Protein AF-0000000080941203 (afdb_homodimer)

Sequence (1268 aa):
MHVSFVPGEVQDLWDNWGLEMLVLLSFTIQVILTVYGSRRKDIPGLRTRCTVWFTYLLSASLQKIIIGKLTVIPESDPNERNIRRELKALFAPLLLVQIGNPDAITAYSIEDNRLGLRQLLTLVLQVAVVIWIIIKSWTHSQLSFLYLPLLVSGLIKHGEVVWALKSALTKGSGIITIQEIDQEANMPALFRFLPEDIPNIELILKAYYRFISLKPHREHWLYQPLYESLPHMSIDEYAPEDIFHITDAELSFMYDVLYTKSPIIYTKAGCILRVVSFFNLVLTLCGFSVLFRQEFSRHWKACFIVGVLGGAVLMEAYQIVQLPFSDWAIIQMIKHKDLPFMIPCLRILGPRARSWKRWSNSLPQFNLLSFCIHDKPIRCGKILKFRGIDVELKKNRCRTRIEFPQELKALMVQEMKDIDGVRRLKHFNQRGEWSLGRYGSPNDIKWSVKRDFDKSIAIWHIATDICYYSDAHAKDSSPKIQMARLLSNYMMYLLAMRPHMLSTTTANIIFQHACDKLKGLTVDKEQCVKDEKEACRILRTERVPQHLNSERKSETVVTSKWNMLRDAQRLARNLMLRENRWQIICSVWVEMLCYAAANCSTDYHSEQIRRGGGLVTHVWILLAHKTDKYHISDMHVSFVPGEVQDLWDNWGLEMLVLLSFTIQVILTVYGSRRKDIPGLRTRCTVWFTYLLSASLQKIIIGKLTVIPESDPNERNIRRELKALFAPLLLVQIGNPDAITAYSIEDNRLGLRQLLTLVLQVAVVIWIIIKSWTHSQLSFLYLPLLVSGLIKHGEVVWALKSALTKGSGIITIQEIDQEANMPALFRFLPEDIPNIELILKAYYRFISLKPHREHWLYQPLYESLPHMSIDEYAPEDIFHITDAELSFMYDVLYTKSPIIYTKAGCILRVVSFFNLVLTLCGFSVLFRQEFSRHWKACFIVGVLGGAVLMEAYQIVQLPFSDWAIIQMIKHKDLPFMIPCLRILGPRARSWKRWSNSLPQFNLLSFCIHDKPIRCGKILKFRGIDVELKKNRCRTRIEFPQELKALMVQEMKDIDGVRRLKHFNQRGEWSLGRYGSPNDIKWSVKRDFDKSIAIWHIATDICYYSDAHAKDSSPKIQMARLLSNYMMYLLAMRPHMLSTTTANIIFQHACDKLKGLTVDKEQCVKDEKEACRILRTERVPQHLNSERKSETVVTSKWNMLRDAQRLARNLMLRENRWQIICSVWVEMLCYAAANCSTDYHSEQIRRGGGLVTHVWILLAHKTDKYHISD

Solvent-accessible surface area (backbone atoms only — not comparable to full-atom values): 67962 Å² total; per-residue (Å²): 133,81,73,59,85,65,55,66,66,59,47,53,47,38,72,74,42,40,66,58,49,51,53,48,50,52,49,50,42,40,52,50,38,42,66,50,34,54,44,28,28,34,44,60,48,66,64,61,49,51,50,51,53,50,41,56,58,46,49,64,55,49,49,39,26,51,53,16,41,55,63,66,61,72,68,55,53,71,85,53,88,52,68,71,58,47,57,58,52,49,49,47,33,50,50,39,31,51,73,27,54,39,53,34,40,66,34,92,48,72,54,48,22,67,42,19,67,58,51,46,53,53,46,51,51,52,49,50,52,41,51,48,43,48,64,45,47,53,56,86,42,76,69,48,60,44,46,53,43,35,38,51,27,12,50,49,29,39,48,48,44,43,48,34,24,47,67,49,42,37,96,63,50,29,43,57,50,71,68,55,54,56,55,57,70,55,50,70,59,57,68,74,59,53,69,89,81,44,60,60,47,61,43,51,50,50,14,50,51,52,34,72,55,44,38,71,87,30,87,36,49,63,42,34,76,62,45,79,71,35,72,85,69,63,60,81,84,51,53,48,71,54,46,50,49,23,49,36,49,27,50,37,51,53,47,31,41,61,23,21,35,54,72,49,49,76,33,73,68,31,44,50,51,48,51,53,31,51,50,25,50,51,48,39,48,52,52,52,49,63,72,37,65,87,48,43,89,78,31,68,67,56,49,50,50,50,50,53,47,49,50,52,50,48,50,52,49,52,54,60,66,46,50,70,74,41,74,67,36,51,54,53,34,55,76,43,44,86,42,88,62,28,58,66,49,44,60,58,45,26,67,52,55,73,70,54,75,52,37,42,62,49,40,58,33,25,53,70,61,57,51,56,61,66,65,68,81,58,93,69,34,66,67,29,46,70,68,64,45,39,64,58,52,51,53,58,69,59,46,44,75,40,70,62,52,67,67,51,44,42,50,50,51,51,48,50,50,52,49,41,68,72,55,53,57,53,78,78,80,55,47,25,58,68,46,40,46,75,73,67,50,52,72,86,55,52,64,53,51,71,37,45,66,63,56,25,52,53,27,50,35,53,16,49,50,34,48,47,65,64,39,88,63,52,83,77,71,54,70,55,55,55,42,33,50,52,48,37,18,31,52,43,27,35,43,73,74,38,33,72,49,58,68,48,28,51,30,61,48,50,50,50,51,53,45,51,54,53,39,50,59,38,61,72,41,87,62,76,50,84,46,65,59,55,48,32,50,45,52,69,71,48,82,73,68,91,73,53,83,86,44,64,82,73,44,44,90,78,51,66,69,59,59,57,67,59,50,13,38,53,45,28,54,59,39,69,74,40,90,60,34,54,62,51,50,36,38,28,50,51,34,34,48,48,27,31,28,66,64,27,61,62,65,56,43,59,54,36,40,55,49,10,42,46,67,52,50,54,50,26,54,60,47,59,76,56,41,44,88,29,61,75,62,122,132,81,72,59,85,64,56,66,65,60,46,53,48,37,74,73,41,39,67,61,49,50,53,49,49,52,50,50,41,39,52,49,38,42,66,50,35,54,44,28,30,35,44,60,47,66,65,61,49,52,50,49,52,50,40,57,56,46,49,63,56,50,50,39,25,52,53,16,41,56,63,65,62,71,68,55,53,68,85,54,88,52,68,70,58,47,58,58,51,49,49,48,32,50,49,39,31,51,72,26,54,38,52,34,40,66,32,93,49,71,57,48,21,66,43,20,68,57,53,44,53,52,46,53,51,51,50,51,52,40,50,49,43,47,62,45,48,53,55,87,43,78,70,48,59,45,45,52,42,35,39,52,28,11,50,49,28,38,46,47,46,42,49,32,24,47,68,49,40,36,93,64,50,27,42,56,51,72,68,57,55,56,56,57,70,56,49,69,60,58,68,74,62,52,68,87,81,45,60,59,47,61,44,52,50,50,14,50,51,54,34,72,54,42,38,71,88,30,88,34,48,66,39,34,75,61,44,79,71,37,74,86,68,64,60,80,85,50,54,48,69,54,44,52,50,22,49,36,48,26,50,36,52,52,48,31,42,60,23,20,36,54,73,49,48,76,34,72,68,31,45,52,51,48,51,52,32,52,49,24,49,51,48,40,48,51,52,52,49,62,73,38,64,88,48,42,89,77,31,67,67,56,49,49,52,51,50,51,47,52,49,51,50,49,52,50,50,50,55,58,68,47,50,70,74,41,74,67,37,51,53,52,34,56,77,42,44,86,43,87,64,28,58,64,48,44,61,59,45,26,67,51,56,73,70,54,77,52,38,42,62,51,40,57,34,25,53,70,62,56,52,56,62,65,64,69,81,57,94,68,37,66,66,30,47,70,68,64,44,37,65,57,52,51,53,58,68,60,46,43,74,39,70,62,52,69,66,50,45,43,48,49,51,52,47,50,50,52,49,41,68,72,56,52,56,52,78,77,82,54,48,24,58,68,46,40,46,76,74,67,50,53,71,86,55,51,64,52,52,72,37,45,66,62,56,26,51,53,27,51,36,52,16,49,49,34,48,46,66,64,40,86,63,49,85,79,71,52,71,55,53,55,42,33,50,51,48,37,19,30,54,42,28,35,43,73,74,38,32,74,49,58,66,50,26,53,30,62,49,50,50,51,49,53,45,52,55,52,40,51,60,41,60,73,43,86,64,76,54,82,46,64,59,54,47,33,49,45,51,71,71,48,84,74,68,90,72,54,81,86,47,64,82,73,45,45,89,77,50,64,68,57,58,54,68,59,50,13,40,53,45,29,56,60,39,67,73,41,89,62,34,53,61,51,50,37,38,28,48,52,33,35,46,48,26,31,27,66,64,27,60,63,66,57,44,58,54,35,40,54,49,10,42,45,68,53,49,53,49,26,54,62,47,59,75,56,41,44,87,25,60,75,61,123

Radius of gyration: 33.42 Å; Cα contacts (8 Å, |Δi|>4): 1593; chains: 2; bounding box: 81×95×88 Å

pLDDT: mean 84.15, std 13.4, range [25.12, 98.06]

Nearest PDB structures (foldseek):
  4a4m-assembly1_A-2  TM=2.829E-01  e=2.889E+00  Bos taurus

InterPro domains:
  IPR007658 Protein of unknown function DUF594 [PF04578] (578-625)
  IPR025315 Domain of unknown function DUF4220 [PF13968] (53-371)

Foldseek 3Di:
DPPPVDPPVVVVCCVVCVLLVLLVVLLVLLVLCQVLLQVLLAALDPVSLVSNVVSLVCNVVSLVVSLVVLLPQAFDPLVDDDVVSLLSLLSLLVSLLSSLPRQSFLDSALVCLACLVVLVVVNVVSLVSNVVSLVRHQNVDLSSVLSVLSNLLSCLSSVLSSVLSPQQDYVCQLPDDPVLVVVLLCLVVLVVLDDPPAPQLVLLSLLVNLCSQQVLSHQHHFRPPSVVVPVVNDCLPDDLVSLLVSLLSNLLVSLCSRTGSLVQCLDPVNVVSLVSSLVSLVVSLVSLCVVCVPPCVPDVSSVSVNVSSVSSNVSSVVVVVCNCQGSSNSSSLSVVVVDPPSVVSSNVNNVVNSVDRSFNQKFKFAALLCLLQVPDQDPVNPVCVVVVCNLVVSRVVRIDIDHNDPLLSNLLSVLVVQLCVVQPQHALPFQQQSLCVVVPNDVLQVVLRPDDLLLSLLLLLLLLLLLQLVPPCNPPDDPLNVSLNSLSRRSVCCLRNPVLLQVDDCSPVSSVLSSVLLNLQQVPPPDSPNDSSVSSVCLQPPDRDLDRPVCVVPDDPVCNPPDSSNSSNSNSVVLNVDPCSSSSSNSSSSSNLLSSLSPHRSSVLSVQSSSRHHPSNSSNSVVSNRHSPNDDDD/DPPPVDPPVVVVCCVVCVLLVLLVVLLVLLVLCQVLLQVLLAALDPVSLVSNVVSLVCNVVSLVVSLVVLLPQAFDPLVDDDVVSLLSLLSLLVSLLSSLPRQSFLDSALVQLACLVVLVVVNVVSLVSNVVSLVRHQNVDLSSVLSVLSNLLSCLSSVLSSVLSPQQDYPCQLPDDPVLVVVLLCLVVLVVLDDPPAPQLVLLSLLVNLCSQAVLSHQHGQRPVSVVVPVVNDCLPDDLVSLLVSLLSNLLVSLCSRTGSLVQCLDPVNVVSLVSSLVSLVVSLVSLCVVCVPPCVPDVSSVSVNVSSVSSNVSSVVVVVCNCQGSSNSSSLSVVVVDPPSVVSSNVNNVVNSVDRSFNQKFKFAALLCLLQVVDQDPVNPVCVVVVCNLVVSRVVRIDIDHNDPLLSNLLSVLVVQLCVVQPQHALPFQQQSLCVVVPNDPLQVVLRPDDLLLSLLLLLLLLLLLQLVPPCNPPDDPLNVSLNSLSRRSVCCLRNPVLLQVDDCSPVSSVLSSVLLNLQQVVPPDSCNDSSVSSVCLQPPDRDLDSPVCVVPDDPVCNPDDSSNSSNSNSVVLNVDPCSSVSSSSSSSSNLLSSLSPHRSSVQSVQSSSRHHPSNSSNSVVSNRHSSNPDDD

Organism: Vigna mungo (NCBI:txid3915)

Structure (mmCIF, N/CA/C/O backbone):
data_AF-0000000080941203-model_v1
#
loop_
_entity.id
_entity.type
_entity.pdbx_description
1 polymer 'DUF4220 domain-containing protein'
#
loop_
_atom_site.group_PDB
_atom_site.id
_atom_site.type_symbol
_atom_site.label_atom_id
_atom_site.label_alt_id
_atom_site.label_comp_id
_atom_site.label_asym_id
_atom_site.label_entity_id
_atom_site.label_seq_id
_atom_site.pdbx_PDB_ins_code
_atom_site.Cartn_x
_atom_site.Cartn_y
_atom_site.Cartn_z
_atom_site.occupancy
_atom_site.B_iso_or_equiv
_atom_site.auth_seq_id
_atom_site.auth_comp_id
_atom_site.auth_asym_id
_atom_site.auth_atom_id
_atom_site.pdbx_PDB_model_num
ATOM 1 N N . MET A 1 1 ? -1.154 -54.25 6.445 1 25.12 1 MET A N 1
ATOM 2 C CA . MET A 1 1 ? -2.334 -53.656 5.836 1 25.12 1 MET A CA 1
ATOM 3 C C . MET A 1 1 ? -1.966 -52.375 5.113 1 25.12 1 MET A C 1
ATOM 5 O O . MET A 1 1 ? -1.365 -51.469 5.703 1 25.12 1 MET A O 1
ATOM 9 N N . HIS A 1 2 ? -1.609 -52.375 3.877 1 37.56 2 HIS A N 1
ATOM 10 C CA . HIS A 1 2 ? -1.158 -51.375 2.906 1 37.56 2 HIS A CA 1
ATOM 11 C C . HIS A 1 2 ? -2.146 -50.219 2.801 1 37.56 2 HIS A C 1
ATOM 13 O O . HIS A 1 2 ? -3.281 -50.406 2.354 1 37.56 2 HIS A O 1
ATOM 19 N N . VAL A 1 3 ? -2.264 -49.562 3.77 1 41.62 3 VAL A N 1
ATOM 20 C CA . VAL A 1 3 ? -3.268 -48.5 3.715 1 41.62 3 VAL A CA 1
ATOM 21 C C . VAL A 1 3 ? -3.025 -47.625 2.494 1 41.62 3 VAL A C 1
ATOM 23 O O . VAL A 1 3 ? -1.992 -46.969 2.4 1 41.62 3 VAL A O 1
ATOM 26 N N . SER A 1 4 ? -3.377 -48.094 1.415 1 49.75 4 SER A N 1
ATOM 27 C CA . SER A 1 4 ? -3.479 -47.219 0.238 1 49.75 4 SER A CA 1
ATOM 28 C C . SER A 1 4 ? -4.305 -45.969 0.533 1 49.75 4 SER A C 1
ATOM 30 O O . SER A 1 4 ? -5.492 -46.062 0.845 1 49.75 4 SER A O 1
ATOM 32 N N . PHE A 1 5 ? -3.676 -45.031 1.132 1 53.75 5 PHE A N 1
ATOM 33 C CA . PHE A 1 5 ? -4.395 -43.844 1.552 1 53.75 5 PHE A CA 1
ATOM 34 C C . PHE A 1 5 ? -5.355 -43.375 0.463 1 53.75 5 PHE A C 1
ATOM 36 O O . PHE A 1 5 ? -6.422 -42.844 0.758 1 53.75 5 PHE A O 1
ATOM 43 N N . VAL A 1 6 ? -4.996 -43.531 -0.808 1 58.88 6 VAL A N 1
ATOM 44 C CA . VAL A 1 6 ? -5.934 -43.156 -1.861 1 58.88 6 VAL A CA 1
ATOM 45 C C . VAL A 1 6 ? -6.41 -44.406 -2.598 1 58.88 6 VAL A C 1
ATOM 47 O O . VAL A 1 6 ? -5.602 -45.156 -3.152 1 58.88 6 VAL A O 1
ATOM 50 N N . PRO A 1 7 ? -7.699 -44.844 -2.408 1 61.19 7 PRO A N 1
ATOM 51 C CA . PRO A 1 7 ? -8.219 -46 -3.117 1 61.19 7 PRO A CA 1
ATOM 52 C C . PRO A 1 7 ? -7.863 -46 -4.602 1 61.19 7 PRO A C 1
ATOM 54 O O . PRO A 1 7 ? -7.777 -44.938 -5.219 1 61.19 7 PRO A O 1
ATOM 57 N N . GLY A 1 8 ? -7.277 -46.969 -5.137 1 61.22 8 GLY A N 1
ATOM 58 C CA . GLY A 1 8 ? -6.832 -47.156 -6.508 1 61.22 8 GLY A CA 1
ATOM 59 C C . GLY A 1 8 ? -7.805 -46.625 -7.535 1 61.22 8 GLY A C 1
ATOM 60 O O . GLY A 1 8 ? -7.391 -46.031 -8.547 1 61.22 8 GLY A O 1
ATOM 61 N N . GLU A 1 9 ? -9.07 -46.719 -7.242 1 63.12 9 GLU A N 1
ATOM 62 C CA . GLU A 1 9 ? -10.07 -46.219 -8.188 1 63.12 9 GLU A CA 1
ATOM 63 C C . GLU A 1 9 ? -10.031 -44.719 -8.312 1 63.12 9 GLU A C 1
ATOM 65 O O . GLU A 1 9 ? -10.148 -44.156 -9.414 1 63.12 9 GLU A O 1
ATOM 70 N N . VAL A 1 10 ? -9.859 -44.125 -7.242 1 65 10 VAL A N 1
ATOM 71 C CA . VAL A 1 10 ? -9.82 -42.656 -7.246 1 65 10 VAL A CA 1
ATOM 72 C C . VAL A 1 10 ? -8.555 -42.188 -7.957 1 65 10 VAL A C 1
ATOM 74 O O . VAL A 1 10 ? -8.586 -41.188 -8.68 1 65 10 VAL A O 1
ATOM 77 N N . GLN A 1 11 ? -7.703 -42.906 -7.812 1 69.06 11 GLN A N 1
ATOM 78 C CA . GLN A 1 11 ? -6.441 -42.562 -8.461 1 69.06 11 GLN A CA 1
ATOM 79 C C . GLN A 1 11 ? -6.543 -42.719 -9.977 1 69.06 11 GLN A C 1
ATOM 81 O O . GLN A 1 11 ? -6.023 -41.875 -10.727 1 69.06 11 GLN A O 1
ATOM 86 N N . ASP A 1 12 ? -7.121 -43.812 -10.367 1 64.69 12 ASP A N 1
ATOM 87 C CA . ASP A 1 12 ? -7.309 -44 -11.805 1 64.69 12 ASP A CA 1
ATOM 88 C C . ASP A 1 12 ? -8.188 -42.906 -12.398 1 64.69 12 ASP A C 1
ATOM 90 O O . ASP A 1 12 ? -7.914 -42.406 -13.492 1 64.69 12 ASP A O 1
ATOM 94 N N . LEU A 1 13 ? -9.094 -42.562 -11.617 1 64.62 13 LEU A N 1
ATOM 95 C CA . LEU A 1 13 ? -9.969 -41.469 -12.055 1 64.62 13 LEU A CA 1
ATOM 96 C C . LEU A 1 13 ? -9.211 -40.156 -12.133 1 64.62 13 LEU A C 1
ATOM 98 O O . LEU A 1 13 ? -9.406 -39.375 -13.07 1 64.62 13 LEU A O 1
ATOM 102 N N . TRP A 1 14 ? -8.32 -39.969 -11.234 1 69.75 14 TRP A N 1
ATOM 103 C CA . TRP A 1 14 ? -7.547 -38.75 -11.219 1 69.75 14 TRP A CA 1
ATOM 104 C C . TRP A 1 14 ? -6.527 -38.719 -12.352 1 69.75 14 TRP A C 1
ATOM 106 O O . TRP A 1 14 ? -6.289 -37.688 -12.961 1 69.75 14 TRP A O 1
ATOM 116 N N . ASP A 1 15 ? -6.047 -39.781 -12.531 1 69.38 15 ASP A N 1
ATOM 117 C CA . ASP A 1 15 ? -5.043 -39.844 -13.594 1 69.38 15 ASP A CA 1
ATOM 118 C C . ASP A 1 15 ? -5.676 -39.625 -14.961 1 69.38 15 ASP A C 1
ATOM 120 O O . ASP A 1 15 ? -5.078 -39 -15.836 1 69.38 15 ASP A O 1
ATOM 124 N N . ASN A 1 16 ? -6.953 -40.094 -15.055 1 69.44 16 ASN A N 1
ATOM 125 C CA . ASN A 1 16 ? -7.605 -39.938 -16.359 1 69.44 16 ASN A CA 1
ATOM 126 C C . ASN A 1 16 ? -8.312 -38.594 -16.469 1 69.44 16 ASN A C 1
ATOM 128 O O . ASN A 1 16 ? -8.336 -38 -17.547 1 69.44 16 ASN A O 1
ATOM 132 N N . TRP A 1 17 ? -8.781 -38.125 -15.32 1 78.62 17 TRP A N 1
ATOM 133 C CA . TRP A 1 17 ? -9.625 -36.938 -15.406 1 78.62 17 TRP A CA 1
ATOM 134 C C . TRP A 1 17 ? -9.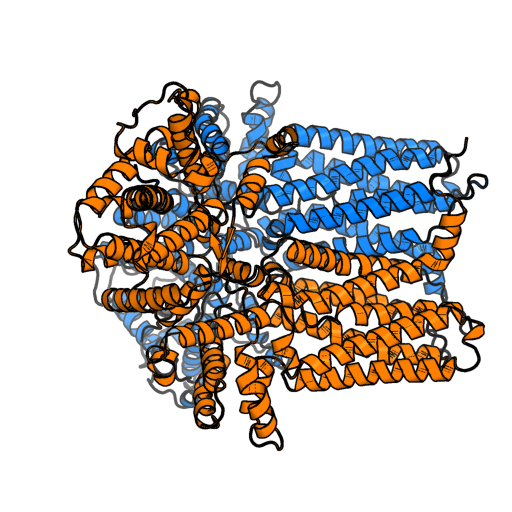055 -35.812 -14.547 1 78.62 17 TRP A C 1
ATOM 136 O O . TRP A 1 17 ? -9.742 -34.812 -14.281 1 78.62 17 TRP A O 1
ATOM 146 N N . GLY A 1 18 ? -7.879 -35.906 -14.156 1 82.12 18 GLY A N 1
ATOM 147 C CA . GLY A 1 18 ? -7.309 -34.938 -13.25 1 82.12 18 GLY A CA 1
ATOM 148 C C . GLY A 1 18 ? -7.129 -33.562 -13.891 1 82.12 18 GLY A C 1
ATOM 149 O O . GLY A 1 18 ? -7.457 -32.531 -13.281 1 82.12 18 GLY A O 1
ATOM 150 N N . LEU A 1 19 ? -6.699 -33.562 -15.109 1 87.25 19 LEU A N 1
ATOM 151 C CA . LEU A 1 19 ? -6.48 -32.281 -15.805 1 87.25 19 LEU A CA 1
ATOM 152 C C . LEU A 1 19 ? -7.809 -31.609 -16.141 1 87.25 19 LEU A C 1
ATOM 154 O O . LEU A 1 19 ? -7.949 -30.406 -15.984 1 87.25 19 LEU A O 1
ATOM 158 N N . GLU A 1 20 ? -8.773 -32.406 -16.547 1 90.94 20 GLU A N 1
ATOM 159 C CA . GLU A 1 20 ? -10.086 -31.859 -16.891 1 90.94 20 GLU A CA 1
ATOM 160 C C . GLU A 1 20 ? -10.797 -31.297 -15.664 1 90.94 20 GLU A C 1
ATOM 162 O O . GLU A 1 20 ? -11.469 -30.266 -15.75 1 90.94 20 GLU A O 1
ATOM 167 N N . MET A 1 21 ? -10.57 -31.938 -14.602 1 90.12 21 MET A N 1
ATOM 168 C CA . MET A 1 21 ? -11.188 -31.438 -13.375 1 90.12 21 MET A CA 1
ATOM 169 C C . MET A 1 21 ? -10.555 -30.125 -12.938 1 90.12 21 MET A C 1
ATOM 171 O O . MET A 1 21 ? -11.25 -29.219 -12.461 1 90.12 21 MET A O 1
ATOM 175 N N . LEU A 1 22 ? -9.305 -30.016 -13.086 1 91.56 22 LEU A N 1
ATOM 176 C CA . LEU A 1 22 ? -8.617 -28.781 -12.711 1 91.56 22 LEU A CA 1
ATOM 177 C C . LEU A 1 22 ? -9.008 -27.625 -13.633 1 91.56 22 LEU A C 1
ATOM 179 O O . LEU A 1 22 ? -9.195 -26.5 -13.18 1 91.56 22 LEU A O 1
ATOM 183 N N . VAL A 1 23 ? -9.148 -27.938 -14.883 1 92.75 23 VAL A N 1
ATOM 184 C CA . VAL A 1 23 ? -9.547 -26.906 -15.844 1 92.75 23 VAL A CA 1
ATOM 185 C C . VAL A 1 23 ? -10.977 -26.469 -15.562 1 92.75 23 VAL A C 1
ATOM 187 O O . VAL A 1 23 ? -11.297 -25.266 -15.641 1 92.75 23 VAL A O 1
ATOM 190 N N . LEU A 1 24 ? -11.812 -27.438 -15.172 1 93.69 24 LEU A N 1
ATOM 191 C CA . LEU A 1 24 ? -13.195 -27.109 -14.828 1 93.69 24 LEU A CA 1
ATOM 192 C C . LEU A 1 24 ? -13.258 -26.266 -13.562 1 93.69 24 LEU A C 1
ATOM 194 O O . LEU A 1 24 ? -14.07 -25.344 -13.461 1 93.69 24 LEU A O 1
ATOM 198 N N . LEU A 1 25 ? -12.406 -26.594 -12.664 1 93.81 25 LEU A N 1
ATOM 199 C CA . LEU A 1 25 ? -12.328 -25.812 -11.445 1 93.81 25 LEU A CA 1
ATOM 200 C C . LEU A 1 25 ? -11.883 -24.375 -11.75 1 93.81 25 LEU A C 1
ATOM 202 O O . LEU A 1 25 ? -12.445 -23.422 -11.211 1 93.81 25 LEU A O 1
ATOM 206 N N . SER A 1 26 ? -10.93 -24.25 -12.555 1 94.56 26 SER A N 1
ATOM 207 C CA . SER A 1 26 ? -10.469 -22.922 -12.961 1 94.56 26 SER A CA 1
ATOM 208 C C . SER A 1 26 ? -11.578 -22.156 -13.664 1 94.56 26 SER A C 1
ATOM 210 O O . SER A 1 26 ? -11.758 -20.953 -13.414 1 94.56 26 SER A O 1
ATOM 212 N N . PHE A 1 27 ? -12.352 -22.828 -14.461 1 95.56 27 PHE A N 1
ATOM 213 C CA . PHE A 1 27 ? -13.453 -22.203 -15.164 1 95.56 27 PHE A CA 1
ATOM 214 C C . PHE A 1 27 ? -14.531 -21.75 -14.188 1 95.56 27 PHE A C 1
ATOM 216 O O . PHE A 1 27 ? -15.07 -20.641 -14.312 1 95.56 27 PHE A O 1
ATOM 223 N N . THR A 1 28 ? -14.797 -22.562 -13.258 1 95.75 28 THR A N 1
ATOM 224 C CA . THR A 1 28 ? -15.812 -22.219 -12.258 1 95.75 28 THR A CA 1
ATOM 225 C C . THR A 1 28 ? -15.383 -21 -11.445 1 95.75 28 THR A C 1
ATOM 227 O O . THR A 1 28 ? -16.203 -20.141 -11.133 1 95.75 28 THR A O 1
ATOM 230 N N . ILE A 1 29 ? -14.172 -20.969 -11.148 1 95.88 29 ILE A N 1
ATOM 231 C CA . ILE A 1 29 ? -13.633 -19.828 -10.406 1 95.88 29 ILE A CA 1
ATOM 232 C C . ILE A 1 29 ? -13.805 -18.547 -11.227 1 95.88 29 ILE A C 1
ATOM 234 O O . ILE A 1 29 ? -14.188 -17.5 -10.688 1 95.88 29 ILE A O 1
ATOM 238 N N . GLN A 1 30 ? -13.602 -18.625 -12.523 1 95.69 30 GLN A N 1
ATOM 239 C CA . GLN A 1 30 ? -13.734 -17.453 -13.375 1 95.69 30 GLN A CA 1
ATOM 240 C C . GLN A 1 30 ? -15.195 -17.016 -13.484 1 95.69 30 GLN A C 1
ATOM 242 O O . GLN A 1 30 ? -15.492 -15.828 -13.562 1 95.69 30 GLN A O 1
ATOM 247 N N . VAL A 1 31 ? -16.062 -17.938 -13.445 1 95.5 31 VAL A N 1
ATOM 248 C CA . VAL A 1 31 ? -17.484 -17.609 -13.492 1 95.5 31 VAL A CA 1
ATOM 249 C C . VAL A 1 31 ? -17.891 -16.891 -12.219 1 95.5 31 VAL A C 1
ATOM 251 O O . VAL A 1 31 ? -18.609 -15.883 -12.266 1 95.5 31 VAL A O 1
ATOM 254 N N . ILE A 1 32 ? -17.391 -17.344 -11.109 1 95.44 32 ILE A N 1
ATOM 255 C CA . ILE A 1 32 ? -17.703 -16.719 -9.828 1 95.44 32 ILE A CA 1
ATOM 256 C C . ILE A 1 32 ? -17.156 -15.289 -9.797 1 95.44 32 ILE A C 1
ATOM 258 O O . ILE A 1 32 ? -17.844 -14.367 -9.367 1 95.44 32 ILE A O 1
ATOM 262 N N . LEU A 1 33 ? -16 -15.109 -10.297 1 95.94 33 LEU A N 1
ATOM 263 C CA . LEU A 1 33 ? -15.383 -13.797 -10.297 1 95.94 33 LEU A CA 1
ATOM 264 C C . LEU A 1 33 ? -16.094 -12.852 -11.25 1 95.94 33 LEU A C 1
ATOM 266 O O . LEU A 1 33 ? -16.219 -11.648 -10.984 1 95.94 33 LEU A O 1
ATOM 270 N N . THR A 1 34 ? -16.594 -13.336 -12.312 1 95.19 34 THR A N 1
ATOM 271 C CA . THR A 1 34 ? -17.312 -12.516 -13.281 1 95.19 34 THR A CA 1
ATOM 272 C C . THR A 1 34 ? -18.641 -12.047 -12.719 1 95.19 34 THR A C 1
ATOM 274 O O . THR A 1 34 ? -19.031 -10.891 -12.898 1 95.19 34 THR A O 1
ATOM 277 N N . VAL A 1 35 ? -19.219 -12.891 -11.93 1 92.62 35 VAL A N 1
ATOM 278 C CA . VAL A 1 35 ? -20.562 -12.578 -11.461 1 92.62 35 VAL A CA 1
ATOM 279 C C . VAL A 1 35 ? -20.484 -11.812 -10.141 1 92.62 35 VAL A C 1
ATOM 281 O O . VAL A 1 35 ? -21.203 -10.828 -9.945 1 92.62 35 VAL A O 1
ATOM 284 N N . TYR A 1 36 ? -19.547 -12.164 -9.289 1 92.19 36 TYR A N 1
ATOM 285 C CA . TYR A 1 36 ? -19.531 -11.602 -7.945 1 92.19 36 TYR A CA 1
ATOM 286 C C . TYR A 1 36 ? -18.453 -10.523 -7.816 1 92.19 36 TYR A C 1
ATOM 288 O O . TYR A 1 36 ? -18.406 -9.812 -6.812 1 92.19 36 TYR A O 1
ATOM 296 N N . GLY A 1 37 ? -17.703 -10.367 -8.773 1 90.25 37 GLY A N 1
ATOM 297 C CA . GLY A 1 37 ? -16.594 -9.414 -8.672 1 90.25 37 GLY A CA 1
ATOM 298 C C . GLY A 1 37 ? -17.062 -7.988 -8.461 1 90.25 37 GLY A C 1
ATOM 299 O O . GLY A 1 37 ? -16.547 -7.289 -7.582 1 90.25 37 GLY A O 1
ATOM 300 N N . SER A 1 38 ? -18.078 -7.57 -9.109 1 87.88 38 SER A N 1
ATOM 301 C CA . SER A 1 38 ? -18.531 -6.188 -9.023 1 87.88 38 SER A CA 1
ATOM 302 C C . SER A 1 38 ? -19.562 -6.008 -7.914 1 87.88 38 SER A C 1
ATOM 304 O O . SER A 1 38 ? -19.891 -4.879 -7.543 1 87.88 38 SER A O 1
ATOM 306 N N . ARG A 1 39 ? -19.984 -7.117 -7.344 1 90.06 39 ARG A N 1
ATOM 307 C CA . ARG A 1 39 ? -21 -7.035 -6.309 1 90.06 39 ARG A CA 1
ATOM 308 C C . ARG A 1 39 ? -20.406 -6.594 -4.977 1 90.06 39 ARG A C 1
ATOM 310 O O . ARG A 1 39 ? -21.125 -6.195 -4.062 1 90.06 39 ARG A O 1
ATOM 317 N N . ARG A 1 40 ? -19.172 -6.539 -4.895 1 89.44 40 ARG A N 1
ATOM 318 C CA . ARG A 1 40 ? -18.5 -6.066 -3.688 1 89.44 40 ARG A CA 1
ATOM 319 C C . ARG A 1 40 ? -18.75 -4.574 -3.469 1 89.44 40 ARG A C 1
ATOM 321 O O . ARG A 1 40 ? -18.625 -4.078 -2.348 1 89.44 40 ARG A O 1
ATOM 328 N N . LYS A 1 41 ? -19.094 -3.961 -4.5 1 89.44 41 LYS A N 1
ATOM 329 C CA . LYS A 1 41 ? -19.344 -2.523 -4.438 1 89.44 41 LYS A CA 1
ATOM 330 C C . LYS A 1 41 ? -20.625 -2.223 -3.664 1 89.44 41 LYS A C 1
ATOM 332 O O . LYS A 1 41 ? -20.719 -1.197 -2.988 1 89.44 41 LYS A O 1
ATOM 337 N N . ASP A 1 42 ? -21.578 -3.18 -3.771 1 90.69 42 ASP A N 1
ATOM 338 C CA . ASP A 1 42 ? -22.891 -2.855 -3.221 1 90.69 42 ASP A CA 1
ATOM 339 C C . ASP A 1 42 ? -23.25 -3.783 -2.059 1 90.69 42 ASP A C 1
ATOM 341 O O . ASP A 1 42 ? -24.156 -3.49 -1.276 1 90.69 42 ASP A O 1
ATOM 345 N N . ILE A 1 43 ? -22.562 -4.895 -1.95 1 89.5 43 ILE A N 1
ATOM 346 C CA . ILE A 1 43 ? -22.891 -5.824 -0.874 1 89.5 43 ILE A CA 1
ATOM 347 C C . ILE A 1 43 ? -21.781 -5.816 0.169 1 89.5 43 ILE A C 1
ATOM 349 O O . ILE A 1 43 ? -20.672 -6.289 -0.095 1 89.5 43 ILE A O 1
ATOM 353 N N . PRO A 1 44 ? -22.016 -5.312 1.326 1 87.62 44 PRO A N 1
ATOM 354 C CA . PRO A 1 44 ? -20.984 -5.254 2.361 1 87.62 44 PRO A CA 1
ATOM 355 C C . PRO A 1 44 ? -20.875 -6.551 3.164 1 87.62 44 PRO A C 1
ATOM 357 O O . PRO A 1 44 ? -20.188 -6.594 4.188 1 87.62 44 PRO A O 1
ATOM 360 N N . GLY A 1 45 ? -21.391 -7.648 2.744 1 85.75 45 GLY A N 1
ATOM 361 C CA . GLY A 1 45 ? -21.406 -8.883 3.516 1 85.75 45 GLY A CA 1
ATOM 362 C C . GLY A 1 45 ? -20.047 -9.578 3.529 1 85.75 45 GLY A C 1
ATOM 363 O O . GLY A 1 45 ? -19.312 -9.539 2.543 1 85.75 45 GLY A O 1
ATOM 364 N N . LEU A 1 46 ? -19.75 -10.164 4.621 1 86.75 46 LEU A N 1
ATOM 365 C CA . LEU A 1 46 ? -18.484 -10.883 4.793 1 86.75 46 LEU A CA 1
ATOM 366 C C . LEU A 1 46 ? -18.438 -12.109 3.885 1 86.75 46 LEU A C 1
ATOM 368 O O . LEU A 1 46 ? -17.359 -12.484 3.408 1 86.75 46 LEU A O 1
ATOM 372 N N . ARG A 1 47 ? -19.547 -12.625 3.625 1 89.56 47 ARG A N 1
ATOM 373 C CA . ARG A 1 47 ? -19.594 -13.836 2.809 1 89.56 47 ARG A CA 1
ATOM 374 C C . ARG A 1 47 ? -19.156 -13.539 1.377 1 89.56 47 ARG A C 1
ATOM 376 O O . ARG A 1 47 ? -18.359 -14.281 0.801 1 89.56 47 ARG A O 1
ATOM 383 N N . THR A 1 48 ? -19.672 -12.516 0.86 1 91.44 48 THR A N 1
ATOM 384 C CA . THR A 1 48 ? -19.297 -12.148 -0.503 1 91.44 48 THR A CA 1
ATOM 385 C C . THR A 1 48 ? -17.844 -11.734 -0.574 1 91.44 48 THR A C 1
ATOM 387 O O . THR A 1 48 ? -17.125 -12.117 -1.506 1 91.44 48 THR A O 1
ATOM 390 N N . ARG A 1 49 ? -17.453 -11.164 0.399 1 91.31 49 ARG A N 1
ATOM 391 C CA . ARG A 1 49 ? -16.062 -10.703 0.421 1 91.31 49 ARG A CA 1
ATOM 392 C C . ARG A 1 49 ? -15.102 -11.883 0.529 1 91.31 49 ARG A C 1
ATOM 394 O O . ARG A 1 49 ? -14.094 -11.938 -0.181 1 91.31 49 ARG A O 1
ATOM 401 N N . CYS A 1 50 ? -15.406 -12.781 1.352 1 91.69 50 CYS A N 1
ATOM 402 C CA . CYS A 1 50 ? -14.539 -13.938 1.545 1 91.69 50 CYS A CA 1
ATOM 403 C C . CYS A 1 50 ? -14.531 -14.828 0.307 1 91.69 50 CYS A C 1
ATOM 405 O O . CYS A 1 50 ? -13.484 -15.359 -0.077 1 91.69 50 CYS A O 1
ATOM 407 N N . THR A 1 51 ? -15.648 -14.883 -0.303 1 94.25 51 THR A N 1
ATOM 408 C CA . THR A 1 51 ? -15.742 -15.711 -1.501 1 94.25 51 THR A CA 1
ATOM 409 C C . THR A 1 51 ? -14.914 -15.117 -2.637 1 94.25 51 THR A C 1
ATOM 411 O O . THR A 1 51 ? -14.148 -15.82 -3.287 1 94.25 51 THR A O 1
ATOM 414 N N . VAL A 1 52 ? -15.047 -13.852 -2.826 1 94.62 52 VAL A N 1
ATOM 415 C CA . VAL A 1 52 ? -14.312 -13.203 -3.908 1 94.62 52 VAL A CA 1
ATOM 416 C C . VAL A 1 52 ? -12.82 -13.203 -3.596 1 94.62 52 VAL A C 1
ATOM 418 O O . VAL A 1 52 ? -11.992 -13.422 -4.484 1 94.62 52 VAL A O 1
ATOM 421 N N . TRP A 1 53 ? -12.492 -12.992 -2.369 1 93.69 53 TRP A N 1
ATOM 422 C CA . TRP A 1 53 ? -11.094 -13 -1.956 1 93.69 53 TRP A CA 1
ATOM 423 C C . TRP A 1 53 ? -10.461 -14.367 -2.184 1 93.69 53 TRP A C 1
ATOM 425 O O . TRP A 1 53 ? -9.375 -14.469 -2.76 1 93.69 53 TRP A O 1
ATOM 435 N N . PHE A 1 54 ? -11.188 -15.43 -1.827 1 93.69 54 PHE A N 1
ATOM 436 C CA . PHE A 1 54 ? -10.688 -16.797 -1.954 1 93.69 54 PHE A CA 1
ATOM 437 C C . PHE A 1 54 ? -10.562 -17.188 -3.42 1 93.69 54 PHE A C 1
ATOM 439 O O . PHE A 1 54 ? -9.555 -17.766 -3.83 1 93.69 54 PHE A O 1
ATOM 446 N N . THR A 1 55 ? -11.5 -16.875 -4.137 1 94.25 55 THR A N 1
ATOM 447 C CA . THR A 1 55 ? -11.492 -17.266 -5.543 1 94.25 55 THR A CA 1
ATOM 448 C C . THR A 1 55 ? -10.445 -16.453 -6.316 1 94.25 55 THR A C 1
ATOM 450 O O . THR A 1 55 ? -9.789 -16.984 -7.215 1 94.25 55 THR A O 1
ATOM 453 N N . TYR A 1 56 ? -10.273 -15.258 -5.965 1 94.5 56 TYR A N 1
ATOM 454 C CA . TYR A 1 56 ? -9.273 -14.414 -6.621 1 94.5 56 TYR A CA 1
ATOM 455 C C . TYR A 1 56 ? -7.871 -14.953 -6.391 1 94.5 56 TYR A C 1
ATOM 457 O O . TYR A 1 56 ? -7.07 -15.039 -7.324 1 94.5 56 TYR A O 1
ATOM 465 N N . LEU A 1 57 ? -7.609 -15.359 -5.223 1 92 57 LEU A N 1
ATOM 466 C CA . LEU A 1 57 ? -6.285 -15.859 -4.875 1 92 57 LEU A CA 1
ATOM 467 C C . LEU A 1 57 ? -6.066 -17.266 -5.441 1 92 57 LEU A C 1
ATOM 469 O O . LEU A 1 57 ? -4.969 -17.578 -5.906 1 92 57 LEU A O 1
ATOM 473 N N . LEU A 1 58 ? -7.078 -18 -5.43 1 92 58 LEU A N 1
ATOM 474 C CA . LEU A 1 58 ? -6.965 -19.359 -5.918 1 92 58 LEU A CA 1
ATOM 475 C C . LEU A 1 58 ? -6.793 -19.391 -7.434 1 92 58 LEU A C 1
ATOM 477 O O . LEU A 1 58 ? -6.113 -20.266 -7.973 1 92 58 LEU A O 1
ATOM 481 N N . SER A 1 59 ? -7.383 -18.453 -8.078 1 92 59 SER A N 1
ATOM 482 C CA . SER A 1 59 ? -7.324 -18.422 -9.531 1 92 59 SER A CA 1
ATOM 483 C C . SER A 1 59 ? -5.887 -18.312 -10.031 1 92 59 SER A C 1
ATOM 485 O O . SER A 1 59 ? -5.453 -19.094 -10.875 1 92 59 SER A O 1
ATOM 487 N N . ALA A 1 60 ? -5.109 -17.438 -9.469 1 87.44 60 ALA A N 1
ATOM 488 C CA . ALA A 1 60 ? -3.738 -17.203 -9.914 1 87.44 60 ALA A CA 1
ATOM 489 C C . ALA A 1 60 ? -2.846 -18.406 -9.594 1 87.44 60 ALA A C 1
ATOM 491 O O . ALA A 1 60 ? -2.037 -18.812 -10.422 1 87.44 60 ALA A O 1
ATOM 492 N N . SER A 1 61 ? -2.979 -19 -8.492 1 88.88 61 SER A N 1
ATOM 493 C CA . SER A 1 61 ? -2.143 -20.109 -8.07 1 88.88 61 SER A CA 1
ATOM 494 C C . SER A 1 61 ? -2.504 -21.391 -8.836 1 88.88 61 SER A C 1
ATOM 496 O O . SER A 1 61 ? -1.62 -22.125 -9.273 1 88.88 61 SER A O 1
ATOM 498 N N . LEU A 1 62 ? -3.754 -21.609 -9.008 1 90.19 62 LEU A N 1
ATOM 499 C CA . LEU A 1 62 ? -4.211 -22.812 -9.695 1 90.19 62 LEU A CA 1
ATOM 500 C C . LEU A 1 62 ? -3.771 -22.812 -11.156 1 90.19 62 LEU A C 1
ATOM 502 O O . LEU A 1 62 ? -3.369 -23.844 -11.695 1 90.19 62 LEU A O 1
ATOM 506 N N . GLN A 1 63 ? -3.816 -21.734 -11.711 1 91.38 63 GLN A N 1
ATOM 507 C CA . GLN A 1 63 ? -3.436 -21.641 -13.117 1 91.38 63 GLN A CA 1
ATOM 508 C C . GLN A 1 63 ? -1.961 -21.984 -13.312 1 91.38 63 GLN A C 1
ATOM 510 O O . GLN A 1 63 ? -1.597 -22.672 -14.273 1 91.38 63 GLN A O 1
ATOM 515 N N . LYS A 1 64 ? -1.16 -21.531 -12.5 1 89.62 64 LYS A N 1
ATOM 516 C CA . LYS A 1 64 ? 0.266 -21.812 -12.617 1 89.62 64 LYS A CA 1
ATOM 517 C C . LYS A 1 64 ? 0.549 -23.297 -12.398 1 89.62 64 LYS A C 1
ATOM 519 O O . LYS A 1 64 ? 1.395 -23.875 -13.078 1 89.62 64 LYS A O 1
ATOM 524 N N . ILE A 1 65 ? -0.185 -23.859 -11.555 1 88.62 65 ILE A N 1
ATOM 525 C CA . ILE A 1 65 ? -0.023 -25.281 -11.289 1 88.62 65 ILE A CA 1
ATOM 526 C C . ILE A 1 65 ? -0.471 -26.094 -12.5 1 88.62 65 ILE A C 1
ATOM 528 O O . ILE A 1 65 ? 0.19 -27.062 -12.883 1 88.62 65 ILE A O 1
ATOM 532 N N . ILE A 1 66 ? -1.551 -25.672 -13.117 1 91.81 66 ILE A N 1
ATOM 533 C CA . ILE A 1 66 ? -2.068 -26.406 -14.273 1 91.81 66 ILE A CA 1
ATOM 534 C C . ILE A 1 66 ? -1.099 -26.266 -15.445 1 91.81 66 ILE A C 1
ATOM 536 O O . ILE A 1 66 ? -0.829 -27.234 -16.156 1 91.81 66 ILE A O 1
ATOM 540 N N . ILE A 1 67 ? -0.595 -25.078 -15.586 1 90.81 67 ILE A N 1
ATOM 541 C CA . ILE A 1 67 ? 0.361 -24.844 -16.656 1 90.81 67 ILE A CA 1
ATOM 542 C C . ILE A 1 67 ? 1.613 -25.688 -16.438 1 90.81 67 ILE A C 1
ATOM 544 O O . ILE A 1 67 ? 2.182 -26.234 -17.375 1 90.81 67 ILE A O 1
ATOM 548 N N . GLY A 1 68 ? 1.993 -25.812 -15.219 1 87.94 68 GLY A N 1
ATOM 549 C CA . GLY A 1 68 ? 3.113 -26.672 -14.898 1 87.94 68 GLY A CA 1
ATOM 550 C C . GLY A 1 68 ? 2.85 -28.141 -15.227 1 87.94 68 GLY A C 1
ATOM 551 O O . GLY A 1 68 ? 3.729 -28.828 -15.734 1 87.94 68 GLY A O 1
ATOM 552 N N . LYS A 1 69 ? 1.697 -28.531 -15.023 1 88.38 69 LYS A N 1
ATOM 553 C CA . LYS A 1 69 ? 1.307 -29.906 -15.328 1 88.38 69 LYS A CA 1
ATOM 554 C C . LYS A 1 69 ? 1.312 -30.156 -16.828 1 88.38 69 LYS A C 1
ATOM 556 O O . LYS A 1 69 ? 1.628 -31.266 -17.281 1 88.38 69 LYS A O 1
ATOM 561 N N . LEU A 1 70 ? 1.027 -29.109 -17.594 1 90.44 70 LEU A N 1
ATOM 562 C CA . LEU A 1 70 ? 0.917 -29.25 -19.047 1 90.44 70 LEU A CA 1
ATOM 563 C C . LEU A 1 70 ? 2.295 -29.25 -19.703 1 90.44 70 LEU A C 1
ATOM 565 O O . LEU A 1 70 ? 2.439 -29.641 -20.859 1 90.44 70 LEU A O 1
ATOM 569 N N . THR A 1 71 ? 3.283 -28.875 -18.953 1 86.31 71 THR A N 1
ATOM 570 C CA . THR A 1 71 ? 4.621 -28.828 -19.531 1 86.31 71 THR A CA 1
ATOM 571 C C . THR A 1 71 ? 5.172 -30.234 -19.734 1 86.31 71 THR A C 1
ATOM 573 O O . THR A 1 71 ? 6.141 -30.422 -20.469 1 86.31 71 THR A O 1
ATOM 576 N N . VAL A 1 72 ? 4.543 -31.281 -19.172 1 82.62 72 VAL A N 1
ATOM 577 C CA . VAL A 1 72 ? 5.055 -32.656 -19.25 1 82.62 72 VAL A CA 1
ATOM 578 C C . VAL A 1 72 ? 4.574 -33.312 -20.531 1 82.62 72 VAL A C 1
ATOM 580 O O . VAL A 1 72 ? 5.031 -34.406 -20.875 1 82.62 72 VAL A O 1
ATOM 583 N N . ILE A 1 73 ? 3.742 -32.719 -21.359 1 77.5 73 ILE A N 1
ATOM 584 C CA . ILE A 1 73 ? 3.281 -33.312 -22.609 1 77.5 73 ILE A CA 1
ATOM 585 C C . ILE A 1 73 ? 4.48 -33.625 -23.5 1 77.5 73 ILE A C 1
ATOM 587 O O . ILE A 1 73 ? 5.34 -32.781 -23.734 1 77.5 73 ILE A O 1
ATOM 591 N N . PRO A 1 74 ? 4.547 -35.031 -23.766 1 70.19 74 PRO A N 1
ATOM 592 C CA . PRO A 1 74 ? 5.695 -35.438 -24.578 1 70.19 74 PRO A CA 1
ATOM 593 C C . PRO A 1 74 ? 5.684 -34.812 -25.984 1 70.19 74 PRO A C 1
ATOM 595 O O . PRO A 1 74 ? 4.641 -34.344 -26.438 1 70.19 74 PRO A O 1
ATOM 598 N N . GLU A 1 75 ? 6.789 -34.625 -26.469 1 65.12 75 GLU A N 1
ATOM 599 C CA . GLU A 1 75 ? 6.961 -33.969 -27.781 1 65.12 75 GLU A CA 1
ATOM 600 C C . GLU A 1 75 ? 6.293 -34.781 -28.875 1 65.12 75 GLU A C 1
ATOM 602 O O . GLU A 1 75 ? 6.234 -36.031 -28.797 1 65.12 75 GLU A O 1
ATOM 607 N N . SER A 1 76 ? 5.531 -34.25 -29.703 1 63.28 76 SER A N 1
ATOM 608 C CA . SER A 1 76 ? 4.812 -34.844 -30.812 1 63.28 76 SER A CA 1
ATOM 609 C C . SER A 1 76 ? 5.773 -35.312 -31.906 1 63.28 76 SER A C 1
ATOM 611 O O . SER A 1 76 ? 6.703 -34.594 -32.281 1 63.28 76 SER A O 1
ATOM 613 N N . ASP A 1 77 ? 5.98 -36.594 -32.031 1 60.03 77 ASP A N 1
ATOM 614 C CA . ASP A 1 77 ? 6.574 -37 -33.281 1 60.03 77 ASP A CA 1
ATOM 615 C C . ASP A 1 77 ? 5.77 -36.5 -34.469 1 60.03 77 ASP A C 1
ATOM 617 O O . ASP A 1 77 ? 4.555 -36.688 -34.531 1 60.03 77 ASP A O 1
ATOM 621 N N . PRO A 1 78 ? 6.27 -35.5 -35.219 1 58.38 78 PRO A N 1
ATOM 622 C CA . PRO A 1 78 ? 5.539 -34.938 -36.344 1 58.38 78 PRO A CA 1
ATOM 623 C C . PRO A 1 78 ? 4.824 -36 -37.188 1 58.38 78 PRO A C 1
ATOM 625 O O . PRO A 1 78 ? 3.816 -35.688 -37.844 1 58.38 78 PRO A O 1
ATOM 628 N N . ASN A 1 79 ? 5.383 -37.219 -37.219 1 57.34 79 ASN A N 1
ATOM 629 C CA . ASN A 1 79 ? 4.828 -38.25 -38.094 1 57.34 79 ASN A CA 1
ATOM 630 C C . ASN A 1 79 ? 3.697 -39 -37.438 1 57.34 79 ASN A C 1
ATOM 632 O O . ASN A 1 79 ? 2.951 -39.75 -38.094 1 57.34 79 ASN A O 1
ATOM 636 N N . GLU A 1 80 ? 3.584 -39 -36.156 1 62.47 80 GLU A N 1
ATOM 637 C CA . GLU A 1 80 ? 2.514 -39.719 -35.469 1 62.47 80 GLU A CA 1
ATOM 638 C C . GLU A 1 80 ? 1.479 -38.781 -34.906 1 62.47 80 GLU A C 1
ATOM 640 O O . GLU A 1 80 ? 1.775 -38.031 -33.969 1 62.47 80 GLU A O 1
ATOM 645 N N . ARG A 1 81 ? 0.411 -38.656 -35.75 1 66.81 81 ARG A N 1
ATOM 646 C CA . ARG A 1 81 ? -0.691 -37.812 -35.281 1 66.81 81 ARG A CA 1
ATOM 647 C C . ARG A 1 81 ? -1.344 -38.406 -34.031 1 66.81 81 ARG A C 1
ATOM 649 O O . ARG A 1 81 ? -1.818 -39.531 -34.062 1 66.81 81 ARG A O 1
ATOM 656 N N . ASN A 1 82 ? -0.986 -37.781 -32.938 1 78.5 82 ASN A N 1
ATOM 657 C CA . ASN A 1 82 ? -1.654 -38.156 -31.688 1 78.5 82 ASN A CA 1
ATOM 658 C C . ASN A 1 82 ? -2.65 -37.094 -31.234 1 78.5 82 ASN A C 1
ATOM 660 O O . ASN A 1 82 ? -2.266 -36.094 -30.641 1 78.5 82 ASN A O 1
ATOM 664 N N . ILE A 1 83 ? -3.928 -37.312 -31.578 1 82.06 83 ILE A N 1
ATOM 665 C CA . ILE A 1 83 ? -5.027 -36.375 -31.344 1 82.06 83 ILE A CA 1
ATOM 666 C C . ILE A 1 83 ? -5.137 -36.094 -29.844 1 82.06 83 ILE A C 1
ATOM 668 O O . ILE A 1 83 ? -5.422 -34.969 -29.438 1 82.06 83 ILE A O 1
ATOM 672 N N . ARG A 1 84 ? -4.852 -37.062 -29.016 1 81.56 84 ARG A N 1
ATOM 673 C CA . ARG A 1 84 ? -4.977 -36.875 -27.578 1 81.56 84 ARG A CA 1
ATOM 674 C C . ARG A 1 84 ? -3.961 -35.875 -27.047 1 81.56 84 ARG A C 1
ATOM 676 O O . ARG A 1 84 ? -4.277 -35.094 -26.172 1 81.56 84 ARG A O 1
ATOM 683 N N . ARG A 1 85 ? -2.891 -35.844 -27.609 1 84.19 85 ARG A N 1
ATOM 684 C CA . ARG A 1 85 ? -1.84 -34.906 -27.203 1 84.19 85 ARG A CA 1
ATOM 685 C C . ARG A 1 85 ? -2.16 -33.5 -27.656 1 84.19 85 ARG A C 1
ATOM 687 O O . ARG A 1 85 ? -1.929 -32.531 -26.922 1 84.19 85 ARG A O 1
ATOM 694 N N . GLU A 1 86 ? -2.688 -33.406 -28.75 1 86.75 86 GLU A N 1
ATOM 695 C CA . GLU A 1 86 ? -3.051 -32.094 -29.281 1 86.75 86 GLU A CA 1
ATOM 696 C C . GLU A 1 86 ? -4.195 -31.469 -28.484 1 86.75 86 GLU A C 1
ATOM 698 O O . GLU A 1 86 ? -4.215 -30.266 -28.25 1 86.75 86 GLU A O 1
ATOM 703 N N . LEU A 1 87 ? -5.07 -32.312 -28.094 1 87.88 87 LEU A N 1
ATOM 704 C CA . LEU A 1 87 ? -6.195 -31.844 -27.297 1 87.88 87 LEU A CA 1
ATOM 705 C C . LEU A 1 87 ? -5.723 -31.375 -25.922 1 87.88 87 LEU A C 1
ATOM 707 O O . LEU A 1 87 ? -6.223 -30.375 -25.406 1 87.88 87 LEU A O 1
ATOM 711 N N . LYS A 1 88 ? -4.801 -32.031 -25.406 1 89 88 LYS A N 1
ATOM 712 C CA . LYS A 1 88 ? -4.25 -31.625 -24.109 1 89 88 LYS A CA 1
ATOM 713 C C . LYS A 1 88 ? -3.506 -30.297 -24.203 1 89 88 LYS A C 1
ATOM 715 O O . LYS A 1 88 ? -3.574 -29.469 -23.297 1 89 88 LYS A O 1
ATOM 720 N N . ALA A 1 89 ? -2.855 -30.109 -25.297 1 90.5 89 ALA A N 1
ATOM 721 C CA . ALA A 1 89 ? -2.088 -28.875 -25.484 1 90.5 89 ALA A CA 1
ATOM 722 C C . ALA A 1 89 ? -3.012 -27.688 -25.672 1 90.5 89 ALA A C 1
ATOM 724 O O . ALA A 1 89 ? -2.617 -26.531 -25.422 1 90.5 89 ALA A O 1
ATOM 725 N N . LEU A 1 90 ? -4.227 -27.891 -26.078 1 92.5 90 LEU A N 1
ATOM 726 C CA . LEU A 1 90 ? -5.191 -26.828 -26.312 1 92.5 90 LEU A CA 1
ATOM 727 C C . LEU A 1 90 ? -5.621 -26.188 -25 1 92.5 90 LEU A C 1
ATOM 729 O O . LEU A 1 90 ? -6.066 -25.031 -24.984 1 92.5 90 LEU A O 1
ATOM 733 N N . PHE A 1 91 ? -5.395 -26.891 -23.891 1 93 91 PHE A N 1
ATOM 734 C CA . PHE A 1 91 ? -5.773 -26.359 -22.578 1 93 91 PHE A CA 1
ATOM 735 C C . PHE A 1 91 ? -4.883 -25.188 -22.203 1 93 91 PHE A C 1
ATOM 737 O O . PHE A 1 91 ? -5.305 -24.297 -21.453 1 93 91 PHE A O 1
ATOM 744 N N . ALA A 1 92 ? -3.66 -25.141 -22.719 1 93.75 92 ALA A N 1
ATOM 745 C CA . ALA A 1 92 ? -2.715 -24.109 -22.312 1 93.75 92 ALA A CA 1
ATOM 746 C C . ALA A 1 92 ? -3.188 -22.734 -22.766 1 93.75 92 ALA A C 1
ATOM 748 O O . ALA A 1 92 ? -3.363 -21.828 -21.953 1 93.75 92 ALA A O 1
ATOM 749 N N . PRO A 1 93 ? -3.48 -22.578 -24.031 1 93.81 93 PRO A N 1
ATOM 750 C CA . PRO A 1 93 ? -4 -21.281 -24.422 1 93.81 93 PRO A CA 1
ATOM 751 C C . PRO A 1 93 ? -5.391 -21 -23.859 1 93.81 93 PRO A C 1
ATOM 753 O O . PRO A 1 93 ? -5.742 -19.844 -23.609 1 93.81 93 PRO A O 1
ATOM 756 N N . LEU A 1 94 ? -6.176 -22.031 -23.672 1 93.88 94 LEU A N 1
ATOM 757 C CA . LEU A 1 94 ? -7.5 -21.859 -23.094 1 93.88 94 LEU A CA 1
ATOM 758 C C . LEU A 1 94 ? -7.402 -21.312 -21.672 1 93.88 94 LEU A C 1
ATOM 760 O O . LEU A 1 94 ? -8.219 -20.484 -21.266 1 93.88 94 LEU A O 1
ATOM 764 N N . LEU A 1 95 ? -6.426 -21.75 -20.984 1 93.44 95 LEU A N 1
ATOM 765 C CA . LEU A 1 95 ? -6.223 -21.266 -19.609 1 93.44 95 LEU A CA 1
ATOM 766 C C . LEU A 1 95 ? -5.809 -19.797 -19.609 1 93.44 95 LEU A C 1
ATOM 768 O O . LEU A 1 95 ? -6.188 -19.047 -18.719 1 93.44 95 LEU A O 1
ATOM 772 N N . LEU A 1 96 ? -5.074 -19.391 -20.594 1 92.06 96 LEU A N 1
ATOM 773 C CA . LEU A 1 96 ? -4.68 -18 -20.703 1 92.06 96 LEU A CA 1
ATOM 774 C C . LEU A 1 96 ? -5.895 -17.094 -20.938 1 92.06 96 LEU A C 1
ATOM 776 O O . LEU A 1 96 ? -5.961 -15.984 -20.406 1 92.06 96 LEU A O 1
ATOM 780 N N . VAL A 1 97 ? -6.832 -17.609 -21.625 1 92.75 97 VAL A N 1
ATOM 781 C CA . VAL A 1 97 ? -8.062 -16.859 -21.891 1 92.75 97 VAL A CA 1
ATOM 782 C C . VAL A 1 97 ? -8.883 -16.766 -20.609 1 92.75 97 VAL A C 1
ATOM 784 O O . VAL A 1 97 ? -9.445 -15.719 -20.297 1 92.75 97 VAL A O 1
ATOM 787 N N . GLN A 1 98 ? -8.891 -17.781 -19.859 1 89.94 98 GLN A N 1
ATOM 788 C CA . GLN A 1 98 ? -9.719 -17.844 -18.656 1 89.94 98 GLN A CA 1
ATOM 789 C C . GLN A 1 98 ? -9.211 -16.875 -17.594 1 89.94 98 GLN A C 1
ATOM 791 O O . GLN A 1 98 ? -10 -16.234 -16.906 1 89.94 98 GLN A O 1
ATOM 796 N N . ILE A 1 99 ? -8.008 -16.641 -17.453 1 81.94 99 ILE A N 1
ATOM 797 C CA . ILE A 1 99 ? -7.445 -15.844 -16.359 1 81.94 99 ILE A CA 1
ATOM 798 C C . ILE A 1 99 ? -7.742 -14.367 -16.594 1 81.94 99 ILE A C 1
ATOM 800 O O . ILE A 1 99 ? -8.008 -13.625 -15.641 1 81.94 99 ILE A O 1
ATOM 804 N N . GLY A 1 100 ? -7.727 -13.953 -17.688 1 84.94 100 GLY A N 1
ATOM 805 C CA . GLY A 1 100 ? -7.949 -12.547 -17.969 1 84.94 100 GLY A CA 1
ATOM 806 C C . GLY A 1 100 ? -9.383 -12.234 -18.359 1 84.94 100 GLY A C 1
ATOM 807 O O . GLY A 1 100 ? -9.703 -11.102 -18.719 1 84.94 100 GLY A O 1
ATOM 808 N N . ASN A 1 101 ? -10.273 -13.148 -18.125 1 87.06 101 ASN A N 1
ATOM 809 C CA . ASN A 1 101 ? -11.602 -13.008 -18.719 1 87.06 101 ASN A CA 1
ATOM 810 C C . ASN A 1 101 ? -12.5 -12.125 -17.859 1 87.06 101 ASN A C 1
ATOM 812 O O . ASN A 1 101 ? -13.211 -11.258 -18.375 1 87.06 101 ASN A O 1
ATOM 816 N N . PRO A 1 102 ? -12.398 -12.211 -16.578 1 91.62 102 PRO A N 1
ATOM 817 C CA . PRO A 1 102 ? -13.352 -11.414 -15.812 1 91.62 102 PRO A CA 1
ATOM 818 C C . PRO A 1 102 ? -13.102 -9.914 -15.938 1 91.62 102 PRO A C 1
ATOM 820 O O . PRO A 1 102 ? -12 -9.445 -15.656 1 91.62 102 PRO A O 1
ATOM 823 N N . ASP A 1 103 ? -14.117 -9.242 -16.281 1 94 103 ASP A N 1
ATOM 824 C CA . ASP A 1 103 ? -14.039 -7.793 -16.406 1 94 103 ASP A CA 1
ATOM 825 C C . ASP A 1 103 ? -14.336 -7.113 -15.07 1 94 103 ASP A C 1
ATOM 827 O O . ASP A 1 103 ? -13.906 -5.984 -14.828 1 94 103 ASP A O 1
ATOM 831 N N . ALA A 1 104 ? -15.047 -7.836 -14.266 1 93.38 104 ALA A N 1
ATOM 832 C CA . ALA A 1 104 ? -15.633 -7.262 -13.055 1 93.38 104 ALA A CA 1
ATOM 833 C C . ALA A 1 104 ? -14.586 -7.121 -11.953 1 93.38 104 ALA A C 1
ATOM 835 O O . ALA A 1 104 ? -14.812 -6.434 -10.953 1 93.38 104 ALA A O 1
ATOM 836 N N . ILE A 1 105 ? -13.43 -7.746 -12.156 1 94.38 105 ILE A N 1
ATOM 837 C CA . ILE A 1 105 ? -12.438 -7.652 -11.094 1 94.38 105 ILE A CA 1
ATOM 838 C C . ILE A 1 105 ? -11.031 -7.738 -11.688 1 94.38 105 ILE A C 1
ATOM 840 O O . ILE A 1 105 ? -10.727 -8.672 -12.438 1 94.38 105 ILE A O 1
ATOM 844 N N . THR A 1 106 ? -10.234 -6.793 -11.477 1 92.75 106 THR A N 1
ATOM 845 C CA . THR A 1 106 ? -8.828 -6.809 -11.859 1 92.75 106 THR A CA 1
ATOM 846 C C . THR A 1 106 ? -7.934 -6.805 -10.625 1 92.75 106 THR A C 1
ATOM 848 O O . THR A 1 106 ? -6.82 -7.336 -10.656 1 92.75 106 THR A O 1
ATOM 851 N N . ALA A 1 107 ? -8.383 -6.184 -9.617 1 93.44 107 ALA A N 1
ATOM 852 C CA . ALA A 1 107 ? -7.656 -6.082 -8.359 1 93.44 107 ALA A CA 1
ATOM 853 C C . ALA A 1 107 ? -8.594 -6.27 -7.168 1 93.44 107 ALA A C 1
ATOM 855 O O . ALA A 1 107 ? -9.75 -5.859 -7.215 1 93.44 107 ALA A O 1
ATOM 856 N N . TYR A 1 108 ? -8.094 -6.965 -6.188 1 93.56 108 TYR A N 1
ATOM 857 C CA . TYR A 1 108 ? -8.891 -7.105 -4.973 1 93.56 108 TYR A CA 1
ATOM 858 C C . TYR A 1 108 ? -8.578 -5.988 -3.986 1 93.56 108 TYR A C 1
ATOM 860 O O . TYR A 1 108 ? -9.477 -5.496 -3.293 1 93.56 108 TYR A O 1
ATOM 868 N N . SER A 1 109 ? -7.332 -5.637 -3.936 1 92 109 SER A N 1
ATOM 869 C CA . SER A 1 109 ? -6.898 -4.57 -3.039 1 92 109 SER A CA 1
ATOM 870 C C . SER A 1 109 ? -6.051 -3.539 -3.775 1 92 109 SER A C 1
ATOM 872 O O . SER A 1 109 ? -5.617 -3.775 -4.906 1 92 109 SER A O 1
ATOM 874 N N . ILE A 1 110 ? -5.805 -2.408 -3.154 1 91.12 110 ILE A N 1
ATOM 875 C CA . ILE A 1 110 ? -5.047 -1.314 -3.754 1 91.12 110 ILE A CA 1
ATOM 876 C C . ILE A 1 110 ? -3.59 -1.732 -3.934 1 91.12 110 ILE A C 1
ATOM 878 O O . ILE A 1 110 ? -2.918 -1.28 -4.863 1 91.12 110 ILE A O 1
ATOM 882 N N . GLU A 1 111 ? -3.133 -2.643 -3.107 1 90.94 111 GLU A N 1
ATOM 883 C CA . GLU A 1 111 ? -1.76 -3.133 -3.189 1 90.94 111 GLU A CA 1
ATOM 884 C C . GLU A 1 111 ? -1.518 -3.877 -4.5 1 90.94 111 GLU A C 1
ATOM 886 O O . GLU A 1 111 ? -0.4 -3.877 -5.023 1 90.94 111 GLU A O 1
ATOM 891 N N . ASP A 1 112 ? -2.553 -4.414 -5.027 1 92 112 ASP A N 1
ATOM 892 C CA . ASP A 1 112 ? -2.428 -5.098 -6.309 1 92 112 ASP A CA 1
ATOM 893 C C . ASP A 1 112 ? -2.139 -4.109 -7.434 1 92 112 ASP A C 1
ATOM 895 O O . ASP A 1 112 ? -1.372 -4.41 -8.352 1 92 112 ASP A O 1
ATOM 899 N N . ASN A 1 113 ? -2.807 -3.004 -7.316 1 91.31 113 ASN A N 1
ATOM 900 C CA . ASN A 1 113 ? -2.578 -1.968 -8.32 1 91.31 113 ASN A CA 1
ATOM 901 C C . ASN A 1 113 ? -1.156 -1.418 -8.242 1 91.31 113 ASN A C 1
ATOM 903 O O . ASN A 1 113 ? -0.518 -1.188 -9.266 1 91.31 113 ASN A O 1
ATOM 907 N N . ARG A 1 114 ? -0.704 -1.283 -7.047 1 88.94 114 ARG A N 1
ATOM 908 C CA . ARG A 1 114 ? 0.639 -0.749 -6.848 1 88.94 114 ARG A CA 1
ATOM 909 C C . ARG A 1 114 ? 1.697 -1.731 -7.336 1 88.94 114 ARG A C 1
ATOM 911 O O . ARG A 1 114 ? 2.777 -1.324 -7.77 1 88.94 114 ARG A O 1
ATOM 918 N N . LEU A 1 115 ? 1.346 -2.977 -7.336 1 89.38 115 LEU A N 1
ATOM 919 C CA . LEU A 1 115 ? 2.268 -4.016 -7.781 1 89.38 115 LEU A CA 1
ATOM 920 C C . LEU A 1 115 ? 1.959 -4.438 -9.211 1 89.38 115 LEU A C 1
ATOM 922 O O . LEU A 1 115 ? 2.279 -5.559 -9.617 1 89.38 115 LEU A O 1
ATOM 926 N N . GLY A 1 116 ? 1.405 -3.562 -9.93 1 87.25 116 GLY A N 1
ATOM 927 C CA . GLY A 1 116 ? 0.998 -3.861 -11.289 1 87.25 116 GLY A CA 1
ATOM 928 C C . GLY A 1 116 ? 2.152 -4.285 -12.18 1 87.25 116 GLY A C 1
ATOM 929 O O . GLY A 1 116 ? 2.002 -5.172 -13.023 1 87.25 116 GLY A O 1
ATOM 930 N N . LEU A 1 117 ? 3.314 -3.832 -11.953 1 85.81 117 LEU A N 1
ATOM 931 C CA . LEU A 1 117 ? 4.48 -4.176 -12.758 1 85.81 117 LEU A CA 1
ATOM 932 C C . LEU A 1 117 ? 4.887 -5.629 -12.539 1 85.81 117 LEU A C 1
ATOM 934 O O . LEU A 1 117 ? 5.391 -6.281 -13.453 1 85.81 117 LEU A O 1
ATOM 938 N N . ARG A 1 118 ? 4.656 -6.043 -11.375 1 89.06 118 ARG A N 1
ATOM 939 C CA . ARG A 1 118 ? 4.996 -7.43 -11.078 1 89.06 118 ARG A CA 1
ATOM 940 C C . ARG A 1 118 ? 4.086 -8.391 -11.836 1 89.06 118 ARG A C 1
ATOM 942 O O . ARG A 1 118 ? 4.516 -9.477 -12.227 1 89.06 118 ARG A O 1
ATOM 949 N N . GLN A 1 119 ? 2.895 -7.938 -12.031 1 87.06 119 GLN A N 1
ATOM 950 C CA . GLN A 1 119 ? 1.951 -8.773 -12.758 1 87.06 119 GLN A CA 1
ATOM 951 C C . GLN A 1 119 ? 2.326 -8.875 -14.234 1 87.06 119 GLN A C 1
ATOM 953 O O . GLN A 1 119 ? 2.031 -9.875 -14.891 1 87.06 119 GLN A O 1
ATOM 958 N N . LEU A 1 120 ? 2.979 -7.863 -14.688 1 87.44 120 LEU A N 1
ATOM 959 C CA . LEU A 1 120 ? 3.457 -7.902 -16.062 1 87.44 120 LEU A CA 1
ATOM 960 C C . LEU A 1 120 ? 4.531 -8.969 -16.234 1 87.44 120 LEU A C 1
ATOM 962 O O . LEU A 1 120 ? 4.516 -9.719 -17.219 1 87.44 120 LEU A O 1
ATOM 966 N N . LEU A 1 121 ? 5.355 -9.055 -15.297 1 87.62 121 LEU A N 1
ATOM 967 C CA . LEU A 1 121 ? 6.402 -10.07 -15.367 1 87.62 121 LEU A CA 1
ATOM 968 C C . LEU A 1 121 ? 5.812 -11.469 -15.266 1 87.62 121 LEU A C 1
ATOM 970 O O . LEU A 1 121 ? 6.234 -12.383 -15.984 1 87.62 121 LEU A O 1
ATOM 974 N N . THR A 1 122 ? 4.898 -11.578 -14.414 1 85.69 122 THR A N 1
ATOM 975 C CA . THR A 1 122 ? 4.242 -12.875 -14.266 1 85.69 122 THR A CA 1
ATOM 976 C C . THR A 1 122 ? 3.502 -13.258 -15.547 1 85.69 122 THR A C 1
ATOM 978 O O . THR A 1 122 ? 3.5 -14.422 -15.945 1 85.69 122 THR A O 1
ATOM 981 N N . LEU A 1 123 ? 2.957 -12.281 -16.188 1 87.19 123 LEU A N 1
ATOM 982 C CA . LEU A 1 123 ? 2.271 -12.523 -17.453 1 87.19 123 LEU A CA 1
ATOM 983 C C . LEU A 1 123 ? 3.26 -12.953 -18.531 1 87.19 123 LEU A C 1
ATOM 985 O O . LEU A 1 123 ? 3.006 -13.914 -19.266 1 87.19 123 LEU A O 1
ATOM 989 N N . VAL A 1 124 ? 4.332 -12.328 -18.531 1 90.06 124 VAL A N 1
ATOM 990 C CA . VAL A 1 124 ? 5.336 -12.641 -19.547 1 90.06 124 VAL A CA 1
ATOM 991 C C . VAL A 1 124 ? 5.836 -14.07 -19.359 1 90.06 124 VAL A C 1
ATOM 993 O O . VAL A 1 124 ? 5.984 -14.812 -20.328 1 90.06 124 VAL A O 1
ATOM 996 N N . LEU A 1 125 ? 5.98 -14.445 -18.156 1 89.44 125 LEU A N 1
ATOM 997 C CA . LEU A 1 125 ? 6.445 -15.797 -17.875 1 89.44 125 LEU A CA 1
ATOM 998 C C . LEU A 1 125 ? 5.387 -16.828 -18.234 1 89.44 125 LEU A C 1
ATOM 1000 O O . LEU A 1 125 ? 5.695 -17.859 -18.859 1 89.44 125 LEU A O 1
ATOM 1004 N N . GLN A 1 126 ? 4.219 -16.547 -17.953 1 90.62 126 GLN A N 1
ATOM 1005 C CA . GLN A 1 126 ? 3.135 -17.484 -18.266 1 90.62 126 GLN A CA 1
ATOM 1006 C C . GLN A 1 126 ? 2.941 -17.625 -19.766 1 90.62 126 GLN A C 1
ATOM 1008 O O . GLN A 1 126 ? 2.744 -18.734 -20.266 1 90.62 126 GLN A O 1
ATOM 1013 N N . VAL A 1 127 ? 3.043 -16.547 -20.438 1 92.5 127 VAL A N 1
ATOM 1014 C CA . VAL A 1 127 ? 2.893 -16.562 -21.891 1 92.5 127 VAL A CA 1
ATOM 1015 C C . VAL A 1 127 ? 4.062 -17.312 -22.516 1 92.5 127 VAL A C 1
ATOM 1017 O O . VAL A 1 127 ? 3.871 -18.094 -23.453 1 92.5 127 VAL A O 1
ATOM 1020 N N . ALA A 1 128 ? 5.199 -17.109 -21.953 1 92.69 128 ALA A N 1
ATOM 1021 C CA . ALA A 1 128 ? 6.375 -17.797 -22.469 1 92.69 128 ALA A CA 1
ATOM 1022 C C . ALA A 1 128 ? 6.23 -19.312 -22.312 1 92.69 128 ALA A C 1
ATOM 1024 O O . ALA A 1 128 ? 6.551 -20.062 -23.25 1 92.69 128 ALA A O 1
ATOM 1025 N N . VAL A 1 129 ? 5.727 -19.734 -21.219 1 90.94 129 VAL A N 1
ATOM 1026 C CA . VAL A 1 129 ? 5.555 -21.172 -20.984 1 90.94 129 VAL A CA 1
ATOM 1027 C C . VAL A 1 129 ? 4.469 -21.719 -21.906 1 90.94 129 VAL A C 1
ATOM 1029 O O . VAL A 1 129 ? 4.613 -22.812 -22.469 1 90.94 129 VAL A O 1
ATOM 1032 N N . VAL A 1 130 ? 3.443 -20.953 -22.125 1 93.12 130 VAL A N 1
ATOM 1033 C CA . VAL A 1 130 ? 2.355 -21.406 -22.984 1 93.12 130 VAL A CA 1
ATOM 1034 C C . VAL A 1 130 ? 2.85 -21.5 -24.438 1 93.12 130 VAL A C 1
ATOM 1036 O O . VAL A 1 130 ? 2.537 -22.453 -25.141 1 93.12 130 VAL A O 1
ATOM 1039 N N . ILE A 1 131 ? 3.635 -20.547 -24.828 1 92.75 131 ILE A N 1
ATOM 1040 C CA . ILE A 1 131 ? 4.203 -20.578 -26.172 1 92.75 131 ILE A CA 1
ATOM 1041 C C . ILE A 1 131 ? 5.113 -21.797 -26.312 1 92.75 131 ILE A C 1
ATOM 1043 O O . ILE A 1 131 ? 5.109 -22.469 -27.344 1 92.75 131 ILE A O 1
ATOM 1047 N N . TRP A 1 132 ? 5.773 -22.094 -25.25 1 88.81 132 TRP A N 1
ATOM 1048 C CA . TRP A 1 132 ? 6.648 -23.266 -25.25 1 88.81 132 TRP A CA 1
ATOM 1049 C C . TRP A 1 132 ? 5.844 -24.547 -25.406 1 88.81 132 TRP A C 1
ATOM 1051 O O . TRP A 1 132 ? 6.223 -25.438 -26.172 1 88.81 132 TRP A O 1
ATOM 1061 N N . ILE A 1 133 ? 4.781 -24.656 -24.781 1 89.75 133 ILE A N 1
ATOM 1062 C CA . ILE A 1 133 ? 3.916 -25.828 -24.859 1 89.75 133 ILE A CA 1
ATOM 1063 C C . ILE A 1 133 ? 3.344 -25.938 -26.266 1 89.75 133 ILE A C 1
ATOM 1065 O O . ILE A 1 133 ? 3.281 -27.031 -26.828 1 89.75 133 ILE A O 1
ATOM 1069 N N . ILE A 1 134 ? 2.998 -24.812 -26.906 1 90.5 134 ILE A N 1
ATOM 1070 C CA . ILE A 1 134 ? 2.42 -24.812 -28.234 1 90.5 134 ILE A CA 1
ATOM 1071 C C . ILE A 1 134 ? 3.473 -25.234 -29.266 1 90.5 134 ILE A C 1
ATOM 1073 O O . ILE A 1 134 ? 3.186 -26.031 -30.156 1 90.5 134 ILE A O 1
ATOM 1077 N N . ILE A 1 135 ? 4.672 -24.781 -29.062 1 86.5 135 ILE A N 1
ATOM 1078 C CA . ILE A 1 135 ? 5.742 -25.125 -30 1 86.5 135 ILE A CA 1
ATOM 1079 C C . ILE A 1 135 ? 6.07 -26.609 -29.891 1 86.5 135 ILE A C 1
ATOM 1081 O O . ILE A 1 135 ? 6.277 -27.281 -30.906 1 86.5 135 ILE A O 1
ATOM 1085 N N . LYS A 1 136 ? 5.992 -27.141 -28.734 1 83.44 136 LYS A N 1
ATOM 1086 C CA . LYS A 1 136 ? 6.297 -28.547 -28.5 1 83.44 136 LYS A CA 1
ATOM 1087 C C . LYS A 1 136 ? 5.199 -29.453 -29.062 1 83.44 136 LYS A C 1
ATOM 1089 O O . LYS A 1 136 ? 5.473 -30.578 -29.5 1 83.44 136 LYS A O 1
ATOM 1094 N N . SER A 1 137 ? 3.982 -28.938 -29.062 1 86.12 137 SER A N 1
ATOM 1095 C CA . SER A 1 137 ? 2.85 -29.766 -29.469 1 86.12 137 SER A CA 1
ATOM 1096 C C . SER A 1 137 ? 2.43 -29.453 -30.906 1 86.12 137 SER A C 1
ATOM 1098 O O . SER A 1 137 ? 1.436 -30 -31.391 1 86.12 137 SER A O 1
ATOM 1100 N N . TRP A 1 138 ? 3.178 -28.672 -31.562 1 85.19 138 TRP A N 1
ATOM 1101 C CA . TRP A 1 138 ? 2.795 -28.25 -32.906 1 85.19 138 TRP A CA 1
ATOM 1102 C C . TRP A 1 138 ? 3.023 -29.391 -33.906 1 85.19 138 TRP A C 1
ATOM 1104 O O . TRP A 1 138 ? 4.133 -29.906 -34.031 1 85.19 138 TRP A O 1
ATOM 1114 N N . THR A 1 139 ? 1.974 -29.969 -34.594 1 83.94 139 THR A N 1
ATOM 1115 C CA . THR A 1 139 ? 2.07 -31.062 -35.562 1 83.94 139 THR A CA 1
ATOM 1116 C C . THR A 1 139 ? 1.627 -30.594 -36.969 1 83.94 139 THR A C 1
ATOM 1118 O O . THR A 1 139 ? 1.471 -31.422 -37.875 1 83.94 139 THR A O 1
ATOM 1121 N N . HIS A 1 140 ? 1.375 -29.297 -37.312 1 81.88 140 HIS A N 1
ATOM 1122 C CA . HIS A 1 140 ? 0.908 -28.734 -38.562 1 81.88 140 HIS A CA 1
ATOM 1123 C C . HIS A 1 140 ? -0.459 -29.297 -38.969 1 81.88 140 HIS A C 1
ATOM 1125 O O . HIS A 1 140 ? -0.833 -29.297 -40.125 1 81.88 140 HIS A O 1
ATOM 1131 N N . SER A 1 141 ? -1.107 -29.859 -38 1 86 141 SER A N 1
ATOM 1132 C CA . SER A 1 141 ? -2.475 -30.312 -38.219 1 86 141 SER A CA 1
ATOM 1133 C C . SER A 1 141 ? -3.463 -29.156 -38.156 1 86 141 SER A C 1
ATOM 1135 O O . SER A 1 141 ? -3.094 -28.047 -37.75 1 86 141 SER A O 1
ATOM 1137 N N . GLN A 1 142 ? -4.641 -29.344 -38.594 1 86.88 142 GLN A N 1
ATOM 1138 C CA . GLN A 1 142 ? -5.688 -28.328 -38.531 1 86.88 142 GLN A CA 1
ATOM 1139 C C . GLN A 1 142 ? -5.973 -27.938 -37.094 1 86.88 142 GLN A C 1
ATOM 1141 O O . GLN A 1 142 ? -6.301 -26.781 -36.812 1 86.88 142 GLN A O 1
ATOM 1146 N N . LEU A 1 143 ? -5.824 -28.844 -36.188 1 87.31 143 LEU A N 1
ATOM 1147 C CA . LEU A 1 143 ? -6.055 -28.562 -34.781 1 87.31 143 LEU A CA 1
ATOM 1148 C C . LEU A 1 143 ? -4.984 -27.625 -34.25 1 87.31 143 LEU A C 1
ATOM 1150 O O . LEU A 1 143 ? -5.27 -26.766 -33.406 1 87.31 143 LEU A O 1
ATOM 1154 N N . SER A 1 144 ? -3.795 -27.734 -34.719 1 88.5 144 SER A N 1
ATOM 1155 C CA . SER A 1 144 ? -2.693 -26.906 -34.25 1 88.5 144 SER A CA 1
ATOM 1156 C C . SER A 1 144 ? -2.895 -25.453 -34.656 1 88.5 144 SER A C 1
ATOM 1158 O O . SER A 1 144 ? -2.469 -24.531 -33.969 1 88.5 144 SER A O 1
ATOM 1160 N N . PHE A 1 145 ? -3.605 -25.266 -35.719 1 91 145 PHE A N 1
ATOM 1161 C CA . PHE A 1 145 ? -3.826 -23.906 -36.188 1 91 145 PHE A CA 1
ATOM 1162 C C . PHE A 1 145 ? -4.863 -23.203 -35.312 1 91 145 PHE A C 1
ATOM 1164 O O . PHE A 1 145 ? -4.918 -21.969 -35.281 1 91 145 PHE A O 1
ATOM 1171 N N . LEU A 1 146 ? -5.621 -23.969 -34.594 1 93.56 146 LEU A N 1
ATOM 1172 C CA . LEU A 1 146 ? -6.629 -23.391 -33.719 1 93.56 146 LEU A CA 1
ATOM 1173 C C . LEU A 1 146 ? -5.996 -22.859 -32.438 1 93.56 146 LEU A C 1
ATOM 1175 O O . LEU A 1 146 ? -6.621 -22.078 -31.703 1 93.56 146 LEU A O 1
ATOM 1179 N N . TYR A 1 147 ? -4.723 -23.219 -32.156 1 94.38 147 TYR A N 1
ATOM 1180 C CA . TYR A 1 147 ? -4.023 -22.672 -31 1 94.38 147 TYR A CA 1
ATOM 1181 C C . TYR A 1 147 ? -3.789 -21.172 -31.141 1 94.38 147 TYR A C 1
ATOM 1183 O O . TYR A 1 147 ? -3.785 -20.438 -30.156 1 94.38 147 TYR A O 1
ATOM 1191 N N . LEU A 1 148 ? -3.641 -20.703 -32.312 1 94.69 148 LEU A N 1
ATOM 1192 C CA . LEU A 1 148 ? -3.182 -19.344 -32.562 1 94.69 148 LEU A CA 1
ATOM 1193 C C . LEU A 1 148 ? -4.27 -18.344 -32.219 1 94.69 148 LEU A C 1
ATOM 1195 O O . LEU A 1 148 ? -4.035 -17.391 -31.484 1 94.69 148 LEU A O 1
ATOM 1199 N N . PRO A 1 149 ? -5.492 -18.547 -32.719 1 95.94 149 PRO A N 1
ATOM 1200 C CA . PRO A 1 149 ? -6.527 -17.594 -32.281 1 95.94 149 PRO A CA 1
ATOM 1201 C C . PRO A 1 149 ? -6.777 -17.609 -30.797 1 95.94 149 PRO A C 1
ATOM 1203 O O . PRO A 1 149 ? -7.062 -16.562 -30.203 1 95.94 149 PRO A O 1
ATOM 1206 N N . LEU A 1 150 ? -6.676 -18.734 -30.234 1 95.75 150 LEU A N 1
ATOM 1207 C CA . LEU A 1 150 ? -6.863 -18.828 -28.797 1 95.75 150 LEU A CA 1
ATOM 1208 C C . LEU A 1 150 ? -5.742 -18.109 -28.047 1 95.75 150 LEU A C 1
ATOM 1210 O O . LEU A 1 150 ? -5.98 -17.438 -27.047 1 95.75 150 LEU A O 1
ATOM 1214 N N . LEU A 1 151 ? -4.539 -18.281 -28.547 1 95.81 151 LEU A N 1
ATOM 1215 C CA . LEU A 1 151 ? -3.396 -17.594 -27.953 1 95.81 151 LEU A CA 1
ATOM 1216 C C . LEU A 1 151 ? -3.547 -16.078 -28.062 1 95.81 151 LEU A C 1
ATOM 1218 O O . LEU A 1 151 ? -3.266 -15.359 -27.109 1 95.81 151 LEU A O 1
ATOM 1222 N N . VAL A 1 152 ? -4.043 -15.625 -29.141 1 96 152 VAL A N 1
ATOM 1223 C CA . VAL A 1 152 ? -4.223 -14.195 -29.344 1 96 152 VAL A CA 1
ATOM 1224 C C . VAL A 1 152 ? -5.301 -13.672 -28.391 1 96 152 VAL A C 1
ATOM 1226 O O . VAL A 1 152 ? -5.129 -12.617 -27.766 1 96 152 VAL A O 1
ATOM 1229 N N . SER A 1 153 ? -6.359 -14.414 -28.281 1 95.81 153 SER A N 1
ATOM 1230 C CA . SER A 1 153 ? -7.406 -14.016 -27.344 1 95.81 153 SER A CA 1
ATOM 1231 C C . SER A 1 153 ? -6.887 -14 -25.906 1 95.81 153 SER A C 1
ATOM 1233 O O . SER A 1 153 ? -7.203 -13.086 -25.141 1 95.81 153 SER A O 1
ATOM 1235 N N . GLY A 1 154 ? -6.086 -14.984 -25.609 1 94.5 154 GLY A N 1
ATOM 1236 C CA . GLY A 1 154 ? -5.492 -15.023 -24.281 1 94.5 154 GLY A CA 1
ATOM 1237 C C . GLY A 1 154 ? -4.547 -13.875 -24.016 1 94.5 154 GLY A C 1
ATOM 1238 O O . GLY A 1 154 ? -4.547 -13.305 -22.922 1 94.5 154 GLY A O 1
ATOM 1239 N N . LEU A 1 155 ? -3.816 -13.508 -25 1 94.56 155 LEU A N 1
ATOM 1240 C CA . LEU A 1 155 ? -2.885 -12.391 -24.875 1 94.56 155 LEU A CA 1
ATOM 1241 C C . LEU A 1 155 ? -3.637 -11.07 -24.703 1 94.56 155 LEU A C 1
ATOM 1243 O O . LEU A 1 155 ? -3.229 -10.219 -23.922 1 94.56 155 LEU A O 1
ATOM 1247 N N . ILE A 1 156 ? -4.684 -10.945 -25.312 1 94.81 156 ILE A N 1
ATOM 1248 C CA . ILE A 1 156 ? -5.477 -9.719 -25.234 1 94.81 156 ILE A CA 1
ATOM 1249 C C . ILE A 1 156 ? -6.121 -9.609 -23.859 1 94.81 156 ILE A C 1
ATOM 1251 O O . ILE A 1 156 ? -6.023 -8.562 -23.203 1 94.81 156 ILE A O 1
ATOM 1255 N N . LYS A 1 157 ? -6.719 -10.656 -23.438 1 93.81 157 LYS A N 1
ATOM 1256 C CA . LYS A 1 157 ? -7.43 -10.609 -22.172 1 93.81 157 LYS A CA 1
ATOM 1257 C C . LYS A 1 157 ? -6.465 -10.414 -21 1 93.81 157 LYS A C 1
ATOM 1259 O O . LYS A 1 157 ? -6.746 -9.648 -20.078 1 93.81 157 LYS A O 1
ATOM 1264 N N . HIS A 1 158 ? -5.434 -11.078 -21.062 1 91.25 158 HIS A N 1
ATOM 1265 C CA . HIS A 1 158 ? -4.441 -10.906 -20 1 91.25 158 HIS A CA 1
ATOM 1266 C C . HIS A 1 158 ? -3.756 -9.547 -20.109 1 91.25 158 HIS A C 1
ATOM 1268 O O . HIS A 1 158 ? -3.4 -8.938 -19.094 1 91.25 158 HIS A O 1
ATOM 1274 N N . GLY A 1 159 ? -3.539 -9.125 -21.312 1 91.06 159 GLY A N 1
ATOM 1275 C CA . GLY A 1 159 ? -2.973 -7.805 -21.531 1 91.06 159 GLY A CA 1
ATOM 1276 C C . GLY A 1 159 ? -3.857 -6.684 -21.016 1 91.06 159 GLY A C 1
ATOM 1277 O O . GLY A 1 159 ? -3.361 -5.688 -20.484 1 91.06 159 GLY A O 1
ATOM 1278 N N . GLU A 1 160 ? -5.148 -6.859 -21.094 1 93.69 160 GLU A N 1
ATOM 1279 C CA . GLU A 1 160 ? -6.094 -5.875 -20.578 1 93.69 160 GLU A CA 1
ATOM 1280 C C . GLU A 1 160 ? -5.996 -5.758 -19.062 1 93.69 160 GLU A C 1
ATOM 1282 O O . GLU A 1 160 ? -6.109 -4.664 -18.5 1 93.69 160 GLU A O 1
ATOM 1287 N N . VAL A 1 161 ? -5.805 -6.848 -18.391 1 92.75 161 VAL A N 1
ATOM 1288 C CA . VAL A 1 161 ? -5.691 -6.844 -16.938 1 92.75 161 VAL A CA 1
ATOM 1289 C C . VAL A 1 161 ? -4.453 -6.055 -16.516 1 92.75 161 VAL A C 1
ATOM 1291 O O . VAL A 1 161 ? -4.523 -5.199 -15.633 1 92.75 161 VAL A O 1
ATOM 1294 N N . VAL A 1 162 ? -3.404 -6.289 -17.188 1 91.44 162 VAL A N 1
ATOM 1295 C CA . VAL A 1 162 ? -2.15 -5.617 -16.859 1 91.44 162 VAL A CA 1
ATOM 1296 C C . VAL A 1 162 ? -2.264 -4.129 -17.172 1 91.44 162 VAL A C 1
ATOM 1298 O O . VAL A 1 162 ? -1.786 -3.289 -16.406 1 91.44 162 VAL A O 1
ATOM 1301 N N . TRP A 1 163 ? -2.93 -3.908 -18.219 1 91.31 163 TRP A N 1
ATOM 1302 C CA . TRP A 1 163 ? -3.135 -2.518 -18.594 1 91.31 163 TRP A CA 1
ATOM 1303 C C . TRP A 1 163 ? -3.996 -1.788 -17.578 1 91.31 163 TRP A C 1
ATOM 1305 O O . TRP A 1 163 ? -3.709 -0.643 -17.219 1 91.31 163 TRP A O 1
ATOM 1315 N N . ALA A 1 164 ? -4.996 -2.398 -17.125 1 92.25 164 ALA A N 1
ATOM 1316 C CA . ALA A 1 164 ? -5.875 -1.803 -16.125 1 92.25 164 ALA A CA 1
ATOM 1317 C C . ALA A 1 164 ? -5.133 -1.567 -14.812 1 92.25 164 ALA A C 1
ATOM 1319 O O . ALA A 1 164 ? -5.285 -0.517 -14.18 1 92.25 164 ALA A O 1
ATOM 1320 N N . LEU A 1 165 ? -4.316 -2.49 -14.398 1 91.44 165 LEU A N 1
ATOM 1321 C CA . LEU A 1 165 ? -3.568 -2.371 -13.148 1 91.44 165 LEU A CA 1
ATOM 1322 C C . LEU A 1 165 ? -2.547 -1.24 -13.234 1 91.44 165 LEU A C 1
ATOM 1324 O O . LEU A 1 165 ? -2.389 -0.47 -12.289 1 91.44 165 LEU A O 1
ATOM 1328 N N . LYS A 1 166 ? -1.967 -1.066 -14.359 1 86.44 166 LYS A N 1
ATOM 1329 C CA . LYS A 1 166 ? -0.938 -0.045 -14.531 1 86.44 166 LYS A CA 1
ATOM 1330 C C . LYS A 1 166 ? -1.555 1.348 -14.625 1 86.44 166 LYS A C 1
ATOM 1332 O O . LYS A 1 166 ? -0.962 2.324 -14.156 1 86.44 166 LYS A O 1
ATOM 1337 N N . SER A 1 167 ? -2.68 1.386 -15.109 1 84.44 167 SER A N 1
ATOM 1338 C CA . SER A 1 167 ? -3.301 2.688 -15.336 1 84.44 167 SER A CA 1
ATOM 1339 C C . SER A 1 167 ? -3.975 3.203 -14.062 1 84.44 167 SER A C 1
ATOM 1341 O O . SER A 1 167 ? -4.238 4.398 -13.938 1 84.44 167 SER A O 1
ATOM 1343 N N . ALA A 1 168 ? -4.25 2.363 -13.156 1 86.06 168 ALA A N 1
ATOM 1344 C CA . ALA A 1 168 ? -4.996 2.777 -11.969 1 86.06 168 ALA A CA 1
ATOM 1345 C C . ALA A 1 168 ? -4.113 3.59 -11.031 1 86.06 168 ALA A C 1
ATOM 1347 O O . ALA A 1 168 ? -4.48 4.695 -10.625 1 86.06 168 ALA A O 1
ATOM 1348 N N . LEU A 1 169 ? -3.07 2.965 -10.477 1 78.69 169 LEU A N 1
ATOM 1349 C CA . LEU A 1 169 ? -2.199 3.639 -9.516 1 78.69 169 LEU A CA 1
ATOM 1350 C C . LEU A 1 169 ? -0.735 3.486 -9.914 1 78.69 169 LEU A C 1
ATOM 1352 O O . LEU A 1 169 ? -0.226 2.367 -10.008 1 78.69 169 LEU A O 1
ATOM 1356 N N . THR A 1 170 ? -0.224 4.363 -10.641 1 62.69 170 THR A N 1
ATOM 1357 C CA . THR A 1 170 ? 1.221 4.293 -10.836 1 62.69 170 THR A CA 1
ATOM 1358 C C . THR A 1 170 ? 1.941 5.215 -9.852 1 62.69 170 THR A C 1
ATOM 1360 O O . THR A 1 170 ? 1.336 6.133 -9.297 1 62.69 170 THR A O 1
ATOM 1363 N N . LYS A 1 171 ? 3.016 4.734 -9.289 1 55.34 171 LYS A N 1
ATOM 1364 C CA . LYS A 1 171 ? 3.797 5.535 -8.344 1 55.34 171 LYS A CA 1
ATOM 1365 C C . LYS A 1 171 ? 3.896 6.984 -8.812 1 55.34 171 LYS A C 1
ATOM 1367 O O . LYS A 1 171 ? 3.889 7.906 -7.988 1 55.34 171 LYS A O 1
ATOM 1372 N N . GLY A 1 172 ? 3.846 7.18 -10.141 1 56.25 172 GLY A N 1
ATOM 1373 C CA . GLY A 1 172 ? 3.867 8.523 -10.695 1 56.25 172 GLY A CA 1
ATOM 1374 C C . GLY A 1 172 ? 2.488 9.148 -10.805 1 56.25 172 GLY A C 1
ATOM 1375 O O . GLY A 1 172 ? 2.346 10.273 -11.281 1 56.25 172 GLY A O 1
ATOM 1376 N N . SER A 1 173 ? 1.556 8.359 -10.32 1 54.66 173 SER A N 1
ATOM 1377 C CA . SER A 1 173 ? 0.176 8.773 -10.547 1 54.66 173 SER A CA 1
ATOM 1378 C C . SER A 1 173 ? -0.162 10.023 -9.734 1 54.66 173 SER A C 1
ATOM 1380 O O . SER A 1 173 ? -1.058 10.789 -10.109 1 54.66 173 SER A O 1
ATOM 1382 N N . GLY A 1 174 ? 0.599 10.25 -8.727 1 58.25 174 GLY A N 1
ATOM 1383 C CA . GLY A 1 174 ? 0.288 11.445 -7.965 1 58.25 174 GLY A CA 1
ATOM 1384 C C . GLY A 1 174 ? 0.771 12.719 -8.625 1 58.25 174 GLY A C 1
ATOM 1385 O O . GLY A 1 174 ? 0.433 13.82 -8.188 1 58.25 174 GLY A O 1
ATOM 1386 N N . ILE A 1 175 ? 1.53 12.531 -9.758 1 59.72 175 ILE A N 1
ATOM 1387 C CA . ILE A 1 175 ? 2.119 13.719 -10.375 1 59.72 175 ILE A CA 1
ATOM 1388 C C . ILE A 1 175 ? 1.389 14.031 -11.68 1 59.72 175 ILE A C 1
ATOM 1390 O O . ILE A 1 175 ? 1.272 13.172 -12.555 1 59.72 175 ILE A O 1
ATOM 1394 N N . ILE A 1 176 ? 0.759 15.148 -11.688 1 65.94 176 ILE A N 1
ATOM 1395 C CA . ILE A 1 176 ? -0.054 15.586 -12.82 1 65.94 176 ILE A CA 1
ATOM 1396 C C . ILE A 1 176 ? 0.85 15.93 -14 1 65.94 176 ILE A C 1
ATOM 1398 O O . ILE A 1 176 ? 1.922 16.516 -13.82 1 65.94 176 ILE A O 1
ATOM 1402 N N . THR A 1 177 ? 0.52 15.414 -15.109 1 67.94 177 THR A N 1
ATOM 1403 C CA . THR A 1 177 ? 1.256 15.742 -16.328 1 67.94 177 THR A CA 1
ATOM 1404 C C . THR A 1 177 ? 0.607 16.922 -17.047 1 67.94 177 THR A C 1
ATOM 1406 O O . THR A 1 177 ? -0.566 17.219 -16.828 1 67.94 177 THR A O 1
ATOM 1409 N N . ILE A 1 178 ? 1.311 17.578 -17.797 1 63.91 178 ILE A N 1
ATOM 1410 C CA . ILE A 1 178 ? 0.838 18.734 -18.547 1 63.91 178 ILE A CA 1
ATOM 1411 C C . ILE A 1 178 ? -0.302 18.312 -19.469 1 63.91 178 ILE A C 1
ATOM 1413 O O . ILE A 1 178 ? -1.28 19.047 -19.641 1 63.91 178 ILE A O 1
ATOM 1417 N N . GLN A 1 179 ? -0.145 17.188 -19.953 1 65.38 179 GLN A N 1
ATOM 1418 C CA . GLN A 1 179 ? -1.16 16.688 -20.875 1 65.38 179 GLN A CA 1
ATOM 1419 C C . GLN A 1 179 ? -2.502 16.516 -20.172 1 65.38 179 GLN A C 1
ATOM 1421 O O . GLN A 1 179 ? -3.555 16.781 -20.75 1 65.38 179 GLN A O 1
ATOM 1426 N N . GLU A 1 180 ? -2.445 16.172 -19.016 1 69.5 180 GLU A N 1
ATOM 1427 C CA . GLU A 1 180 ? -3.678 15.977 -18.25 1 69.5 180 GLU A CA 1
ATOM 1428 C C . GLU A 1 180 ? -4.359 17.297 -17.938 1 69.5 180 GLU A C 1
ATOM 1430 O O . GLU A 1 180 ? -5.586 17.391 -17.953 1 69.5 180 GLU A O 1
ATOM 1435 N N . ILE A 1 181 ? -3.574 18.234 -17.75 1 65.75 181 ILE A N 1
ATOM 1436 C CA . ILE A 1 181 ? -4.121 19.562 -17.453 1 65.75 181 ILE A CA 1
ATOM 1437 C C . ILE A 1 181 ? -4.844 20.109 -18.672 1 65.75 181 ILE A C 1
ATOM 1439 O O . ILE A 1 181 ? -5.938 20.656 -18.562 1 65.75 181 ILE A O 1
ATOM 1443 N N . ASP A 1 182 ? -4.293 19.859 -19.828 1 63.97 182 ASP A N 1
ATOM 1444 C CA . ASP A 1 182 ? -4.891 20.359 -21.062 1 63.97 182 ASP A CA 1
ATOM 1445 C C . ASP A 1 182 ? -6.195 19.625 -21.375 1 63.97 182 ASP A C 1
ATOM 1447 O O . ASP A 1 182 ? -7.156 20.234 -21.844 1 63.97 182 ASP A O 1
ATOM 1451 N N . GLN A 1 183 ? -6.16 18.438 -21.094 1 64.88 183 GLN A N 1
ATOM 1452 C CA . GLN A 1 183 ? -7.359 17.656 -21.344 1 64.88 183 GLN A CA 1
ATOM 1453 C C . GLN A 1 183 ? -8.5 18.078 -20.422 1 64.88 183 GLN A C 1
ATOM 1455 O O . GLN A 1 183 ? -9.664 18.109 -20.844 1 64.88 183 GLN A O 1
ATOM 1460 N N . GLU A 1 184 ? -8.133 18.438 -19.297 1 64.19 184 GLU A N 1
ATOM 1461 C CA . GLU A 1 184 ? -9.141 18.828 -18.328 1 64.19 184 GLU A CA 1
ATOM 1462 C C . GLU A 1 184 ? -9.734 20.188 -18.656 1 64.19 184 GLU A C 1
ATOM 1464 O O . GLU A 1 184 ? -10.914 20.453 -18.391 1 64.19 184 GLU A O 1
ATOM 1469 N N . ALA A 1 185 ? -8.977 20.906 -19.281 1 61.06 185 ALA A N 1
ATOM 1470 C CA . ALA A 1 185 ? -9.445 22.234 -19.672 1 61.06 185 ALA A CA 1
ATOM 1471 C C . ALA A 1 185 ? -10.523 22.141 -20.75 1 61.06 185 ALA A C 1
ATOM 1473 O O . ALA A 1 185 ? -11.367 23.031 -20.875 1 61.06 185 ALA A O 1
ATOM 1474 N N . ASN A 1 186 ? -10.609 20.984 -21.438 1 60.44 186 ASN A N 1
ATOM 1475 C CA . ASN A 1 186 ? -11.555 20.828 -22.531 1 60.44 186 ASN A CA 1
ATOM 1476 C C . ASN A 1 186 ? -12.859 20.188 -22.078 1 60.44 186 ASN A C 1
ATOM 1478 O O . ASN A 1 186 ? -13.805 20.062 -22.844 1 60.44 186 ASN A O 1
ATOM 1482 N N . MET A 1 187 ? -13.078 19.828 -20.891 1 62.66 187 MET A N 1
ATOM 1483 C CA . MET A 1 187 ? -14.195 19.031 -20.391 1 62.66 187 MET A CA 1
ATOM 1484 C C . MET A 1 187 ? -15.477 19.875 -20.344 1 62.66 187 MET A C 1
ATOM 1486 O O . MET A 1 187 ? -16.562 19.375 -20.656 1 62.66 187 MET A O 1
ATOM 1490 N N . PRO A 1 188 ? -15.43 21.141 -20.094 1 62.84 188 PRO A N 1
ATOM 1491 C CA . PRO A 1 188 ? -16.688 21.875 -20.031 1 62.84 188 PRO A CA 1
ATOM 1492 C C . PRO A 1 188 ? -17.469 21.828 -21.359 1 62.84 188 PRO A C 1
ATOM 1494 O O . PRO A 1 188 ? -18.688 22.016 -21.375 1 62.84 188 PRO A O 1
ATOM 1497 N N . ALA A 1 189 ? -16.797 21.344 -22.312 1 65.56 189 ALA A N 1
ATOM 1498 C CA . ALA A 1 189 ? -17.469 21.281 -23.609 1 65.56 189 ALA A CA 1
ATOM 1499 C C . ALA A 1 189 ? -18.531 20.172 -23.625 1 65.56 189 ALA A C 1
ATOM 1501 O O . ALA A 1 189 ? -19.516 20.266 -24.359 1 65.56 189 ALA A O 1
ATOM 1502 N N . LEU A 1 190 ? -18.422 19.266 -22.766 1 66.25 190 LEU A N 1
ATOM 1503 C CA . LEU A 1 190 ? -19.359 18.141 -22.734 1 66.25 190 LEU A CA 1
ATOM 1504 C C . LEU A 1 190 ? -20.703 18.562 -22.141 1 66.25 190 LEU A C 1
ATOM 1506 O O . LEU A 1 190 ? -21.734 18 -22.484 1 66.25 190 LEU A O 1
ATOM 1510 N N . PHE A 1 191 ? -20.688 19.516 -21.234 1 69.06 191 PHE A N 1
ATOM 1511 C CA . PHE A 1 191 ? -21.922 19.969 -20.609 1 69.06 191 PHE A CA 1
ATOM 1512 C C . PHE A 1 191 ? -22.812 20.688 -21.609 1 69.06 191 PHE A C 1
ATOM 1514 O O . PHE A 1 191 ? -24.031 20.703 -21.469 1 69.06 191 PHE A O 1
ATOM 1521 N N . ARG A 1 192 ? -22.172 21.188 -22.609 1 65.75 192 ARG A N 1
ATOM 1522 C CA . ARG A 1 192 ? -22.906 21.906 -23.641 1 65.75 192 ARG A CA 1
ATOM 1523 C C . ARG A 1 192 ? -23.719 20.938 -24.516 1 65.75 192 ARG A C 1
ATOM 1525 O O . ARG A 1 192 ? -24.719 21.312 -25.109 1 65.75 192 ARG A O 1
ATOM 1532 N N . PHE A 1 193 ? -23.25 19.688 -24.469 1 63.66 193 PHE A N 1
ATOM 1533 C CA . PHE A 1 193 ? -23.844 18.719 -25.359 1 63.66 193 PHE A CA 1
ATOM 1534 C C . PHE A 1 193 ? -24.906 17.891 -24.641 1 63.66 193 PHE A C 1
ATOM 1536 O O . PHE A 1 193 ? -25.375 16.875 -25.156 1 63.66 193 PHE A O 1
ATOM 1543 N N . LEU A 1 194 ? -25.25 18.344 -23.469 1 70.69 194 LEU A N 1
ATOM 1544 C CA . LEU A 1 194 ? -26.203 17.562 -22.703 1 70.69 194 LEU A CA 1
ATOM 1545 C C . LEU A 1 194 ? -27.609 17.641 -23.297 1 70.69 194 LEU A C 1
ATOM 1547 O O . LEU A 1 194 ? -28.109 18.75 -23.562 1 70.69 194 LEU A O 1
ATOM 1551 N N . PRO A 1 195 ? -28.094 16.484 -23.688 1 68.38 195 PRO A N 1
ATOM 1552 C CA . PRO A 1 195 ? -29.5 16.547 -24.109 1 68.38 195 PRO A CA 1
ATOM 1553 C C . PRO A 1 195 ? -30.438 17 -23 1 68.38 195 PRO A C 1
ATOM 1555 O O . PRO A 1 195 ? -30.344 16.5 -21.875 1 68.38 195 PRO A O 1
ATOM 1558 N N . GLU A 1 196 ? -31.047 18.125 -22.953 1 66.12 196 GLU A N 1
ATOM 1559 C CA . GLU A 1 196 ? -31.875 18.781 -21.938 1 66.12 196 GLU A CA 1
ATOM 1560 C C . GLU A 1 196 ? -33.031 17.875 -21.5 1 66.12 196 GLU A C 1
ATOM 1562 O O . GLU A 1 196 ? -33.5 17.984 -20.359 1 66.12 196 GLU A O 1
ATOM 1567 N N . ASP A 1 197 ? -33.375 16.797 -22.219 1 72.81 197 ASP A N 1
ATOM 1568 C CA . ASP A 1 197 ? -34.656 16.156 -21.922 1 72.81 197 ASP A CA 1
ATOM 1569 C C . ASP A 1 197 ? -34.438 14.82 -21.219 1 72.81 197 ASP A C 1
ATOM 1571 O O . ASP A 1 197 ? -35.406 14.094 -20.969 1 72.81 197 ASP A O 1
ATOM 1575 N N . ILE A 1 198 ? -33.406 14.43 -20.922 1 81.5 198 ILE A N 1
ATOM 1576 C CA . ILE A 1 198 ? -33.281 13.102 -20.328 1 81.5 198 ILE A CA 1
ATOM 1577 C C . ILE A 1 198 ? -32.906 13.227 -18.844 1 81.5 198 ILE A C 1
ATOM 1579 O O . ILE A 1 198 ? -31.828 13.742 -18.516 1 81.5 198 ILE A O 1
ATOM 1583 N N . PRO A 1 199 ? -33.844 12.742 -18.031 1 83.69 199 PRO A N 1
ATOM 1584 C CA . PRO A 1 199 ? -33.625 12.891 -16.594 1 83.69 199 PRO A CA 1
ATOM 1585 C C . PRO A 1 199 ? -32.406 12.086 -16.109 1 83.69 199 PRO A C 1
ATOM 1587 O O . PRO A 1 199 ? -32.094 11.039 -16.672 1 83.69 199 PRO A O 1
ATOM 1590 N N . ASN A 1 200 ? -31.688 12.453 -15.172 1 87.12 200 ASN A N 1
ATOM 1591 C CA . ASN A 1 200 ? -30.641 11.766 -14.422 1 87.12 200 ASN A CA 1
ATOM 1592 C C . ASN A 1 200 ? -29.312 11.758 -15.18 1 87.12 200 ASN A C 1
ATOM 1594 O O . ASN A 1 200 ? -28.266 11.492 -14.602 1 87.12 200 ASN A O 1
ATOM 1598 N N . ILE A 1 201 ? -29.359 12.039 -16.438 1 88.06 201 ILE A N 1
ATOM 1599 C CA . ILE A 1 201 ? -28.125 12.023 -17.234 1 88.06 201 ILE A CA 1
ATOM 1600 C C . ILE A 1 201 ? -27.219 13.172 -16.797 1 88.06 201 ILE A C 1
ATOM 1602 O O . ILE A 1 201 ? -26 13.016 -16.75 1 88.06 201 ILE A O 1
ATOM 1606 N N . GLU A 1 202 ? -27.828 14.18 -16.391 1 87.38 202 GLU A N 1
ATOM 1607 C CA . GLU A 1 202 ? -27.062 15.328 -15.922 1 87.38 202 GLU A CA 1
ATOM 1608 C C . GLU A 1 202 ? -26.297 14.992 -14.641 1 87.38 202 GLU A C 1
ATOM 1610 O O . GLU A 1 202 ? -25.156 15.414 -14.461 1 87.38 202 GLU A O 1
ATOM 1615 N N . LEU A 1 203 ? -26.984 14.18 -13.797 1 90.31 203 LEU A N 1
ATOM 1616 C CA . LEU A 1 203 ? -26.359 13.812 -12.531 1 90.31 203 LEU A CA 1
ATOM 1617 C C . LEU A 1 203 ? -25.125 12.953 -12.766 1 90.31 203 LEU A C 1
ATOM 1619 O O . LEU A 1 203 ? -24.094 13.156 -12.125 1 90.31 203 LEU A O 1
ATOM 1623 N N . ILE A 1 204 ? -25.234 12.07 -13.68 1 92.06 204 ILE A N 1
ATOM 1624 C CA . ILE A 1 204 ? -24.125 11.172 -13.977 1 92.06 204 ILE A CA 1
ATOM 1625 C C . ILE A 1 204 ? -23 11.945 -14.648 1 92.06 204 ILE A C 1
ATOM 1627 O O . ILE A 1 204 ? -21.812 11.703 -14.375 1 92.06 204 ILE A O 1
ATOM 1631 N N . LEU A 1 205 ? -23.344 12.844 -15.484 1 89 205 LEU A N 1
ATOM 1632 C CA . LEU A 1 205 ? -22.328 13.664 -16.141 1 89 205 LEU A CA 1
ATOM 1633 C C . LEU A 1 205 ? -21.594 14.555 -15.141 1 89 205 LEU A C 1
ATOM 1635 O O . LEU A 1 205 ? -20.375 14.711 -15.219 1 89 205 LEU A O 1
ATOM 1639 N N . LYS A 1 206 ? -22.375 15.102 -14.25 1 87.88 206 LYS A N 1
ATOM 1640 C CA . LYS A 1 206 ? -21.75 15.906 -13.195 1 87.88 206 LYS A CA 1
ATOM 1641 C C . LYS A 1 206 ? -20.812 15.07 -12.344 1 87.88 206 LYS A C 1
ATOM 1643 O O . LYS A 1 206 ? -19.719 15.531 -11.977 1 87.88 206 LYS A O 1
ATOM 1648 N N . ALA A 1 207 ? -21.234 13.875 -12.055 1 92.06 207 ALA A N 1
ATOM 1649 C CA . ALA A 1 207 ? -20.391 12.969 -11.289 1 92.06 207 ALA A CA 1
ATOM 1650 C C . ALA A 1 207 ? -19.094 12.664 -12.039 1 92.06 207 ALA A C 1
ATOM 1652 O O . ALA A 1 207 ? -18.016 12.633 -11.445 1 92.06 207 ALA A O 1
ATOM 1653 N N . TYR A 1 208 ? -19.203 12.445 -13.297 1 89.56 208 TYR A N 1
ATOM 1654 C CA . TYR A 1 208 ? -18.031 12.148 -14.117 1 89.56 208 TYR A CA 1
ATOM 1655 C C . TYR A 1 208 ? -17.078 13.328 -14.172 1 89.56 208 TYR A C 1
ATOM 1657 O O . TYR A 1 208 ? -15.859 13.164 -14.055 1 89.56 208 TYR A O 1
ATOM 1665 N N . TYR A 1 209 ? -17.625 14.422 -14.305 1 84.06 209 TYR A N 1
ATOM 1666 C CA . TYR A 1 209 ? -16.812 15.625 -14.344 1 84.06 209 TYR A CA 1
ATOM 1667 C C . TYR A 1 209 ? -16.078 15.836 -13.023 1 84.06 209 TYR A C 1
ATOM 1669 O O . TYR A 1 209 ? -14.891 16.156 -13.008 1 84.06 209 TYR A O 1
ATOM 1677 N N . ARG A 1 210 ? -16.766 15.656 -11.992 1 85.06 210 ARG A N 1
ATOM 1678 C CA . ARG A 1 210 ? -16.156 15.781 -10.664 1 85.06 210 ARG A CA 1
ATOM 1679 C C . ARG A 1 210 ? -15.055 14.75 -10.469 1 85.06 210 ARG A C 1
ATOM 1681 O O . ARG A 1 210 ? -14.008 15.055 -9.891 1 85.06 210 ARG A O 1
ATOM 1688 N N . PHE A 1 211 ? -15.258 13.609 -10.984 1 88.5 211 PHE A N 1
ATOM 1689 C CA . PHE A 1 211 ? -14.289 12.531 -10.852 1 88.5 211 PHE A CA 1
ATOM 1690 C C . PHE A 1 211 ? -13.016 12.836 -11.641 1 88.5 211 PHE A C 1
ATOM 1692 O O . PHE A 1 211 ? -11.906 12.641 -11.141 1 88.5 211 PHE A O 1
ATOM 1699 N N . ILE A 1 212 ? -13.172 13.281 -12.828 1 81.19 212 ILE A N 1
ATOM 1700 C CA . ILE A 1 212 ? -12.031 13.523 -13.711 1 81.19 212 ILE A CA 1
ATOM 1701 C C . ILE A 1 212 ? -11.266 14.758 -13.234 1 81.19 212 ILE A C 1
ATOM 1703 O O . ILE A 1 212 ? -10.047 14.844 -13.398 1 81.19 212 ILE A O 1
ATOM 1707 N N . SER A 1 213 ? -11.984 15.531 -12.578 1 78 213 SER A N 1
ATOM 1708 C CA . SER A 1 213 ? -11.344 16.75 -12.102 1 78 213 SER A CA 1
ATOM 1709 C C . SER A 1 213 ? -10.539 16.5 -10.836 1 78 213 SER A C 1
ATOM 1711 O O . SER A 1 213 ? -9.438 17.031 -10.672 1 78 213 SER A O 1
ATOM 1713 N N . LEU A 1 214 ? -11.031 15.664 -9.945 1 77.75 214 LEU A N 1
ATOM 1714 C CA . LEU A 1 214 ? -10.375 15.43 -8.664 1 77.75 214 LEU A CA 1
ATOM 1715 C C . LEU A 1 214 ? -9.5 14.18 -8.719 1 77.75 214 LEU A C 1
ATOM 1717 O O . LEU A 1 214 ? -8.414 14.148 -8.133 1 77.75 214 LEU A O 1
ATOM 1721 N N . LYS A 1 215 ? -9.969 13.172 -9.414 1 81.31 215 LYS A N 1
ATOM 1722 C CA . LYS A 1 215 ? -9.297 11.875 -9.43 1 81.31 215 LYS A CA 1
ATOM 1723 C C . LYS A 1 215 ? -8.875 11.453 -8.023 1 81.31 215 LYS A C 1
ATOM 1725 O O . LYS A 1 215 ? -7.684 11.328 -7.742 1 81.31 215 LYS A O 1
ATOM 1730 N N . PRO A 1 216 ? -9.781 11.203 -7.219 1 78.56 216 PRO A N 1
ATOM 1731 C CA . PRO A 1 216 ? -9.555 10.992 -5.785 1 78.56 216 PRO A CA 1
ATOM 1732 C C . PRO A 1 216 ? -8.656 9.797 -5.5 1 78.56 216 PRO A C 1
ATOM 1734 O O . PRO A 1 216 ? -8.094 9.688 -4.406 1 78.56 216 PRO A O 1
ATOM 1737 N N . HIS A 1 217 ? -8.57 8.977 -6.457 1 79.69 217 HIS A N 1
ATOM 1738 C CA . HIS A 1 217 ? -7.762 7.785 -6.23 1 79.69 217 HIS A CA 1
ATOM 1739 C C . HIS A 1 217 ? -6.273 8.117 -6.266 1 79.69 217 HIS A C 1
ATOM 1741 O O . HIS A 1 217 ? -5.445 7.305 -5.855 1 79.69 217 HIS A O 1
ATOM 1747 N N . ARG A 1 218 ? -6.062 9.336 -6.66 1 75.75 218 ARG A N 1
ATOM 1748 C CA . ARG A 1 218 ? -4.668 9.766 -6.711 1 75.75 218 ARG A CA 1
ATOM 1749 C C . ARG A 1 218 ? -4.309 10.609 -5.5 1 75.75 218 ARG A C 1
ATOM 1751 O O . ARG A 1 218 ? -5.141 11.367 -4.992 1 75.75 218 ARG A O 1
ATOM 1758 N N . GLU A 1 219 ? -3.279 10.312 -4.777 1 62.5 219 GLU A N 1
ATOM 1759 C CA . GLU A 1 219 ? -2.906 10.977 -3.533 1 62.5 219 GLU A CA 1
ATOM 1760 C C . GLU A 1 219 ? -2.809 12.484 -3.723 1 62.5 219 GLU A C 1
ATOM 1762 O O . GLU A 1 219 ? -3.248 13.258 -2.865 1 62.5 219 GLU A O 1
ATOM 1767 N N . HIS A 1 220 ? -2.082 13.031 -4.789 1 57.34 220 HIS A N 1
ATOM 1768 C CA . HIS A 1 220 ? -1.775 14.453 -4.816 1 57.34 220 HIS A CA 1
ATOM 1769 C C . HIS A 1 220 ? -2.418 15.133 -6.02 1 57.34 220 HIS A C 1
ATOM 1771 O O . HIS A 1 220 ? -1.738 15.82 -6.785 1 57.34 220 HIS A O 1
ATOM 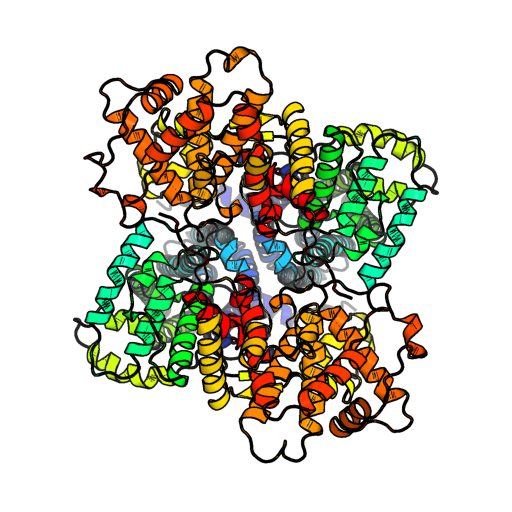1777 N N . TRP A 1 221 ? -3.732 15.148 -6.055 1 59.31 221 TRP A N 1
ATOM 1778 C CA . TRP A 1 221 ? -4.289 15.805 -7.234 1 59.31 221 TRP A CA 1
ATOM 1779 C C . TRP A 1 221 ? -4.602 17.266 -6.945 1 59.31 221 TRP A C 1
ATOM 1781 O O . TRP A 1 221 ? -4.836 17.641 -5.793 1 59.31 221 TRP A O 1
ATOM 1791 N N . LEU A 1 222 ? -4.199 18.172 -7.953 1 56.03 222 LEU A N 1
ATOM 1792 C CA . LEU A 1 222 ? -4.359 19.625 -7.922 1 56.03 222 LEU A CA 1
ATOM 1793 C C . LEU A 1 222 ? -5.809 20.016 -8.188 1 56.03 222 LEU A C 1
ATOM 1795 O O . LEU A 1 222 ? -6.383 19.625 -9.211 1 56.03 222 LEU A O 1
ATOM 1799 N N . TYR A 1 223 ? -6.641 20.312 -7.203 1 51.75 223 TYR A N 1
ATOM 1800 C CA . TYR A 1 223 ? -8.039 20.672 -7.422 1 51.75 223 TYR A CA 1
ATOM 1801 C C . TYR A 1 223 ? -8.172 22.125 -7.859 1 51.75 223 TYR A C 1
ATOM 1803 O O . TYR A 1 223 ? -8.977 22.453 -8.734 1 51.75 223 TYR A O 1
ATOM 1811 N N . GLN A 1 224 ? -7.672 23.141 -7.148 1 50.66 224 GLN A N 1
ATOM 1812 C CA . GLN A 1 224 ? -8.234 24.484 -7.051 1 50.66 224 GLN A CA 1
ATOM 1813 C C . GLN A 1 224 ? -8.289 25.156 -8.414 1 50.66 224 GLN A C 1
ATOM 1815 O O . GLN A 1 224 ? -9.305 25.766 -8.766 1 50.66 224 GLN A O 1
ATOM 1820 N N . PRO A 1 225 ? -7.121 25.25 -8.984 1 50.75 225 PRO A N 1
ATOM 1821 C CA . PRO A 1 225 ? -7.219 26.266 -10.031 1 50.75 225 PRO A CA 1
ATOM 1822 C C . PRO A 1 225 ? -8.273 25.938 -11.086 1 50.75 225 PRO A C 1
ATOM 1824 O O . PRO A 1 225 ? -8.859 26.828 -11.688 1 50.75 225 PRO A O 1
ATOM 1827 N N . LEU A 1 226 ? -8.531 24.75 -11.156 1 50.66 226 LEU A N 1
ATOM 1828 C CA . LEU A 1 226 ? -9.461 24.375 -12.211 1 50.66 226 LEU A CA 1
ATOM 1829 C C . LEU A 1 226 ? -10.906 24.641 -11.797 1 50.66 226 LEU A C 1
ATOM 1831 O O . LEU A 1 226 ? -11.734 25.016 -12.625 1 50.66 226 LEU A O 1
ATOM 1835 N N . TYR A 1 227 ? -11.156 24.562 -10.484 1 51.53 227 TYR A N 1
ATOM 1836 C CA . TYR A 1 227 ? -12.539 24.672 -10.031 1 51.53 227 TYR A CA 1
ATOM 1837 C C . TYR A 1 227 ? -12.984 26.125 -10.031 1 51.53 227 TYR A C 1
ATOM 1839 O O . TYR A 1 227 ? -14.148 26.438 -10.297 1 51.53 227 TYR A O 1
ATOM 1847 N N . GLU A 1 228 ? -12.094 26.938 -9.484 1 52.91 228 GLU A N 1
ATOM 1848 C CA . GLU A 1 228 ? -12.578 28.312 -9.492 1 52.91 228 GLU A CA 1
ATOM 1849 C C . GLU A 1 228 ? -13.086 28.719 -10.867 1 52.91 228 GLU A C 1
ATOM 1851 O O . GLU A 1 228 ? -13.984 29.562 -10.984 1 52.91 228 GLU A O 1
ATOM 1856 N N . SER A 1 229 ? -12.555 27.984 -11.773 1 49.97 229 SER A N 1
ATOM 1857 C CA . SER A 1 229 ? -12.93 28.438 -13.117 1 49.97 229 SER A CA 1
ATOM 1858 C C . SER A 1 229 ? -14.188 27.719 -13.602 1 49.97 229 SER A C 1
ATOM 1860 O O . SER A 1 229 ? -14.75 28.078 -14.641 1 49.97 229 SER A O 1
ATOM 1862 N N . LEU A 1 230 ? -14.602 26.734 -12.648 1 55.72 230 LEU A N 1
ATOM 1863 C CA . LEU A 1 230 ? -15.695 25.984 -13.25 1 55.72 230 LEU A CA 1
ATOM 1864 C C . LEU A 1 230 ? -16.938 26.016 -12.367 1 55.72 230 LEU A C 1
ATOM 1866 O O . LEU A 1 230 ? -17.234 25.047 -11.672 1 55.72 230 LEU A O 1
ATOM 1870 N N . PRO A 1 231 ? -17.641 27.188 -12.305 1 57.5 231 PRO A N 1
ATOM 1871 C CA . PRO A 1 231 ? -18.859 27.297 -11.484 1 57.5 231 PRO A CA 1
ATOM 1872 C C . PRO A 1 231 ? -19.844 26.156 -11.719 1 57.5 231 PRO A C 1
ATOM 1874 O O . PRO A 1 231 ? -20.641 25.844 -10.836 1 57.5 231 PRO A O 1
ATOM 1877 N N . HIS A 1 232 ? -19.844 25.547 -12.898 1 59.31 232 HIS A N 1
ATOM 1878 C CA . HIS A 1 232 ? -20.812 24.5 -13.242 1 59.31 232 HIS A CA 1
ATOM 1879 C C . HIS A 1 232 ? -20.547 23.219 -12.461 1 59.31 232 HIS A C 1
ATOM 1881 O O . HIS A 1 232 ? -21.391 22.328 -12.422 1 59.31 232 HIS A O 1
ATOM 1887 N N . MET A 1 233 ? -19.578 23.281 -11.734 1 67.56 233 MET A N 1
ATOM 1888 C CA . MET A 1 233 ? -19.234 22.078 -11 1 67.56 233 MET A CA 1
ATOM 1889 C C . MET A 1 233 ? -19.844 22.078 -9.609 1 67.56 233 MET A C 1
ATOM 1891 O O . MET A 1 233 ? -19.906 21.031 -8.953 1 67.56 233 MET A O 1
ATOM 1895 N N . SER A 1 234 ? -20.5 23.141 -9.305 1 76.75 234 SER A N 1
ATOM 1896 C CA . SER A 1 234 ? -21.031 23.219 -7.953 1 76.75 234 SER A CA 1
ATOM 1897 C C . SER A 1 234 ? -22.328 22.406 -7.832 1 76.75 234 SER A C 1
ATOM 1899 O O . SER A 1 234 ? -23.156 22.406 -8.742 1 76.75 234 SER A O 1
ATOM 1901 N N . ILE A 1 235 ? -22.5 21.594 -6.797 1 82.62 235 ILE A N 1
ATOM 1902 C CA . ILE A 1 235 ? -23.672 20.766 -6.562 1 82.62 235 ILE A CA 1
ATOM 1903 C C . ILE A 1 235 ? -24.484 21.344 -5.414 1 82.62 235 ILE A C 1
ATOM 1905 O O . ILE A 1 235 ? -25.422 20.703 -4.93 1 82.62 235 ILE A O 1
ATOM 1909 N N . ASP A 1 236 ? -24.25 22.562 -5.082 1 82.5 236 ASP A N 1
ATOM 1910 C CA . ASP A 1 236 ? -24.875 23.156 -3.896 1 82.5 236 ASP A CA 1
ATOM 1911 C C . ASP A 1 236 ? -26.344 23.453 -4.145 1 82.5 236 ASP A C 1
ATOM 1913 O O . ASP A 1 236 ? -27.141 23.516 -3.201 1 82.5 236 ASP A O 1
ATOM 1917 N N . GLU A 1 237 ? -26.703 23.5 -5.398 1 85.44 237 GLU A N 1
ATOM 1918 C CA . GLU A 1 237 ? -28.078 23.875 -5.715 1 85.44 237 GLU A CA 1
ATOM 1919 C C . GLU A 1 237 ? -28.984 22.656 -5.82 1 85.44 237 GLU A C 1
ATOM 1921 O O . GLU A 1 237 ? -30.219 22.781 -5.859 1 85.44 237 GLU A O 1
ATOM 1926 N N . TYR A 1 238 ? -28.453 21.531 -5.734 1 91.06 238 TYR A N 1
ATOM 1927 C CA . TYR A 1 238 ? -29.234 20.312 -5.879 1 91.06 238 TYR A CA 1
ATOM 1928 C C . TYR A 1 238 ? -29.859 19.891 -4.551 1 91.06 238 TYR A C 1
ATOM 1930 O O . TYR A 1 238 ? -29.391 20.312 -3.486 1 91.06 238 TYR A O 1
ATOM 1938 N N . ALA A 1 239 ? -30.859 19.125 -4.707 1 93.69 239 ALA A N 1
ATOM 1939 C CA . ALA A 1 239 ? -31.453 18.531 -3.516 1 93.69 239 ALA A CA 1
ATOM 1940 C C . ALA A 1 239 ? -30.516 17.531 -2.861 1 93.69 239 ALA A C 1
ATOM 1942 O O . ALA A 1 239 ? -29.672 16.938 -3.533 1 93.69 239 ALA A O 1
ATOM 1943 N N . PRO A 1 240 ? -30.641 17.375 -1.561 1 94.62 240 PRO A N 1
ATOM 1944 C CA . PRO A 1 240 ? -29.734 16.484 -0.838 1 94.62 240 PRO A CA 1
ATOM 1945 C C . PRO A 1 240 ? -29.703 15.07 -1.421 1 94.62 240 PRO A C 1
ATOM 1947 O O . PRO A 1 240 ? -28.641 14.461 -1.518 1 94.62 240 PRO A O 1
ATOM 1950 N N . GLU A 1 241 ? -30.797 14.578 -1.815 1 93.19 241 GLU A N 1
ATOM 1951 C CA . GLU A 1 241 ? -30.844 13.234 -2.4 1 93.19 241 GLU A CA 1
ATOM 1952 C C . GLU A 1 241 ? -30.031 13.172 -3.689 1 93.19 241 GLU A C 1
ATOM 1954 O O . GLU A 1 241 ? -29.328 12.188 -3.939 1 93.19 241 GLU A O 1
ATOM 1959 N N . ASP A 1 242 ? -30.094 14.195 -4.438 1 93.56 242 ASP A N 1
ATOM 1960 C CA . ASP A 1 242 ? -29.359 14.25 -5.699 1 93.56 242 ASP A CA 1
ATOM 1961 C C . ASP A 1 242 ? -27.859 14.438 -5.449 1 93.56 242 ASP A C 1
ATOM 1963 O O . ASP A 1 242 ? -27.031 13.898 -6.191 1 93.56 242 ASP A O 1
ATOM 1967 N N . ILE A 1 243 ? -27.531 15.125 -4.426 1 94.69 243 ILE A N 1
ATOM 1968 C CA . ILE A 1 243 ? -26.125 15.305 -4.066 1 94.69 243 ILE A CA 1
ATOM 1969 C C . ILE A 1 243 ? -25.5 13.945 -3.74 1 94.69 243 ILE A C 1
ATOM 1971 O O . ILE A 1 243 ? -24.406 13.641 -4.191 1 94.69 243 ILE A O 1
ATOM 1975 N N . PHE A 1 244 ? -26.219 13.133 -3.041 1 94.31 244 PHE A N 1
ATOM 1976 C CA . PHE A 1 244 ? -25.703 11.82 -2.676 1 94.31 244 PHE A CA 1
ATOM 1977 C C . PHE A 1 244 ? -25.688 10.891 -3.883 1 94.31 244 PHE A C 1
ATOM 1979 O O . PHE A 1 244 ? -24.812 10.039 -4.004 1 94.31 244 PHE A O 1
ATOM 1986 N N . HIS A 1 245 ? -26.625 11.117 -4.801 1 93.94 245 HIS A N 1
ATOM 1987 C CA . HIS A 1 245 ? -26.625 10.32 -6.02 1 93.94 245 HIS A CA 1
ATOM 1988 C C . HIS A 1 245 ? -25.406 10.648 -6.887 1 93.94 245 HIS A C 1
ATOM 1990 O O . HIS A 1 245 ? -24.812 9.758 -7.48 1 93.94 245 HIS A O 1
ATOM 1996 N N . ILE A 1 246 ? -25.125 11.883 -6.957 1 94.12 246 ILE A N 1
ATOM 1997 C CA . ILE A 1 246 ? -23.938 12.312 -7.703 1 94.12 246 ILE A CA 1
ATOM 1998 C C . ILE A 1 246 ? -22.688 11.742 -7.055 1 94.12 246 ILE A C 1
ATOM 2000 O O . ILE A 1 246 ? -21.812 11.219 -7.746 1 94.12 246 ILE A O 1
ATOM 2004 N N . THR A 1 247 ? -22.641 11.797 -5.75 1 94.31 247 THR A N 1
ATOM 2005 C CA . THR A 1 247 ? -21.469 11.312 -5.016 1 94.31 247 THR A CA 1
ATOM 2006 C C . THR A 1 247 ? -21.344 9.797 -5.156 1 94.31 247 THR A C 1
ATOM 2008 O O . THR A 1 247 ? -20.234 9.273 -5.289 1 94.31 247 THR A O 1
ATOM 2011 N N . ASP A 1 248 ? -22.5 9.125 -5.195 1 95.06 248 ASP A N 1
ATOM 2012 C CA . ASP A 1 248 ? -22.484 7.68 -5.406 1 95.06 248 ASP A CA 1
ATOM 2013 C C . ASP A 1 248 ? -21.859 7.328 -6.754 1 95.06 248 ASP A C 1
ATOM 2015 O O . ASP A 1 248 ? -21.031 6.41 -6.844 1 95.06 248 ASP A O 1
ATOM 2019 N N . ALA A 1 249 ? -22.266 8.055 -7.691 1 95.06 249 ALA A N 1
ATOM 2020 C CA . ALA A 1 249 ? -21.75 7.793 -9.031 1 95.06 249 ALA A CA 1
ATOM 2021 C C . ALA A 1 249 ? -20.266 8.117 -9.133 1 95.06 249 ALA A C 1
ATOM 2023 O O . ALA A 1 249 ? -19.516 7.406 -9.797 1 95.06 249 ALA A O 1
ATOM 2024 N N . GLU A 1 250 ? -19.891 9.141 -8.469 1 94.5 250 GLU A N 1
ATOM 2025 C CA . GLU A 1 250 ? -18.469 9.508 -8.453 1 94.5 250 GLU A CA 1
ATOM 2026 C C . GLU A 1 250 ? -17.625 8.414 -7.816 1 94.5 250 GLU A C 1
ATOM 2028 O O . GLU A 1 250 ? -16.578 8.039 -8.352 1 94.5 250 GLU A O 1
ATOM 2033 N N . LEU A 1 251 ? -18.109 7.922 -6.746 1 94.94 251 LEU A N 1
ATOM 2034 C CA . LEU A 1 251 ? -17.406 6.855 -6.055 1 94.94 251 LEU A CA 1
ATOM 2035 C C . LEU A 1 251 ? -17.438 5.566 -6.867 1 94.94 251 LEU A C 1
ATOM 2037 O O . LEU A 1 251 ? -16.5 4.762 -6.797 1 94.94 251 LEU A O 1
ATOM 2041 N N . SER A 1 252 ? -18.453 5.438 -7.594 1 94.88 252 SER A N 1
ATOM 2042 C CA . SER A 1 252 ? -18.531 4.273 -8.477 1 94.88 252 SER A CA 1
ATOM 2043 C C . SER A 1 252 ? -17.469 4.348 -9.57 1 94.88 252 SER A C 1
ATOM 2045 O O . SER A 1 252 ? -16.875 3.328 -9.938 1 94.88 252 SER A O 1
ATOM 2047 N N . PHE A 1 253 ? -17.25 5.469 -10.078 1 94.62 253 PHE A N 1
ATOM 2048 C CA . PHE A 1 253 ? -16.188 5.645 -11.055 1 94.62 253 PHE A CA 1
ATOM 2049 C C . PHE A 1 253 ? -14.828 5.348 -10.438 1 94.62 253 PHE A C 1
ATOM 2051 O O . PHE A 1 253 ? -13.969 4.727 -11.078 1 94.62 253 PHE A O 1
ATOM 2058 N N . MET A 1 254 ? -14.664 5.84 -9.242 1 93.44 254 MET A N 1
ATOM 2059 C CA . MET A 1 254 ? -13.414 5.57 -8.539 1 93.44 254 MET A CA 1
ATOM 2060 C C . MET A 1 254 ? -13.219 4.07 -8.336 1 93.44 254 MET A C 1
ATOM 2062 O O . MET A 1 254 ? -12.117 3.551 -8.531 1 93.44 254 MET A O 1
ATOM 2066 N N . TYR A 1 255 ? -14.305 3.377 -7.973 1 94.81 255 TYR A N 1
ATOM 2067 C CA . TYR A 1 255 ? -14.25 1.929 -7.801 1 94.81 255 TYR A CA 1
ATOM 2068 C C . TYR A 1 255 ? -13.836 1.242 -9.094 1 94.81 255 TYR A C 1
ATOM 2070 O O . TYR A 1 255 ? -12.984 0.354 -9.086 1 94.81 255 TYR A O 1
ATOM 2078 N N . ASP A 1 256 ? -14.375 1.656 -10.141 1 94.81 256 ASP A N 1
ATOM 2079 C CA . ASP A 1 256 ? -14.133 1.004 -11.43 1 94.81 256 ASP A CA 1
ATOM 2080 C C . ASP A 1 256 ? -12.695 1.221 -11.891 1 94.81 256 ASP A C 1
ATOM 2082 O O . ASP A 1 256 ? -12.078 0.317 -12.461 1 94.81 256 ASP A O 1
ATOM 2086 N N . VAL A 1 257 ? -12.234 2.318 -11.656 1 93.5 257 VAL A N 1
ATOM 2087 C CA . VAL A 1 257 ? -10.867 2.6 -12.078 1 93.5 257 VAL A CA 1
ATOM 2088 C C . VAL A 1 257 ? -9.891 1.764 -11.258 1 93.5 257 VAL A C 1
ATOM 2090 O O . VAL A 1 257 ? -8.867 1.311 -11.773 1 93.5 257 VAL A O 1
ATOM 2093 N N . LEU A 1 258 ? -10.211 1.502 -10.039 1 93.56 258 LEU A N 1
ATOM 2094 C CA . LEU A 1 258 ? -9.281 0.822 -9.141 1 93.56 258 LEU A CA 1
ATOM 2095 C C . LEU A 1 258 ? -9.422 -0.691 -9.258 1 93.56 258 LEU A C 1
ATOM 2097 O O . LEU A 1 258 ? -8.43 -1.421 -9.156 1 93.56 258 LEU A O 1
ATOM 2101 N N . TYR A 1 259 ? -10.664 -1.18 -9.531 1 94.94 259 TYR A N 1
ATOM 2102 C CA . TYR A 1 259 ? -10.852 -2.602 -9.273 1 94.94 259 TYR A CA 1
ATOM 2103 C C . TYR A 1 259 ? -11.422 -3.311 -10.492 1 94.94 259 TYR A C 1
ATOM 2105 O O . TYR A 1 259 ? -11.594 -4.531 -10.484 1 94.94 259 TYR A O 1
ATOM 2113 N N . THR A 1 260 ? -11.742 -2.594 -11.523 1 95.19 260 THR A N 1
ATOM 2114 C CA . THR A 1 260 ? -12.312 -3.232 -12.703 1 95.19 260 THR A CA 1
ATOM 2115 C C . THR A 1 260 ? -11.547 -2.83 -13.961 1 95.19 260 THR A C 1
ATOM 2117 O O . THR A 1 260 ? -10.609 -2.033 -13.891 1 95.19 260 THR A O 1
ATOM 2120 N N . LYS A 1 261 ? -11.969 -3.396 -15.117 1 94.44 261 LYS A N 1
ATOM 2121 C CA . LYS A 1 261 ? -11.359 -3.107 -16.406 1 94.44 261 LYS A CA 1
ATOM 2122 C C . LYS A 1 261 ? -12.109 -1.998 -17.141 1 94.44 261 LYS A C 1
ATOM 2124 O O . LYS A 1 261 ? -11.789 -1.674 -18.281 1 94.44 261 LYS A O 1
ATOM 2129 N N . SER A 1 262 ? -12.992 -1.342 -16.562 1 92.44 262 SER A N 1
ATOM 2130 C CA . SER A 1 262 ? -13.945 -0.452 -17.219 1 92.44 262 SER A CA 1
ATOM 2131 C C . SER A 1 262 ? -13.234 0.701 -17.922 1 92.44 262 SER A C 1
ATOM 2133 O O . SER A 1 262 ? -13.562 1.045 -19.047 1 92.44 262 SER A O 1
ATOM 2135 N N . PRO A 1 263 ? -12.25 1.239 -17.359 1 89.56 263 PRO A N 1
ATOM 2136 C CA . PRO A 1 263 ? -11.633 2.379 -18.031 1 89.56 263 PRO A CA 1
ATOM 2137 C C . PRO A 1 263 ? -10.961 1.988 -19.344 1 89.56 263 PRO A C 1
ATOM 2139 O O . PRO A 1 263 ? -10.797 2.832 -20.234 1 89.56 263 PRO A O 1
ATOM 2142 N N . ILE A 1 264 ? -10.609 0.756 -19.5 1 91.69 264 ILE A N 1
ATOM 2143 C CA . ILE A 1 264 ? -9.914 0.296 -20.703 1 91.69 264 ILE A CA 1
ATOM 2144 C C . ILE A 1 264 ? -10.938 -0.188 -21.719 1 91.69 264 ILE A C 1
ATOM 2146 O O . ILE A 1 264 ? -10.797 0.09 -22.922 1 91.69 264 ILE A O 1
ATOM 2150 N N . ILE A 1 265 ? -11.938 -0.792 -21.281 1 93.62 265 ILE A N 1
ATOM 2151 C CA . ILE A 1 265 ? -12.914 -1.415 -22.156 1 93.62 265 ILE A CA 1
ATOM 2152 C C . ILE A 1 265 ? -13.664 -0.338 -22.953 1 93.62 265 ILE A C 1
ATOM 2154 O O . ILE A 1 265 ? -14.023 -0.542 -24.109 1 93.62 265 ILE A O 1
ATOM 2158 N N . TYR A 1 266 ? -13.844 0.818 -22.375 1 92.62 266 TYR A N 1
ATOM 2159 C CA . TYR A 1 266 ? -14.664 1.841 -23.016 1 92.62 266 TYR A CA 1
ATOM 2160 C C . TYR A 1 266 ? -13.82 2.779 -23.859 1 92.62 266 TYR A C 1
ATOM 2162 O O . TYR A 1 266 ? -14.328 3.756 -24.422 1 92.62 266 TYR A O 1
ATOM 2170 N N . THR A 1 267 ? -12.656 2.469 -24.047 1 91.06 267 THR A N 1
ATOM 2171 C CA . THR A 1 267 ? -11.812 3.182 -25 1 91.06 267 THR A CA 1
ATOM 2172 C C . THR A 1 267 ? -11.945 2.578 -26.391 1 91.06 267 THR A C 1
ATOM 2174 O O . THR A 1 267 ? -12.461 1.468 -26.547 1 91.06 267 THR A O 1
ATOM 2177 N N . LYS A 1 268 ? -11.523 3.281 -27.391 1 91.44 268 LYS A N 1
ATOM 2178 C CA . LYS A 1 268 ? -11.578 2.773 -28.766 1 91.44 268 LYS A CA 1
ATOM 2179 C C . LYS A 1 268 ? -10.719 1.522 -28.922 1 91.44 268 LYS A C 1
ATOM 2181 O O . LYS A 1 268 ? -11.156 0.536 -29.516 1 91.44 268 LYS A O 1
ATOM 2186 N N . ALA A 1 269 ? -9.578 1.585 -28.328 1 93.06 269 ALA A N 1
ATOM 2187 C CA . ALA A 1 269 ? -8.688 0.43 -28.391 1 93.06 269 ALA A CA 1
ATOM 2188 C C . ALA A 1 269 ? -9.289 -0.768 -27.672 1 93.06 269 ALA A C 1
ATOM 2190 O O . ALA A 1 269 ? -9.195 -1.901 -28.141 1 93.06 269 ALA A O 1
ATOM 2191 N N . GLY A 1 270 ? -9.898 -0.451 -26.594 1 93.12 270 GLY A N 1
ATOM 2192 C CA . GLY A 1 270 ? -10.516 -1.524 -25.828 1 93.12 270 GLY A CA 1
ATOM 2193 C C . GLY A 1 270 ? -11.672 -2.188 -26.547 1 93.12 270 GLY A C 1
ATOM 2194 O O . GLY A 1 270 ? -11.828 -3.408 -26.484 1 93.12 270 GLY A O 1
ATOM 2195 N N . CYS A 1 271 ? -12.352 -1.477 -27.297 1 92.69 271 CYS A N 1
ATOM 2196 C CA . CYS A 1 271 ? -13.477 -2.014 -28.062 1 92.69 271 CYS A CA 1
ATOM 2197 C C . CYS A 1 271 ? -12.992 -2.879 -29.219 1 92.69 271 CYS A C 1
ATOM 2199 O O . CYS A 1 271 ? -13.531 -3.959 -29.469 1 92.69 271 CYS A O 1
ATOM 2201 N N . ILE A 1 272 ? -11.969 -2.453 -29.828 1 95.25 272 ILE A N 1
ATOM 2202 C CA . ILE A 1 272 ? -11.414 -3.217 -30.938 1 95.25 272 ILE A CA 1
ATOM 2203 C C . ILE A 1 272 ? -10.859 -4.543 -30.438 1 95.25 272 ILE A C 1
ATOM 2205 O O . ILE A 1 272 ? -11.094 -5.598 -31.031 1 95.25 272 ILE A O 1
ATOM 2209 N N . LEU A 1 273 ? -10.203 -4.434 -29.375 1 95.94 273 LEU A N 1
ATOM 2210 C CA . LEU A 1 273 ? -9.609 -5.641 -28.812 1 95.94 273 LEU A CA 1
ATOM 2211 C C . LEU A 1 273 ? -10.695 -6.621 -28.375 1 95.94 273 LEU A C 1
ATOM 2213 O O . LEU A 1 273 ? -10.531 -7.836 -28.5 1 95.94 273 LEU A O 1
ATOM 2217 N N . ARG A 1 274 ? -11.742 -6.074 -27.922 1 94.62 274 ARG A N 1
ATOM 2218 C CA . ARG A 1 274 ? -12.844 -6.93 -27.5 1 94.62 274 ARG A CA 1
ATOM 2219 C C . ARG A 1 274 ? -13.484 -7.633 -28.688 1 94.62 274 ARG A C 1
ATOM 2221 O O . ARG A 1 274 ? -13.844 -8.812 -28.594 1 94.62 274 ARG A O 1
ATOM 2228 N N . VAL A 1 275 ? -13.602 -6.977 -29.781 1 95.44 275 VAL A N 1
ATOM 2229 C CA . VAL A 1 275 ? -14.188 -7.57 -30.969 1 95.44 275 VAL A CA 1
ATOM 2230 C C . VAL A 1 275 ? -13.258 -8.648 -31.531 1 95.44 275 VAL A C 1
ATOM 2232 O O . VAL A 1 275 ? -13.711 -9.742 -31.875 1 95.44 275 VAL A O 1
ATOM 2235 N N . VAL A 1 276 ? -12.023 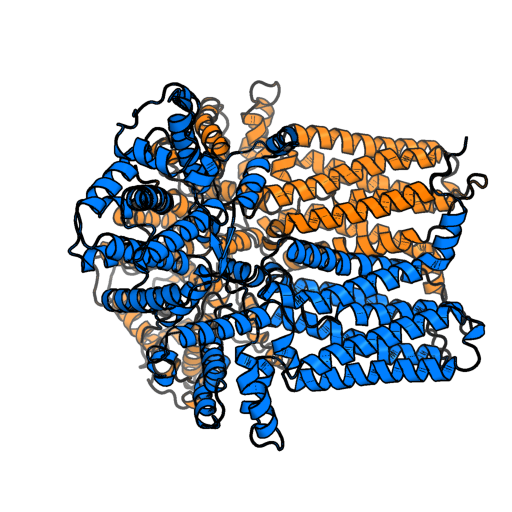-8.312 -31.484 1 96.56 276 VAL A N 1
ATOM 2236 C CA . VAL A 1 276 ? -11.047 -9.266 -32 1 96.56 276 VAL A CA 1
ATOM 2237 C C . VAL A 1 276 ? -11.016 -10.508 -31.109 1 96.56 276 VAL A C 1
ATOM 2239 O O . VAL A 1 276 ? -10.992 -11.633 -31.609 1 96.56 276 VAL A O 1
ATOM 2242 N N . SER A 1 277 ? -11.055 -10.297 -29.812 1 95.94 277 SER A N 1
ATOM 2243 C CA . SER A 1 277 ? -11.016 -11.414 -28.891 1 95.94 277 SER A CA 1
ATOM 2244 C C . SER A 1 277 ? -12.266 -12.273 -29 1 95.94 277 SER A C 1
ATOM 2246 O O . SER A 1 277 ? -12.18 -13.508 -29.031 1 95.94 277 SER A O 1
ATOM 2248 N N . PHE A 1 278 ? -13.398 -11.664 -29.141 1 96.25 278 PHE A N 1
ATOM 2249 C CA . PHE A 1 278 ? -14.648 -12.398 -29.266 1 96.25 278 PHE A CA 1
ATOM 2250 C C . PHE A 1 278 ? -14.695 -13.18 -30.578 1 96.25 278 PHE A C 1
ATOM 2252 O O . PHE A 1 278 ? -15.086 -14.344 -30.609 1 96.25 278 PHE A O 1
ATOM 2259 N N . PHE A 1 279 ? -14.227 -12.555 -31.609 1 97.06 279 PHE A N 1
ATOM 2260 C CA . PHE A 1 279 ? -14.211 -13.195 -32.906 1 97.06 279 PHE A CA 1
ATOM 2261 C C . PHE A 1 279 ? -13.289 -14.406 -32.938 1 97.06 279 PHE A C 1
ATOM 2263 O O . PHE A 1 279 ? -13.641 -15.453 -33.469 1 97.06 279 PHE A O 1
ATOM 2270 N N . ASN A 1 280 ? -12.188 -14.297 -32.312 1 97.25 280 ASN A N 1
ATOM 2271 C CA . ASN A 1 280 ? -11.242 -15.406 -32.25 1 97.25 280 ASN A CA 1
ATOM 2272 C C . ASN A 1 280 ? -11.789 -16.562 -31.438 1 97.25 280 ASN A C 1
ATOM 2274 O O . ASN A 1 280 ? -11.555 -17.734 -31.766 1 97.25 280 ASN A O 1
ATOM 2278 N N . LEU A 1 281 ? -12.492 -16.266 -30.406 1 96.56 281 LEU A N 1
ATOM 2279 C CA . LEU A 1 281 ? -13.086 -17.312 -29.578 1 96.56 281 LEU A CA 1
ATOM 2280 C C . LEU A 1 281 ? -14.172 -18.047 -30.344 1 96.56 281 LEU A C 1
ATOM 2282 O O . LEU A 1 281 ? -14.234 -19.281 -30.312 1 96.56 281 LEU A O 1
ATOM 2286 N N . VAL A 1 282 ? -14.961 -17.312 -31.094 1 96.75 282 VAL A N 1
ATOM 2287 C CA . VAL A 1 282 ? -16.031 -17.922 -31.875 1 96.75 282 VAL A CA 1
ATOM 2288 C C . VAL A 1 282 ? -15.422 -18.734 -33.031 1 96.75 282 VAL A C 1
ATOM 2290 O O . VAL A 1 282 ? -15.875 -19.844 -33.312 1 96.75 282 VAL A O 1
ATOM 2293 N N . LEU A 1 283 ? -14.391 -18.141 -33.594 1 96.62 283 LEU A N 1
ATOM 2294 C CA . LEU A 1 283 ? -13.695 -18.828 -34.656 1 96.62 283 LEU A CA 1
ATOM 2295 C C . LEU A 1 283 ? -13.117 -20.156 -34.156 1 96.62 283 LEU A C 1
ATOM 2297 O O . LEU A 1 283 ? -13.195 -21.172 -34.875 1 96.62 283 LEU A O 1
ATOM 2301 N N . THR A 1 284 ? -12.531 -20.156 -33 1 96.25 284 THR A N 1
ATOM 2302 C CA . THR A 1 284 ? -11.953 -21.375 -32.438 1 96.25 284 THR A CA 1
ATOM 2303 C C . THR A 1 284 ? -13.047 -22.391 -32.125 1 96.25 284 THR A C 1
ATOM 2305 O O . THR A 1 284 ? -12.883 -23.594 -32.375 1 96.25 284 THR A O 1
ATOM 2308 N N . LEU A 1 285 ? -14.188 -21.938 -31.609 1 95.81 285 LEU A N 1
ATOM 2309 C CA . LEU A 1 285 ? -15.289 -22.844 -31.297 1 95.81 285 LEU A CA 1
ATOM 2310 C C . LEU A 1 285 ? -15.867 -23.453 -32.562 1 95.81 285 LEU A C 1
ATOM 2312 O O . LEU A 1 285 ? -16.078 -24.672 -32.625 1 95.81 285 LEU A O 1
ATOM 2316 N N . CYS A 1 286 ? -16.062 -22.672 -33.594 1 95.25 286 CYS A N 1
ATOM 2317 C CA . CYS A 1 286 ? -16.609 -23.156 -34.875 1 95.25 286 CYS A CA 1
ATOM 2318 C C . CYS A 1 286 ? -15.609 -24.094 -35.562 1 95.25 286 CYS A C 1
ATOM 2320 O O . CYS A 1 286 ? -15.992 -25.156 -36.062 1 95.25 286 CYS A O 1
ATOM 2322 N N . GLY A 1 287 ? -14.352 -23.625 -35.594 1 94.25 287 GLY A N 1
ATOM 2323 C CA . GLY A 1 287 ? -13.328 -24.484 -36.188 1 94.25 287 GLY A CA 1
ATOM 2324 C C . GLY A 1 287 ? -13.211 -25.828 -35.5 1 94.25 287 GLY A C 1
ATOM 2325 O O . GLY A 1 287 ? -13.094 -26.859 -36.156 1 94.25 287 GLY A O 1
ATOM 2326 N N . PHE A 1 288 ? -13.25 -25.828 -34.188 1 93.12 288 PHE A N 1
ATOM 2327 C CA . PHE A 1 288 ? -13.148 -27.047 -33.438 1 93.12 288 PHE A CA 1
ATOM 2328 C C . PHE A 1 288 ? -14.375 -27.938 -33.656 1 93.12 288 PHE A C 1
ATOM 2330 O O . PHE A 1 288 ? -14.25 -29.156 -33.812 1 93.12 288 PHE A O 1
ATOM 2337 N N . SER A 1 289 ? -15.547 -27.328 -33.781 1 91.44 289 SER A N 1
ATOM 2338 C CA . SER A 1 289 ? -16.781 -28.078 -34 1 91.44 289 SER A CA 1
ATOM 2339 C C . SER A 1 289 ? -16.828 -28.703 -35.406 1 91.44 289 SER A C 1
ATOM 2341 O O . SER A 1 289 ? -17.328 -29.812 -35.562 1 91.44 289 SER A O 1
ATOM 2343 N N . VAL A 1 290 ? -16.281 -28.031 -36.312 1 91.31 290 VAL A N 1
ATOM 2344 C CA . VAL A 1 290 ? -16.266 -28.547 -37.688 1 91.31 290 VAL A CA 1
ATOM 2345 C C . VAL A 1 290 ? -15.273 -29.688 -37.812 1 91.31 290 VAL A C 1
ATOM 2347 O O . VAL A 1 290 ? -15.547 -30.703 -38.469 1 91.31 290 VAL A O 1
ATOM 2350 N N . LEU A 1 291 ? -14.164 -29.562 -37.156 1 89.06 291 LEU A N 1
ATOM 2351 C CA . LEU A 1 291 ? -13.117 -30.594 -37.219 1 89.06 291 LEU A CA 1
ATOM 2352 C C . LEU A 1 291 ? -13.57 -31.891 -36.562 1 89.06 291 LEU A C 1
ATOM 2354 O O . LEU A 1 291 ? -13.25 -32.969 -37.031 1 89.06 291 LEU A O 1
ATOM 2358 N N . PHE A 1 292 ? -14.328 -31.812 -35.5 1 87 292 PHE A N 1
ATOM 2359 C CA . PHE A 1 292 ? -14.695 -33 -34.75 1 87 292 PHE A CA 1
ATOM 2360 C C . PHE A 1 292 ? -16.172 -33.344 -34.969 1 87 292 PHE A C 1
ATOM 2362 O O . PHE A 1 292 ? -16.734 -34.156 -34.219 1 87 292 PHE A O 1
ATOM 2369 N N . ARG A 1 293 ? -16.797 -32.875 -35.938 1 82.75 293 ARG A N 1
ATOM 2370 C CA . ARG A 1 293 ? -18.219 -33.094 -36.219 1 82.75 293 ARG A CA 1
ATOM 2371 C C . ARG A 1 293 ? -18.547 -34.594 -36.281 1 82.75 293 ARG A C 1
ATOM 2373 O O . ARG A 1 293 ? -19.547 -35.031 -35.688 1 82.75 293 ARG A O 1
ATOM 2380 N N . GLN A 1 294 ? -17.656 -35.406 -36.844 1 77.75 294 GLN A N 1
ATOM 2381 C CA . GLN A 1 294 ? -17.969 -36.812 -37 1 77.75 294 GLN A CA 1
ATOM 2382 C C . GLN A 1 294 ? -17.328 -37.656 -35.906 1 77.75 294 GLN A C 1
ATOM 2384 O O . GLN A 1 294 ? -17.672 -38.844 -35.75 1 77.75 294 GLN A O 1
ATOM 2389 N N . GLU A 1 295 ? -16.453 -37.094 -35.125 1 76.75 295 GLU A N 1
ATOM 2390 C CA . GLU A 1 295 ? -15.656 -37.906 -34.188 1 76.75 295 GLU A CA 1
ATOM 2391 C C . GLU A 1 295 ? -15.938 -37.562 -32.75 1 76.75 295 GLU A C 1
ATOM 2393 O O . GLU A 1 295 ? -15.273 -38.031 -31.828 1 76.75 295 GLU A O 1
ATOM 2398 N N . PHE A 1 296 ? -16.969 -36.812 -32.531 1 71.75 296 PHE A N 1
ATOM 2399 C CA . PHE A 1 296 ? -17.25 -36.375 -31.156 1 71.75 296 PHE A CA 1
ATOM 2400 C C . PHE A 1 296 ? -17.609 -37.594 -30.281 1 71.75 296 PHE A C 1
ATOM 2402 O O . PHE A 1 296 ? -17.25 -37.625 -29.109 1 71.75 296 PHE A O 1
ATOM 2409 N N . SER A 1 297 ? -18.25 -38.5 -30.922 1 65.69 297 SER A N 1
ATOM 2410 C CA . SER A 1 297 ? -18.719 -39.656 -30.172 1 65.69 297 SER A CA 1
ATOM 2411 C C . SER A 1 297 ? -17.562 -40.531 -29.719 1 65.69 297 SER A C 1
ATOM 2413 O O . SER A 1 297 ? -17.688 -41.281 -28.734 1 65.69 297 SER A O 1
ATOM 2415 N N . ARG A 1 298 ? -16.422 -40.375 -30.125 1 73.94 298 ARG A N 1
ATOM 2416 C CA . ARG A 1 298 ? -15.32 -41.281 -29.844 1 73.94 298 ARG A CA 1
ATOM 2417 C C . ARG A 1 298 ? -14.312 -40.656 -28.891 1 73.94 298 ARG A C 1
ATOM 2419 O O . ARG A 1 298 ? -13.578 -41.344 -28.203 1 73.94 298 ARG A O 1
ATOM 2426 N N . HIS A 1 299 ? -14.508 -39.375 -28.859 1 83.31 299 HIS A N 1
ATOM 2427 C CA . HIS A 1 299 ? -13.508 -38.688 -28.031 1 83.31 299 HIS A CA 1
ATOM 2428 C C . HIS A 1 299 ? -14.172 -37.844 -26.953 1 83.31 299 HIS A C 1
ATOM 2430 O O . HIS A 1 299 ? -14.586 -36.719 -27.219 1 83.31 299 HIS A O 1
ATOM 2436 N N . TRP A 1 300 ? -14.375 -38.281 -25.75 1 82.94 300 TRP A N 1
ATOM 2437 C CA . TRP A 1 300 ? -14.977 -37.562 -24.609 1 82.94 300 TRP A CA 1
ATOM 2438 C C . TRP A 1 300 ? -14.211 -36.312 -24.297 1 82.94 300 TRP A C 1
ATOM 2440 O O . TRP A 1 300 ? -14.797 -35.281 -23.891 1 82.94 300 TRP A O 1
ATOM 2450 N N . LYS A 1 301 ? -12.938 -36.25 -24.484 1 86.19 301 LYS A N 1
ATOM 2451 C CA . LYS A 1 301 ? -12.125 -35.062 -24.219 1 86.19 301 LYS A CA 1
ATOM 2452 C C . LYS A 1 301 ? -12.477 -33.938 -25.188 1 86.19 301 LYS A C 1
ATOM 2454 O O . LYS A 1 301 ? -12.469 -32.75 -24.797 1 86.19 301 LYS A O 1
ATOM 2459 N N . ALA A 1 302 ? -12.828 -34.281 -26.406 1 88.94 302 ALA A N 1
ATOM 2460 C CA . ALA A 1 302 ? -13.25 -33.281 -27.391 1 88.94 302 ALA A CA 1
ATOM 2461 C C . ALA A 1 302 ? -14.586 -32.656 -26.984 1 88.94 302 ALA A C 1
ATOM 2463 O O . ALA A 1 302 ? -14.773 -31.438 -27.125 1 88.94 302 ALA A O 1
ATOM 2464 N N . CYS A 1 303 ? -15.438 -33.5 -26.406 1 89.38 303 CYS A N 1
ATOM 2465 C CA . CYS A 1 303 ? -16.703 -32.969 -25.922 1 89.38 303 CYS A CA 1
ATOM 2466 C C . CYS A 1 303 ? -16.5 -32 -24.766 1 89.38 303 CYS A C 1
ATOM 2468 O O . CYS A 1 303 ? -17.172 -30.969 -24.672 1 89.38 303 CYS A O 1
ATOM 2470 N N . PHE A 1 304 ? -15.648 -32.312 -23.906 1 91.38 304 PHE A N 1
ATOM 2471 C CA . PHE A 1 304 ? -15.328 -31.469 -22.781 1 91.38 304 PHE A CA 1
ATOM 2472 C C . PHE A 1 304 ? -14.781 -30.125 -23.234 1 91.38 304 PHE A C 1
ATOM 2474 O O . PHE A 1 304 ? -15.188 -29.062 -22.75 1 91.38 304 PHE A O 1
ATOM 2481 N N . ILE A 1 305 ? -13.875 -30.141 -24.188 1 91.94 305 ILE A N 1
ATOM 2482 C CA . ILE A 1 305 ? -13.242 -28.906 -24.672 1 91.94 305 ILE A CA 1
ATOM 2483 C C . ILE A 1 305 ? -14.281 -28.031 -25.359 1 91.94 305 ILE A C 1
ATOM 2485 O O . ILE A 1 305 ? -14.273 -26.812 -25.203 1 91.94 305 ILE A O 1
ATOM 2489 N N . VAL A 1 306 ? -15.211 -28.672 -26.109 1 92.75 306 VAL A N 1
ATOM 2490 C CA . VAL A 1 306 ? -16.281 -27.906 -26.75 1 92.75 306 VAL A CA 1
ATOM 2491 C C . VAL A 1 306 ? -17.172 -27.281 -25.688 1 92.75 306 VAL A C 1
ATOM 2493 O O . VAL A 1 306 ? -17.609 -26.141 -25.844 1 92.75 306 VAL A O 1
ATOM 2496 N N . GLY A 1 307 ? -17.359 -28 -24.625 1 92.81 307 GLY A N 1
ATOM 2497 C CA . GLY A 1 307 ? -18.141 -27.453 -23.516 1 92.81 307 GLY A CA 1
ATOM 2498 C C . GLY A 1 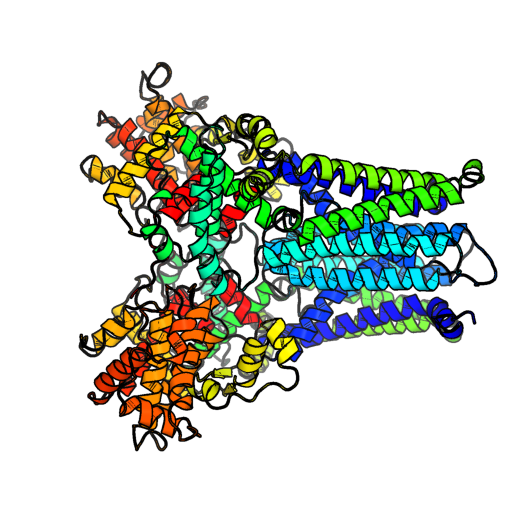307 ? -17.469 -26.266 -22.859 1 92.81 307 GLY A C 1
ATOM 2499 O O . GLY A 1 307 ? -18.125 -25.25 -22.594 1 92.81 307 GLY A O 1
ATOM 2500 N N . VAL A 1 308 ? -16.219 -26.375 -22.609 1 94.25 308 VAL A N 1
ATOM 2501 C CA . VAL A 1 308 ? -15.484 -25.281 -21.969 1 94.25 308 VAL A CA 1
ATOM 2502 C C . VAL A 1 308 ? -15.383 -24.094 -22.906 1 94.25 308 VAL A C 1
ATOM 2504 O O . VAL A 1 308 ? -15.531 -22.938 -22.484 1 94.25 308 VAL A O 1
ATOM 2507 N N . LEU A 1 309 ? -15.117 -24.391 -24.172 1 95.12 309 LEU A N 1
ATOM 2508 C CA . LEU A 1 309 ? -15.062 -23.312 -25.156 1 95.12 309 LEU A CA 1
ATOM 2509 C C . LEU A 1 309 ? -16.422 -22.656 -25.312 1 95.12 309 LEU A C 1
ATOM 2511 O O . LEU A 1 309 ? -16.516 -21.422 -25.406 1 95.12 309 LEU A O 1
ATOM 2515 N N . GLY A 1 310 ? -17.453 -23.453 -25.344 1 94.94 310 GLY A N 1
ATOM 2516 C CA . GLY A 1 310 ? -18.797 -22.891 -25.359 1 94.94 310 GLY A CA 1
ATOM 2517 C C . GLY A 1 310 ? -19.109 -22.047 -24.141 1 94.94 310 GLY A C 1
ATOM 2518 O O . GLY A 1 310 ? -19.719 -20.984 -24.266 1 94.94 310 GLY A O 1
ATOM 2519 N N . GLY A 1 311 ? -18.672 -22.5 -22.984 1 94.81 311 GLY A N 1
ATOM 2520 C CA . GLY A 1 311 ? -18.812 -21.703 -21.781 1 94.81 311 GLY A CA 1
ATOM 2521 C C . GLY A 1 311 ? -18.047 -20.391 -21.844 1 94.81 311 GLY A C 1
ATOM 2522 O O . GLY A 1 311 ? -18.547 -19.359 -21.375 1 94.81 311 GLY A O 1
ATOM 2523 N N . ALA A 1 312 ? -16.875 -20.438 -22.375 1 94.81 312 ALA A N 1
ATOM 2524 C CA . ALA A 1 312 ? -16.062 -19.234 -22.5 1 94.81 312 ALA A CA 1
ATOM 2525 C C . ALA A 1 312 ? -16.734 -18.219 -23.422 1 94.81 312 ALA A C 1
ATOM 2527 O O . ALA A 1 312 ? -16.734 -17.016 -23.125 1 94.81 312 ALA A O 1
ATOM 2528 N N . VAL A 1 313 ? -17.297 -18.641 -24.484 1 95.94 313 VAL A N 1
ATOM 2529 C CA . VAL A 1 313 ? -17.984 -17.766 -25.422 1 95.94 313 VAL A CA 1
ATOM 2530 C C . VAL A 1 313 ? -19.234 -17.172 -24.75 1 95.94 313 VAL A C 1
ATOM 2532 O O . VAL A 1 313 ? -19.5 -15.977 -24.891 1 95.94 313 VAL A O 1
ATOM 2535 N N . LEU A 1 314 ? -19.891 -17.984 -24 1 96 314 LEU A N 1
ATOM 2536 C CA . LEU A 1 314 ? -21.078 -17.516 -23.297 1 96 314 LEU A CA 1
ATOM 2537 C C . LEU A 1 314 ? -20.703 -16.469 -22.25 1 96 314 LEU A C 1
ATOM 2539 O O . LEU A 1 314 ? -21.422 -15.477 -22.062 1 96 314 LEU A O 1
ATOM 2543 N N . MET A 1 315 ? -19.672 -16.719 -21.609 1 95 315 MET A N 1
ATOM 2544 C CA . MET A 1 315 ? -19.203 -15.758 -20.609 1 95 315 MET A CA 1
ATOM 2545 C C . MET A 1 315 ? -18.828 -14.438 -21.266 1 95 315 MET A C 1
ATOM 2547 O O . MET A 1 315 ? -19.141 -13.367 -20.75 1 95 315 MET A O 1
ATOM 2551 N N . GLU A 1 316 ? -18.156 -14.516 -22.344 1 94.94 316 GLU A N 1
ATOM 2552 C CA . GLU A 1 316 ? -17.781 -13.297 -23.078 1 94.94 316 GLU A CA 1
ATOM 2553 C C . GLU A 1 316 ? -19.031 -12.578 -23.594 1 94.94 316 GLU A C 1
ATOM 2555 O O . GLU A 1 316 ? -19.094 -11.344 -23.547 1 94.94 316 GLU A O 1
ATOM 2560 N N . ALA A 1 317 ? -19.953 -13.328 -24.047 1 95.56 317 ALA A N 1
ATOM 2561 C CA . ALA A 1 317 ? -21.203 -12.734 -24.5 1 95.56 317 ALA A CA 1
ATOM 2562 C C . ALA A 1 317 ? -21.953 -12.07 -23.359 1 95.56 317 ALA A C 1
ATOM 2564 O O . ALA A 1 317 ? -22.516 -10.984 -23.531 1 95.56 317 ALA A O 1
ATOM 2565 N N . TYR A 1 318 ? -21.891 -12.68 -22.281 1 95 318 TYR A N 1
ATOM 2566 C CA . TYR A 1 318 ? -22.531 -12.125 -21.094 1 95 318 TYR A CA 1
ATOM 2567 C C . TYR A 1 318 ? -21.906 -10.781 -20.719 1 95 318 TYR A C 1
ATOM 2569 O O . TYR A 1 318 ? -22.625 -9.82 -20.438 1 95 318 TYR A O 1
ATOM 2577 N N . GLN A 1 319 ? -20.672 -10.719 -20.75 1 95.06 319 GLN A N 1
ATOM 2578 C CA . GLN A 1 319 ? -19.969 -9.492 -20.391 1 95.06 319 GLN A CA 1
ATOM 2579 C C . GLN A 1 319 ? -20.188 -8.398 -21.422 1 95.06 319 GLN A C 1
ATOM 2581 O O . GLN A 1 319 ? -20.297 -7.215 -21.078 1 95.06 319 GLN A O 1
ATOM 2586 N N . ILE A 1 320 ? -20.344 -8.797 -22.672 1 94 320 ILE A N 1
ATOM 2587 C CA . ILE A 1 320 ? -20.594 -7.832 -23.734 1 94 320 ILE A CA 1
ATOM 2588 C C . ILE A 1 320 ? -22.016 -7.27 -23.594 1 94 320 ILE A C 1
ATOM 2590 O O . ILE A 1 320 ? -22.234 -6.066 -23.766 1 94 320 ILE A O 1
ATOM 2594 N N . VAL A 1 321 ? -22.891 -8.07 -23.156 1 93.12 321 VAL A N 1
ATOM 2595 C CA . VAL A 1 321 ? -24.281 -7.645 -22.984 1 93.12 321 VAL A CA 1
ATOM 2596 C C . VAL A 1 321 ? -24.391 -6.688 -21.812 1 93.12 321 VAL A C 1
ATOM 2598 O O . VAL A 1 321 ? -25.234 -5.789 -21.812 1 93.12 321 VAL A O 1
ATOM 2601 N N . GLN A 1 322 ? -23.5 -6.758 -20.906 1 91.88 322 GLN A N 1
ATOM 2602 C CA . GLN A 1 322 ? -23.547 -5.918 -19.719 1 91.88 322 GLN A CA 1
ATOM 2603 C C . GLN A 1 322 ? -22.875 -4.57 -19.969 1 91.88 322 GLN A C 1
ATOM 2605 O O . GLN A 1 322 ? -23.062 -3.627 -19.203 1 91.88 322 GLN A O 1
ATOM 2610 N N . LEU A 1 323 ? -22.203 -4.371 -21.016 1 91.5 323 LEU A N 1
ATOM 2611 C CA . LEU A 1 323 ? -21.391 -3.191 -21.281 1 91.5 323 LEU A CA 1
ATOM 2612 C C . LEU A 1 323 ? -22.25 -1.939 -21.375 1 91.5 323 LEU A C 1
ATOM 2614 O O . LEU A 1 323 ? -21.922 -0.904 -20.797 1 91.5 323 LEU A O 1
ATOM 2618 N N . PRO A 1 324 ? -23.469 -2.09 -21.953 1 90.69 324 PRO A N 1
ATOM 2619 C CA . PRO A 1 324 ? -24.266 -0.867 -22.062 1 90.69 324 PRO A CA 1
ATOM 2620 C C . PRO A 1 324 ? -24.906 -0.452 -20.734 1 90.69 324 PRO A C 1
ATOM 2622 O O . PRO A 1 324 ? -25.328 0.695 -20.594 1 90.69 324 PRO A O 1
ATOM 2625 N N . PHE A 1 325 ? -24.906 -1.319 -19.812 1 90.75 325 PHE A N 1
ATOM 2626 C CA . PHE A 1 325 ? -25.578 -1.036 -18.547 1 90.75 325 PHE A CA 1
ATOM 2627 C C . PHE A 1 325 ? -24.578 -0.583 -17.5 1 90.75 325 PHE A C 1
ATOM 2629 O O . PHE A 1 325 ? -24.422 -1.229 -16.469 1 90.75 325 PHE A O 1
ATOM 2636 N N . SER A 1 326 ? -23.875 0.436 -17.734 1 91.62 326 SER A N 1
ATOM 2637 C CA . SER A 1 326 ? -22.906 0.995 -16.797 1 91.62 326 SER A CA 1
ATOM 2638 C C . SER A 1 326 ? -22.844 2.514 -16.922 1 91.62 326 SER A C 1
ATOM 2640 O O . SER A 1 326 ? -23.297 3.086 -17.906 1 91.62 326 SER A O 1
ATOM 2642 N N . ASP A 1 327 ? -22.297 3.109 -15.906 1 92.69 327 ASP A N 1
ATOM 2643 C CA . ASP A 1 327 ? -22.141 4.559 -15.914 1 92.69 327 ASP A CA 1
ATOM 2644 C C . ASP A 1 327 ? -21.141 4.996 -16.984 1 92.69 327 ASP A C 1
ATOM 2646 O O . ASP A 1 327 ? -21.312 6.047 -17.609 1 92.69 327 ASP A O 1
ATOM 2650 N N . TRP A 1 328 ? -20.203 4.219 -17.297 1 93.19 328 TRP A N 1
ATOM 2651 C CA . TRP A 1 328 ? -19.203 4.512 -18.312 1 93.19 328 TRP A CA 1
ATOM 2652 C C . TRP A 1 328 ? -19.812 4.512 -19.703 1 93.19 328 TRP A C 1
ATOM 2654 O O . TRP A 1 328 ? -19.438 5.316 -20.562 1 93.19 328 TRP A O 1
ATOM 2664 N N . ALA A 1 329 ? -20.734 3.65 -19.875 1 93.19 329 ALA A N 1
ATOM 2665 C CA . ALA A 1 329 ? -21.406 3.578 -21.172 1 93.19 329 ALA A CA 1
ATOM 2666 C C . ALA A 1 329 ? -22.25 4.828 -21.406 1 93.19 329 ALA A C 1
ATOM 2668 O O . ALA A 1 329 ? -22.281 5.348 -22.531 1 93.19 329 ALA A O 1
ATOM 2669 N N . ILE A 1 330 ? -22.859 5.281 -20.375 1 91.38 330 ILE A N 1
ATOM 2670 C CA . ILE A 1 330 ? -23.672 6.48 -20.5 1 91.38 330 ILE A CA 1
ATOM 2671 C C . ILE A 1 330 ? -22.797 7.668 -20.891 1 91.38 330 ILE A C 1
ATOM 2673 O O . ILE A 1 330 ? -23.188 8.469 -21.75 1 91.38 330 ILE A O 1
ATOM 2677 N N . ILE A 1 331 ? -21.656 7.77 -20.328 1 90.25 331 ILE A N 1
ATOM 2678 C CA . ILE A 1 331 ? -20.75 8.867 -20.641 1 90.25 331 ILE A CA 1
ATOM 2679 C C . ILE A 1 331 ? -20.281 8.766 -22.094 1 90.25 331 ILE A C 1
ATOM 2681 O O . ILE A 1 331 ? -20.234 9.766 -22.812 1 90.25 331 ILE A O 1
ATOM 2685 N N . GLN A 1 332 ? -20.016 7.566 -22.547 1 89.69 332 GLN A N 1
ATOM 2686 C CA . GLN A 1 332 ? -19.578 7.379 -23.922 1 89.69 332 GLN A CA 1
ATOM 2687 C C . GLN A 1 332 ? -20.719 7.676 -24.906 1 89.69 332 GLN A C 1
ATOM 2689 O O . GLN A 1 332 ? -20.484 8.211 -25.984 1 89.69 332 GLN A O 1
ATOM 2694 N N . MET A 1 333 ? -21.922 7.402 -24.547 1 89.5 333 MET A N 1
ATOM 2695 C CA . MET A 1 333 ? -23.078 7.68 -25.391 1 89.5 333 MET A CA 1
ATOM 2696 C C . MET A 1 333 ? -23.328 9.18 -25.5 1 89.5 333 MET A C 1
ATOM 2698 O O . MET A 1 333 ? -23.734 9.672 -26.547 1 89.5 333 MET A O 1
ATOM 2702 N N . ILE A 1 334 ? -23.016 9.836 -24.406 1 86.5 334 ILE A N 1
ATOM 2703 C CA . ILE A 1 334 ? -23.188 11.289 -24.406 1 86.5 334 ILE A CA 1
ATOM 2704 C C . ILE A 1 334 ? -22.109 11.922 -25.297 1 86.5 334 ILE A C 1
ATOM 2706 O O . ILE A 1 334 ? -22.406 12.852 -26.047 1 86.5 334 ILE A O 1
ATOM 2710 N N . LYS A 1 335 ? -20.938 11.43 -25.234 1 83.25 335 LYS A N 1
ATOM 2711 C CA . LYS A 1 335 ? -19.828 11.945 -26.031 1 83.25 335 LYS A CA 1
ATOM 2712 C C . LYS A 1 335 ? -20.094 11.75 -27.531 1 83.25 335 LYS A C 1
ATOM 2714 O O . LYS A 1 335 ? -19.672 12.57 -28.344 1 83.25 335 LYS A O 1
ATOM 2719 N N . HIS A 1 336 ? -20.766 10.656 -27.828 1 85.69 336 HIS A N 1
ATOM 2720 C CA . HIS A 1 336 ? -21.047 10.344 -29.219 1 85.69 336 HIS A CA 1
ATOM 2721 C C . HIS A 1 336 ? -22.531 10.484 -29.531 1 85.69 336 HIS A C 1
ATOM 2723 O O . HIS A 1 336 ? -23.125 9.633 -30.188 1 85.69 336 HIS A O 1
ATOM 2729 N N . LYS A 1 337 ? -23.094 11.43 -29.031 1 83.12 337 LYS A N 1
ATOM 2730 C CA . LYS A 1 337 ? -24.531 11.641 -29.141 1 83.12 337 LYS A CA 1
ATOM 2731 C C . LYS A 1 337 ? -24.953 11.797 -30.609 1 83.12 337 LYS A C 1
ATOM 2733 O O . LYS A 1 337 ? -26.109 11.547 -30.953 1 83.12 337 LYS A O 1
ATOM 2738 N N . ASP A 1 338 ? -23.938 12.18 -31.469 1 82.81 338 ASP A N 1
ATOM 2739 C CA . ASP A 1 338 ? -24.25 12.453 -32.875 1 82.81 338 ASP A CA 1
ATOM 2740 C C . ASP A 1 338 ? -24.5 11.164 -33.625 1 82.81 338 ASP A C 1
ATOM 2742 O O . ASP A 1 338 ? -25.062 11.188 -34.75 1 82.81 338 ASP A O 1
ATOM 2746 N N . LEU A 1 339 ? -24.078 10.141 -33.062 1 85.94 339 LEU A N 1
ATOM 2747 C CA . LEU A 1 339 ? -24.328 8.859 -33.719 1 85.94 339 LEU A CA 1
ATOM 2748 C C . LEU A 1 339 ? -25.797 8.453 -33.562 1 85.94 339 LEU A C 1
ATOM 2750 O O . LEU A 1 339 ? -26.422 8.734 -32.562 1 85.94 339 LEU A O 1
ATOM 2754 N N . PRO A 1 340 ? -26.156 7.762 -34.656 1 84.5 340 PRO A N 1
ATOM 2755 C CA . PRO A 1 340 ? -27.578 7.371 -34.594 1 84.5 340 PRO A CA 1
ATOM 2756 C C . PRO A 1 340 ? -27.875 6.344 -33.5 1 84.5 340 PRO A C 1
ATOM 2758 O O . PRO A 1 340 ? -26.984 5.559 -33.156 1 84.5 340 PRO A O 1
ATOM 2761 N N . PHE A 1 341 ? -28.766 6.445 -32.656 1 88.12 341 PHE A N 1
ATOM 2762 C CA . PHE A 1 341 ? -29.297 5.473 -31.703 1 88.12 341 PHE A CA 1
ATOM 2763 C C . PHE A 1 341 ? -28.828 5.785 -30.297 1 88.12 341 PHE A C 1
ATOM 2765 O O . PHE A 1 341 ? -29.25 5.145 -29.328 1 88.12 341 PHE A O 1
ATOM 2772 N N . MET A 1 342 ? -27.953 6.68 -30.344 1 88.38 342 MET A N 1
ATOM 2773 C CA . MET A 1 342 ? -27.422 6.992 -29.016 1 88.38 342 MET A CA 1
ATOM 2774 C C . MET A 1 342 ? -28.484 7.688 -28.156 1 88.38 342 MET A C 1
ATOM 2776 O O . MET A 1 342 ? -28.641 7.359 -26.984 1 88.38 342 MET A O 1
ATOM 2780 N N . ILE A 1 343 ? -29.266 8.508 -28.719 1 88.19 343 ILE A N 1
ATOM 2781 C CA . ILE A 1 343 ? -30.234 9.289 -27.969 1 88.19 343 ILE A CA 1
ATOM 2782 C C . ILE A 1 343 ? -31.375 8.383 -27.484 1 88.19 343 ILE A C 1
ATOM 2784 O O . ILE A 1 343 ? -31.766 8.422 -26.328 1 88.19 343 ILE A O 1
ATOM 2788 N N . PRO A 1 344 ? -31.844 7.504 -28.375 1 89.38 344 PRO A N 1
ATOM 2789 C CA . PRO A 1 344 ? -32.875 6.578 -27.875 1 89.38 344 PRO A CA 1
ATOM 2790 C C . PRO A 1 344 ? -32.344 5.668 -26.766 1 89.38 344 PRO A C 1
ATOM 2792 O O . PRO A 1 344 ? -33.094 5.355 -25.828 1 89.38 344 PRO A O 1
ATOM 2795 N N . CYS A 1 345 ? -31.188 5.281 -26.859 1 90.75 345 CYS A N 1
ATOM 2796 C CA . CYS A 1 345 ? -30.609 4.438 -25.828 1 90.75 345 CYS A CA 1
ATOM 2797 C C . CYS A 1 345 ? -30.484 5.199 -24.5 1 90.75 345 CYS A C 1
ATOM 2799 O O . CYS A 1 345 ? -30.75 4.645 -23.438 1 90.75 345 CYS A O 1
ATOM 2801 N N . LEU A 1 346 ? -30.156 6.391 -24.625 1 91 346 LEU A N 1
ATOM 2802 C CA . LEU A 1 346 ? -30.031 7.223 -23.438 1 91 346 LEU A CA 1
ATOM 2803 C C . LEU A 1 346 ? -31.391 7.453 -22.781 1 91 346 LEU A C 1
ATOM 2805 O O . LEU A 1 346 ? -31.484 7.547 -21.547 1 91 346 LEU A O 1
ATOM 2809 N N . ARG A 1 347 ? -32.406 7.508 -23.547 1 90.25 347 ARG A N 1
ATOM 2810 C CA . ARG A 1 347 ? -33.75 7.719 -23.031 1 90.25 347 ARG A CA 1
ATOM 2811 C C . ARG A 1 347 ? -34.25 6.5 -22.25 1 90.25 347 ARG A C 1
ATOM 2813 O O . ARG A 1 347 ? -35 6.633 -21.297 1 90.25 347 ARG A O 1
ATOM 2820 N N . ILE A 1 348 ? -33.719 5.418 -22.609 1 90.38 348 ILE A N 1
ATOM 2821 C CA . ILE A 1 348 ? -34.094 4.188 -21.922 1 90.38 348 ILE A CA 1
ATOM 2822 C C . ILE A 1 348 ? -33.188 3.994 -20.688 1 90.38 348 ILE A C 1
ATOM 2824 O O . ILE A 1 348 ? -33.688 3.645 -19.609 1 90.38 348 ILE A O 1
ATOM 2828 N N . LEU A 1 349 ? -32 4.258 -20.781 1 91.31 349 LEU A N 1
ATOM 2829 C CA . LEU A 1 349 ? -31.047 3.959 -19.734 1 91.31 349 LEU A CA 1
ATOM 2830 C C . LEU A 1 349 ? -31.031 5.051 -18.672 1 91.31 349 LEU A C 1
ATOM 2832 O O . LEU A 1 349 ? -30.734 4.789 -17.516 1 91.31 349 LEU A O 1
ATOM 2836 N N . GLY A 1 350 ? -31.328 6.25 -19.016 1 87.56 350 GLY A N 1
ATOM 2837 C CA . GLY A 1 350 ? -31.281 7.375 -18.109 1 87.56 350 GLY A CA 1
ATOM 2838 C C . GLY A 1 350 ? -32.094 7.148 -16.844 1 87.56 350 GLY A C 1
ATOM 2839 O O . GLY A 1 350 ? -31.547 7.082 -15.742 1 87.56 350 GLY A O 1
ATOM 2840 N N . PRO A 1 351 ? -33.344 6.852 -17.031 1 88.69 351 PRO A N 1
ATOM 2841 C CA . PRO A 1 351 ? -34.188 6.633 -15.844 1 88.69 351 PRO A CA 1
ATOM 2842 C C . PRO A 1 351 ? -33.844 5.344 -15.109 1 88.69 351 PRO A C 1
ATOM 2844 O O . PRO A 1 351 ? -34 5.27 -13.883 1 88.69 351 PRO A O 1
ATOM 2847 N N . ARG A 1 352 ? -33.312 4.453 -15.758 1 90.31 352 ARG A N 1
ATOM 2848 C CA . ARG A 1 352 ? -32.938 3.184 -15.133 1 90.31 352 ARG A CA 1
ATOM 2849 C C . ARG A 1 352 ? -31.672 3.318 -14.305 1 90.31 352 ARG A C 1
ATOM 2851 O O . ARG A 1 352 ? -31.484 2.592 -13.328 1 90.31 352 ARG A O 1
ATOM 2858 N N . ALA A 1 353 ? -30.891 4.172 -14.688 1 90.81 353 ALA A N 1
ATOM 2859 C CA . ALA A 1 353 ? -29.594 4.359 -14.023 1 90.81 353 ALA A CA 1
ATOM 2860 C C . ALA A 1 353 ? -29.797 4.828 -12.586 1 90.81 353 ALA A C 1
ATOM 2862 O O . ALA A 1 353 ? -28.922 4.613 -11.734 1 90.81 353 ALA A O 1
ATOM 2863 N N . ARG A 1 354 ? -30.875 5.375 -12.289 1 87.19 354 ARG A N 1
ATOM 2864 C CA . ARG A 1 354 ? -31.156 5.859 -10.938 1 87.19 354 ARG A CA 1
ATOM 2865 C C . ARG A 1 354 ? -31.328 4.699 -9.961 1 87.19 354 ARG A C 1
ATOM 2867 O O . ARG A 1 354 ? -31.016 4.828 -8.773 1 87.19 354 ARG A O 1
ATOM 2874 N N . SER A 1 355 ? -31.656 3.613 -10.492 1 86.81 355 SER A N 1
ATOM 2875 C CA . SER A 1 355 ? -31.953 2.477 -9.625 1 86.81 355 SER A CA 1
ATOM 2876 C C . SER A 1 355 ? -30.75 1.549 -9.5 1 86.81 355 SER A C 1
ATOM 2878 O O . SER A 1 355 ? -30.781 0.583 -8.734 1 86.81 355 SER A O 1
ATOM 2880 N N . TRP A 1 356 ? -29.719 1.892 -10.211 1 88.06 356 TRP A N 1
ATOM 2881 C CA . TRP A 1 356 ? -28.531 1.053 -10.117 1 88.06 356 TRP A CA 1
ATOM 2882 C C . TRP A 1 356 ? -27.875 1.193 -8.758 1 88.06 356 TRP A C 1
ATOM 2884 O O . TRP A 1 356 ? -27.719 2.307 -8.242 1 88.06 356 TRP A O 1
ATOM 2894 N N . LYS A 1 357 ? -27.562 0.081 -8.188 1 86.56 357 LYS A N 1
ATOM 2895 C CA . LYS A 1 357 ? -26.906 0.098 -6.883 1 86.56 357 LYS A CA 1
ATOM 2896 C C . LYS A 1 357 ? -25.422 0.395 -7.016 1 86.56 357 LYS A C 1
ATOM 2898 O O . LYS A 1 357 ? -24.688 -0.373 -7.637 1 86.56 357 LYS A O 1
ATOM 2903 N N . ARG A 1 358 ? -25.031 1.527 -6.5 1 90.56 358 ARG A N 1
ATOM 2904 C CA . ARG A 1 358 ? -23.641 1.968 -6.594 1 90.56 358 ARG A CA 1
ATOM 2905 C C . ARG A 1 358 ? -22.922 1.819 -5.258 1 90.56 358 ARG A C 1
ATOM 2907 O O . ARG A 1 358 ? -21.688 1.846 -5.199 1 90.56 358 ARG A O 1
ATOM 2914 N N . TRP A 1 359 ? -23.562 1.713 -4.273 1 88.38 359 TRP A N 1
ATOM 2915 C CA . TRP A 1 359 ? -23.031 1.404 -2.951 1 88.38 359 TRP A CA 1
ATOM 2916 C C . TRP A 1 359 ? -24.078 0.713 -2.086 1 88.38 359 TRP A C 1
ATOM 2918 O O . TRP A 1 359 ? -25.234 0.55 -2.506 1 88.38 359 TRP A O 1
ATOM 2928 N N . SER A 1 360 ? -23.875 0.243 -0.974 1 88.12 360 SER A N 1
ATOM 2929 C CA . SER A 1 360 ? -24.781 -0.539 -0.141 1 88.12 360 SER A CA 1
ATOM 2930 C C . SER A 1 360 ? -25.922 0.322 0.389 1 88.12 360 SER A C 1
ATOM 2932 O O . SER A 1 360 ? -27 -0.193 0.72 1 88.12 360 SER A O 1
ATOM 2934 N N . ASN A 1 361 ? -25.812 1.604 0.447 1 91.25 361 ASN A N 1
ATOM 2935 C CA . ASN A 1 361 ? -26.797 2.514 1.037 1 91.25 361 ASN A CA 1
ATOM 2936 C C . ASN A 1 361 ? -27.188 2.072 2.443 1 91.25 361 ASN A C 1
ATOM 2938 O O . ASN A 1 361 ? -28.359 2.154 2.814 1 91.25 361 ASN A O 1
ATOM 2942 N N . SER A 1 362 ? -26.203 1.483 3.092 1 92.44 362 SER A N 1
ATOM 2943 C CA . SER A 1 362 ? -26.422 1.03 4.461 1 92.44 362 SER A CA 1
ATOM 2944 C C . SER A 1 362 ? -25.453 1.693 5.426 1 92.44 362 SER A C 1
ATOM 2946 O O . SER A 1 362 ? -24.328 2.014 5.055 1 92.44 362 SER A O 1
ATOM 2948 N N . LEU A 1 363 ? -26 1.972 6.586 1 95.25 363 LEU A N 1
ATOM 2949 C CA . LEU A 1 363 ? -25.203 2.572 7.656 1 95.25 363 LEU A CA 1
ATOM 2950 C C . LEU A 1 363 ? -24.969 1.579 8.789 1 95.25 363 LEU A C 1
ATOM 2952 O O . LEU A 1 363 ? -25.922 1.205 9.492 1 95.25 363 LEU A O 1
ATOM 2956 N N . PRO A 1 364 ? -23.75 1.139 8.914 1 95.5 364 PRO A N 1
ATOM 2957 C CA . PRO A 1 364 ? -23.484 0.254 10.055 1 95.5 364 PRO A CA 1
ATOM 2958 C C . PRO A 1 364 ? -23.641 0.964 11.398 1 95.5 364 PRO A C 1
ATOM 2960 O O . PRO A 1 364 ? -23.266 2.133 11.523 1 95.5 364 PRO A O 1
ATOM 2963 N N . GLN A 1 365 ? -24.234 0.268 12.297 1 96.38 365 GLN A N 1
ATOM 2964 C CA . GLN A 1 365 ? -24.5 0.812 13.625 1 96.38 365 GLN A CA 1
ATOM 2965 C C . GLN A 1 365 ? -23.844 -0.044 14.711 1 96.38 365 GLN A C 1
ATOM 2967 O O . GLN A 1 365 ? -23.828 -1.272 14.609 1 96.38 365 GLN A O 1
ATOM 2972 N N . PHE A 1 366 ? -23.203 0.63 15.633 1 96.44 366 PHE A N 1
ATOM 2973 C CA . PHE A 1 366 ? -22.625 -0.023 16.797 1 96.44 366 PHE A CA 1
ATOM 2974 C C . PHE A 1 366 ? -22.859 0.8 18.047 1 96.44 366 PHE A C 1
ATOM 2976 O O . PHE A 1 366 ? -22.531 1.989 18.094 1 96.44 366 PHE A O 1
ATOM 2983 N N . ASN A 1 367 ? -23.453 0.168 18.984 1 95.81 367 ASN A N 1
ATOM 2984 C CA . ASN A 1 367 ? -23.672 0.827 20.266 1 95.81 367 ASN A CA 1
ATOM 2985 C C . ASN A 1 367 ? -22.844 0.184 21.375 1 95.81 367 ASN A C 1
ATOM 2987 O O . ASN A 1 367 ? -22.953 -1.021 21.625 1 95.81 367 ASN A O 1
ATOM 2991 N N . LEU A 1 368 ? -22.078 0.996 22.078 1 94.75 368 LEU A N 1
ATOM 2992 C CA . LEU A 1 368 ? -21.156 0.531 23.109 1 94.75 368 LEU A CA 1
ATOM 2993 C C . LEU A 1 368 ? -21.906 -0.049 24.297 1 94.75 368 LEU A C 1
ATOM 2995 O O . LEU A 1 368 ? -21.531 -1.094 24.828 1 94.75 368 LEU A O 1
ATOM 2999 N N . LEU A 1 369 ? -22.969 0.565 24.703 1 92 369 LEU A N 1
ATOM 3000 C CA . LEU A 1 369 ? -23.75 0.118 25.844 1 92 369 LEU A CA 1
ATOM 3001 C C . LEU A 1 369 ? -24.391 -1.236 25.578 1 92 369 LEU A C 1
ATOM 3003 O O . LEU A 1 369 ? -24.344 -2.133 26.422 1 92 369 LEU A O 1
ATOM 3007 N N . SER A 1 370 ? -24.938 -1.322 24.438 1 90.88 370 SER A N 1
ATOM 3008 C CA . SER A 1 370 ? -25.562 -2.586 24.062 1 90.88 370 SER A CA 1
ATOM 3009 C C . SER A 1 370 ? -24.547 -3.715 24 1 90.88 370 SER A C 1
ATOM 3011 O O . SER A 1 370 ? -24.844 -4.848 24.375 1 90.88 370 SER A O 1
ATOM 3013 N N . PHE A 1 371 ? -23.391 -3.441 23.531 1 91.5 371 PHE A N 1
ATOM 3014 C CA . PHE A 1 371 ? -22.312 -4.41 23.453 1 91.5 371 PHE A CA 1
ATOM 3015 C C . PHE A 1 371 ? -21.906 -4.898 24.828 1 91.5 371 PHE A C 1
ATOM 3017 O O . PHE A 1 371 ? -21.641 -6.086 25.031 1 91.5 371 PHE A O 1
ATOM 3024 N N . CYS A 1 372 ? -21.828 -3.98 25.75 1 88.12 372 CYS A N 1
ATOM 3025 C CA . CYS A 1 372 ? -21.344 -4.305 27.078 1 88.12 372 CYS A CA 1
ATOM 3026 C C . CYS A 1 372 ? -22.422 -5.023 27.891 1 88.12 372 CYS A C 1
ATOM 3028 O O . CYS A 1 372 ? -22.109 -5.855 28.75 1 88.12 372 CYS A O 1
ATOM 3030 N N . ILE A 1 373 ? -23.625 -4.773 27.656 1 85.56 373 ILE A N 1
ATOM 3031 C CA . ILE A 1 373 ? -24.719 -5.332 28.453 1 85.56 373 ILE A CA 1
ATOM 3032 C C . ILE A 1 373 ? -25.094 -6.711 27.906 1 85.56 373 ILE A C 1
ATOM 3034 O O . ILE A 1 373 ? -25.297 -7.648 28.688 1 85.56 373 ILE A O 1
ATOM 3038 N N . HIS A 1 374 ? -25.172 -6.789 26.578 1 79.12 374 HIS A N 1
ATOM 3039 C CA . HIS A 1 374 ? -25.625 -8.039 25.984 1 79.12 374 HIS A CA 1
ATOM 3040 C C . HIS A 1 374 ? -24.438 -8.938 25.609 1 79.12 374 HIS A C 1
ATOM 3042 O O . HIS A 1 374 ? -24.516 -9.695 24.641 1 79.12 374 HIS A O 1
ATOM 3048 N N . ASP A 1 375 ? -23.453 -9.016 26.391 1 71.62 375 ASP A N 1
ATOM 3049 C CA . ASP A 1 375 ? -22.25 -9.805 26.109 1 71.62 375 ASP A CA 1
ATOM 3050 C C . ASP A 1 375 ? -22.516 -11.289 26.328 1 71.62 375 ASP A C 1
ATOM 3052 O O . ASP A 1 375 ? -22.562 -11.758 27.469 1 71.62 375 ASP A O 1
ATOM 3056 N N . LYS A 1 376 ? -23.016 -12.008 25.281 1 66 376 LYS A N 1
ATOM 3057 C CA . LYS A 1 376 ? -23.188 -13.461 25.375 1 66 376 LYS A CA 1
ATOM 3058 C C . LYS A 1 376 ? -21.875 -14.188 25.094 1 66 376 LYS A C 1
ATOM 3060 O O . LYS A 1 376 ? -21.172 -13.852 24.141 1 66 376 LYS A O 1
ATOM 3065 N N . PRO A 1 377 ? -21.516 -14.938 26.047 1 65.56 377 PRO A N 1
ATOM 3066 C CA . PRO A 1 377 ? -20.266 -15.68 25.812 1 65.56 377 PRO A CA 1
ATOM 3067 C C . PRO A 1 377 ? -20.312 -16.531 24.547 1 65.56 377 PRO A C 1
ATOM 3069 O O . PRO A 1 377 ? -21.359 -17.078 24.203 1 65.56 377 PRO A O 1
ATOM 3072 N N . ILE A 1 378 ? -19.344 -16.375 23.672 1 65.25 378 ILE A N 1
ATOM 3073 C CA . ILE A 1 378 ? -19.25 -17.188 22.469 1 65.25 378 ILE A CA 1
ATOM 3074 C C . ILE A 1 378 ? -18.844 -18.609 22.828 1 65.25 378 ILE A C 1
ATOM 3076 O O . ILE A 1 378 ? -17.969 -18.812 23.688 1 65.25 378 ILE A O 1
ATOM 3080 N N . ARG A 1 379 ? -19.656 -19.781 22.531 1 58.53 379 ARG A N 1
ATOM 3081 C CA . ARG A 1 379 ? -19.453 -21.188 22.812 1 58.53 379 ARG A CA 1
ATOM 3082 C C . ARG A 1 379 ? -17.984 -21.578 22.688 1 58.53 379 ARG A C 1
ATOM 3084 O O . ARG A 1 379 ? -17.484 -22.359 23.484 1 58.53 379 ARG A O 1
ATOM 3091 N N . CYS A 1 380 ? -17.219 -21.219 21.5 1 59.94 380 CYS A N 1
ATOM 3092 C CA . CYS A 1 380 ? -15.82 -21.609 21.297 1 59.94 380 CYS A CA 1
ATOM 3093 C C . CYS A 1 380 ? -14.875 -20.531 21.828 1 59.94 380 CYS A C 1
ATOM 3095 O O . CYS A 1 380 ? -13.828 -20.266 21.234 1 59.94 380 CYS A O 1
ATOM 3097 N N . GLY A 1 381 ? -15.219 -19.938 22.812 1 59.38 381 GLY A N 1
ATOM 3098 C CA . GLY A 1 381 ? -14.703 -18.703 23.359 1 59.38 381 GLY A CA 1
ATOM 3099 C C . GLY A 1 381 ? -13.273 -18.812 23.844 1 59.38 381 GLY A C 1
ATOM 3100 O O . GLY A 1 381 ? -12.469 -17.891 23.656 1 59.38 381 GLY A O 1
ATOM 3101 N N . LYS A 1 382 ? -12.961 -19.984 24.234 1 63.16 382 LYS A N 1
ATOM 3102 C CA . LYS A 1 382 ? -11.633 -20.078 24.828 1 63.16 382 LYS A CA 1
ATOM 3103 C C . LYS A 1 382 ? -10.547 -20.078 23.766 1 63.16 382 LYS A C 1
ATOM 3105 O O . LYS A 1 382 ? -9.516 -19.422 23.922 1 63.16 382 LYS A O 1
ATOM 3110 N N . ILE A 1 383 ? -10.805 -20.812 22.719 1 62.09 383 ILE A N 1
ATOM 3111 C CA . ILE A 1 383 ? -9.812 -20.875 21.641 1 62.09 383 ILE A CA 1
ATOM 3112 C C . ILE A 1 383 ? -9.734 -19.516 20.938 1 62.09 383 ILE A C 1
ATOM 3114 O O . ILE A 1 383 ? -8.641 -19.062 20.609 1 62.09 383 ILE A O 1
ATOM 3118 N N . LEU A 1 384 ? -10.828 -19 20.891 1 65.25 384 LEU A N 1
ATOM 3119 C CA . LEU A 1 384 ? -10.867 -17.719 20.203 1 65.25 384 LEU A CA 1
ATOM 3120 C C . LEU A 1 384 ? -10.266 -16.625 21.062 1 65.25 384 LEU A C 1
ATOM 3122 O O . LEU A 1 384 ? -9.625 -15.695 20.531 1 65.25 384 LEU A O 1
ATOM 3126 N N . LYS A 1 385 ? -10.523 -16.875 22.312 1 62.66 385 LYS A N 1
ATOM 3127 C CA . LYS A 1 385 ? -9.945 -15.914 23.25 1 62.66 385 LYS A CA 1
ATOM 3128 C C . LYS A 1 385 ? -8.414 -15.984 23.234 1 62.66 385 LYS A C 1
ATOM 3130 O O . LYS A 1 385 ? -7.738 -14.961 23.344 1 62.66 385 LYS A O 1
ATOM 3135 N N . PHE A 1 386 ? -8.062 -17.203 22.984 1 57.28 386 PHE A N 1
ATOM 3136 C CA . PHE A 1 386 ? -6.621 -17.422 22.938 1 57.28 386 PHE A CA 1
ATOM 3137 C C . PHE A 1 386 ? -5.996 -16.672 21.766 1 57.28 386 PHE A C 1
ATOM 3139 O O . PHE A 1 386 ? -4.895 -16.125 21.891 1 57.28 386 PHE A O 1
ATOM 3146 N N . ARG A 1 387 ? -6.789 -16.594 20.844 1 58.44 387 ARG A N 1
ATOM 3147 C CA . ARG A 1 387 ? -6.211 -15.984 19.641 1 58.44 387 ARG A CA 1
ATOM 3148 C C . ARG A 1 387 ? -6.57 -14.508 19.562 1 58.44 387 ARG A C 1
ATOM 3150 O O . ARG A 1 387 ? -6.141 -13.805 18.641 1 58.44 387 ARG A O 1
ATOM 3157 N N . GLY A 1 388 ? -7.27 -14.008 20.531 1 62.12 388 GLY A N 1
ATOM 3158 C CA . GLY A 1 388 ? -7.629 -12.602 20.578 1 62.12 388 GLY A CA 1
ATOM 3159 C C . GLY A 1 388 ? -8.656 -12.219 19.531 1 62.12 388 GLY A C 1
ATOM 3160 O O . GLY A 1 388 ? -8.789 -11.039 19.172 1 62.12 388 GLY A O 1
ATOM 3161 N N . ILE A 1 389 ? -9.289 -13.273 18.969 1 72.19 389 ILE A N 1
ATOM 3162 C CA . ILE A 1 389 ? -10.25 -13.008 17.891 1 72.19 389 ILE A CA 1
ATOM 3163 C C . ILE A 1 389 ? -11.664 -12.938 18.484 1 72.19 389 ILE A C 1
ATOM 3165 O O . ILE A 1 389 ? -12.594 -12.492 17.812 1 72.19 389 ILE A O 1
ATOM 3169 N N . ASP A 1 390 ? -11.789 -13.195 19.703 1 76.81 390 ASP A N 1
ATOM 3170 C CA . ASP A 1 390 ? -13.102 -13.234 20.344 1 76.81 390 ASP A CA 1
ATOM 3171 C C . ASP A 1 390 ? -13.758 -11.852 20.344 1 76.81 390 ASP A C 1
ATOM 3173 O O . ASP A 1 390 ? -14.93 -11.727 19.984 1 76.81 390 ASP A O 1
ATOM 3177 N N . VAL A 1 391 ? -13 -10.922 20.656 1 77.25 391 VAL A N 1
ATOM 3178 C CA . VAL A 1 391 ? -13.555 -9.57 20.75 1 77.25 391 VAL A CA 1
ATOM 3179 C C . VAL A 1 391 ? -14 -9.102 19.375 1 77.25 391 VAL A C 1
ATOM 3181 O O . VAL A 1 391 ? -15.055 -8.469 19.234 1 77.25 391 VAL A O 1
ATOM 3184 N N . GLU A 1 392 ? -13.266 -9.562 18.375 1 81.88 392 GLU A N 1
ATOM 3185 C CA . GLU A 1 392 ? -13.609 -9.148 17.016 1 81.88 392 GLU A CA 1
ATOM 3186 C C . GLU A 1 392 ? -14.883 -9.844 16.531 1 81.88 392 GLU A C 1
ATOM 3188 O O . GLU A 1 392 ? -15.703 -9.234 15.844 1 81.88 392 GLU A O 1
ATOM 3193 N N . LEU A 1 393 ? -15.008 -11.023 16.953 1 83.69 393 LEU A N 1
ATOM 3194 C CA . LEU A 1 393 ? -16.203 -11.758 16.562 1 83.69 393 LEU A CA 1
ATOM 3195 C C . LEU A 1 393 ? -17.438 -11.219 17.297 1 83.69 393 LEU A C 1
ATOM 3197 O O . LEU A 1 393 ? -18.516 -11.133 16.719 1 83.69 393 LEU A O 1
ATOM 3201 N N . LYS A 1 394 ? -17.25 -10.859 18.5 1 85.75 394 LYS A N 1
ATOM 3202 C CA . LYS A 1 394 ? -18.344 -10.281 19.266 1 85.75 394 LYS A CA 1
ATOM 3203 C C . LYS A 1 394 ? -18.766 -8.93 18.688 1 85.75 394 LYS A C 1
ATOM 3205 O O . LYS A 1 394 ? -19.969 -8.633 18.609 1 85.75 394 LYS A O 1
ATOM 3210 N N . LYS A 1 395 ? -17.812 -8.156 18.328 1 88.38 395 LYS A N 1
ATOM 3211 C CA . LYS A 1 395 ? -18.109 -6.863 17.719 1 88.38 395 LYS A CA 1
ATOM 3212 C C . LYS A 1 395 ? -18.922 -7.023 16.438 1 88.38 395 LYS A C 1
ATOM 3214 O O . LYS A 1 395 ? -19.875 -6.281 16.203 1 88.38 395 LYS A O 1
ATOM 3219 N N . ASN A 1 396 ? -18.562 -8.039 15.711 1 86.5 396 ASN A N 1
ATOM 3220 C CA . ASN A 1 396 ? -19.234 -8.266 14.438 1 86.5 396 ASN A CA 1
ATOM 3221 C C . ASN A 1 396 ? -20.672 -8.734 14.648 1 86.5 396 ASN A C 1
ATOM 3223 O O . ASN A 1 396 ? -21.562 -8.43 13.844 1 86.5 396 ASN A O 1
ATOM 3227 N N . ARG A 1 397 ? -20.812 -9.43 15.664 1 85.44 397 ARG A N 1
ATOM 3228 C CA . ARG A 1 397 ? -22.156 -9.938 15.953 1 85.44 397 ARG A CA 1
ATOM 3229 C C . ARG A 1 397 ? -23.062 -8.82 16.453 1 85.44 397 ARG A C 1
ATOM 3231 O O . ARG A 1 397 ? -24.266 -8.836 16.188 1 85.44 397 ARG A O 1
ATOM 3238 N N . CYS A 1 398 ? -22.5 -7.844 17.031 1 88.5 398 CYS A N 1
ATOM 3239 C CA . CYS A 1 398 ? -23.281 -6.762 17.625 1 88.5 398 CYS A CA 1
ATOM 3240 C C . CYS A 1 398 ? -23.531 -5.652 16.594 1 88.5 398 CYS A C 1
ATOM 3242 O O . CYS A 1 398 ? -24.344 -4.758 16.828 1 88.5 398 CYS A O 1
ATOM 3244 N N . ARG A 1 399 ? -22.922 -5.789 15.547 1 91.12 399 ARG A N 1
ATOM 3245 C CA . ARG A 1 399 ? -23.078 -4.777 14.508 1 91.12 399 ARG A CA 1
ATOM 3246 C C . ARG A 1 399 ? -24.406 -4.949 13.773 1 91.12 399 ARG A C 1
ATOM 3248 O O . ARG A 1 399 ? -24.766 -6.062 13.391 1 91.12 399 ARG A O 1
ATOM 3255 N N . THR A 1 400 ? -25.125 -3.859 13.672 1 92.44 400 THR A N 1
ATOM 3256 C CA . THR A 1 400 ? -26.359 -3.854 12.891 1 92.44 400 THR A CA 1
ATOM 3257 C C . THR A 1 400 ? -26.25 -2.877 11.719 1 92.44 400 THR A C 1
ATOM 3259 O O . THR A 1 400 ? -25.359 -2.02 11.695 1 92.44 400 THR A O 1
ATOM 3262 N N . ARG A 1 401 ? -27.125 -3.102 10.719 1 93 401 ARG A N 1
ATOM 3263 C CA . ARG A 1 401 ? -27.125 -2.223 9.555 1 93 401 ARG A CA 1
ATOM 3264 C C . ARG A 1 401 ? -28.531 -1.668 9.305 1 93 401 ARG A C 1
ATOM 3266 O O . ARG A 1 401 ? -29.516 -2.393 9.422 1 93 401 ARG A O 1
ATOM 3273 N N . ILE A 1 402 ? -28.516 -0.406 9.102 1 94.56 402 ILE A N 1
ATOM 3274 C CA . ILE A 1 402 ? -29.781 0.262 8.781 1 94.56 402 ILE A CA 1
ATOM 3275 C C . ILE A 1 402 ? -29.656 0.967 7.434 1 94.56 402 ILE A C 1
ATOM 3277 O O . ILE A 1 402 ? -28.562 1.335 7.012 1 94.56 402 ILE A O 1
ATOM 3281 N N . GLU A 1 403 ? -30.75 1.041 6.789 1 93.94 403 GLU A N 1
ATOM 3282 C CA . GLU A 1 403 ? -30.766 1.788 5.535 1 93.94 403 GLU A CA 1
ATOM 3283 C C . GLU A 1 403 ? -30.547 3.279 5.777 1 93.94 403 GLU A C 1
ATOM 3285 O O . GLU A 1 403 ? -31.078 3.842 6.738 1 93.94 403 GLU A O 1
ATOM 3290 N N . PHE A 1 404 ? -29.797 3.904 4.965 1 94.75 404 PHE A N 1
ATOM 3291 C CA . PHE A 1 404 ? -29.469 5.32 5.094 1 94.75 404 PHE A CA 1
ATOM 3292 C C . PHE A 1 404 ? -30.703 6.188 4.859 1 94.75 404 PHE A C 1
ATOM 3294 O O . PHE A 1 404 ? -31.156 6.336 3.721 1 94.75 404 PHE A O 1
ATOM 3301 N N . PRO A 1 405 ? -31.219 6.805 5.914 1 94.62 405 PRO A N 1
ATOM 3302 C CA . PRO A 1 405 ? -32.469 7.559 5.789 1 94.62 405 PRO A CA 1
ATOM 3303 C C . PRO A 1 405 ? -32.281 8.883 5.051 1 94.62 405 PRO A C 1
ATOM 3305 O O . PRO A 1 405 ? -31.219 9.5 5.137 1 94.62 405 PRO A O 1
ATOM 3308 N N . GLN A 1 406 ? -33.312 9.32 4.453 1 93.94 406 GLN A N 1
ATOM 3309 C CA . GLN A 1 406 ? -33.312 10.562 3.684 1 93.94 406 GLN A CA 1
ATOM 3310 C C . GLN A 1 406 ? -33.188 11.773 4.598 1 93.94 406 GLN A C 1
ATOM 3312 O O . GLN A 1 406 ? -32.531 12.766 4.23 1 93.94 406 GLN A O 1
ATOM 3317 N N . GLU A 1 407 ? -33.719 11.641 5.742 1 94.38 407 GLU A N 1
ATOM 3318 C CA . GLU A 1 407 ? -33.625 12.742 6.695 1 94.38 407 GLU A CA 1
ATOM 3319 C C . GLU A 1 407 ? -32.188 12.984 7.145 1 94.38 407 GLU A C 1
ATOM 3321 O O . GLU A 1 407 ? -31.781 14.133 7.344 1 94.38 407 GLU A O 1
ATOM 3326 N N . LEU A 1 408 ? -31.5 11.93 7.27 1 96.12 408 LEU A N 1
ATOM 3327 C CA . LEU A 1 408 ? -30.109 12.062 7.68 1 96.12 408 LEU A CA 1
ATOM 3328 C C . LEU A 1 408 ? -29.266 12.672 6.562 1 96.12 408 LEU A C 1
ATOM 3330 O O . LEU A 1 408 ? -28.344 13.445 6.824 1 96.12 408 LEU A O 1
ATOM 3334 N N . LYS A 1 409 ? -29.578 12.352 5.316 1 95.19 409 LYS A N 1
ATOM 3335 C CA . LYS A 1 409 ? -28.891 12.953 4.176 1 95.19 409 LYS A CA 1
ATOM 3336 C C . LYS A 1 409 ? -29.078 14.469 4.164 1 95.19 409 LYS A C 1
ATOM 3338 O O . LYS A 1 409 ? -28.125 15.219 3.977 1 95.19 409 LYS A O 1
ATOM 3343 N N . ALA A 1 410 ? -30.312 14.82 4.398 1 95.31 410 ALA A N 1
ATOM 3344 C CA . ALA A 1 410 ? -30.625 16.25 4.398 1 95.31 410 ALA A CA 1
ATOM 3345 C C . ALA A 1 410 ? -29.906 16.969 5.539 1 95.31 410 ALA A C 1
ATOM 3347 O O . ALA A 1 410 ? -29.359 18.062 5.348 1 95.31 410 ALA A O 1
ATOM 3348 N N . LEU A 1 411 ? -29.906 16.344 6.641 1 95.81 411 LEU A N 1
ATOM 3349 C CA . LEU A 1 411 ? -29.234 16.922 7.797 1 95.81 411 LEU A CA 1
ATOM 3350 C C . LEU A 1 411 ? -27.734 17.078 7.531 1 95.81 411 LEU A C 1
ATOM 3352 O O . LEU A 1 411 ? -27.141 18.109 7.844 1 95.81 411 LEU A O 1
ATOM 3356 N N . MET A 1 412 ? -27.156 16.078 6.973 1 95.88 412 MET A N 1
ATOM 3357 C CA . MET A 1 412 ? -25.734 16.078 6.688 1 95.88 412 MET A CA 1
ATOM 3358 C C . MET A 1 412 ? -25.359 17.203 5.727 1 95.88 412 MET A C 1
ATOM 3360 O O . MET A 1 412 ? -24.406 17.953 5.969 1 95.88 412 MET A O 1
ATOM 3364 N N . VAL A 1 413 ? -26.156 17.344 4.676 1 95.31 413 VAL A N 1
ATOM 3365 C CA . VAL A 1 413 ? -25.859 18.344 3.662 1 95.31 413 VAL A CA 1
ATOM 3366 C C . VAL A 1 413 ? -26 19.734 4.266 1 95.31 413 VAL A C 1
ATOM 3368 O O . VAL A 1 413 ? -25.141 20.609 4.043 1 95.31 413 VAL A O 1
ATOM 3371 N N . GLN A 1 414 ? -26.969 19.906 5.066 1 94.06 414 GLN A N 1
ATOM 3372 C CA . GLN A 1 414 ? -27.203 21.203 5.68 1 94.06 414 GLN A CA 1
ATOM 3373 C C . GLN A 1 414 ? -26.078 21.547 6.664 1 94.06 414 GLN A C 1
ATOM 3375 O O . GLN A 1 414 ? -25.547 22.656 6.633 1 94.06 414 GLN A O 1
ATOM 3380 N N . GLU A 1 415 ? -25.766 20.625 7.484 1 94.5 415 GLU A N 1
ATOM 3381 C CA . GLU A 1 415 ? -24.719 20.859 8.469 1 94.5 415 GLU A CA 1
ATOM 3382 C C . GLU A 1 415 ? -23.375 21.094 7.793 1 94.5 415 GLU A C 1
ATOM 3384 O O . GLU A 1 415 ? -22.578 21.922 8.242 1 94.5 415 GLU A O 1
ATOM 3389 N N . MET A 1 416 ? -23.078 20.391 6.785 1 93.31 416 MET A N 1
ATOM 3390 C CA . MET A 1 416 ? -21.812 20.547 6.07 1 93.31 416 MET A CA 1
ATOM 3391 C C . MET A 1 416 ? -21.734 21.922 5.41 1 93.31 416 MET A C 1
ATOM 3393 O O . MET A 1 416 ? -20.672 22.531 5.371 1 93.31 416 MET A O 1
ATOM 3397 N N . LYS A 1 417 ? -22.859 22.328 4.914 1 90.5 417 LYS A N 1
ATOM 3398 C CA . LYS A 1 417 ? -22.906 23.672 4.328 1 90.5 417 LYS A CA 1
ATOM 3399 C C . LYS A 1 417 ? -22.625 24.734 5.375 1 90.5 417 LYS A C 1
ATOM 3401 O O . LYS A 1 417 ? -21.891 25.703 5.105 1 90.5 417 LYS A O 1
ATOM 3406 N N . ASP A 1 418 ? -23.156 24.531 6.504 1 91.62 418 ASP A N 1
ATOM 3407 C CA . ASP A 1 418 ? -22.953 25.484 7.586 1 91.62 418 ASP A CA 1
ATOM 3408 C C . ASP A 1 418 ? -21.5 25.484 8.055 1 91.62 418 ASP A C 1
ATOM 3410 O O . ASP A 1 418 ? -20.938 26.547 8.328 1 91.62 418 ASP A O 1
ATOM 3414 N N . ILE A 1 419 ? -20.984 24.391 8.164 1 90.06 419 ILE A N 1
ATOM 3415 C CA . ILE A 1 419 ? -19.578 24.281 8.578 1 90.06 419 ILE A CA 1
ATOM 3416 C C . ILE A 1 419 ? -18.672 24.906 7.531 1 90.06 419 ILE A C 1
ATOM 3418 O O . ILE A 1 419 ? -17.703 25.594 7.871 1 90.06 419 ILE A O 1
ATOM 3422 N N . ASP A 1 420 ? -18.984 24.672 6.285 1 85.56 420 ASP A N 1
ATOM 3423 C CA . ASP A 1 420 ? -18.203 25.25 5.191 1 85.56 420 ASP A CA 1
ATOM 3424 C C . ASP A 1 420 ? -18.266 26.766 5.199 1 85.56 420 ASP A C 1
ATOM 3426 O O . ASP A 1 420 ? -17.312 27.438 4.828 1 85.56 420 ASP A O 1
ATOM 3430 N N . GLY A 1 421 ? -19.406 27.203 5.574 1 83.94 421 GLY A N 1
ATOM 3431 C CA . GLY A 1 421 ? -19.547 28.656 5.66 1 83.94 421 GLY A CA 1
ATOM 3432 C C . GLY A 1 421 ? -18.625 29.281 6.684 1 83.94 421 GLY A C 1
ATOM 3433 O O . GLY A 1 421 ? -18.094 30.375 6.457 1 83.94 421 GLY A O 1
ATOM 3434 N N . VAL A 1 422 ? -18.312 28.594 7.684 1 85.75 422 VAL A N 1
ATOM 3435 C CA . VAL A 1 422 ? -17.453 29.109 8.75 1 85.75 422 VAL A CA 1
ATOM 3436 C C . VAL A 1 422 ? -15.992 28.828 8.438 1 85.75 422 VAL A C 1
ATOM 3438 O O . VAL A 1 422 ? -15.133 29.688 8.625 1 85.75 422 VAL A O 1
ATOM 3441 N N . ARG A 1 423 ? -15.734 27.641 8.008 1 83.06 423 ARG A N 1
ATOM 3442 C CA . ARG A 1 423 ? -14.375 27.188 7.734 1 83.06 423 ARG A CA 1
ATOM 3443 C C . ARG A 1 423 ? -13.812 27.859 6.484 1 83.06 423 ARG A C 1
ATOM 3445 O O . ARG A 1 423 ? -12.609 28.125 6.402 1 83.06 423 ARG A O 1
ATOM 3452 N N . ARG A 1 424 ? -14.617 28.031 5.496 1 77.5 424 ARG A N 1
ATOM 3453 C CA . ARG A 1 424 ? -14.203 28.531 4.191 1 77.5 424 ARG A CA 1
ATOM 3454 C C . ARG A 1 424 ? -13.258 27.547 3.5 1 77.5 424 ARG A C 1
ATOM 3456 O O . ARG A 1 424 ? -13.602 26.375 3.316 1 77.5 424 ARG A O 1
ATOM 3463 N N . LEU A 1 425 ? -11.977 27.906 3.238 1 73 425 LEU A N 1
ATOM 3464 C CA . LEU A 1 425 ? -11.086 27.047 2.465 1 73 425 LEU A CA 1
ATOM 3465 C C . LEU A 1 425 ? -9.953 26.5 3.336 1 73 425 LEU A C 1
ATOM 3467 O O . LEU A 1 425 ? -9.031 25.859 2.834 1 73 425 LEU A O 1
ATOM 3471 N N . LYS A 1 426 ? -10.242 26.609 4.582 1 73.31 426 LYS A N 1
ATOM 3472 C CA . LYS A 1 426 ? -9.18 26.188 5.488 1 73.31 426 LYS A CA 1
ATOM 3473 C C . LYS A 1 426 ? -9.188 24.672 5.672 1 73.31 426 LYS A C 1
ATOM 3475 O O . LYS A 1 426 ? -10.195 24.016 5.402 1 73.31 426 LYS A O 1
ATOM 3480 N N . HIS A 1 427 ? -8.078 24.172 6.078 1 77.56 427 HIS A N 1
ATOM 3481 C CA . HIS A 1 427 ? -7.957 22.75 6.367 1 77.56 427 HIS A CA 1
ATOM 3482 C C . HIS A 1 427 ? -8.852 22.344 7.539 1 77.56 427 HIS A C 1
ATOM 3484 O O . HIS A 1 427 ? -9.07 23.141 8.453 1 77.56 427 HIS A O 1
ATOM 3490 N N . PHE A 1 428 ? -9.391 21.203 7.43 1 84.81 428 PHE A N 1
ATOM 3491 C CA . PHE A 1 428 ? -10.281 20.688 8.469 1 84.81 428 PHE A CA 1
ATOM 3492 C C . PHE A 1 428 ? -9.492 20.266 9.695 1 84.81 428 PHE A C 1
ATOM 3494 O O . PHE A 1 428 ? -9.086 19.109 9.805 1 84.81 428 PHE A O 1
ATOM 3501 N N . ASN A 1 429 ? -9.258 21.141 10.609 1 83 429 ASN A N 1
ATOM 3502 C CA . ASN A 1 429 ? -8.422 20.875 11.773 1 83 429 ASN A CA 1
ATOM 3503 C C . ASN A 1 429 ? -9.234 20.891 13.062 1 83 429 ASN A C 1
ATOM 3505 O O . ASN A 1 429 ? -8.703 20.609 14.141 1 83 429 ASN A O 1
ATOM 3509 N N . GLN A 1 430 ? -10.516 21.172 12.906 1 88.56 430 GLN A N 1
ATOM 3510 C CA . GLN A 1 430 ? -11.352 21.219 14.102 1 88.56 430 GLN A CA 1
ATOM 3511 C C . GLN A 1 430 ? -12.289 20.016 14.18 1 88.56 430 GLN A C 1
ATOM 3513 O O . GLN A 1 430 ? -12.656 19.453 13.148 1 88.56 430 GLN A O 1
ATOM 3518 N N . ARG A 1 431 ? -12.672 19.672 15.398 1 91.56 431 ARG A N 1
ATOM 3519 C CA . ARG A 1 431 ? -13.43 18.453 15.625 1 91.56 431 ARG A CA 1
ATOM 3520 C C . ARG A 1 431 ? -14.742 18.734 16.359 1 91.56 431 ARG A C 1
ATOM 3522 O O . ARG A 1 431 ? -15.227 17.906 17.109 1 91.56 431 ARG A O 1
ATOM 3529 N N . GLY A 1 432 ? -15.242 19.859 16.281 1 92.88 432 GLY A N 1
ATOM 3530 C CA . GLY A 1 432 ? -16.484 20.219 16.953 1 92.88 432 GLY A CA 1
ATOM 3531 C C . GLY A 1 432 ? -16.562 21.672 17.359 1 92.88 432 GLY A C 1
ATOM 3532 O O . GLY A 1 432 ? -17.625 22.172 17.719 1 92.88 432 GLY A O 1
ATOM 3533 N N . GLU A 1 433 ? -15.508 22.375 17.203 1 92.5 433 GLU A N 1
ATOM 3534 C CA . GLU A 1 433 ? -15.422 23.75 17.672 1 92.5 433 GLU A CA 1
ATOM 3535 C C . GLU A 1 433 ? -16.234 24.688 16.781 1 92.5 433 GLU A C 1
ATOM 3537 O O . GLU A 1 433 ? -16.812 25.672 17.266 1 92.5 433 GLU A O 1
ATOM 3542 N N . TRP A 1 434 ? -16.297 24.406 15.586 1 92.31 434 TRP A N 1
ATOM 3543 C CA . TRP A 1 434 ? -17.094 25.234 14.688 1 92.31 434 TRP A CA 1
ATOM 3544 C C . TRP A 1 434 ? -18.578 25.109 14.984 1 92.31 434 TRP A C 1
ATOM 3546 O O . TRP A 1 434 ? -19.312 26.094 14.984 1 92.31 434 TRP A O 1
ATOM 3556 N N . SER A 1 435 ? -18.969 23.906 15.234 1 93.25 435 SER A N 1
ATOM 3557 C CA . SER A 1 435 ? -20.375 23.656 15.555 1 93.25 435 SER A CA 1
ATOM 3558 C C . SER A 1 435 ? -20.766 24.297 16.891 1 93.25 435 SER A C 1
ATOM 3560 O O . SER A 1 435 ? -21.812 24.922 17 1 93.25 435 SER A O 1
ATOM 3562 N N . LEU A 1 436 ? -19.891 24.094 17.844 1 94.06 436 LEU A N 1
ATOM 3563 C CA . LEU A 1 436 ? -20.172 24.672 19.156 1 94.06 436 LEU A CA 1
ATOM 3564 C C . LEU A 1 436 ? -20.141 26.188 19.094 1 94.06 436 LEU A C 1
ATOM 3566 O O . LEU A 1 436 ? -20.891 26.859 19.812 1 94.06 436 LEU A O 1
ATOM 3570 N N . GLY A 1 437 ? -19.281 26.734 18.25 1 91 437 GLY A N 1
ATOM 3571 C CA . GLY A 1 437 ? -19.203 28.188 18.078 1 91 437 GLY A CA 1
ATOM 3572 C C . GLY A 1 437 ? -20.484 28.781 17.531 1 91 437 GLY A C 1
ATOM 3573 O O . GLY A 1 437 ? -20.859 29.891 17.891 1 91 437 GLY A O 1
ATOM 3574 N N . ARG A 1 438 ? -21.188 28.125 16.734 1 89.56 438 ARG A N 1
ATOM 3575 C CA . ARG A 1 438 ? -22.438 28.594 16.156 1 89.56 438 ARG A CA 1
ATOM 3576 C C . ARG A 1 438 ? -23.531 28.719 17.219 1 89.56 438 ARG A C 1
ATOM 3578 O O . ARG A 1 438 ? -24.453 29.516 17.078 1 89.56 438 ARG A O 1
ATOM 3585 N N . TYR A 1 439 ? -23.359 27.891 18.203 1 88.5 439 TYR A N 1
ATOM 3586 C CA . TYR A 1 439 ? -24.391 27.891 19.25 1 88.5 439 TYR A CA 1
ATOM 3587 C C . TYR A 1 439 ? -23.891 28.594 20.5 1 88.5 439 TYR A C 1
ATOM 3589 O O . TYR A 1 439 ? -24.312 28.281 21.609 1 88.5 439 TYR A O 1
ATOM 3597 N N . GLY A 1 440 ? -22.844 29.516 20.406 1 82.06 440 GLY A N 1
ATOM 3598 C CA . GLY A 1 440 ? -22.375 30.422 21.469 1 82.06 440 GLY A CA 1
ATOM 3599 C C . GLY A 1 440 ? -21.203 29.859 22.25 1 82.06 440 GLY A C 1
ATOM 3600 O O . GLY A 1 440 ? -20.875 30.375 23.328 1 82.06 440 GLY A O 1
ATOM 3601 N N . SER A 1 441 ? -20.438 29 21.812 1 71.12 441 SER A N 1
ATOM 3602 C CA . SER A 1 441 ? -19.203 28.453 22.344 1 71.12 441 SER A CA 1
ATOM 3603 C C . SER A 1 441 ? -19.297 28.203 23.844 1 71.12 441 SER A C 1
ATOM 3605 O O . SER A 1 441 ? -18.562 28.797 24.625 1 71.12 441 SER A O 1
ATOM 3607 N N . PRO A 1 442 ? -20.125 27.391 24.219 1 75 442 PRO A N 1
ATOM 3608 C CA . PRO A 1 442 ? -20.25 27.156 25.656 1 75 442 PRO A CA 1
ATOM 3609 C C . PRO A 1 442 ? -19.016 26.484 26.25 1 75 442 PRO A C 1
ATOM 3611 O O . PRO A 1 442 ? -18.656 25.375 25.844 1 75 442 PRO A O 1
ATOM 3614 N N . ASN A 1 443 ? -18.219 27.125 27.016 1 82.19 443 ASN A N 1
ATOM 3615 C CA . ASN A 1 443 ? -16.984 26.672 27.641 1 82.19 443 ASN A CA 1
ATOM 3616 C C . ASN A 1 443 ? -17.203 25.375 28.406 1 82.19 443 ASN A C 1
ATOM 3618 O O . ASN A 1 443 ? -16.281 24.562 28.547 1 82.19 443 ASN A O 1
ATOM 3622 N N . ASP A 1 444 ? -18.422 25.156 28.75 1 89.5 444 ASP A N 1
ATOM 3623 C CA . ASP A 1 444 ? -18.703 24 29.578 1 89.5 444 ASP A CA 1
ATOM 3624 C C . ASP A 1 444 ? -18.734 22.719 28.766 1 89.5 444 ASP A C 1
ATOM 3626 O O . ASP A 1 444 ? -18.688 21.625 29.312 1 89.5 444 ASP A O 1
ATOM 3630 N N . ILE A 1 445 ? -18.781 22.875 27.469 1 93.56 445 ILE A N 1
ATOM 3631 C CA . ILE A 1 445 ? -18.828 21.688 26.609 1 93.56 445 ILE A CA 1
ATOM 3632 C C . ILE A 1 445 ? -17.578 21.641 25.734 1 93.56 445 ILE A C 1
ATOM 3634 O O . ILE A 1 445 ? -17.188 20.562 25.266 1 93.56 445 ILE A O 1
ATOM 3638 N N . LYS A 1 446 ? -16.875 22.719 25.594 1 92.56 446 LYS A N 1
ATOM 3639 C CA . LYS A 1 446 ? -15.758 22.875 24.672 1 92.56 446 LYS A CA 1
ATOM 3640 C C . LYS A 1 446 ? -14.609 21.938 25.047 1 92.56 446 LYS A C 1
ATOM 3642 O O . LYS A 1 446 ? -13.906 21.422 24.156 1 92.56 446 LYS A O 1
ATOM 3647 N N . TRP A 1 447 ? -14.438 21.625 26.281 1 91.12 447 TRP A N 1
ATOM 3648 C CA . TRP A 1 447 ? -13.367 20.734 26.75 1 91.12 447 TRP A CA 1
ATOM 3649 C C . TRP A 1 447 ? -13.523 19.344 26.156 1 91.12 447 TRP A C 1
ATOM 3651 O O . TRP A 1 447 ? -12.531 18.641 25.953 1 91.12 447 TRP A O 1
ATOM 3661 N N . SER A 1 448 ? -14.688 18.906 25.906 1 92.56 448 SER A N 1
ATOM 3662 C CA . SER A 1 448 ? -14.984 17.531 25.484 1 92.56 448 SER A CA 1
ATOM 3663 C C . SER A 1 448 ? -14.516 17.297 24.047 1 92.56 448 SER A C 1
ATOM 3665 O O . SER A 1 448 ? -14.242 16.156 23.672 1 92.56 448 SER A O 1
ATOM 3667 N N . VAL A 1 449 ? -14.391 18.328 23.25 1 92.75 449 VAL A N 1
ATOM 3668 C CA . VAL A 1 449 ? -14 18.188 21.859 1 92.75 449 VAL A CA 1
ATOM 3669 C C . VAL A 1 449 ? -12.492 18.406 21.719 1 92.75 449 VAL A C 1
ATOM 3671 O O . VAL A 1 449 ? -11.898 18.031 20.703 1 92.75 449 VAL A O 1
ATOM 3674 N N . LYS A 1 450 ? -11.852 18.875 22.766 1 87.06 450 LYS A N 1
ATOM 3675 C CA . LYS A 1 450 ? -10.43 19.188 22.719 1 87.06 450 LYS A CA 1
ATOM 3676 C C . LYS A 1 450 ? -9.586 18 23.203 1 87.06 450 LYS A C 1
ATOM 3678 O O . LYS A 1 450 ? -8.367 18 23.031 1 87.06 450 LYS A O 1
ATOM 3683 N N . ARG A 1 451 ? -10.273 17.016 23.656 1 86.75 451 ARG A N 1
ATOM 3684 C CA . ARG A 1 451 ? -9.562 15.797 24.047 1 86.75 451 ARG A CA 1
ATOM 3685 C C . ARG A 1 451 ? -9.133 15 22.812 1 86.75 451 ARG A C 1
ATOM 3687 O O . ARG A 1 451 ? -9.352 15.422 21.688 1 86.75 451 ARG A O 1
ATOM 3694 N N . ASP A 1 452 ? -8.352 13.906 23.125 1 85.31 452 ASP A N 1
ATOM 3695 C CA . ASP A 1 452 ? -8 13.023 22.016 1 85.31 452 ASP A CA 1
ATOM 3696 C C . ASP A 1 452 ? -9.242 12.617 21.219 1 85.31 452 ASP A C 1
ATOM 3698 O O . ASP A 1 452 ? -10.305 12.383 21.812 1 85.31 452 ASP A O 1
ATOM 3702 N N . PHE A 1 453 ? -9.117 12.617 20.062 1 90.75 453 PHE A N 1
ATOM 3703 C CA . PHE A 1 453 ? -10.25 12.438 19.156 1 90.75 453 PHE A CA 1
ATOM 3704 C C . PHE A 1 453 ? -11.023 11.172 19.5 1 90.75 453 PHE A C 1
ATOM 3706 O O . PHE A 1 453 ? -12.25 11.188 19.562 1 90.75 453 PHE A O 1
ATOM 3713 N N . ASP A 1 454 ? -10.32 10.109 19.703 1 90.5 454 ASP A N 1
ATOM 3714 C CA . ASP A 1 454 ? -10.961 8.844 20.031 1 90.5 454 ASP A CA 1
ATOM 3715 C C . ASP A 1 454 ? -11.672 8.922 21.391 1 90.5 454 ASP A C 1
ATOM 3717 O O . ASP A 1 454 ? -12.773 8.391 21.547 1 90.5 454 ASP A O 1
ATOM 3721 N N . LYS A 1 455 ? -11.125 9.586 22.328 1 91.44 455 LYS A N 1
ATOM 3722 C CA . LYS A 1 455 ? -11.766 9.781 23.625 1 91.44 455 LYS A CA 1
ATOM 3723 C C . LYS A 1 455 ? -13.031 10.625 23.484 1 91.44 455 LYS A C 1
ATOM 3725 O O . LYS A 1 455 ? -14.055 10.32 24.109 1 91.44 455 LYS A O 1
ATOM 3730 N N . SER A 1 456 ? -12.859 11.625 22.703 1 94.94 456 SER A N 1
ATOM 3731 C CA . SER A 1 456 ? -14.008 12.5 22.484 1 94.94 456 SER A CA 1
ATOM 3732 C C . SER A 1 456 ? -15.18 11.734 21.891 1 94.94 456 SER A C 1
ATOM 3734 O O . SER A 1 456 ? -16.328 11.945 22.297 1 94.94 456 SER A O 1
ATOM 3736 N N . ILE A 1 457 ? -14.93 10.836 20.984 1 97.06 457 ILE A N 1
ATOM 3737 C CA . ILE A 1 457 ? -15.984 10.047 20.359 1 97.06 457 ILE A CA 1
ATOM 3738 C C . ILE A 1 457 ? -16.672 9.18 21.422 1 97.06 457 ILE A C 1
ATOM 3740 O O . ILE A 1 457 ? -17.891 9.117 21.484 1 97.06 457 ILE A O 1
ATOM 3744 N N . ALA A 1 458 ? -15.875 8.562 22.234 1 95.94 458 ALA A N 1
ATOM 3745 C CA . ALA A 1 458 ? -16.422 7.676 23.25 1 95.94 458 ALA A CA 1
ATOM 3746 C C . ALA A 1 458 ? -17.25 8.461 24.281 1 95.94 458 ALA A C 1
ATOM 3748 O O . ALA A 1 458 ? -18.344 8.047 24.641 1 95.94 458 ALA A O 1
ATOM 3749 N N . ILE A 1 459 ? -16.75 9.578 24.719 1 96.25 459 ILE A N 1
ATOM 3750 C CA . ILE A 1 459 ? -17.422 10.414 25.703 1 96.25 459 ILE A CA 1
ATOM 3751 C C . ILE A 1 459 ? -18.734 10.922 25.141 1 96.25 459 ILE A C 1
ATOM 3753 O O . ILE A 1 459 ? -19.781 10.828 25.797 1 96.25 459 ILE A O 1
ATOM 3757 N N . TRP A 1 460 ? -18.688 11.422 23.953 1 97.88 460 TRP A N 1
ATOM 3758 C CA . TRP A 1 460 ? -19.891 11.969 23.328 1 97.88 460 TRP A CA 1
ATOM 3759 C C . TRP A 1 460 ? -20.906 10.867 23.062 1 97.88 460 TRP A C 1
ATOM 3761 O O . TRP A 1 460 ? -22.125 11.102 23.125 1 97.88 460 TRP A O 1
ATOM 3771 N N . HIS A 1 461 ? -20.469 9.672 22.703 1 98.06 461 HIS A N 1
ATOM 3772 C CA . HIS A 1 461 ? -21.375 8.555 22.453 1 98.06 461 HIS A CA 1
ATOM 3773 C C . HIS A 1 461 ? -22.141 8.172 23.719 1 98.06 461 HIS A C 1
ATOM 3775 O O . HIS A 1 461 ? -23.375 8.039 23.688 1 98.06 461 HIS A O 1
ATOM 3781 N N . ILE A 1 462 ? -21.438 8.031 24.781 1 96.06 462 ILE A N 1
ATOM 3782 C CA . ILE A 1 462 ? -22.078 7.684 26.047 1 96.06 462 ILE A CA 1
ATOM 3783 C C . ILE A 1 462 ? -23 8.812 26.484 1 96.06 462 ILE A C 1
ATOM 3785 O O . ILE A 1 462 ? -24.125 8.562 26.938 1 96.06 462 ILE A O 1
ATOM 3789 N N . ALA A 1 463 ? -22.547 10.031 26.359 1 96.88 463 ALA A N 1
ATOM 3790 C CA . ALA A 1 463 ? -23.359 11.18 26.734 1 96.88 463 ALA A CA 1
ATOM 3791 C C . ALA A 1 463 ? -24.641 11.242 25.906 1 96.88 463 ALA A C 1
ATOM 3793 O O . ALA A 1 463 ? -25.703 11.57 26.422 1 96.88 463 ALA A O 1
ATOM 3794 N N . THR A 1 464 ? -24.516 10.961 24.594 1 97 464 THR A N 1
ATOM 3795 C CA . THR A 1 464 ? -25.688 10.969 23.719 1 97 464 THR A CA 1
ATOM 3796 C C . THR A 1 464 ? -26.688 9.898 24.141 1 97 464 THR A C 1
ATOM 3798 O O . THR A 1 464 ? -27.891 10.141 24.141 1 97 464 THR A O 1
ATOM 3801 N N . ASP A 1 465 ? -26.234 8.773 24.531 1 95.12 465 ASP A N 1
ATOM 3802 C CA . ASP A 1 465 ? -27.109 7.707 25 1 95.12 465 ASP A CA 1
ATOM 3803 C C . ASP A 1 465 ? -27.812 8.094 26.297 1 95.12 465 ASP A C 1
ATOM 3805 O O . ASP A 1 465 ? -29 7.816 26.484 1 95.12 465 ASP A O 1
ATOM 3809 N N . ILE A 1 466 ? -27.062 8.703 27.172 1 93.88 466 ILE A N 1
ATOM 3810 C CA . ILE A 1 466 ? -27.656 9.156 28.438 1 93.88 466 ILE A CA 1
ATOM 3811 C C . ILE A 1 466 ? -28.781 10.148 28.141 1 93.88 466 ILE A C 1
ATOM 3813 O O . ILE A 1 466 ? -29.875 10.039 28.703 1 93.88 466 ILE A O 1
ATOM 3817 N N . CYS A 1 467 ? -28.484 11.102 27.281 1 94 467 CYS A N 1
ATOM 3818 C CA . CYS A 1 467 ? -29.484 12.094 26.906 1 94 467 CYS A CA 1
ATOM 3819 C C . CYS A 1 467 ? -30.672 11.438 26.234 1 94 467 CYS A C 1
ATOM 3821 O O . CYS A 1 467 ? -31.828 11.812 26.484 1 94 467 CYS A O 1
ATOM 3823 N N . TYR A 1 468 ? -30.422 10.461 25.375 1 93 468 TYR A N 1
ATOM 3824 C CA . TYR A 1 468 ? -31.469 9.789 24.609 1 93 468 TYR A CA 1
ATOM 3825 C C . TYR A 1 468 ? -32.438 9.055 25.531 1 93 468 TYR A C 1
ATOM 3827 O O . TYR A 1 468 ? -33.656 9.195 25.406 1 93 468 TYR A O 1
ATOM 3835 N N . TYR A 1 469 ? -31.953 8.359 26.469 1 90.38 469 TYR A N 1
ATOM 3836 C CA . TYR A 1 469 ? -32.812 7.535 27.312 1 90.38 469 TYR A CA 1
ATOM 3837 C C . TYR A 1 469 ? -33.406 8.359 28.453 1 90.38 469 TYR A C 1
ATOM 3839 O O . TYR A 1 469 ? -34.375 7.949 29.078 1 90.38 469 TYR A O 1
ATOM 3847 N N . SER A 1 470 ? -32.812 9.445 28.703 1 87.06 470 SER A N 1
ATOM 3848 C CA . SER A 1 470 ? -33.344 10.328 29.734 1 87.06 470 SER A CA 1
ATOM 3849 C C . SER A 1 470 ? -34.5 11.18 29.188 1 87.06 470 SER A C 1
ATOM 3851 O O . SER A 1 470 ? -35.344 11.656 29.938 1 87.06 470 SER A O 1
ATOM 3853 N N . ASP A 1 471 ? -34.406 11.453 27.953 1 78.31 471 ASP A N 1
ATOM 3854 C CA . ASP A 1 471 ? -35.406 12.305 27.328 1 78.31 471 ASP A CA 1
ATOM 3855 C C . ASP A 1 471 ? -36.719 11.531 27.094 1 78.31 471 ASP A C 1
ATOM 3857 O O . ASP A 1 471 ? -36.719 10.484 26.438 1 78.31 471 ASP A O 1
ATOM 3861 N N . ALA A 1 472 ? -37.781 11.758 27.938 1 59.78 472 ALA A N 1
ATOM 3862 C CA . ALA A 1 472 ? -39.094 11.148 27.938 1 59.78 472 ALA A CA 1
ATOM 3863 C C . ALA A 1 472 ? -39.688 11.117 26.531 1 59.78 472 ALA A C 1
ATOM 3865 O O . ALA A 1 472 ? -40.438 10.203 26.188 1 59.78 472 ALA A O 1
ATOM 3866 N N . HIS A 1 473 ? -39.438 12.023 25.703 1 57.25 473 HIS A N 1
ATOM 3867 C CA . HIS A 1 473 ? -40.031 12.234 24.391 1 57.25 473 HIS A CA 1
ATOM 3868 C C . HIS A 1 473 ? -39.156 11.633 23.297 1 57.25 473 HIS A C 1
ATOM 3870 O O . HIS A 1 473 ? -39.406 11.836 22.109 1 57.25 473 HIS A O 1
ATOM 3876 N N . ALA A 1 474 ? -38.125 10.938 23.719 1 56.91 474 ALA A N 1
ATOM 3877 C CA . ALA A 1 474 ? -37.062 10.477 22.828 1 56.91 474 ALA A CA 1
ATOM 3878 C C . ALA A 1 474 ? -37.594 9.469 21.812 1 56.91 474 ALA A C 1
ATOM 3880 O O . ALA A 1 474 ? -37.125 9.414 20.688 1 56.91 474 ALA A O 1
ATOM 3881 N N . LYS A 1 475 ? -38.469 8.555 22.297 1 54.44 475 LYS A N 1
ATOM 3882 C CA . LYS A 1 475 ? -39 7.504 21.422 1 54.44 475 LYS A CA 1
ATOM 3883 C C . LYS A 1 475 ? -39.906 8.086 20.344 1 54.44 475 LYS A C 1
ATOM 3885 O O . LYS A 1 475 ? -39.969 7.547 19.234 1 54.44 475 LYS A O 1
ATOM 3890 N N . ASP A 1 476 ? -40.844 8.867 20.719 1 51.22 476 ASP A N 1
ATOM 3891 C CA . ASP A 1 476 ? -42.031 9.094 19.875 1 51.22 476 ASP A CA 1
ATOM 3892 C C . ASP A 1 476 ? -41.688 10.023 18.703 1 51.22 476 ASP A C 1
ATOM 3894 O O . ASP A 1 476 ? -42.344 9.961 17.656 1 51.22 476 ASP A O 1
ATOM 3898 N N . SER A 1 477 ? -40.875 11.227 18.5 1 57.88 477 SER A N 1
ATOM 3899 C CA . SER A 1 477 ? -41.375 11.977 17.359 1 57.88 477 SER A CA 1
ATOM 3900 C C . SER A 1 477 ? -40.281 12.805 16.703 1 57.88 477 SER A C 1
ATOM 3902 O O . SER A 1 477 ? -40.438 13.344 15.617 1 57.88 477 SER A O 1
ATOM 3904 N N . SER A 1 478 ? -39.062 13.195 17.344 1 76 478 SER A N 1
ATOM 3905 C CA . SER A 1 478 ? -38.344 14.234 16.625 1 76 478 SER A CA 1
ATOM 3906 C C . SER A 1 478 ? -37.219 13.648 15.75 1 76 478 SER A C 1
ATOM 3908 O O . SER A 1 478 ? -36.438 12.828 16.219 1 76 478 SER A O 1
ATOM 3910 N N . PRO A 1 479 ? -37.344 13.781 14.484 1 85.75 479 PRO A N 1
ATOM 3911 C CA . PRO A 1 479 ? -36.375 13.281 13.5 1 85.75 479 PRO A CA 1
ATOM 3912 C C . PRO A 1 479 ? -34.938 13.609 13.875 1 85.75 479 PRO A C 1
ATOM 3914 O O . PRO A 1 479 ? -34.031 12.805 13.633 1 85.75 479 PRO A O 1
ATOM 3917 N N . LYS A 1 480 ? -34.781 14.594 14.68 1 88.81 480 LYS A N 1
ATOM 3918 C CA . LYS A 1 480 ? -33.406 15.008 15.016 1 88.81 480 LYS A CA 1
ATOM 3919 C C . LYS A 1 480 ? -32.812 14.094 16.078 1 88.81 480 LYS A C 1
ATOM 3921 O O . LYS A 1 480 ? -31.609 13.828 16.062 1 88.81 480 LYS A O 1
ATOM 3926 N N . ILE A 1 481 ? -33.656 13.625 16.969 1 93.25 481 ILE A N 1
ATOM 3927 C CA . ILE A 1 481 ? -33.219 12.727 18.016 1 93.25 481 ILE A CA 1
ATOM 3928 C C . ILE A 1 481 ? -32.719 11.414 17.422 1 93.25 481 ILE A C 1
ATOM 3930 O O . ILE A 1 481 ? -31.625 10.93 17.766 1 93.25 481 ILE A O 1
ATOM 3934 N N . GLN A 1 482 ? -33.469 10.977 16.5 1 92.31 482 GLN A N 1
ATOM 3935 C CA . GLN A 1 482 ? -33.094 9.719 15.852 1 92.31 482 GLN A CA 1
ATOM 3936 C C . GLN A 1 482 ? -31.828 9.883 15.031 1 92.31 482 GLN A C 1
ATOM 3938 O O . GLN A 1 482 ? -30.984 8.984 15 1 92.31 482 GLN A O 1
ATOM 3943 N N . MET A 1 483 ? -31.719 10.977 14.414 1 95.12 483 MET A N 1
ATOM 3944 C CA . MET A 1 483 ? -30.531 11.227 13.602 1 95.12 483 MET A CA 1
ATOM 3945 C C . MET A 1 483 ? -29.281 11.32 14.477 1 95.12 483 MET A C 1
ATOM 3947 O O . MET A 1 483 ? -28.219 10.812 14.102 1 95.12 483 MET A O 1
ATOM 3951 N N . ALA A 1 484 ? -29.406 11.945 15.594 1 96.06 484 ALA A N 1
ATOM 3952 C CA . ALA A 1 484 ? -28.281 12.047 16.516 1 96.06 484 ALA A CA 1
ATOM 3953 C C . ALA A 1 484 ? -27.828 10.672 17 1 96.06 484 ALA A C 1
ATOM 3955 O O . ALA A 1 484 ? -26.625 10.406 17.078 1 96.06 484 ALA A O 1
ATOM 3956 N N . ARG A 1 485 ? -28.75 9.891 17.266 1 95 485 ARG A N 1
ATOM 3957 C CA . ARG A 1 485 ? -28.438 8.539 17.719 1 95 485 ARG A CA 1
ATOM 3958 C C . ARG A 1 485 ? -27.75 7.738 16.625 1 95 485 ARG A C 1
ATOM 3960 O O . ARG A 1 485 ? -26.781 7.027 16.875 1 95 485 ARG A O 1
ATOM 3967 N N . LEU A 1 486 ? -28.266 7.883 15.406 1 97.06 486 LEU A N 1
ATOM 3968 C CA . LEU A 1 486 ? -27.688 7.172 14.273 1 97.06 486 LEU A CA 1
ATOM 3969 C C . LEU A 1 486 ? -26.25 7.617 14.031 1 97.06 486 LEU A C 1
ATOM 3971 O O . LEU A 1 486 ? -25.375 6.789 13.773 1 97.06 486 LEU A O 1
ATOM 3975 N N . LEU A 1 487 ? -26.016 8.859 14.148 1 98.06 487 LEU A N 1
ATOM 3976 C CA . LEU A 1 487 ? -24.672 9.391 13.945 1 98.06 487 LEU A CA 1
ATOM 3977 C C . LEU A 1 487 ? -23.734 8.953 15.062 1 98.06 487 LEU A C 1
ATOM 3979 O O . LEU A 1 487 ? -22.578 8.609 14.812 1 98.06 487 LEU A O 1
ATOM 3983 N N . SER A 1 488 ? -24.25 8.984 16.234 1 98.06 488 SER A N 1
ATOM 3984 C CA . SER A 1 488 ? -23.453 8.531 17.375 1 98.06 488 SER A CA 1
ATOM 3985 C C . SER A 1 488 ? -23.062 7.07 17.234 1 98.06 488 SER A C 1
ATOM 3987 O O . SER A 1 488 ? -21.891 6.723 17.406 1 98.06 488 SER A O 1
ATOM 3989 N N . ASN A 1 489 ? -24 6.246 16.859 1 97.81 489 ASN A N 1
ATOM 3990 C CA . ASN A 1 489 ? -23.719 4.824 16.672 1 97.81 489 ASN A CA 1
ATOM 3991 C C . ASN A 1 489 ? -22.766 4.586 15.516 1 97.81 489 ASN A C 1
ATOM 3993 O O . ASN A 1 489 ? -21.938 3.672 15.562 1 97.81 489 ASN A O 1
ATOM 3997 N N . TYR A 1 490 ? -22.906 5.367 14.516 1 97.69 490 TYR A N 1
ATOM 3998 C CA . TYR A 1 490 ? -22 5.223 13.375 1 97.69 490 TYR A CA 1
ATOM 3999 C C . TYR A 1 490 ? -20.578 5.578 13.75 1 97.69 490 TYR A C 1
ATOM 4001 O O . TYR A 1 490 ? -19.625 4.875 13.375 1 97.69 490 TYR A O 1
ATOM 4009 N N . MET A 1 491 ? -20.453 6.633 14.469 1 97.81 491 MET A N 1
ATOM 4010 C CA . MET A 1 491 ? -19.109 7.035 14.898 1 97.81 491 MET A CA 1
ATOM 4011 C C . MET A 1 491 ? -18.516 6 15.852 1 97.81 491 MET A C 1
ATOM 4013 O O . MET A 1 491 ? -17.312 5.742 15.812 1 97.81 491 MET A O 1
ATOM 4017 N N . MET A 1 492 ? -19.297 5.473 16.656 1 97.25 492 MET A N 1
ATOM 4018 C CA . MET A 1 492 ? -18.828 4.418 17.547 1 97.25 492 MET A CA 1
ATOM 4019 C C . MET A 1 492 ? -18.438 3.17 16.75 1 97.25 492 MET A C 1
ATOM 4021 O O . MET A 1 492 ? -17.5 2.461 17.125 1 97.25 492 MET A O 1
ATOM 4025 N N . TYR A 1 493 ? -19.188 2.932 15.695 1 96.12 493 TYR A N 1
ATOM 4026 C CA . TYR A 1 493 ? -18.828 1.84 14.797 1 96.12 493 TYR A CA 1
ATOM 4027 C C . TYR A 1 493 ? -17.438 2.043 14.227 1 96.12 493 TYR A C 1
ATOM 4029 O O . TYR A 1 493 ? -16.625 1.105 14.18 1 96.12 493 TYR A O 1
ATOM 4037 N N . LEU A 1 494 ? -17.125 3.248 13.82 1 95.94 494 LEU A N 1
ATOM 4038 C CA . LEU A 1 494 ? -15.812 3.539 13.273 1 95.94 494 LEU A CA 1
ATOM 4039 C C . LEU A 1 494 ? -14.727 3.326 14.32 1 95.94 494 LEU A C 1
ATOM 4041 O O . LEU A 1 494 ? -13.664 2.768 14.023 1 95.94 494 LEU A O 1
ATOM 4045 N N . LEU A 1 495 ? -15.008 3.684 15.5 1 95.19 495 LEU A N 1
ATOM 4046 C CA . LEU A 1 495 ? -14.031 3.555 16.578 1 95.19 495 LEU A CA 1
ATOM 4047 C C . LEU A 1 495 ? -13.805 2.09 16.938 1 95.19 495 LEU A C 1
ATOM 4049 O O . LEU A 1 495 ? -12.672 1.668 17.156 1 95.19 495 LEU A O 1
ATOM 4053 N N . ALA A 1 496 ? -14.812 1.356 16.922 1 92.94 496 ALA A N 1
ATOM 4054 C CA . ALA A 1 496 ? -14.742 -0.026 17.375 1 92.94 496 ALA A CA 1
ATOM 4055 C C . ALA A 1 496 ? -14.258 -0.955 16.281 1 92.94 496 ALA A C 1
ATOM 4057 O O . ALA A 1 496 ? -13.445 -1.854 16.516 1 92.94 496 ALA A O 1
ATOM 4058 N N . MET A 1 497 ? -14.727 -0.686 15.062 1 91.81 497 MET A N 1
ATOM 4059 C CA . MET A 1 497 ? -14.516 -1.698 14.031 1 91.81 497 MET A CA 1
ATOM 4060 C C . MET A 1 497 ? -13.547 -1.195 12.969 1 91.81 497 MET A C 1
ATOM 4062 O O . MET A 1 497 ? -12.867 -1.99 12.312 1 91.81 497 MET A O 1
ATOM 4066 N N . ARG A 1 498 ? -13.484 0.106 12.773 1 91.5 498 ARG A N 1
ATOM 4067 C CA . ARG A 1 498 ? -12.586 0.664 11.766 1 91.5 498 ARG A CA 1
ATOM 4068 C C . ARG A 1 498 ? -11.75 1.796 12.344 1 91.5 498 ARG A C 1
ATOM 4070 O O . ARG A 1 498 ? -11.758 2.912 11.82 1 91.5 498 ARG A O 1
ATOM 4077 N N . PRO A 1 499 ? -10.945 1.412 13.25 1 89.25 499 PRO A N 1
ATOM 4078 C CA . PRO A 1 499 ? -10.188 2.475 13.914 1 89.25 499 PRO A CA 1
ATOM 4079 C C . PRO A 1 499 ? -9.133 3.102 13 1 89.25 499 PRO A C 1
ATOM 4081 O O . PRO A 1 499 ? -8.734 4.25 13.211 1 89.25 499 PRO A O 1
ATOM 4084 N N . HIS A 1 500 ? -8.781 2.449 11.969 1 85.06 500 HIS A N 1
ATOM 4085 C CA . HIS A 1 500 ? -7.77 2.963 11.055 1 85.06 500 HIS A CA 1
ATOM 4086 C C . HIS A 1 500 ? -8.289 4.176 10.281 1 85.06 500 HIS A C 1
ATOM 4088 O O . HIS A 1 500 ? -7.496 4.984 9.797 1 85.06 500 HIS A O 1
ATOM 4094 N N . MET A 1 501 ? -9.578 4.293 10.219 1 90.31 501 MET A N 1
ATOM 4095 C CA . MET A 1 501 ? -10.164 5.41 9.477 1 90.31 501 MET A CA 1
ATOM 4096 C C . MET A 1 501 ? -10.188 6.672 10.336 1 90.31 501 MET A C 1
ATOM 4098 O O . MET A 1 501 ? -10.422 7.77 9.82 1 90.31 501 MET A O 1
ATOM 4102 N N . LEU A 1 502 ? -9.977 6.531 11.648 1 89.56 502 LEU A N 1
ATOM 4103 C CA . LEU A 1 502 ? -9.961 7.684 12.531 1 89.56 502 LEU A CA 1
ATOM 4104 C C . LEU A 1 502 ? -8.547 8.227 12.703 1 89.56 502 LEU A C 1
ATOM 4106 O O . LEU A 1 502 ? -8.344 9.281 13.305 1 89.56 502 LEU A O 1
ATOM 4110 N N . SER A 1 503 ? -7.559 7.711 12.062 1 77.94 503 SER A N 1
ATOM 4111 C CA . SER A 1 503 ? -6.16 8.125 12.117 1 77.94 503 SER A CA 1
ATOM 4112 C C . SER A 1 503 ? -5.68 8.273 13.555 1 77.94 503 SER A C 1
ATOM 4114 O O . SER A 1 503 ? -4.961 9.227 13.883 1 77.94 503 SER A O 1
ATOM 4116 N N . THR A 1 504 ? -6.262 7.43 14.469 1 78.44 504 THR A N 1
ATOM 4117 C CA . THR A 1 504 ? -5.852 7.445 15.867 1 78.44 504 THR A CA 1
ATOM 4118 C C . THR A 1 504 ? -5.133 6.152 16.234 1 78.44 504 THR A C 1
ATOM 4120 O O . THR A 1 504 ? -5.34 5.117 15.594 1 78.44 504 THR A O 1
ATOM 4123 N N . THR A 1 505 ? -4.281 6.254 17.188 1 74.25 505 THR A N 1
ATOM 4124 C CA . THR A 1 505 ? -3.471 5.098 17.562 1 74.25 505 THR A CA 1
ATOM 4125 C C . THR A 1 505 ? -4.039 4.41 18.797 1 74.25 505 THR A C 1
ATOM 4127 O O . THR A 1 505 ? -3.736 3.246 19.062 1 74.25 505 THR A O 1
ATOM 4130 N N . THR A 1 506 ? -4.918 5.035 19.531 1 79.62 506 THR A N 1
ATOM 4131 C CA . THR A 1 506 ? -5.34 4.5 20.828 1 79.62 506 THR A CA 1
ATOM 4132 C C . THR A 1 506 ? -6.793 4.043 20.781 1 79.62 506 THR A C 1
ATOM 4134 O O . THR A 1 506 ? -7.426 3.848 21.812 1 79.62 506 THR A O 1
ATOM 4137 N N . ALA A 1 507 ? -7.273 3.875 19.625 1 84.5 507 ALA A N 1
ATOM 4138 C CA . ALA A 1 507 ? -8.695 3.574 19.5 1 84.5 507 ALA A CA 1
ATOM 4139 C C . ALA A 1 507 ? -9.047 2.264 20.188 1 84.5 507 ALA A C 1
ATOM 4141 O O . ALA A 1 507 ? -10.062 2.18 20.891 1 84.5 507 ALA A O 1
ATOM 4142 N N . ASN A 1 508 ? -8.219 1.308 20.125 1 81.81 508 ASN A N 1
ATOM 4143 C CA . ASN A 1 508 ? -8.508 0.013 20.719 1 81.81 508 ASN A CA 1
ATOM 4144 C C . ASN A 1 508 ? -8.406 0.072 22.25 1 81.81 508 ASN A C 1
ATOM 4146 O O . ASN A 1 508 ? -9.188 -0.567 22.953 1 81.81 508 ASN A O 1
ATOM 4150 N N . ILE A 1 509 ? -7.531 0.807 22.672 1 82.56 509 ILE A N 1
ATOM 4151 C CA . ILE A 1 509 ? -7.344 0.938 24.109 1 82.56 509 ILE A CA 1
ATOM 4152 C C . ILE A 1 509 ? -8.523 1.699 24.719 1 82.56 509 ILE A C 1
ATOM 4154 O O . ILE A 1 509 ? -9.023 1.333 25.781 1 82.56 509 ILE A O 1
ATOM 4158 N N . ILE A 1 510 ? -8.867 2.676 24.031 1 87.5 510 ILE A N 1
ATOM 4159 C CA . ILE A 1 510 ? -9.984 3.482 24.5 1 87.5 510 ILE A CA 1
ATOM 4160 C C . ILE A 1 510 ? -11.258 2.643 24.516 1 87.5 510 ILE A C 1
ATOM 4162 O O . ILE A 1 510 ? -12.055 2.721 25.453 1 87.5 510 ILE A O 1
ATOM 4166 N N . PHE A 1 511 ? -11.43 1.896 23.516 1 89.81 511 PHE A N 1
ATOM 4167 C CA . PHE A 1 511 ? -12.602 1.037 23.438 1 89.81 511 PHE A CA 1
ATOM 4168 C C . PHE A 1 511 ? -12.617 0.033 24.594 1 89.81 511 PHE A C 1
ATOM 4170 O O . PHE A 1 511 ? -13.641 -0.146 25.25 1 89.81 511 PHE A O 1
ATOM 4177 N N . GLN A 1 512 ? -11.547 -0.572 24.797 1 85.56 512 GLN A N 1
ATOM 4178 C CA . GLN A 1 512 ? -11.445 -1.565 25.859 1 85.56 512 GLN A CA 1
ATOM 4179 C C . GLN A 1 512 ? -11.617 -0.919 27.234 1 85.56 512 GLN A C 1
ATOM 4181 O O . GLN A 1 512 ? -12.273 -1.479 28.109 1 85.56 512 GLN A O 1
ATOM 4186 N N . HIS A 1 513 ? -11.039 0.19 27.375 1 86 513 HIS A N 1
ATOM 4187 C CA . HIS A 1 513 ? -11.156 0.909 28.641 1 86 513 HIS A CA 1
ATOM 4188 C C . HIS A 1 513 ? -12.609 1.291 28.906 1 86 513 HIS A C 1
ATOM 4190 O O . HIS A 1 513 ? -13.094 1.127 30.031 1 86 513 HIS A O 1
ATOM 4196 N N . ALA A 1 514 ? -13.211 1.845 27.906 1 89.62 514 ALA A N 1
ATOM 4197 C CA . ALA A 1 514 ? -14.609 2.227 28.062 1 89.62 514 ALA A CA 1
ATOM 4198 C C . ALA A 1 514 ? -15.477 1.01 28.375 1 89.62 514 ALA A C 1
ATOM 4200 O O . ALA A 1 514 ? -16.375 1.075 29.219 1 89.62 514 ALA A O 1
ATOM 4201 N N . CYS A 1 515 ? -15.227 -0.073 27.734 1 88.25 515 CYS A N 1
ATOM 4202 C CA . CYS A 1 515 ? -15.992 -1.298 27.953 1 88.25 515 CYS A CA 1
ATOM 4203 C C . CYS A 1 515 ? -15.773 -1.826 29.359 1 88.25 515 CYS A C 1
ATOM 4205 O O . CYS A 1 515 ? -16.734 -2.238 30.031 1 88.25 515 CYS A O 1
ATOM 4207 N N . ASP A 1 516 ? -14.586 -1.821 29.797 1 84.25 516 ASP A N 1
ATOM 4208 C CA . ASP A 1 516 ? -14.266 -2.326 31.125 1 84.25 516 ASP A CA 1
ATOM 4209 C C . ASP A 1 516 ? -14.906 -1.469 32.219 1 84.25 516 ASP A C 1
ATOM 4211 O O . ASP A 1 516 ? -15.438 -1.994 33.188 1 84.25 516 ASP A O 1
ATOM 4215 N N . LYS A 1 517 ? -14.836 -0.222 32 1 86 517 LYS A N 1
ATOM 4216 C CA . LYS A 1 517 ? -15.438 0.681 33 1 86 517 LYS A CA 1
ATOM 4217 C C . LYS A 1 517 ? -16.953 0.529 33.031 1 86 517 LYS A C 1
ATOM 4219 O O . LYS A 1 517 ? -17.562 0.58 34.094 1 86 517 LYS A O 1
ATOM 4224 N N . LEU A 1 518 ? -17.516 0.365 31.938 1 86.75 518 LEU A N 1
ATOM 4225 C CA . LEU A 1 518 ? -18.953 0.201 31.844 1 86.75 518 LEU A CA 1
ATOM 4226 C C . LEU A 1 518 ? -19.391 -1.137 32.438 1 86.75 518 LEU A C 1
ATOM 4228 O O . LEU A 1 518 ? -20.406 -1.217 33.125 1 86.75 518 LEU A O 1
ATOM 4232 N N . LYS A 1 519 ? -18.641 -2.107 32.156 1 82.19 519 LYS A N 1
ATOM 4233 C CA . LYS A 1 519 ? -18.938 -3.42 32.719 1 82.19 519 LYS A CA 1
ATOM 4234 C C . LYS A 1 519 ? -18.781 -3.416 34.25 1 82.19 519 LYS A C 1
ATOM 4236 O O . LYS A 1 519 ? -19.547 -4.07 34.969 1 82.19 519 LYS A O 1
ATOM 4241 N N . GLY A 1 520 ? -17.766 -2.791 34.656 1 79.06 520 GLY A N 1
ATOM 4242 C CA . GLY A 1 520 ? -17.562 -2.668 36.094 1 79.06 520 GLY A CA 1
ATOM 4243 C C . GLY A 1 520 ? -18.719 -1.981 36.812 1 79.06 520 GLY A C 1
ATOM 4244 O O . GLY A 1 520 ? -19.078 -2.352 37.906 1 79.06 520 GLY A O 1
ATOM 4245 N N . LEU A 1 521 ? -19.25 -1.093 36.156 1 76.88 521 LEU A N 1
ATOM 4246 C CA . LEU A 1 521 ? -20.391 -0.377 36.719 1 76.88 521 LEU A CA 1
ATOM 4247 C C . LEU A 1 521 ? -21.625 -1.269 36.75 1 76.88 521 LEU A C 1
ATOM 4249 O O . LEU A 1 521 ? -22.438 -1.178 37.688 1 76.88 521 LEU A O 1
ATOM 4253 N N . THR A 1 522 ? -21.703 -2.148 35.844 1 73 522 THR A N 1
ATOM 4254 C CA . THR A 1 522 ? -22.891 -2.986 35.719 1 73 522 THR A CA 1
ATOM 4255 C C . THR A 1 522 ? -22.797 -4.203 36.656 1 73 522 THR A C 1
ATOM 4257 O O . THR A 1 522 ? -23.812 -4.727 37.125 1 73 522 THR A O 1
ATOM 4260 N N . VAL A 1 523 ? -21.547 -4.684 36.875 1 63.75 523 VAL A N 1
ATOM 4261 C CA . VAL A 1 523 ? -21.359 -5.875 37.688 1 63.75 523 VAL A CA 1
ATOM 4262 C C . VAL A 1 523 ? -21.484 -5.504 39.188 1 63.75 523 VAL A C 1
ATOM 4264 O O . VAL A 1 523 ? -22.031 -6.273 39.969 1 63.75 523 VAL A O 1
ATOM 4267 N N . ASP A 1 524 ? -20.75 -4.504 39.656 1 58.25 524 ASP A N 1
ATOM 4268 C CA . ASP A 1 524 ? -20.734 -4.145 41.062 1 58.25 524 ASP A CA 1
ATOM 4269 C C . ASP A 1 524 ? -22.156 -3.965 41.625 1 58.25 524 ASP A C 1
ATOM 4271 O O . ASP A 1 524 ? -22.406 -4.184 42.812 1 58.25 524 ASP A O 1
ATOM 4275 N N . LYS A 1 525 ? -22.969 -3.445 40.781 1 53.59 525 LYS A N 1
ATOM 4276 C CA . LYS A 1 525 ? -24.281 -3.246 41.375 1 53.59 525 LYS A CA 1
ATOM 4277 C C . LYS A 1 525 ? -25.141 -4.504 41.25 1 53.59 525 LYS A C 1
ATOM 4279 O O . LYS A 1 525 ? -25.047 -5.227 40.25 1 53.59 525 LYS A O 1
ATOM 4284 N N . GLU A 1 526 ? -25.25 -5.195 42.438 1 49.44 526 GLU A N 1
ATOM 4285 C CA . GLU A 1 526 ? -26.031 -6.383 42.75 1 49.44 526 GLU A CA 1
ATOM 4286 C C . GLU A 1 526 ? -27.062 -6.656 41.656 1 49.44 526 GLU A C 1
ATOM 4288 O O . GLU A 1 526 ? -27.562 -7.777 41.531 1 49.44 526 GLU A O 1
ATOM 4293 N N . GLN A 1 527 ? -27.719 -5.59 41.094 1 51.12 527 GLN A N 1
ATOM 4294 C CA . GLN A 1 527 ? -28.875 -5.738 40.219 1 51.12 527 GLN A CA 1
ATOM 4295 C C . GLN A 1 527 ? -28.453 -5.762 38.75 1 51.12 527 GLN A C 1
ATOM 4297 O O . GLN A 1 527 ? -27.719 -4.883 38.312 1 51.12 527 GLN A O 1
ATOM 4302 N N . CYS A 1 528 ? -28.297 -6.879 38.125 1 57.88 528 CYS A N 1
ATOM 4303 C CA . CYS A 1 528 ? -28.094 -7.234 36.719 1 57.88 528 CYS A CA 1
ATOM 4304 C C . CYS A 1 528 ? -28.703 -6.191 35.781 1 57.88 528 CYS A C 1
ATOM 4306 O O . CYS A 1 528 ? -29.922 -6.02 35.75 1 57.88 528 CYS A O 1
ATOM 4308 N N . VAL A 1 529 ? -27.969 -5.062 35.375 1 72.06 529 VAL A N 1
ATOM 4309 C CA . VAL A 1 529 ? -28.469 -4.121 34.375 1 72.06 529 VAL A CA 1
ATOM 4310 C C . VAL A 1 529 ? -28.891 -4.871 33.094 1 72.06 529 VAL A C 1
ATOM 4312 O O . VAL A 1 529 ? -28.078 -5.527 32.469 1 72.06 529 VAL A O 1
ATOM 4315 N N . LYS A 1 530 ? -30.219 -4.969 32.938 1 72.06 530 LYS A N 1
ATOM 4316 C CA . LYS A 1 530 ? -30.797 -5.797 31.891 1 72.06 530 LYS A CA 1
ATOM 4317 C C . LYS A 1 530 ? -30.875 -5.027 30.578 1 72.06 530 LYS A C 1
ATOM 4319 O O . LYS A 1 530 ? -30.859 -5.625 29.5 1 72.06 530 LYS A O 1
ATOM 4324 N N . ASP A 1 531 ? -31 -3.707 30.797 1 83.31 531 ASP A N 1
ATOM 4325 C CA . ASP A 1 531 ? -31.25 -2.963 29.562 1 83.31 531 ASP A CA 1
ATOM 4326 C C . ASP A 1 531 ? -30.438 -1.664 29.531 1 83.31 531 ASP A C 1
ATOM 4328 O O . ASP A 1 531 ? -29.875 -1.256 30.562 1 83.31 531 ASP A O 1
ATOM 4332 N N . GLU A 1 532 ? -30.344 -1.021 28.391 1 87.25 532 GLU A N 1
ATOM 4333 C CA . GLU A 1 532 ? -29.594 0.214 28.156 1 87.25 532 GLU A CA 1
ATOM 4334 C C . GLU A 1 532 ? -30.188 1.371 28.953 1 87.25 532 GLU A C 1
ATOM 4336 O O . GLU A 1 532 ? -29.453 2.236 29.438 1 87.25 532 GLU A O 1
ATOM 4341 N N . LYS A 1 533 ? -31.5 1.271 29.094 1 87.06 533 LYS A N 1
ATOM 4342 C CA . LYS A 1 533 ? -32.188 2.336 29.828 1 87.06 533 LYS A CA 1
ATOM 4343 C C . LYS A 1 533 ? -31.75 2.365 31.281 1 87.06 533 LYS A C 1
ATOM 4345 O O . LYS A 1 533 ? -31.5 3.434 31.844 1 87.06 533 LYS A O 1
ATOM 4350 N N . GLU A 1 534 ? -31.672 1.25 31.828 1 86.75 534 GLU A N 1
ATOM 4351 C CA . GLU A 1 534 ? -31.266 1.148 33.219 1 86.75 534 GLU A CA 1
ATOM 4352 C C . GLU A 1 534 ? -29.812 1.564 33.406 1 86.75 534 GLU A C 1
ATOM 4354 O O . GLU A 1 534 ? -29.453 2.209 34.375 1 86.75 534 GLU A O 1
ATOM 4359 N N . ALA A 1 535 ? -29.047 1.13 32.469 1 87 535 ALA A N 1
ATOM 4360 C CA . ALA A 1 535 ? -27.641 1.499 32.531 1 87 535 ALA A CA 1
ATOM 4361 C C . ALA A 1 535 ? -27.469 3.014 32.469 1 87 535 ALA A C 1
ATOM 4363 O O . ALA A 1 535 ? -26.641 3.578 33.219 1 87 535 ALA A O 1
ATOM 4364 N N . CYS A 1 536 ? -28.203 3.674 31.641 1 89.62 536 CYS A N 1
ATOM 4365 C CA . CYS A 1 536 ? -28.094 5.117 31.469 1 89.62 536 CYS A CA 1
ATOM 4366 C C . CYS A 1 536 ? -28.656 5.848 32.688 1 89.62 536 CYS A C 1
ATOM 4368 O O . CYS A 1 536 ? -28.172 6.926 33.031 1 89.62 536 CYS A O 1
ATOM 4370 N N . ARG A 1 537 ? -29.656 5.238 33.281 1 87.06 537 ARG A N 1
ATOM 4371 C CA . ARG A 1 537 ? -30.188 5.812 34.531 1 87.06 537 ARG A CA 1
ATOM 4372 C C . ARG A 1 537 ? -29.125 5.805 35.625 1 87.06 537 ARG A C 1
ATOM 4374 O O . ARG A 1 537 ? -28.969 6.793 36.344 1 87.06 537 ARG A O 1
ATOM 4381 N N . ILE A 1 538 ? -28.469 4.746 35.688 1 85.06 538 ILE A N 1
ATOM 4382 C CA . ILE A 1 538 ? -27.406 4.617 36.688 1 85.06 538 ILE A CA 1
ATOM 4383 C C . ILE A 1 538 ? -26.312 5.629 36.375 1 85.06 538 ILE A C 1
ATOM 4385 O O . ILE A 1 538 ? -25.797 6.27 37.312 1 85.06 538 ILE A O 1
ATOM 4389 N N . LEU A 1 539 ? -25.984 5.781 35.219 1 87.62 539 LEU A N 1
ATOM 4390 C CA . LEU A 1 539 ? -24.922 6.691 34.781 1 87.62 539 LEU A CA 1
ATOM 4391 C C . LEU A 1 539 ? -25.312 8.141 35.031 1 87.62 539 LEU A C 1
ATOM 4393 O O . LEU A 1 539 ? -24.453 8.992 35.281 1 87.62 539 LEU A O 1
ATOM 4397 N N . ARG A 1 540 ? -26.516 8.367 34.969 1 85.81 540 ARG A N 1
ATOM 4398 C CA . ARG A 1 540 ? -27 9.727 35.188 1 85.81 540 ARG A CA 1
ATOM 4399 C C . ARG A 1 540 ? -27.031 10.078 36.656 1 85.81 540 ARG A C 1
ATOM 4401 O O . ARG A 1 540 ? -26.734 11.203 37.062 1 85.81 540 ARG A O 1
ATOM 4408 N N . THR A 1 541 ? -27.422 9.164 37.438 1 80.19 541 THR A N 1
ATOM 4409 C CA . THR A 1 541 ? -27.75 9.469 38.844 1 80.19 541 THR A CA 1
ATOM 4410 C C . THR A 1 541 ? -26.578 9.172 39.75 1 80.19 541 THR A C 1
ATOM 4412 O O . THR A 1 541 ? -26.375 9.852 40.781 1 80.19 541 THR A O 1
ATOM 4415 N N . GLU A 1 542 ? -25.891 8.086 39.438 1 74.12 542 GLU A N 1
ATOM 4416 C CA . GLU A 1 542 ? -24.906 7.621 40.406 1 74.12 542 GLU A CA 1
ATOM 4417 C C . GLU A 1 542 ? -23.531 8.172 40.094 1 74.12 542 GLU A C 1
ATOM 4419 O O . GLU A 1 542 ? -23.188 8.406 38.938 1 74.12 542 GLU A O 1
ATOM 4424 N N . ARG A 1 543 ? -22.875 8.531 41.25 1 67.81 543 ARG A N 1
ATOM 4425 C CA . ARG A 1 543 ? -21.5 8.984 41.125 1 67.81 543 ARG A CA 1
ATOM 4426 C C . ARG A 1 543 ? -20.578 7.824 40.75 1 67.81 543 ARG A C 1
ATOM 4428 O O . ARG A 1 543 ? -20.609 6.773 41.406 1 67.81 543 ARG A O 1
ATOM 4435 N N . VAL A 1 544 ? -19.969 7.84 39.594 1 63.91 544 VAL A N 1
ATOM 4436 C CA . VAL A 1 544 ? -19.047 6.812 39.125 1 63.91 544 VAL A CA 1
ATOM 4437 C C . VAL A 1 544 ? -17.797 6.793 40.031 1 63.91 544 VAL A C 1
ATOM 4439 O O . VAL A 1 544 ? -17.172 7.828 40.219 1 63.91 544 VAL A O 1
ATOM 4442 N N . PRO A 1 545 ? -17.609 5.734 40.844 1 58.56 545 PRO A N 1
ATOM 4443 C CA . PRO A 1 545 ? -16.422 5.715 41.688 1 58.56 545 PRO A CA 1
ATOM 4444 C C . PRO A 1 545 ? -15.117 5.828 40.906 1 58.56 545 PRO A C 1
ATOM 4446 O O . PRO A 1 545 ? -15.031 5.34 39.781 1 58.56 545 PRO A O 1
ATOM 4449 N N . GLN A 1 546 ? -14.281 6.84 41.219 1 56.5 546 GLN A N 1
ATOM 4450 C CA . GLN A 1 546 ? -12.977 7.043 40.594 1 56.5 546 GLN A CA 1
ATOM 4451 C C . GLN A 1 546 ? -12.203 5.734 40.5 1 56.5 546 GLN A C 1
ATOM 4453 O O . GLN A 1 546 ? -11.516 5.484 39.5 1 56.5 546 GLN A O 1
ATOM 4458 N N . HIS A 1 547 ? -12.039 4.973 41.625 1 52.16 547 HIS A N 1
ATOM 4459 C CA . HIS A 1 547 ? -11.25 3.748 41.719 1 52.16 547 HIS A CA 1
ATOM 4460 C C . HIS A 1 547 ? -12.148 2.523 41.844 1 52.16 547 HIS A C 1
ATOM 4462 O O . HIS A 1 547 ? -12.992 2.459 42.719 1 52.16 547 HIS A O 1
ATOM 4468 N N . LEU A 1 548 ? -12.602 2.027 40.812 1 49.44 548 LEU A N 1
ATOM 4469 C CA . LEU A 1 548 ? -13.281 0.757 41.031 1 49.44 548 LEU A CA 1
ATOM 4470 C C . LEU A 1 548 ? -12.289 -0.34 41.406 1 49.44 548 LEU A C 1
ATOM 4472 O O . LEU A 1 548 ? -11.188 -0.386 40.875 1 49.44 548 LEU A O 1
ATOM 4476 N N . ASN A 1 549 ? -12.391 -1.019 42.594 1 44.47 549 ASN A N 1
ATOM 4477 C CA . ASN A 1 549 ? -11.562 -2.027 43.25 1 44.47 549 ASN A CA 1
ATOM 4478 C C . ASN A 1 549 ? -10.953 -2.986 42.219 1 44.47 549 ASN A C 1
ATOM 4480 O O . ASN A 1 549 ? -9.82 -3.451 42.406 1 44.47 549 ASN A O 1
ATOM 4484 N N . SER A 1 550 ? -11.695 -3.648 41.531 1 43.22 550 SER A N 1
ATOM 4485 C CA . SER A 1 550 ? -11.266 -4.719 40.625 1 43.22 550 SER A CA 1
ATOM 4486 C C . SER A 1 550 ? -10.273 -4.203 39.594 1 43.22 550 SER A C 1
ATOM 4488 O O . SER A 1 550 ? -9.617 -4.992 38.906 1 43.22 550 SER A O 1
ATOM 4490 N N . GLU A 1 551 ? -10.078 -2.945 39.344 1 48.28 551 GLU A N 1
ATOM 4491 C CA . GLU A 1 551 ? -9.609 -2.24 38.156 1 48.28 551 GLU A CA 1
ATOM 4492 C C . GLU A 1 551 ? -8.156 -1.803 38.312 1 48.28 551 GLU A C 1
ATOM 4494 O O . GLU A 1 551 ? -7.535 -1.335 37.344 1 48.28 551 GLU A O 1
ATOM 4499 N N . ARG A 1 552 ? -7.746 -1.661 39.594 1 45.94 552 ARG A N 1
ATOM 4500 C CA . ARG A 1 552 ? -6.355 -1.259 39.781 1 45.94 552 ARG A CA 1
ATOM 4501 C C . ARG A 1 552 ? -5.422 -2.119 38.938 1 45.94 552 ARG A C 1
ATOM 4503 O O . ARG A 1 552 ? -4.395 -1.64 38.438 1 45.94 552 ARG A O 1
ATOM 4510 N N . LYS A 1 553 ? -5.812 -3.375 39.031 1 48.78 553 LYS A N 1
ATOM 4511 C CA . LYS A 1 553 ? -4.867 -4.352 38.5 1 48.78 553 LYS A CA 1
ATOM 4512 C C . LYS A 1 553 ? -4.75 -4.234 36.969 1 48.78 553 LYS A C 1
ATOM 4514 O O . LYS A 1 553 ? -3.732 -4.613 36.406 1 48.78 553 LYS A O 1
ATOM 4519 N N . SER A 1 554 ? -5.871 -3.684 36.25 1 51.94 554 SER A N 1
ATOM 4520 C CA . SER A 1 554 ? -5.812 -3.768 34.781 1 51.94 554 SER A CA 1
ATOM 4521 C C . SER A 1 554 ? -5.422 -2.428 34.188 1 51.94 554 SER A C 1
ATOM 4523 O O . SER A 1 554 ? -5.25 -2.324 32.969 1 51.94 554 SER A O 1
ATOM 4525 N N . GLU A 1 555 ? -5.281 -1.425 35.031 1 58.78 555 GLU A N 1
ATOM 4526 C CA . GLU A 1 555 ? -5.039 -0.105 34.438 1 58.78 555 GLU A CA 1
ATOM 4527 C C . GLU A 1 555 ? -3.555 0.113 34.188 1 58.78 555 GLU A C 1
ATOM 4529 O O . GLU A 1 555 ? -2.709 -0.226 35 1 58.78 555 GLU A O 1
ATOM 4534 N N . THR A 1 556 ? -3.389 0.245 32.969 1 62.66 556 THR A N 1
ATOM 4535 C CA . THR A 1 556 ? -2.027 0.549 32.531 1 62.66 556 THR A CA 1
ATOM 4536 C C . THR A 1 556 ? -1.643 1.972 32.938 1 62.66 556 THR A C 1
ATOM 4538 O O . THR A 1 556 ? -2.5 2.768 33.312 1 62.66 556 THR A O 1
ATOM 4541 N N . VAL A 1 557 ? -0.448 2.225 32.969 1 62.84 557 VAL A N 1
ATOM 4542 C CA . VAL A 1 557 ? 0.106 3.531 33.312 1 62.84 557 VAL A CA 1
ATOM 4543 C C . VAL A 1 557 ? -0.554 4.609 32.469 1 62.84 557 VAL A C 1
ATOM 4545 O O . VAL A 1 557 ? -0.79 5.727 32.938 1 62.84 557 VAL A O 1
ATOM 4548 N N . VAL A 1 558 ? -1.071 4.211 31.328 1 67.38 558 VAL A N 1
ATOM 4549 C CA . VAL A 1 558 ? -1.63 5.195 30.406 1 67.38 558 VAL A CA 1
ATOM 4550 C C . VAL A 1 558 ? -3.111 5.41 30.703 1 67.38 558 VAL A C 1
ATOM 4552 O O . VAL A 1 558 ? -3.607 6.535 30.641 1 67.38 558 VAL A O 1
ATOM 4555 N N . THR A 1 559 ? -3.754 4.391 31.203 1 73.31 559 THR A N 1
ATOM 4556 C CA . THR A 1 559 ? -5.207 4.465 31.328 1 73.31 559 THR A CA 1
ATOM 4557 C C . THR A 1 559 ? -5.613 4.887 32.719 1 73.31 559 THR A C 1
ATOM 4559 O O . THR A 1 559 ? -6.77 5.234 32.969 1 73.31 559 THR A O 1
ATOM 4562 N N . SER A 1 560 ? -4.688 4.871 33.594 1 70.12 560 SER A N 1
ATOM 4563 C CA . SER A 1 560 ? -5.02 5.133 35 1 70.12 560 SER A CA 1
ATOM 4564 C C . SER A 1 560 ? -5.559 6.551 35.188 1 70.12 560 SER A C 1
ATOM 4566 O O . SER A 1 560 ? -6.383 6.797 36.062 1 70.12 560 SER A O 1
ATOM 4568 N N . LYS A 1 561 ? -5.164 7.379 34.281 1 70.06 561 LYS A N 1
ATOM 4569 C CA . LYS A 1 561 ? -5.562 8.773 34.469 1 70.06 561 LYS A CA 1
ATOM 4570 C C . LYS A 1 561 ? -6.777 9.117 33.625 1 70.06 561 LYS A C 1
ATOM 4572 O O . LYS A 1 561 ? -7.211 10.273 33.594 1 70.06 561 LYS A O 1
ATOM 4577 N N . TRP A 1 562 ? -7.355 8.055 33.125 1 80.62 562 TRP A N 1
ATOM 4578 C CA . TRP A 1 562 ? -8.477 8.328 32.219 1 80.62 562 TRP A CA 1
ATOM 4579 C C . TRP A 1 562 ? -9.805 8.227 32.969 1 80.62 562 TRP A C 1
ATOM 4581 O O . TRP A 1 562 ? -10.078 7.223 33.625 1 80.62 562 TRP A O 1
ATOM 4591 N N . ASN A 1 563 ? -10.523 9.312 33.031 1 84.12 563 ASN A N 1
ATOM 4592 C CA . ASN A 1 563 ? -11.859 9.336 33.625 1 84.12 563 ASN A CA 1
ATOM 4593 C C . ASN A 1 563 ? -12.938 9.547 32.562 1 84.12 563 ASN A C 1
ATOM 4595 O O . ASN A 1 563 ? -13.688 10.516 32.594 1 84.12 563 ASN A O 1
ATOM 4599 N N . MET A 1 564 ? -13.18 8.594 31.844 1 88.31 564 MET A N 1
ATOM 4600 C CA . MET A 1 564 ? -14.031 8.734 30.656 1 88.31 564 MET A CA 1
ATOM 4601 C C . MET A 1 564 ? -15.5 8.758 31.047 1 88.31 564 MET A C 1
ATOM 4603 O O . MET A 1 564 ? -16.281 9.562 30.531 1 88.31 564 MET A O 1
ATOM 4607 N N . LEU A 1 565 ? -15.922 7.91 32 1 90.25 565 LEU A N 1
ATOM 4608 C CA . LEU A 1 565 ? -17.328 7.836 32.406 1 90.25 565 LEU A CA 1
ATOM 4609 C C . LEU A 1 565 ? -17.75 9.102 33.125 1 90.25 565 LEU A C 1
ATOM 4611 O O . LEU A 1 565 ? -18.859 9.602 32.938 1 90.25 565 LEU A O 1
ATOM 4615 N N . ARG A 1 566 ? -16.875 9.57 33.938 1 91 566 ARG A N 1
ATOM 4616 C CA . ARG A 1 566 ? -17.156 10.812 34.656 1 91 566 ARG A CA 1
ATOM 4617 C C . ARG A 1 566 ? -17.297 11.977 33.688 1 91 566 ARG A C 1
ATOM 4619 O O . ARG A 1 566 ? -18.141 12.852 33.844 1 91 566 ARG A O 1
ATOM 4626 N N . ASP A 1 567 ? -16.453 11.977 32.75 1 92.44 567 ASP A N 1
ATOM 4627 C CA . ASP A 1 567 ? -16.484 13.023 31.734 1 92.44 567 ASP A CA 1
ATOM 4628 C C . ASP A 1 567 ? -17.766 12.938 30.906 1 92.44 567 ASP A C 1
ATOM 4630 O O . ASP A 1 567 ? -18.359 13.969 30.562 1 92.44 567 ASP A O 1
ATOM 4634 N N . ALA A 1 568 ? -18.188 11.742 30.641 1 95 568 ALA A N 1
ATOM 4635 C CA . ALA A 1 568 ? -19.422 11.562 29.875 1 95 568 ALA A CA 1
ATOM 4636 C C . ALA A 1 568 ? -20.641 12.031 30.672 1 95 568 ALA A C 1
ATOM 4638 O O . ALA A 1 568 ? -21.547 12.641 30.125 1 95 568 ALA A O 1
ATOM 4639 N N . GLN A 1 569 ? -20.594 11.766 31.922 1 94.12 569 GLN A N 1
ATOM 4640 C CA . GLN A 1 569 ? -21.656 12.219 32.812 1 94.12 569 GLN A CA 1
ATOM 4641 C C . GLN A 1 569 ? -21.719 13.742 32.844 1 94.12 569 GLN A C 1
ATOM 4643 O O . GLN A 1 569 ? -22.812 14.328 32.781 1 94.12 569 GLN A O 1
ATOM 4648 N N . ARG A 1 570 ? -20.562 14.266 33.031 1 93.44 570 ARG A N 1
ATOM 4649 C CA . ARG A 1 570 ? -20.469 15.719 33.062 1 93.44 570 ARG A CA 1
ATOM 4650 C C . ARG A 1 570 ? -20.984 16.344 31.781 1 93.44 570 ARG A C 1
ATOM 4652 O O . ARG A 1 570 ? -21.75 17.312 31.828 1 93.44 570 ARG A O 1
ATOM 4659 N N . LEU A 1 571 ? -20.656 15.828 30.703 1 96.06 571 LEU A N 1
ATOM 4660 C CA . LEU A 1 571 ? -21.094 16.344 29.406 1 96.06 571 LEU A CA 1
ATOM 4661 C C . LEU A 1 571 ? -22.609 16.188 29.25 1 96.06 571 LEU A C 1
ATOM 4663 O O . LEU A 1 571 ? -23.297 17.094 28.797 1 96.06 571 LEU A O 1
ATOM 4667 N N . ALA A 1 572 ? -23.109 15.016 29.594 1 95.44 572 ALA A N 1
ATOM 4668 C CA . ALA A 1 572 ? -24.547 14.758 29.5 1 95.44 572 ALA A CA 1
ATOM 4669 C C . ALA A 1 572 ? -25.344 15.75 30.328 1 95.44 572 ALA A C 1
ATOM 4671 O O . ALA A 1 572 ? -26.375 16.266 29.875 1 95.44 572 ALA A O 1
ATOM 4672 N N . ARG A 1 573 ? -24.859 16.031 31.484 1 93.12 573 ARG A N 1
ATOM 4673 C CA . ARG A 1 573 ? -25.516 16.984 32.344 1 93.12 573 ARG A CA 1
ATOM 4674 C C . ARG A 1 573 ? -25.562 18.375 31.734 1 93.12 573 ARG A C 1
ATOM 4676 O O . ARG A 1 573 ? -26.594 19.062 31.766 1 93.12 573 ARG A O 1
ATOM 4683 N N . ASN A 1 574 ? -24.469 18.781 31.188 1 93.88 574 ASN A N 1
ATOM 4684 C CA . ASN A 1 574 ? -24.359 20.094 30.562 1 93.88 574 ASN A CA 1
ATOM 4685 C C . ASN A 1 574 ? -25.234 20.188 29.312 1 93.88 574 ASN A C 1
ATOM 4687 O O . ASN A 1 574 ? -25.797 21.25 29.031 1 93.88 574 ASN A O 1
ATOM 4691 N N . LEU A 1 575 ? -25.375 19.109 28.609 1 94.25 575 LEU A N 1
ATOM 4692 C CA . LEU A 1 575 ? -26.203 19.094 27.406 1 94.25 575 LEU A CA 1
ATOM 4693 C C . LEU A 1 575 ? -27.688 19.125 27.781 1 94.25 575 LEU A C 1
ATOM 4695 O O . LEU A 1 575 ? -28.469 19.797 27.109 1 94.25 575 LEU A O 1
ATOM 4699 N N . MET A 1 576 ? -28.016 18.469 28.797 1 91.56 576 MET A N 1
ATOM 4700 C CA . MET A 1 576 ? -29.406 18.359 29.219 1 91.56 576 MET A CA 1
ATOM 4701 C C . MET A 1 576 ? -29.938 19.703 29.688 1 91.56 576 MET A C 1
ATOM 4703 O O . MET A 1 576 ? -31.156 19.953 29.656 1 91.56 576 MET A O 1
ATOM 4707 N N . LEU A 1 577 ? -29.078 20.594 29.953 1 90.31 577 LEU A N 1
ATOM 4708 C CA . LEU A 1 577 ? -29.469 21.922 30.438 1 90.31 577 LEU A CA 1
ATOM 4709 C C . LEU A 1 577 ? -29.844 22.828 29.266 1 90.31 577 LEU A C 1
ATOM 4711 O O . LEU A 1 577 ? -30.453 23.875 29.469 1 90.31 577 LEU A O 1
ATOM 4715 N N . ARG A 1 578 ? -29.656 22.344 28.109 1 90.5 578 ARG A N 1
ATOM 4716 C CA . ARG A 1 578 ? -29.891 23.172 26.938 1 90.5 578 ARG A CA 1
ATOM 4717 C C . ARG A 1 578 ? -31.109 22.688 26.172 1 90.5 578 ARG A C 1
ATOM 4719 O O . ARG A 1 578 ? -31.344 21.484 26.031 1 90.5 578 ARG A O 1
ATOM 4726 N N . GLU A 1 579 ? -31.828 23.641 25.594 1 87.31 579 GLU A N 1
ATOM 4727 C CA . GLU A 1 579 ? -33.031 23.297 24.844 1 87.31 579 GLU A CA 1
ATOM 4728 C C . GLU A 1 579 ? -32.719 22.797 23.453 1 87.31 579 GLU A C 1
ATOM 4730 O O . GLU A 1 579 ? -33.406 21.953 22.906 1 87.31 579 GLU A O 1
ATOM 4735 N N . ASN A 1 580 ? -31.734 23.391 22.922 1 90.75 580 ASN A N 1
ATOM 4736 C CA . ASN A 1 580 ? -31.328 23 21.578 1 90.75 580 ASN A CA 1
ATOM 4737 C C . ASN A 1 580 ? -30.266 21.906 21.594 1 90.75 580 ASN A C 1
ATOM 4739 O O . ASN A 1 580 ? -29.391 21.875 20.734 1 90.75 580 ASN A O 1
ATOM 4743 N N . ARG A 1 581 ? -30.328 21.062 22.578 1 92.5 581 ARG A N 1
ATOM 4744 C CA . ARG A 1 581 ? -29.281 20.078 22.812 1 92.5 581 ARG A CA 1
ATOM 4745 C C . ARG A 1 581 ? -29.125 19.156 21.609 1 92.5 581 ARG A C 1
ATOM 4747 O O . ARG A 1 581 ? -28.016 18.828 21.203 1 92.5 581 ARG A O 1
ATOM 4754 N N . TRP A 1 582 ? -30.203 18.719 21.016 1 93.25 582 TRP A N 1
ATOM 4755 C CA . TRP A 1 582 ? -30.125 17.734 19.953 1 93.25 582 TRP A CA 1
ATOM 4756 C C . TRP A 1 582 ? -29.578 18.359 18.672 1 93.25 582 TRP A C 1
ATOM 4758 O O . TRP A 1 582 ? -28.938 17.688 17.875 1 93.25 582 TRP A O 1
ATOM 4768 N N . GLN A 1 583 ? -29.828 19.641 18.438 1 92.75 583 GLN A N 1
ATOM 4769 C CA . GLN A 1 583 ? -29.203 20.344 17.328 1 92.75 583 GLN A CA 1
ATOM 4770 C C . GLN A 1 583 ? -27.703 20.453 17.5 1 92.75 583 GLN A C 1
ATOM 4772 O O . GLN A 1 583 ? -26.938 20.266 16.547 1 92.75 583 GLN A O 1
ATOM 4777 N N . ILE A 1 584 ? -27.344 20.688 18.719 1 94.5 584 ILE A N 1
ATOM 4778 C CA . ILE A 1 584 ? -25.922 20.781 19.047 1 94.5 584 ILE A CA 1
ATOM 4779 C C . ILE A 1 584 ? -25.25 19.422 18.844 1 94.5 584 ILE A C 1
ATOM 4781 O O . ILE A 1 584 ? -24.203 19.328 18.219 1 94.5 584 ILE A O 1
ATOM 4785 N N . ILE A 1 585 ? -25.906 18.375 19.359 1 96 585 ILE A N 1
ATOM 4786 C CA . ILE A 1 585 ? -25.359 17.031 19.281 1 96 585 ILE A CA 1
ATOM 4787 C C . ILE A 1 585 ? -25.188 16.609 17.828 1 96 585 ILE A C 1
ATOM 4789 O O . ILE A 1 585 ? -24.141 16.109 17.438 1 96 585 ILE A O 1
ATOM 4793 N N . CYS A 1 586 ? -26.172 16.891 17.031 1 96.31 586 CYS A N 1
ATOM 4794 C CA . CYS A 1 586 ? -26.109 16.531 15.617 1 96.31 586 CYS A CA 1
ATOM 4795 C C . CYS A 1 586 ? -24.984 17.297 14.922 1 96.31 586 CYS A C 1
ATOM 4797 O O . CYS A 1 586 ? -24.203 16.703 14.172 1 96.31 586 CYS A O 1
ATOM 4799 N N . SER A 1 587 ? -24.906 18.5 15.211 1 96 587 SER A N 1
ATOM 4800 C CA . SER A 1 587 ? -23.891 19.344 14.562 1 96 587 SER A CA 1
ATOM 4801 C C . SER A 1 587 ? -22.484 18.906 14.93 1 96 587 SER A C 1
ATOM 4803 O O . SER A 1 587 ? -21.594 18.844 14.078 1 96 587 SER A O 1
ATOM 4805 N N . VAL A 1 588 ? -22.266 18.578 16.141 1 96.81 588 VAL A N 1
ATOM 4806 C CA . VAL A 1 588 ? -20.938 18.156 16.594 1 96.81 588 VAL A CA 1
ATOM 4807 C C . VAL A 1 588 ? -20.594 16.812 15.977 1 96.81 588 VAL A C 1
ATOM 4809 O O . VAL A 1 588 ? -19.453 16.609 15.523 1 96.81 588 VAL A O 1
ATOM 4812 N N . TRP A 1 589 ? -21.531 15.898 15.945 1 98 589 TRP A N 1
ATOM 4813 C CA . TRP A 1 589 ? -21.266 14.594 15.344 1 98 589 TRP A CA 1
ATOM 4814 C C . TRP A 1 589 ? -20.922 14.734 13.867 1 98 589 TRP A C 1
ATOM 4816 O O . TRP A 1 589 ? -20.016 14.055 13.367 1 98 589 TRP A O 1
ATOM 4826 N N . VAL A 1 590 ? -21.625 15.578 13.164 1 97.5 590 VAL A N 1
ATOM 4827 C CA . VAL A 1 590 ? -21.344 15.781 11.75 1 97.5 590 VAL A CA 1
ATOM 4828 C C . VAL A 1 590 ? -19.938 16.375 11.586 1 97.5 590 VAL A C 1
ATOM 4830 O O . VAL A 1 590 ? -19.172 15.945 10.719 1 97.5 590 VAL A O 1
ATOM 4833 N N . GLU A 1 591 ? -19.594 17.281 12.43 1 96.94 591 GLU A N 1
ATOM 4834 C CA . GLU A 1 591 ? -18.25 17.859 12.359 1 96.94 591 GLU A CA 1
ATOM 4835 C C . GLU A 1 591 ? -17.188 16.812 12.664 1 96.94 591 GLU A C 1
ATOM 4837 O O . GLU A 1 591 ? -16.141 16.781 12.008 1 96.94 591 GLU A O 1
ATOM 4842 N N . MET A 1 592 ? -17.453 16.016 13.656 1 97.12 592 MET A N 1
ATOM 4843 C CA . MET A 1 592 ? -16.516 14.953 13.977 1 97.12 592 MET A CA 1
ATOM 4844 C C . MET A 1 592 ? -16.344 14 12.797 1 97.12 592 MET A C 1
ATOM 4846 O O . MET A 1 592 ? -15.227 13.555 12.508 1 97.12 592 MET A O 1
ATOM 4850 N N . LEU A 1 593 ? -17.438 13.703 12.203 1 97.5 593 LEU A N 1
ATOM 4851 C CA . LEU A 1 593 ? -17.391 12.828 11.031 1 97.5 593 LEU A CA 1
ATOM 4852 C C . LEU A 1 593 ? -16.609 13.484 9.898 1 97.5 593 LEU A C 1
ATOM 4854 O O . LEU A 1 593 ? -15.797 12.82 9.234 1 97.5 593 LEU A O 1
ATOM 4858 N N . CYS A 1 594 ? -16.828 14.719 9.711 1 95.75 594 CYS A N 1
ATOM 4859 C CA . CYS A 1 594 ? -16.094 15.453 8.68 1 95.75 594 CYS A CA 1
ATOM 4860 C C . CYS A 1 594 ? -14.602 15.484 8.992 1 95.75 594 CYS A C 1
ATOM 4862 O O . CYS A 1 594 ? -13.773 15.32 8.094 1 95.75 594 CYS A O 1
ATOM 4864 N N . TYR A 1 595 ? -14.312 15.68 10.234 1 94.69 595 TYR A N 1
ATOM 4865 C CA . TYR A 1 595 ? -12.914 15.672 10.648 1 94.69 595 TYR A CA 1
ATOM 4866 C C . TYR A 1 595 ? -12.266 14.328 10.367 1 94.69 595 TYR A C 1
ATOM 4868 O O . TYR A 1 595 ? -11.156 14.266 9.82 1 94.69 595 TYR A O 1
ATOM 4876 N N . ALA A 1 596 ? -12.914 13.297 10.734 1 94.88 596 ALA A N 1
ATOM 4877 C CA . ALA A 1 596 ? -12.406 11.945 10.5 1 94.88 596 ALA A CA 1
ATOM 4878 C C . ALA A 1 596 ? -12.219 11.68 9.008 1 94.88 596 ALA A C 1
ATOM 4880 O O . ALA A 1 596 ? -11.195 11.141 8.586 1 94.88 596 ALA A O 1
ATOM 4881 N N . ALA A 1 597 ? -13.141 12.047 8.25 1 94.81 597 ALA A N 1
ATOM 4882 C CA . ALA A 1 597 ? -13.102 11.812 6.809 1 94.81 597 ALA A CA 1
ATOM 4883 C C . ALA A 1 597 ? -11.969 12.594 6.152 1 94.81 597 ALA A C 1
ATOM 4885 O O . ALA A 1 597 ? -11.25 12.062 5.301 1 94.81 597 ALA A O 1
ATOM 4886 N N . ALA A 1 598 ? -11.766 13.789 6.59 1 90.56 598 ALA A N 1
ATOM 4887 C CA . ALA A 1 598 ? -10.789 14.68 5.965 1 90.56 598 ALA A CA 1
ATOM 4888 C C . ALA A 1 598 ? -9.367 14.281 6.34 1 90.56 598 ALA A C 1
ATOM 4890 O O . ALA A 1 598 ? -8.43 14.477 5.555 1 90.56 598 ALA A O 1
ATOM 4891 N N . ASN A 1 599 ? -9.219 13.758 7.461 1 87.38 599 ASN A N 1
ATOM 4892 C CA . ASN A 1 599 ? -7.875 13.469 7.949 1 87.38 599 ASN A CA 1
ATOM 4893 C C . ASN A 1 599 ? -7.516 12 7.77 1 87.38 599 ASN A C 1
ATOM 4895 O O . ASN A 1 599 ? -6.426 11.57 8.156 1 87.38 599 ASN A O 1
ATOM 4899 N N . CYS A 1 600 ? -8.398 11.289 7.188 1 88.94 600 CYS A N 1
ATOM 4900 C CA . CYS A 1 600 ? -8.141 9.891 6.871 1 88.94 600 CYS A CA 1
ATOM 4901 C C . CYS A 1 600 ? -7.375 9.766 5.559 1 88.94 600 CYS A C 1
ATOM 4903 O O . CYS A 1 600 ? -7.598 10.539 4.629 1 88.94 600 CYS A O 1
ATOM 4905 N N . SER A 1 601 ? -6.48 8.773 5.52 1 83.81 601 SER A N 1
ATOM 4906 C CA . SER A 1 601 ? -5.691 8.555 4.312 1 83.81 601 SER A CA 1
ATOM 4907 C C . SER A 1 601 ? -6.574 8.102 3.152 1 83.81 601 SER A C 1
ATOM 4909 O O . SER A 1 601 ? -7.551 7.379 3.357 1 83.81 601 SER A O 1
ATOM 4911 N N . THR A 1 602 ? -6.215 8.461 1.928 1 86.62 602 THR A N 1
ATOM 4912 C CA . THR A 1 602 ? -6.953 8.102 0.722 1 86.62 602 THR A CA 1
ATOM 4913 C C . THR A 1 602 ? -6.973 6.59 0.525 1 86.62 602 THR A C 1
ATOM 4915 O O . THR A 1 602 ? -7.953 6.035 0.029 1 86.62 602 THR A O 1
ATOM 4918 N N . ASP A 1 603 ? -5.977 5.938 1.01 1 86.38 603 ASP A N 1
ATOM 4919 C CA . ASP A 1 603 ? -5.891 4.488 0.848 1 86.38 603 ASP A CA 1
ATOM 4920 C C . ASP A 1 603 ? -7.004 3.781 1.621 1 86.38 603 ASP A C 1
ATOM 4922 O O . ASP A 1 603 ? -7.574 2.803 1.14 1 86.38 603 ASP A O 1
ATOM 4926 N N . TYR A 1 604 ? -7.297 4.348 2.732 1 90 604 TYR A N 1
ATOM 4927 C CA . TYR A 1 604 ? -8.328 3.709 3.543 1 90 604 TYR A CA 1
ATOM 4928 C C . TYR A 1 604 ? -9.719 3.963 2.959 1 90 604 TYR A C 1
ATOM 4930 O O . TYR A 1 604 ? -10.602 3.113 3.059 1 90 604 TYR A O 1
ATOM 4938 N N . HIS A 1 605 ? -9.867 5.074 2.375 1 92.88 605 HIS A N 1
ATOM 4939 C CA . HIS A 1 605 ? -11.125 5.328 1.69 1 92.88 605 HIS A CA 1
ATOM 4940 C C . HIS A 1 605 ? -11.297 4.41 0.483 1 92.88 605 HIS A C 1
ATOM 4942 O O . HIS A 1 605 ? -12.391 3.914 0.221 1 92.88 605 HIS A O 1
ATOM 4948 N N . SER A 1 606 ? -10.227 4.219 -0.212 1 91.88 606 SER A N 1
ATOM 4949 C CA . SER A 1 606 ? -10.258 3.307 -1.35 1 91.88 606 SER A CA 1
ATOM 4950 C C . SER A 1 606 ? -10.586 1.885 -0.908 1 91.88 606 SER A C 1
ATOM 4952 O O . SER A 1 606 ? -11.289 1.155 -1.613 1 91.88 606 SER A O 1
ATOM 4954 N N . GLU A 1 607 ? -10.07 1.579 0.217 1 91.5 607 GLU A N 1
ATOM 4955 C CA . GLU A 1 607 ? -10.383 0.258 0.755 1 91.5 607 GLU A CA 1
ATOM 4956 C C . GLU A 1 607 ? -11.844 0.16 1.178 1 91.5 607 GLU A C 1
ATOM 4958 O O . GLU A 1 607 ? -12.469 -0.889 1.02 1 91.5 607 GLU A O 1
ATOM 4963 N N . GLN A 1 608 ? -12.352 1.208 1.683 1 92.88 608 GLN A N 1
ATOM 4964 C CA . GLN A 1 608 ? -13.734 1.212 2.148 1 92.88 608 GLN A CA 1
ATOM 4965 C C . GLN A 1 608 ? -14.711 1.097 0.979 1 92.88 608 GLN A C 1
ATOM 4967 O O . GLN A 1 608 ? -15.781 0.498 1.113 1 92.88 608 GLN A O 1
ATOM 4972 N N . ILE A 1 609 ? -14.336 1.555 -0.15 1 93.38 609 ILE A N 1
ATOM 4973 C CA . ILE A 1 609 ? -15.211 1.52 -1.313 1 93.38 609 ILE A CA 1
ATOM 4974 C C . ILE A 1 609 ? -15.43 0.073 -1.751 1 93.38 609 ILE A C 1
ATOM 4976 O O . ILE A 1 609 ? -16.531 -0.293 -2.178 1 93.38 609 ILE A O 1
ATOM 4980 N N . ARG A 1 610 ? -14.477 -0.732 -1.564 1 91.56 610 ARG A N 1
ATOM 4981 C CA . ARG A 1 610 ? -14.617 -2.121 -1.991 1 91.56 610 ARG A CA 1
ATOM 4982 C C . ARG A 1 610 ? -15.438 -2.922 -0.985 1 91.56 610 ARG A C 1
ATOM 4984 O O . ARG A 1 610 ? -15.875 -4.035 -1.28 1 91.56 610 ARG A O 1
ATOM 4991 N N . ARG A 1 611 ? -15.578 -2.369 0.183 1 90.44 611 ARG A N 1
ATOM 4992 C CA . ARG A 1 611 ? -16.359 -3.049 1.22 1 90.44 611 ARG A CA 1
ATOM 4993 C C . ARG A 1 611 ? -17.812 -2.584 1.212 1 90.44 611 ARG A C 1
ATOM 4995 O O . ARG A 1 611 ? -18.5 -2.695 2.223 1 90.44 611 ARG A O 1
ATOM 5002 N N . GLY A 1 612 ? -18.203 -2.045 0.183 1 89.56 612 GLY A N 1
ATOM 5003 C CA . GLY A 1 612 ? -19.594 -1.629 0.06 1 89.56 612 GLY A CA 1
ATOM 5004 C C . GLY A 1 612 ? -19.797 -0.149 0.322 1 89.56 612 GLY A C 1
ATOM 5005 O O . GLY A 1 612 ? -20.938 0.309 0.471 1 89.56 612 GLY A O 1
ATOM 5006 N N . GLY A 1 613 ? -18.688 0.531 0.466 1 88.38 613 GLY A N 1
ATOM 5007 C CA . GLY A 1 613 ? -18.812 1.961 0.706 1 88.38 613 GLY A CA 1
ATOM 5008 C C . GLY A 1 613 ? -19.125 2.299 2.152 1 88.38 613 GLY A C 1
ATOM 5009 O O . GLY A 1 613 ? -19.141 1.417 3.012 1 88.38 613 GLY A O 1
ATOM 5010 N N . GLY A 1 614 ? -19.219 3.572 2.445 1 92 614 GLY A N 1
ATOM 5011 C CA . GLY A 1 614 ? -19.516 4.086 3.77 1 92 614 GLY A CA 1
ATOM 5012 C C . GLY A 1 614 ? -19.719 5.59 3.793 1 92 614 GLY A C 1
ATOM 5013 O O . GLY A 1 614 ? -19.25 6.301 2.91 1 92 614 GLY A O 1
ATOM 5014 N N . LEU A 1 615 ? -20.469 5.965 4.75 1 96.19 615 LEU A N 1
ATOM 5015 C CA . LEU A 1 615 ? -20.797 7.379 4.887 1 96.19 615 LEU A CA 1
ATOM 5016 C C . LEU A 1 615 ? -19.531 8.219 5.016 1 96.19 615 LEU A C 1
ATOM 5018 O O . LEU A 1 615 ? -19.438 9.305 4.434 1 96.19 615 LEU A O 1
ATOM 5022 N N . VAL A 1 616 ? -18.562 7.734 5.699 1 96.38 616 VAL A N 1
ATOM 5023 C CA . VAL A 1 616 ? -17.312 8.469 5.926 1 96.38 616 VAL A CA 1
ATOM 5024 C C . VAL A 1 616 ? -16.641 8.758 4.594 1 96.38 616 VAL A C 1
ATOM 5026 O O . VAL A 1 616 ? -16.062 9.828 4.398 1 96.38 616 VAL A O 1
ATOM 5029 N N . THR A 1 617 ? -16.672 7.902 3.67 1 95.75 617 THR A N 1
ATOM 5030 C CA . THR A 1 617 ? -16.062 8.07 2.357 1 95.75 617 THR A CA 1
ATOM 5031 C C . THR A 1 617 ? -16.859 9.047 1.504 1 95.75 617 THR A C 1
ATOM 5033 O O . THR A 1 617 ? -16.297 9.805 0.72 1 95.75 617 THR A O 1
ATOM 5036 N N . HIS A 1 618 ? -18.172 9.016 1.648 1 95.88 618 HIS A N 1
ATOM 5037 C CA . HIS A 1 618 ? -19.016 9.984 0.955 1 95.88 618 HIS A CA 1
ATOM 5038 C C . HIS A 1 618 ? -18.719 11.406 1.419 1 95.88 618 HIS A C 1
ATOM 5040 O O . HIS A 1 618 ? -18.562 12.312 0.597 1 95.88 618 HIS A O 1
ATOM 5046 N N . VAL A 1 619 ? -18.594 11.492 2.693 1 95.38 619 VAL A N 1
ATOM 5047 C CA . VAL A 1 619 ? -18.297 12.805 3.271 1 95.38 619 VAL A CA 1
ATOM 5048 C C . VAL A 1 619 ? -16.906 13.258 2.834 1 95.38 619 VAL A C 1
ATOM 5050 O O . VAL A 1 619 ? -16.703 14.438 2.549 1 95.38 619 VAL A O 1
ATOM 5053 N N . TRP A 1 620 ? -16 12.352 2.727 1 93.69 620 TRP A N 1
ATOM 5054 C CA . TRP A 1 620 ? -14.633 12.648 2.301 1 93.69 620 TRP A CA 1
ATOM 5055 C C . TRP A 1 620 ? -14.625 13.266 0.906 1 93.69 620 TRP A C 1
ATOM 5057 O O . TRP A 1 620 ? -13.992 14.297 0.682 1 93.69 620 TRP A O 1
ATOM 5067 N N . ILE A 1 621 ? -15.391 12.711 0.01 1 91.62 621 ILE A N 1
ATOM 5068 C CA . ILE A 1 621 ? -15.383 13.188 -1.368 1 91.62 621 ILE A CA 1
ATOM 5069 C C . ILE A 1 621 ? -16.078 14.539 -1.446 1 91.62 621 ILE A C 1
ATOM 5071 O O . ILE A 1 621 ? -15.68 15.414 -2.225 1 91.62 621 ILE A O 1
ATOM 5075 N N . LEU A 1 622 ? -17.094 14.68 -0.69 1 91 622 LEU A N 1
ATOM 5076 C CA . LEU A 1 622 ? -17.797 15.953 -0.675 1 91 622 LEU A CA 1
ATOM 5077 C C . LEU A 1 622 ? -16.906 17.078 -0.149 1 91 622 LEU A C 1
ATOM 5079 O O . LEU A 1 622 ? -16.938 18.188 -0.674 1 91 622 LEU A O 1
ATOM 5083 N N . LEU A 1 623 ? -16.109 16.734 0.789 1 89.06 623 LEU A N 1
ATOM 5084 C CA . LEU A 1 623 ? -15.211 17.734 1.372 1 89.06 623 LEU A CA 1
ATOM 5085 C C . LEU A 1 623 ? -14.023 18 0.457 1 89.06 623 LEU A C 1
ATOM 5087 O O . LEU A 1 623 ? -13.5 19.109 0.409 1 89.06 623 LEU A O 1
ATOM 5091 N N . ALA A 1 624 ? -13.562 16.969 -0.203 1 84.31 624 ALA A N 1
ATOM 5092 C CA . ALA A 1 624 ? -12.391 17.078 -1.061 1 84.31 624 ALA A CA 1
ATOM 5093 C C . ALA A 1 624 ? -12.609 18.094 -2.176 1 84.31 624 ALA A C 1
ATOM 5095 O O . ALA A 1 624 ? -11.672 18.75 -2.621 1 84.31 624 ALA A O 1
ATOM 5096 N N . HIS A 1 625 ? -13.789 18.234 -2.551 1 82.31 625 HIS A N 1
ATOM 5097 C CA . HIS A 1 625 ? -14.094 19.172 -3.619 1 82.31 625 HIS A CA 1
ATOM 5098 C C . HIS A 1 625 ? -14.156 20.609 -3.094 1 82.31 625 HIS A C 1
ATOM 5100 O O . HIS A 1 625 ? -14.164 21.562 -3.877 1 82.31 625 HIS A O 1
ATOM 5106 N N . LYS A 1 626 ? -14.164 20.781 -1.81 1 77.06 626 LYS A N 1
ATOM 5107 C CA . LYS A 1 626 ? -14.297 22.125 -1.232 1 77.06 626 LYS A CA 1
ATOM 5108 C C . LYS A 1 626 ? -13.008 22.547 -0.529 1 77.06 626 LYS A C 1
ATOM 5110 O O . LYS A 1 626 ? -12.992 23.562 0.179 1 77.06 626 LYS A O 1
ATOM 5115 N N . THR A 1 627 ? -11.961 21.781 -0.52 1 65.75 627 THR A N 1
ATOM 5116 C CA . THR A 1 627 ? -10.727 22.125 0.178 1 65.75 627 THR A CA 1
ATOM 5117 C C . THR A 1 627 ? -9.648 22.562 -0.812 1 65.75 627 THR A C 1
ATOM 5119 O O . THR A 1 627 ? -9.672 22.156 -1.975 1 65.75 627 THR A O 1
ATOM 5122 N N . ASP A 1 628 ? -8.898 23.594 -0.315 1 57.44 628 ASP A N 1
ATOM 5123 C CA . ASP A 1 628 ? -7.816 24.156 -1.11 1 57.44 628 ASP A CA 1
ATOM 5124 C C . ASP A 1 628 ? -6.543 23.328 -0.973 1 57.44 628 ASP A C 1
ATOM 5126 O O . ASP A 1 628 ? -5.438 23.844 -1.163 1 57.44 628 ASP A O 1
ATOM 5130 N N . LYS A 1 629 ? -6.621 22.281 -0.52 1 53.16 629 LYS A N 1
ATOM 5131 C CA . LYS A 1 629 ? -5.379 21.547 -0.276 1 53.16 629 LYS A CA 1
ATOM 5132 C C . LYS A 1 629 ? -4.453 21.625 -1.487 1 53.16 629 LYS A C 1
ATOM 5134 O O . LYS A 1 629 ? -3.23 21.656 -1.338 1 53.16 629 LYS A O 1
ATOM 5139 N N . TYR A 1 630 ? -4.969 21.859 -2.709 1 53.12 630 TYR A N 1
ATOM 5140 C CA . TYR A 1 630 ? -4.062 21.766 -3.85 1 53.12 630 TYR A CA 1
ATOM 5141 C C . TYR A 1 630 ? -4.02 23.094 -4.609 1 53.12 630 TYR A C 1
ATOM 5143 O O . TYR A 1 630 ? -4.113 23.109 -5.84 1 53.12 630 TYR A O 1
ATOM 5151 N N . HIS A 1 631 ? -3.869 24.172 -3.75 1 52.91 631 HIS A N 1
ATOM 5152 C CA . HIS A 1 631 ? -3.725 25.5 -4.324 1 52.91 631 HIS A CA 1
ATOM 5153 C C . HIS A 1 631 ? -2.291 25.75 -4.777 1 52.91 631 HIS A C 1
ATOM 5155 O O . HIS A 1 631 ? -1.341 25.344 -4.109 1 52.91 631 HIS A O 1
ATOM 5161 N N . ILE A 1 632 ? -2.188 26.062 -6.113 1 53.03 632 ILE A N 1
ATOM 5162 C CA . ILE A 1 632 ? -0.894 26.469 -6.656 1 53.03 632 ILE A CA 1
ATOM 5163 C C . ILE A 1 632 ? -0.708 27.969 -6.488 1 53.03 632 ILE A C 1
ATOM 5165 O O . ILE A 1 632 ? -1.595 28.75 -6.832 1 53.03 632 ILE A O 1
ATOM 5169 N N . SER A 1 633 ? 0.246 28.375 -5.684 1 49.59 633 SER A N 1
ATOM 5170 C CA . SER A 1 633 ? 0.569 29.781 -5.531 1 49.59 633 SER A CA 1
ATOM 5171 C C . SER A 1 633 ? 1.096 30.375 -6.836 1 49.59 633 SER A C 1
ATOM 5173 O O . SER A 1 633 ? 1.653 29.656 -7.668 1 49.59 633 SER A O 1
ATOM 5175 N N . ASP A 1 634 ? 0.548 31.688 -7.176 1 50 634 ASP A N 1
ATOM 5176 C CA . ASP A 1 634 ? 1.059 32.438 -8.328 1 50 634 ASP A CA 1
ATOM 5177 C C . ASP A 1 634 ? 2.58 32.562 -8.266 1 50 634 ASP A C 1
ATOM 5179 O O . ASP A 1 634 ? 3.152 32.719 -7.191 1 50 634 ASP A O 1
ATOM 5183 N N . MET B 1 1 ? 9.773 -28.766 -45.438 1 25.27 1 MET B N 1
ATOM 5184 C CA . MET B 1 1 ? 10.867 -28.656 -44.469 1 25.27 1 MET B CA 1
ATOM 5185 C C . MET B 1 1 ? 10.336 -28.469 -43.062 1 25.27 1 MET B C 1
ATOM 5187 O O . MET B 1 1 ? 9.555 -27.547 -42.812 1 25.27 1 MET B O 1
ATOM 5191 N N . HIS B 1 2 ? 10.086 -29.484 -42.312 1 37.84 2 HIS B N 1
ATOM 5192 C CA . HIS B 1 2 ? 9.539 -29.688 -40.969 1 37.84 2 HIS B CA 1
ATOM 5193 C C . HIS B 1 2 ? 10.328 -28.891 -39.938 1 37.84 2 HIS B C 1
ATOM 5195 O O . HIS B 1 2 ? 11.5 -29.188 -39.688 1 37.84 2 HIS B O 1
ATOM 5201 N N . VAL B 1 3 ? 10.281 -27.719 -40.031 1 41.56 3 VAL B N 1
ATOM 5202 C CA . VAL B 1 3 ? 11.102 -26.953 -39.125 1 41.56 3 VAL B CA 1
ATOM 5203 C C . VAL B 1 3 ? 10.789 -27.359 -37.688 1 41.56 3 VAL B C 1
ATOM 5205 O O . VAL B 1 3 ? 9.672 -27.172 -37.219 1 41.56 3 VAL B O 1
ATOM 5208 N N . SER B 1 4 ? 11.297 -28.406 -37.312 1 49.59 4 SER B N 1
ATOM 5209 C CA . SER B 1 4 ? 11.328 -28.734 -35.906 1 49.59 4 SER B CA 1
ATOM 5210 C C . SER B 1 4 ? 11.906 -27.578 -35.062 1 49.59 4 SER B C 1
ATOM 5212 O O . SER B 1 4 ? 13.07 -27.219 -35.25 1 49.59 4 SER B O 1
ATOM 5214 N N . PHE B 1 5 ? 11.086 -26.656 -34.781 1 54 5 PHE B N 1
ATOM 5215 C CA . PHE B 1 5 ? 11.555 -25.453 -34.094 1 54 5 PHE B CA 1
ATOM 5216 C C . PHE B 1 5 ? 12.516 -25.828 -32.969 1 54 5 PHE B C 1
ATOM 5218 O O . PHE B 1 5 ? 13.445 -25.078 -32.688 1 54 5 PHE B O 1
ATOM 5225 N N . VAL B 1 6 ? 12.305 -26.969 -32.344 1 59.38 6 VAL B N 1
ATOM 5226 C CA . VAL B 1 6 ? 13.25 -27.375 -31.297 1 59.38 6 VAL B CA 1
ATOM 5227 C C . VAL B 1 6 ? 13.984 -28.641 -31.75 1 59.38 6 VAL B C 1
ATOM 5229 O O . VAL B 1 6 ? 13.359 -29.672 -32.031 1 59.38 6 VAL B O 1
ATOM 5232 N N . PRO B 1 7 ? 15.297 -28.547 -32.094 1 61.59 7 PRO B N 1
ATOM 5233 C CA . PRO B 1 7 ? 16.062 -29.734 -32.5 1 61.59 7 PRO B CA 1
ATOM 5234 C C . PRO B 1 7 ? 15.836 -30.922 -31.562 1 61.59 7 PRO B C 1
ATOM 5236 O O . PRO B 1 7 ? 15.625 -30.734 -30.359 1 61.59 7 PRO B O 1
ATOM 5239 N N . GLY B 1 8 ? 15.469 -32.031 -32 1 61.56 8 GLY B N 1
ATOM 5240 C CA . GLY B 1 8 ? 15.18 -33.281 -31.297 1 61.56 8 GLY B CA 1
ATOM 5241 C C . GLY B 1 8 ? 16.141 -33.531 -30.156 1 61.56 8 GLY B C 1
ATOM 5242 O O . GLY B 1 8 ? 15.727 -34.031 -29.094 1 61.56 8 GLY B O 1
ATOM 5243 N N . GLU B 1 9 ? 17.375 -33.188 -30.328 1 63.59 9 GLU B N 1
ATOM 5244 C CA . GLU B 1 9 ? 18.359 -33.438 -29.281 1 63.59 9 GLU B CA 1
ATOM 5245 C C . GLU B 1 9 ? 18.078 -32.594 -28.031 1 63.59 9 GLU B C 1
ATOM 5247 O O . GLU B 1 9 ? 18.188 -33.062 -26.906 1 63.59 9 GLU B O 1
ATOM 5252 N N . VAL B 1 10 ? 17.734 -31.422 -28.281 1 65.44 10 VAL B N 1
ATOM 5253 C CA . VAL B 1 10 ? 17.453 -30.516 -27.172 1 65.44 10 VAL B CA 1
ATOM 5254 C C . VAL B 1 10 ? 16.188 -30.969 -26.438 1 65.44 10 VAL B C 1
ATOM 5256 O O . VAL B 1 10 ? 16.109 -30.891 -25.219 1 65.44 10 VAL B O 1
ATOM 5259 N N . GLN B 1 11 ? 15.453 -31.453 -27.141 1 69.31 11 GLN B N 1
ATOM 5260 C CA . GLN B 1 11 ? 14.203 -31.938 -26.562 1 69.31 11 GLN B CA 1
ATOM 5261 C C . GLN B 1 11 ? 14.43 -33.188 -25.703 1 69.31 11 GLN B C 1
ATOM 5263 O O . GLN B 1 11 ? 13.844 -33.312 -24.641 1 69.31 11 GLN B O 1
ATOM 5268 N N . ASP B 1 12 ? 15.195 -34.062 -26.266 1 64.69 12 ASP B N 1
ATOM 5269 C CA . ASP B 1 12 ? 15.516 -35.25 -25.484 1 64.69 12 ASP B CA 1
ATOM 5270 C C . ASP B 1 12 ? 16.25 -34.875 -24.203 1 64.69 12 ASP B C 1
ATOM 5272 O O . ASP B 1 12 ? 15.977 -35.469 -23.141 1 64.69 12 ASP B O 1
ATOM 5276 N N . LEU B 1 13 ? 17.031 -33.938 -24.359 1 64.56 13 LEU B N 1
ATOM 5277 C CA . LEU B 1 13 ? 17.75 -33.469 -23.188 1 64.56 13 LEU B CA 1
ATOM 5278 C C . LEU B 1 13 ? 16.797 -32.812 -22.188 1 64.56 13 LEU B C 1
ATOM 5280 O O . LEU B 1 13 ? 16.922 -33.031 -20.969 1 64.56 13 LEU B O 1
ATOM 5284 N N . TRP B 1 14 ? 15.828 -32.156 -22.703 1 69.56 14 TRP B N 1
ATOM 5285 C CA . TRP B 1 14 ? 14.859 -31.5 -21.828 1 69.56 14 TRP B CA 1
ATOM 5286 C C . TRP B 1 14 ? 13.938 -32.531 -21.172 1 69.56 14 TRP B C 1
ATOM 5288 O O . TRP B 1 14 ? 13.578 -32.375 -20 1 69.56 14 TRP B O 1
ATOM 5298 N N . ASP B 1 15 ? 13.641 -33.406 -21.906 1 69.06 15 ASP B N 1
ATOM 5299 C CA . ASP B 1 15 ? 12.742 -34.406 -21.359 1 69.06 15 ASP B CA 1
ATOM 5300 C C . ASP B 1 15 ? 13.43 -35.219 -20.25 1 69.06 15 ASP B C 1
ATOM 5302 O O . ASP B 1 15 ? 12.797 -35.594 -19.266 1 69.06 15 ASP B O 1
ATOM 5306 N N . ASN B 1 16 ? 14.773 -35.406 -20.469 1 69.06 16 ASN B N 1
ATOM 5307 C CA . ASN B 1 16 ? 15.477 -36.188 -19.484 1 69.06 16 ASN B CA 1
ATOM 5308 C C . ASN B 1 16 ? 15.969 -35.344 -18.312 1 69.06 16 ASN B C 1
ATOM 5310 O O . ASN B 1 16 ? 15.977 -35.781 -17.172 1 69.06 16 ASN B O 1
ATOM 5314 N N . TRP B 1 17 ? 16.266 -34.094 -18.641 1 78.5 17 TRP B N 1
ATOM 5315 C CA . TRP B 1 17 ? 16.906 -33.281 -17.609 1 78.5 17 TRP B CA 1
ATOM 5316 C C . TRP B 1 17 ? 16.109 -32 -17.344 1 78.5 17 TRP B C 1
ATOM 5318 O O . TRP B 1 17 ? 16.609 -31.078 -16.703 1 78.5 17 TRP B O 1
ATOM 5328 N N . GLY B 1 18 ? 14.93 -31.969 -17.766 1 82.12 18 GLY B N 1
ATOM 5329 C CA . GLY B 1 18 ? 14.148 -30.75 -17.625 1 82.12 18 GLY B CA 1
ATOM 5330 C C . GLY B 1 18 ? 13.805 -30.406 -16.188 1 82.12 18 GLY B C 1
ATOM 5331 O O . GLY B 1 18 ? 13.922 -29.266 -15.773 1 82.12 18 GLY B O 1
ATOM 5332 N N . LEU B 1 19 ? 13.469 -31.422 -15.438 1 87.38 19 LEU B N 1
ATOM 5333 C CA . LEU B 1 19 ? 13.102 -31.203 -14.047 1 87.38 19 LEU B CA 1
ATOM 5334 C C . LEU B 1 19 ? 14.328 -30.828 -13.211 1 87.38 19 LEU B C 1
ATOM 5336 O O . LEU B 1 19 ? 14.258 -29.922 -12.375 1 87.38 19 LEU B O 1
ATOM 5340 N N . GLU B 1 20 ? 15.445 -31.469 -13.477 1 90.94 20 GLU B N 1
ATOM 5341 C CA . GLU B 1 20 ? 16.672 -31.188 -12.75 1 90.94 20 GLU B CA 1
ATOM 5342 C C . GLU B 1 20 ? 17.188 -29.781 -13.047 1 90.94 20 GLU B C 1
ATOM 5344 O O . GLU B 1 20 ? 17.688 -29.094 -12.148 1 90.94 20 GLU B O 1
ATOM 5349 N N . MET B 1 21 ? 16.984 -29.406 -14.227 1 90.25 21 MET B N 1
ATOM 5350 C CA . MET B 1 21 ? 17.422 -28.062 -14.586 1 90.25 21 MET B CA 1
ATOM 5351 C C . MET B 1 21 ? 16.562 -27.016 -13.906 1 90.25 21 MET B C 1
ATOM 5353 O O . MET B 1 21 ? 17.062 -25.969 -13.469 1 90.25 21 MET B O 1
ATOM 5357 N N . LEU B 1 22 ? 15.312 -27.25 -13.828 1 91.56 22 LEU B N 1
ATOM 5358 C CA . LEU B 1 22 ? 14.406 -26.297 -13.172 1 91.56 22 LEU B CA 1
ATOM 5359 C C . LEU B 1 22 ? 14.688 -26.234 -11.68 1 91.56 22 LEU B C 1
ATOM 5361 O O . LEU B 1 22 ? 14.648 -25.141 -11.086 1 91.56 22 LEU B O 1
ATOM 5365 N N . VAL B 1 23 ? 14.953 -27.359 -11.094 1 92.69 23 VAL B N 1
ATOM 5366 C CA . VAL B 1 23 ? 15.25 -27.391 -9.672 1 92.69 23 VAL B CA 1
ATOM 5367 C C . VAL B 1 23 ? 16.578 -26.672 -9.398 1 92.69 23 VAL B C 1
ATOM 5369 O O . VAL B 1 23 ? 16.703 -25.938 -8.422 1 92.69 23 VAL B O 1
ATOM 5372 N N . LEU B 1 24 ? 17.531 -26.844 -10.336 1 93.62 24 LEU B N 1
ATOM 5373 C CA . LEU B 1 24 ? 18.812 -26.156 -10.195 1 93.62 24 LEU B CA 1
ATOM 5374 C C . LEU B 1 24 ? 18.641 -24.656 -10.359 1 93.62 24 LEU B C 1
ATOM 5376 O O . LEU B 1 24 ? 19.297 -23.875 -9.664 1 93.62 24 LEU B O 1
ATOM 5380 N N . LEU B 1 25 ? 17.781 -24.312 -11.25 1 93.94 25 LEU B N 1
ATOM 5381 C CA . LEU B 1 25 ? 17.5 -22.891 -11.438 1 93.94 25 LEU B CA 1
ATOM 5382 C C . LEU B 1 25 ? 16.844 -22.312 -10.18 1 93.94 25 LEU B C 1
ATOM 5384 O O . LEU B 1 25 ? 17.203 -21.203 -9.75 1 93.94 25 LEU B O 1
ATOM 5388 N N . SER B 1 26 ? 15.945 -23 -9.641 1 94.5 26 SER B N 1
ATOM 5389 C CA . SER B 1 26 ? 15.312 -22.562 -8.406 1 94.5 26 SER B CA 1
ATOM 5390 C C . SER B 1 26 ? 16.328 -22.438 -7.277 1 94.5 26 SER B C 1
ATOM 5392 O O . SER B 1 26 ? 16.297 -21.469 -6.508 1 94.5 26 SER B O 1
ATOM 5394 N N . PHE B 1 27 ? 17.266 -23.344 -7.238 1 95.5 27 PHE B N 1
ATOM 5395 C CA . PHE B 1 27 ? 18.312 -23.312 -6.211 1 95.5 27 PHE B CA 1
ATOM 5396 C C . PHE B 1 27 ? 19.219 -22.109 -6.414 1 95.5 27 PHE B C 1
ATOM 5398 O O . PHE B 1 27 ? 19.578 -21.422 -5.453 1 95.5 27 PHE B O 1
ATOM 5405 N N . THR B 1 28 ? 19.547 -21.859 -7.617 1 95.75 28 THR B N 1
ATOM 5406 C CA . THR B 1 28 ? 20.406 -20.734 -7.926 1 95.75 28 THR B CA 1
ATOM 5407 C C . THR B 1 28 ? 19.75 -19.422 -7.543 1 95.75 28 THR B C 1
ATOM 5409 O O . THR B 1 28 ? 20.391 -18.5 -7.023 1 95.75 28 THR B O 1
ATOM 5412 N N . ILE B 1 29 ? 18.516 -19.359 -7.785 1 95.88 29 ILE B N 1
ATOM 5413 C CA . ILE B 1 29 ? 17.75 -18.156 -7.43 1 95.88 29 ILE B CA 1
ATOM 5414 C C . ILE B 1 29 ? 17.781 -17.969 -5.918 1 95.88 29 ILE B C 1
ATOM 5416 O O . ILE B 1 29 ? 17.953 -16.844 -5.434 1 95.88 29 ILE B O 1
ATOM 5420 N N . GLN B 1 30 ? 17.672 -19.031 -5.164 1 95.69 30 GLN B N 1
ATOM 5421 C CA . GLN B 1 30 ? 17.688 -18.922 -3.709 1 95.69 30 GLN B CA 1
ATOM 5422 C C . GLN B 1 30 ? 19.062 -18.516 -3.195 1 95.69 30 GLN B C 1
ATOM 5424 O O . GLN B 1 30 ? 19.172 -17.781 -2.211 1 95.69 30 GLN B O 1
ATOM 5429 N N . VAL B 1 31 ? 20.062 -18.922 -3.854 1 95.44 31 VAL B N 1
ATOM 5430 C CA . VAL B 1 31 ? 21.422 -18.547 -3.469 1 95.44 31 VAL B CA 1
ATOM 5431 C C . VAL B 1 31 ? 21.609 -17.047 -3.703 1 95.44 31 VAL B C 1
ATOM 5433 O O . VAL B 1 31 ? 22.156 -16.344 -2.85 1 95.44 31 VAL B O 1
ATOM 5436 N N . ILE B 1 32 ? 21.109 -16.562 -4.789 1 95.5 32 ILE B N 1
ATOM 5437 C CA . ILE B 1 32 ? 21.219 -15.141 -5.109 1 95.5 32 ILE B CA 1
ATOM 5438 C C . ILE B 1 32 ? 20.453 -14.32 -4.082 1 95.5 32 ILE B C 1
ATOM 5440 O O . ILE B 1 32 ? 20.953 -13.297 -3.6 1 95.5 32 ILE B O 1
ATOM 5444 N N . LEU B 1 33 ? 19.328 -14.766 -3.713 1 95.88 33 LEU B N 1
ATOM 5445 C CA . LEU B 1 33 ? 18.5 -14.031 -2.756 1 95.88 33 LEU B CA 1
ATOM 5446 C C . LEU B 1 33 ? 19.125 -14.062 -1.366 1 95.88 33 LEU B C 1
ATOM 5448 O O . LEU B 1 33 ? 19.031 -13.094 -0.613 1 95.88 33 LEU B O 1
ATOM 5452 N N . THR B 1 34 ? 19.781 -15.102 -1.025 1 95.19 34 THR B N 1
ATOM 5453 C CA . THR B 1 34 ? 20.422 -15.219 0.28 1 95.19 34 THR B CA 1
ATOM 5454 C C . THR B 1 34 ? 21.625 -14.281 0.38 1 95.19 34 THR B C 1
ATOM 5456 O O . THR B 1 34 ? 21.828 -13.633 1.407 1 95.19 34 THR B O 1
ATOM 5459 N N . VAL B 1 35 ? 22.281 -14.125 -0.712 1 92.56 35 VAL B N 1
ATOM 5460 C CA . VAL B 1 35 ? 23.516 -13.359 -0.672 1 92.56 35 VAL B CA 1
ATOM 5461 C C . VAL B 1 35 ? 23.219 -11.883 -0.937 1 92.56 35 VAL B C 1
ATOM 5463 O O . VAL B 1 35 ? 23.75 -11 -0.256 1 92.56 35 VAL B O 1
ATOM 5466 N N . TYR B 1 36 ? 22.281 -11.609 -1.831 1 92.12 36 TYR B N 1
ATOM 5467 C CA . TYR B 1 36 ? 22.078 -10.227 -2.268 1 92.12 36 TYR B CA 1
ATOM 5468 C C . TYR B 1 36 ? 20.844 -9.633 -1.615 1 92.12 36 TYR B C 1
ATOM 5470 O O . TYR B 1 36 ? 20.594 -8.422 -1.718 1 92.12 36 TYR B O 1
ATOM 5478 N N . GLY B 1 37 ? 20.125 -10.375 -0.936 1 90.19 37 GLY B N 1
ATOM 5479 C CA . GLY B 1 37 ? 18.891 -9.875 -0.364 1 90.19 37 GLY B CA 1
ATOM 5480 C C . GLY B 1 37 ? 19.094 -8.75 0.63 1 90.19 37 GLY B C 1
ATOM 5481 O O . GLY B 1 37 ? 18.422 -7.719 0.562 1 90.19 37 GLY B O 1
ATOM 5482 N N . SER B 1 38 ? 20.078 -8.828 1.448 1 87.88 38 SER B N 1
ATOM 5483 C CA . SER B 1 38 ? 20.297 -7.828 2.486 1 87.88 38 SER B CA 1
ATOM 5484 C C . SER B 1 38 ? 21.219 -6.707 1.991 1 87.88 38 SER B C 1
ATOM 5486 O O . SER B 1 38 ? 21.328 -5.664 2.637 1 87.88 38 SER B O 1
ATOM 5488 N N . ARG B 1 39 ? 21.766 -6.906 0.798 1 90 39 ARG B N 1
ATOM 5489 C CA . ARG B 1 39 ? 22.672 -5.898 0.273 1 90 39 ARG B CA 1
ATOM 5490 C C . ARG B 1 39 ? 21.922 -4.699 -0.281 1 90 39 ARG B C 1
ATOM 5492 O O . ARG B 1 39 ? 22.5 -3.639 -0.505 1 90 39 ARG B O 1
ATOM 5499 N N . ARG B 1 40 ? 20.688 -4.797 -0.387 1 89.38 40 ARG B N 1
ATOM 5500 C CA . ARG B 1 40 ? 19.859 -3.684 -0.844 1 89.38 40 ARG B CA 1
ATOM 5501 C C . ARG B 1 40 ? 19.859 -2.549 0.176 1 89.38 40 ARG B C 1
ATOM 5503 O O . ARG B 1 40 ? 19.578 -1.398 -0.168 1 89.38 40 ARG B O 1
ATOM 5510 N N . LYS B 1 41 ? 20.188 -2.896 1.327 1 89.38 41 LYS B N 1
ATOM 5511 C CA . LYS B 1 41 ? 20.203 -1.915 2.408 1 89.38 41 LYS B CA 1
ATOM 5512 C C . LYS B 1 41 ? 21.359 -0.938 2.244 1 89.38 41 LYS B C 1
ATOM 5514 O O . LYS B 1 41 ? 21.25 0.234 2.611 1 89.38 41 LYS B O 1
ATOM 5519 N N . ASP B 1 42 ? 22.453 -1.468 1.655 1 90.56 42 ASP B N 1
ATOM 5520 C CA . ASP B 1 42 ? 23.656 -0.64 1.654 1 90.56 42 ASP B CA 1
ATOM 5521 C C . ASP B 1 42 ? 24.078 -0.271 0.231 1 90.56 42 ASP B C 1
ATOM 5523 O O . ASP B 1 42 ? 24.875 0.647 0.028 1 90.56 42 ASP B O 1
ATOM 5527 N N . ILE B 1 43 ? 23.562 -0.975 -0.743 1 89.31 43 ILE B N 1
ATOM 5528 C CA . ILE B 1 43 ? 23.953 -0.676 -2.117 1 89.31 43 ILE B CA 1
ATOM 5529 C C . ILE B 1 43 ? 22.781 -0.051 -2.865 1 89.31 43 ILE B C 1
ATOM 5531 O O . ILE B 1 43 ? 21.781 -0.723 -3.139 1 89.31 43 ILE B O 1
ATOM 5535 N N . PRO B 1 44 ? 22.844 1.194 -3.211 1 87.69 44 PRO B N 1
ATOM 5536 C CA . PRO B 1 44 ? 21.734 1.855 -3.912 1 87.69 44 PRO B CA 1
ATOM 5537 C C . PRO B 1 44 ? 21.797 1.644 -5.422 1 87.69 44 PRO B C 1
ATOM 5539 O O . PRO B 1 44 ? 21.047 2.287 -6.164 1 87.69 44 PRO B O 1
ATOM 5542 N N . GLY B 1 45 ? 22.5 0.711 -5.949 1 85.75 45 GLY B N 1
ATOM 5543 C CA . GLY B 1 45 ? 22.641 0.53 -7.383 1 85.75 45 GLY B CA 1
ATOM 5544 C C . GLY B 1 45 ? 21.422 -0.108 -8.031 1 85.75 45 GLY B C 1
ATOM 5545 O O . GLY B 1 45 ? 20.766 -0.949 -7.418 1 85.75 45 GLY B O 1
ATOM 5546 N N . LEU B 1 46 ? 21.141 0.3 -9.203 1 86.62 46 LEU B N 1
ATOM 5547 C CA . LEU B 1 46 ? 20 -0.212 -9.953 1 86.62 46 LEU B CA 1
ATOM 5548 C C . LEU B 1 46 ? 20.203 -1.681 -10.312 1 86.62 46 LEU B C 1
ATOM 5550 O O . LEU B 1 46 ? 19.25 -2.447 -10.375 1 86.62 46 LEU B O 1
ATOM 5554 N N . ARG B 1 47 ? 21.406 -2.023 -10.453 1 89.5 47 ARG B N 1
ATOM 5555 C CA . ARG B 1 47 ? 21.688 -3.398 -10.859 1 89.5 47 ARG B CA 1
ATOM 5556 C C . ARG B 1 47 ? 21.328 -4.379 -9.75 1 89.5 47 ARG B C 1
ATOM 5558 O O . ARG B 1 47 ? 20.703 -5.41 -10.008 1 89.5 47 ARG B O 1
ATOM 5565 N N . THR B 1 48 ? 21.719 -4.055 -8.594 1 91.5 48 THR B N 1
ATOM 5566 C CA . THR B 1 48 ? 21.391 -4.93 -7.477 1 91.5 48 THR B CA 1
ATOM 5567 C C . THR B 1 48 ? 19.891 -4.953 -7.223 1 91.5 48 THR B C 1
ATOM 5569 O O . THR B 1 48 ? 19.312 -6.012 -6.969 1 91.5 48 THR B O 1
ATOM 5572 N N . ARG B 1 49 ? 19.344 -3.896 -7.43 1 91.25 49 ARG B N 1
ATOM 5573 C CA . ARG B 1 49 ? 17.906 -3.811 -7.195 1 91.25 49 ARG B CA 1
ATOM 5574 C C . ARG B 1 49 ? 17.141 -4.609 -8.234 1 91.25 49 ARG B C 1
ATOM 5576 O O . ARG B 1 49 ? 16.203 -5.34 -7.898 1 91.25 49 ARG B O 1
ATOM 5583 N N . CYS B 1 50 ? 17.516 -4.5 -9.43 1 91.69 50 CYS B N 1
ATOM 5584 C CA . CYS B 1 50 ? 16.828 -5.207 -10.5 1 91.69 50 CYS B CA 1
ATOM 5585 C C . CYS B 1 50 ? 17.047 -6.711 -10.391 1 91.69 50 CYS B C 1
ATOM 5587 O O . CYS B 1 50 ? 16.125 -7.5 -10.633 1 91.69 50 CYS B O 1
ATOM 5589 N N . THR B 1 51 ? 18.203 -7.043 -9.969 1 94.31 51 THR B N 1
ATOM 5590 C CA . THR B 1 51 ? 18.516 -8.461 -9.828 1 94.31 51 THR B CA 1
ATOM 5591 C C . THR B 1 51 ? 17.688 -9.086 -8.703 1 94.31 51 THR B C 1
ATOM 5593 O O . THR B 1 51 ? 17.078 -10.148 -8.891 1 94.31 51 THR B O 1
ATOM 5596 N N . VAL B 1 52 ? 17.641 -8.414 -7.602 1 94.62 52 VAL B N 1
ATOM 5597 C CA . VAL B 1 52 ? 16.891 -8.953 -6.469 1 94.62 52 VAL B CA 1
ATOM 5598 C C . VAL B 1 52 ? 15.391 -8.945 -6.781 1 94.62 52 VAL B C 1
ATOM 5600 O O . VAL B 1 52 ? 14.68 -9.891 -6.453 1 94.62 52 VAL B O 1
ATOM 5603 N N . TRP B 1 53 ? 14.953 -7.93 -7.434 1 93.69 53 TRP B N 1
ATOM 5604 C CA . TRP B 1 53 ? 13.547 -7.832 -7.812 1 93.69 53 TRP B CA 1
ATOM 5605 C C . TRP B 1 53 ? 13.164 -8.961 -8.758 1 93.69 53 TRP B C 1
ATOM 5607 O O . TRP B 1 53 ? 12.148 -9.633 -8.555 1 93.69 53 TRP B O 1
ATOM 5617 N N . PHE B 1 54 ? 14.023 -9.234 -9.734 1 93.88 54 PHE B N 1
ATOM 5618 C CA . PHE B 1 54 ? 13.758 -10.258 -10.734 1 93.88 54 PHE B CA 1
ATOM 5619 C C . PHE B 1 54 ? 13.797 -11.648 -10.109 1 93.88 54 PHE B C 1
ATOM 5621 O O . PHE B 1 54 ? 12.922 -12.477 -10.367 1 93.88 54 PHE B O 1
ATOM 5628 N N . THR B 1 55 ? 14.719 -11.859 -9.336 1 94.31 55 THR B N 1
ATOM 5629 C CA . THR B 1 55 ? 14.867 -13.18 -8.734 1 94.31 55 THR B CA 1
ATOM 5630 C C . THR B 1 55 ? 13.766 -13.43 -7.707 1 94.31 55 THR B C 1
ATOM 5632 O O . THR B 1 55 ? 13.273 -14.555 -7.586 1 94.31 55 THR B O 1
ATOM 5635 N N . TYR B 1 56 ? 13.383 -12.438 -7.02 1 94.44 56 TYR B N 1
ATOM 5636 C CA . TYR B 1 56 ? 12.312 -12.57 -6.035 1 94.44 56 TYR B CA 1
ATOM 5637 C C . TYR B 1 56 ? 11 -12.953 -6.707 1 94.44 56 TYR B C 1
ATOM 5639 O O . TYR B 1 56 ? 10.297 -13.844 -6.234 1 94.44 56 TYR B O 1
ATOM 5647 N N . LEU B 1 57 ? 10.727 -12.352 -7.781 1 92 57 LEU B N 1
ATOM 5648 C CA . LEU B 1 57 ? 9.477 -12.609 -8.484 1 92 57 LEU B CA 1
ATOM 5649 C C . LEU B 1 57 ? 9.531 -13.945 -9.211 1 92 57 LEU B C 1
ATOM 5651 O O . LEU B 1 57 ? 8.539 -14.68 -9.242 1 92 57 LEU B O 1
ATOM 5655 N N . LEU B 1 58 ? 10.633 -14.25 -9.711 1 92.19 58 LEU B N 1
ATOM 5656 C CA . LEU B 1 58 ? 10.781 -15.5 -10.453 1 92.19 58 LEU B CA 1
ATOM 5657 C C . LEU B 1 58 ? 10.727 -16.703 -9.516 1 92.19 58 LEU B C 1
ATOM 5659 O O . LEU B 1 58 ? 10.242 -17.766 -9.891 1 92.19 58 LEU B O 1
ATOM 5663 N N . SER B 1 59 ? 11.211 -16.5 -8.336 1 92 59 SER B N 1
ATOM 5664 C CA . SER B 1 59 ? 11.258 -17.609 -7.387 1 92 59 SER B CA 1
ATOM 5665 C C . SER B 1 59 ? 9.859 -18.141 -7.086 1 92 59 SER B C 1
ATOM 5667 O O . SER B 1 59 ? 9.625 -19.344 -7.172 1 92 59 SER B O 1
ATOM 5669 N N . ALA B 1 60 ? 8.922 -17.297 -6.84 1 87.31 60 ALA B N 1
ATOM 5670 C CA . ALA B 1 60 ? 7.562 -17.703 -6.48 1 87.31 60 ALA B CA 1
ATOM 5671 C C . ALA B 1 60 ? 6.848 -18.344 -7.664 1 87.31 60 ALA B C 1
ATOM 5673 O O . ALA B 1 60 ? 6.18 -19.375 -7.516 1 87.31 60 ALA B O 1
ATOM 5674 N N . SER B 1 61 ? 6.996 -17.859 -8.812 1 88.88 61 SER B N 1
ATOM 5675 C CA . SER B 1 61 ? 6.312 -18.359 -10 1 88.88 61 SER B CA 1
ATOM 5676 C C . SER B 1 61 ? 6.926 -19.688 -10.461 1 88.88 61 SER B C 1
ATOM 5678 O O . SER B 1 61 ? 6.203 -20.625 -10.812 1 88.88 61 SER B O 1
ATOM 5680 N N . LEU B 1 62 ? 8.203 -19.75 -10.43 1 90.25 62 LEU B N 1
ATOM 5681 C CA . LEU B 1 62 ? 8.891 -20.969 -10.883 1 90.25 62 LEU B CA 1
ATOM 5682 C C . LEU B 1 62 ? 8.562 -22.141 -9.977 1 90.25 62 LEU B C 1
ATOM 5684 O O . LEU B 1 62 ? 8.367 -23.266 -10.453 1 90.25 62 LEU B O 1
ATOM 5688 N N . GLN B 1 63 ? 8.5 -21.906 -8.797 1 91.38 63 GLN B N 1
ATOM 5689 C CA . GLN B 1 63 ? 8.219 -22.984 -7.855 1 91.38 63 GLN B CA 1
ATOM 5690 C C . GLN B 1 63 ? 6.828 -23.578 -8.094 1 91.38 63 GLN B C 1
ATOM 5692 O O . GLN B 1 63 ? 6.652 -24.797 -8.039 1 91.38 63 GLN B O 1
ATOM 5697 N N . LYS B 1 64 ? 5.914 -22.781 -8.328 1 89.56 64 LYS B N 1
ATOM 5698 C CA . LYS B 1 64 ? 4.562 -23.281 -8.57 1 89.56 64 LYS B CA 1
ATOM 5699 C C . LYS B 1 64 ? 4.496 -24.078 -9.867 1 89.56 64 LYS B C 1
ATOM 5701 O O . LYS B 1 64 ? 3.807 -25.094 -9.938 1 89.56 64 LYS B O 1
ATOM 5706 N N . ILE B 1 65 ? 5.234 -23.672 -10.781 1 88.69 65 ILE B N 1
ATOM 5707 C CA . ILE B 1 65 ? 5.273 -24.375 -12.055 1 88.69 65 ILE B CA 1
ATOM 5708 C C . ILE B 1 65 ? 5.938 -25.734 -11.875 1 88.69 65 ILE B C 1
ATOM 5710 O O . ILE B 1 65 ? 5.465 -26.734 -12.414 1 88.69 65 ILE B O 1
ATOM 5714 N N . ILE B 1 66 ? 6.988 -25.781 -11.086 1 91.81 66 ILE B N 1
ATOM 5715 C CA . ILE B 1 66 ? 7.699 -27.031 -10.867 1 91.81 66 ILE B CA 1
ATOM 5716 C C . ILE B 1 66 ? 6.812 -28 -10.086 1 91.81 66 ILE B C 1
ATOM 5718 O O . ILE B 1 66 ? 6.754 -29.203 -10.398 1 91.81 66 ILE B O 1
ATOM 5722 N N . ILE B 1 67 ? 6.133 -27.453 -9.117 1 90.81 67 ILE B N 1
ATOM 5723 C CA . ILE B 1 67 ? 5.238 -28.297 -8.32 1 90.81 67 ILE B CA 1
ATOM 5724 C C . ILE B 1 67 ? 4.121 -28.844 -9.203 1 90.81 67 ILE B C 1
ATOM 5726 O O . ILE B 1 67 ? 3.719 -30 -9.062 1 90.81 67 ILE B O 1
ATOM 5730 N N . GLY B 1 68 ? 3.68 -28.031 -10.102 1 87.81 68 GLY B N 1
ATOM 5731 C CA . GLY B 1 68 ? 2.688 -28.5 -11.055 1 87.81 68 GLY B CA 1
ATOM 5732 C C . GLY B 1 68 ? 3.201 -29.625 -11.945 1 87.81 68 GLY B C 1
ATOM 5733 O O . GLY B 1 68 ? 2.482 -30.578 -12.219 1 87.81 68 GLY B O 1
ATOM 5734 N N . LYS B 1 69 ? 4.383 -29.531 -12.289 1 88.44 69 LYS B N 1
ATOM 5735 C CA . LYS B 1 69 ? 5.004 -30.562 -13.117 1 88.44 69 LYS B CA 1
ATOM 5736 C C . LYS B 1 69 ? 5.152 -31.875 -12.352 1 88.44 69 LYS B C 1
ATOM 5738 O O . LYS B 1 69 ? 5.043 -32.938 -12.938 1 88.44 69 LYS B O 1
ATOM 5743 N N . LEU B 1 70 ? 5.332 -31.766 -11.039 1 90.38 70 LEU B N 1
ATOM 5744 C CA . LEU B 1 70 ? 5.57 -32.938 -10.219 1 90.38 70 LEU B CA 1
ATOM 5745 C C . LEU B 1 70 ? 4.262 -33.656 -9.898 1 90.38 70 LEU B C 1
ATOM 5747 O O . LEU B 1 70 ? 4.27 -34.812 -9.469 1 90.38 70 LEU B O 1
ATOM 5751 N N . THR B 1 71 ? 3.17 -33 -10.172 1 86.31 71 THR B N 1
ATOM 5752 C CA . THR B 1 71 ? 1.887 -33.625 -9.867 1 86.31 71 THR B CA 1
ATOM 5753 C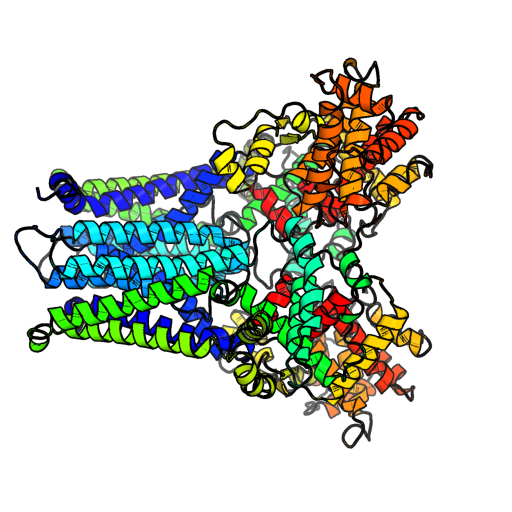 C . THR B 1 71 ? 1.583 -34.75 -10.859 1 86.31 71 THR B C 1
ATOM 5755 O O . THR B 1 71 ? 0.714 -35.594 -10.609 1 86.31 71 THR B O 1
ATOM 5758 N N . VAL B 1 72 ? 2.328 -34.875 -11.953 1 82.38 72 VAL B N 1
ATOM 5759 C CA . VAL B 1 72 ? 2.047 -35.875 -13 1 82.38 72 VAL B CA 1
ATOM 5760 C C . VAL B 1 72 ? 2.727 -37.188 -12.664 1 82.38 72 VAL B C 1
ATOM 5762 O O . VAL B 1 72 ? 2.477 -38.219 -13.312 1 82.38 72 VAL B O 1
ATOM 5765 N N . ILE B 1 73 ? 3.516 -37.312 -11.625 1 77.44 73 ILE B N 1
ATOM 5766 C CA . ILE B 1 73 ? 4.16 -38.562 -11.242 1 77.44 73 ILE B CA 1
ATOM 5767 C C . ILE B 1 73 ? 3.102 -39.625 -11 1 77.44 73 ILE B C 1
ATOM 5769 O O . ILE B 1 73 ? 2.15 -39.438 -10.242 1 77.44 73 ILE B O 1
ATOM 5773 N N . PRO B 1 74 ? 3.256 -40.719 -11.898 1 70.44 74 PRO B N 1
ATOM 5774 C CA . PRO B 1 74 ? 2.252 -41.781 -11.773 1 70.44 74 PRO B CA 1
ATOM 5775 C C . PRO B 1 74 ? 2.279 -42.469 -10.406 1 70.44 74 PRO B C 1
ATOM 5777 O O . PRO B 1 74 ? 3.271 -42.344 -9.68 1 70.44 74 PRO B O 1
ATOM 5780 N N . GLU B 1 75 ? 1.196 -42.875 -10.016 1 65.62 75 GLU B N 1
ATOM 5781 C CA . GLU B 1 75 ? 1.035 -43.5 -8.711 1 65.62 75 GLU B CA 1
ATOM 5782 C C . GLU B 1 75 ? 1.902 -44.75 -8.586 1 65.62 75 GLU B C 1
ATOM 5784 O O . GLU B 1 75 ? 2.133 -45.469 -9.578 1 65.62 75 GLU B O 1
ATOM 5789 N N . SER B 1 76 ? 2.641 -44.938 -7.586 1 63.31 76 SER B N 1
ATOM 5790 C CA . SER B 1 76 ? 3.525 -46.062 -7.312 1 63.31 76 SER B CA 1
ATOM 5791 C C . SER B 1 76 ? 2.73 -47.312 -7.004 1 63.31 76 SER B C 1
ATOM 5793 O O . SER B 1 76 ? 1.733 -47.281 -6.281 1 63.31 76 SER B O 1
ATOM 5795 N N . ASP B 1 77 ? 2.715 -48.25 -7.926 1 60.25 77 ASP B N 1
ATOM 5796 C CA . ASP B 1 77 ? 2.287 -49.562 -7.484 1 60.25 77 ASP B CA 1
ATOM 5797 C C . ASP B 1 77 ? 3.076 -50.031 -6.258 1 60.25 77 ASP B C 1
ATOM 5799 O O . ASP B 1 77 ? 4.309 -50 -6.27 1 60.25 77 ASP B O 1
ATOM 5803 N N . PRO B 1 78 ? 2.484 -50.031 -5.066 1 58.38 78 PRO B N 1
ATOM 5804 C CA . PRO B 1 78 ? 3.193 -50.438 -3.844 1 58.38 78 PRO B CA 1
ATOM 5805 C C . PRO B 1 78 ? 4.129 -51.625 -4.055 1 58.38 78 PRO B C 1
ATOM 5807 O O . PRO B 1 78 ? 5.117 -51.75 -3.328 1 58.38 78 PRO B O 1
ATOM 5810 N N . ASN B 1 79 ? 3.785 -52.5 -5.02 1 57.16 79 ASN B N 1
ATOM 5811 C CA . ASN B 1 79 ? 4.562 -53.719 -5.188 1 57.16 79 ASN B CA 1
ATOM 5812 C C . ASN B 1 79 ? 5.75 -53.5 -6.125 1 57.16 79 ASN B C 1
ATOM 5814 O O . ASN B 1 79 ? 6.637 -54.375 -6.211 1 57.16 79 ASN B O 1
ATOM 5818 N N . GLU B 1 80 ? 5.766 -52.531 -6.941 1 62.16 80 GLU B N 1
ATOM 5819 C CA . GLU B 1 80 ? 6.883 -52.281 -7.855 1 62.16 80 GLU B CA 1
ATOM 5820 C C . GLU B 1 80 ? 7.719 -51.094 -7.418 1 62.16 80 GLU B C 1
ATOM 5822 O O . GLU B 1 80 ? 7.219 -49.969 -7.387 1 62.16 80 GLU B O 1
ATOM 5827 N N . ARG B 1 81 ? 8.805 -51.5 -6.684 1 66.62 81 ARG B N 1
ATOM 5828 C CA . ARG B 1 81 ? 9.734 -50.469 -6.254 1 66.62 81 ARG B CA 1
ATOM 5829 C C . ARG B 1 81 ? 10.367 -49.781 -7.453 1 66.62 81 ARG B C 1
ATOM 5831 O O . ARG B 1 81 ? 11.016 -50.406 -8.281 1 66.62 81 ARG B O 1
ATOM 5838 N N . ASN B 1 82 ? 9.82 -48.594 -7.746 1 78.38 82 ASN B N 1
ATOM 5839 C CA . ASN B 1 82 ? 10.445 -47.75 -8.773 1 78.38 82 ASN B CA 1
ATOM 5840 C C . ASN B 1 82 ? 11.227 -46.594 -8.164 1 78.38 82 ASN B C 1
ATOM 5842 O O . ASN B 1 82 ? 10.641 -45.562 -7.801 1 78.38 82 ASN B O 1
ATOM 5846 N N . ILE B 1 83 ? 12.547 -46.781 -8.008 1 81.94 83 ILE B N 1
ATOM 5847 C CA . ILE B 1 83 ? 13.469 -45.844 -7.371 1 81.94 83 ILE B CA 1
ATOM 5848 C C . ILE B 1 83 ? 13.422 -44.5 -8.102 1 81.94 83 ILE B C 1
ATOM 5850 O O . ILE B 1 83 ? 13.492 -43.438 -7.473 1 81.94 83 ILE B O 1
ATOM 5854 N N . ARG B 1 84 ? 13.227 -44.531 -9.375 1 81.44 84 ARG B N 1
ATOM 5855 C CA . ARG B 1 84 ? 13.219 -43.312 -10.172 1 81.44 84 ARG B CA 1
ATOM 5856 C C . ARG B 1 84 ? 12.023 -42.438 -9.805 1 81.44 84 ARG B C 1
ATOM 5858 O O . ARG B 1 84 ? 12.148 -41.188 -9.734 1 81.44 84 ARG B O 1
ATOM 5865 N N . ARG B 1 85 ? 10.992 -43 -9.516 1 84.06 85 ARG B N 1
ATOM 5866 C CA . ARG B 1 85 ? 9.789 -42.281 -9.141 1 84.06 85 ARG B CA 1
ATOM 5867 C C . ARG B 1 85 ? 9.914 -41.688 -7.742 1 84.06 85 ARG B C 1
ATOM 5869 O O . ARG B 1 85 ? 9.484 -40.562 -7.492 1 84.06 85 ARG B O 1
ATOM 5876 N N . GLU B 1 86 ? 10.492 -42.406 -6.926 1 86.69 86 GLU B N 1
ATOM 5877 C CA . GLU B 1 86 ? 10.68 -41.938 -5.559 1 86.69 86 GLU B CA 1
ATOM 5878 C C . GLU B 1 86 ? 11.656 -40.75 -5.508 1 86.69 86 GLU B C 1
ATOM 5880 O O . GLU B 1 86 ? 11.469 -39.812 -4.734 1 86.69 86 GLU B O 1
ATOM 5885 N N . LEU B 1 87 ? 12.633 -40.844 -6.348 1 87.81 87 LEU B N 1
ATOM 5886 C CA . LEU B 1 87 ? 13.602 -39.75 -6.402 1 87.81 87 LEU B CA 1
ATOM 5887 C C . LEU B 1 87 ? 12.961 -38.5 -6.949 1 87.81 87 LEU B C 1
ATOM 5889 O O . LEU B 1 87 ? 13.258 -37.375 -6.477 1 87.81 87 LEU B O 1
ATOM 5893 N N . LYS B 1 88 ? 12.109 -38.625 -7.859 1 89 88 LYS B N 1
ATOM 5894 C CA . LYS B 1 88 ? 11.406 -37.469 -8.422 1 89 88 LYS B CA 1
ATOM 5895 C C . LYS B 1 88 ? 10.469 -36.844 -7.391 1 89 88 LYS B C 1
ATOM 5897 O O . LYS B 1 88 ? 10.344 -35.625 -7.328 1 89 88 LYS B O 1
ATOM 5902 N N . ALA B 1 89 ? 9.883 -37.656 -6.602 1 90.5 89 ALA B N 1
ATOM 5903 C CA . ALA B 1 89 ? 8.953 -37.156 -5.594 1 90.5 89 ALA B CA 1
ATOM 5904 C C . ALA B 1 89 ? 9.688 -36.406 -4.48 1 90.5 89 ALA B C 1
ATOM 5906 O O . ALA B 1 89 ? 9.094 -35.562 -3.795 1 90.5 89 ALA B O 1
ATOM 5907 N N . LEU B 1 90 ? 10.938 -36.688 -4.301 1 92.44 90 LEU B N 1
ATOM 5908 C CA . LEU B 1 90 ? 11.734 -36.031 -3.264 1 92.44 90 LEU B CA 1
ATOM 5909 C C . LEU B 1 90 ? 11.961 -34.562 -3.578 1 92.44 90 LEU B C 1
ATOM 5911 O O . LEU B 1 90 ? 12.219 -33.75 -2.676 1 92.44 90 LEU B O 1
ATOM 5915 N N . PHE B 1 91 ? 11.773 -34.188 -4.844 1 93 91 PHE B N 1
ATOM 5916 C CA . PHE B 1 91 ? 11.961 -32.781 -5.242 1 93 91 PHE B CA 1
ATOM 5917 C C . PHE B 1 91 ? 10.867 -31.906 -4.656 1 93 91 PHE B C 1
ATOM 5919 O O . PHE B 1 91 ? 11.078 -30.719 -4.418 1 93 91 PHE B O 1
ATOM 5926 N N . ALA B 1 92 ? 9.688 -32.469 -4.383 1 93.75 92 ALA B N 1
ATOM 5927 C CA . ALA B 1 92 ? 8.555 -31.672 -3.914 1 93.75 92 ALA B CA 1
ATOM 5928 C C . ALA B 1 92 ? 8.836 -31.078 -2.533 1 93.75 92 ALA B C 1
ATOM 5930 O O . ALA B 1 92 ? 8.805 -29.859 -2.352 1 93.75 92 ALA B O 1
ATOM 5931 N N . PRO B 1 93 ? 9.195 -31.922 -1.596 1 93.81 93 PRO B N 1
ATOM 5932 C CA . PRO B 1 93 ? 9.531 -31.312 -0.302 1 93.81 93 PRO B CA 1
ATOM 5933 C C . PRO B 1 93 ? 10.812 -30.484 -0.345 1 93.81 93 PRO B C 1
ATOM 5935 O O . PRO B 1 93 ? 10.961 -29.516 0.406 1 93.81 93 PRO B O 1
ATOM 5938 N N . LEU B 1 94 ? 11.727 -30.859 -1.203 1 93.94 94 LEU B N 1
ATOM 5939 C CA . LEU B 1 94 ? 12.961 -30.094 -1.35 1 93.94 94 LEU B CA 1
ATOM 5940 C C . LEU B 1 94 ? 12.672 -28.688 -1.845 1 93.94 94 LEU B C 1
ATOM 5942 O O . LEU B 1 94 ? 13.32 -27.734 -1.411 1 93.94 94 LEU B O 1
ATOM 5946 N N . LEU B 1 95 ? 11.719 -28.578 -2.697 1 93.56 95 LEU B N 1
ATOM 5947 C CA . LEU B 1 95 ? 11.344 -27.266 -3.213 1 93.56 95 LEU B CA 1
ATOM 5948 C C . LEU B 1 95 ? 10.711 -26.422 -2.119 1 93.56 95 LEU B C 1
ATOM 5950 O O . LEU B 1 95 ? 10.891 -25.203 -2.09 1 93.56 95 LEU B O 1
ATOM 5954 N N . LEU B 1 96 ? 10.008 -27.031 -1.23 1 92.12 96 LEU B N 1
ATOM 5955 C CA . LEU B 1 96 ? 9.406 -26.297 -0.117 1 92.12 96 LEU B CA 1
ATOM 5956 C C . LEU B 1 96 ? 10.484 -25.734 0.801 1 92.12 96 LEU B C 1
ATOM 5958 O O . LEU B 1 96 ? 10.336 -24.625 1.325 1 92.12 96 LEU B O 1
ATOM 5962 N N . VAL B 1 97 ? 11.539 -26.438 0.918 1 92.69 97 VAL B N 1
ATOM 5963 C CA . VAL B 1 97 ? 12.656 -25.969 1.741 1 92.69 97 VAL B CA 1
ATOM 5964 C C . VAL B 1 97 ? 13.359 -24.812 1.05 1 92.69 97 VAL B C 1
ATOM 5966 O O . VAL B 1 97 ? 13.719 -23.812 1.695 1 92.69 97 VAL B O 1
ATOM 5969 N N . GLN B 1 98 ? 13.477 -24.875 -0.208 1 89.81 98 GLN B N 1
ATOM 5970 C CA . GLN B 1 98 ? 14.211 -23.875 -0.963 1 89.81 98 GLN B CA 1
ATOM 5971 C C . GLN B 1 98 ? 13.484 -22.531 -0.941 1 89.81 98 GLN B C 1
ATOM 5973 O O . GLN B 1 98 ? 14.109 -21.469 -0.811 1 89.81 98 GLN B O 1
ATOM 5978 N N . ILE B 1 99 ? 12.234 -22.453 -0.933 1 81.94 99 ILE B N 1
ATOM 5979 C CA . ILE B 1 99 ? 11.484 -21.203 -1.067 1 81.94 99 ILE B CA 1
ATOM 5980 C C . ILE B 1 99 ? 11.555 -20.422 0.237 1 81.94 99 ILE B C 1
ATOM 5982 O O . ILE B 1 99 ? 11.633 -19.188 0.221 1 81.94 99 ILE B O 1
ATOM 5986 N N . GLY B 1 100 ? 11.547 -21.016 1.251 1 85 100 GLY B N 1
ATOM 5987 C CA . GLY B 1 100 ? 11.562 -20.312 2.523 1 85 100 GLY B CA 1
ATOM 5988 C C . GLY B 1 100 ? 12.953 -20.188 3.123 1 85 100 GLY B C 1
ATOM 5989 O O . GLY B 1 100 ? 13.109 -19.688 4.242 1 85 100 GLY B O 1
ATOM 5990 N N . ASN B 1 101 ? 13.961 -20.438 2.348 1 87.25 101 ASN B N 1
ATOM 5991 C CA . ASN B 1 101 ? 15.289 -20.578 2.941 1 87.25 101 ASN B CA 1
ATOM 5992 C C . ASN B 1 101 ? 15.969 -19.234 3.137 1 87.25 101 ASN B C 1
ATOM 5994 O O . ASN B 1 101 ? 16.562 -18.969 4.188 1 87.25 101 ASN B O 1
ATOM 5998 N N . PRO B 1 102 ? 15.773 -18.328 2.236 1 91.62 102 PRO B N 1
ATOM 5999 C CA . PRO B 1 102 ? 16.531 -17.094 2.43 1 91.62 102 PRO B CA 1
ATOM 6000 C C . PRO B 1 102 ? 16.062 -16.297 3.639 1 91.62 102 PRO B C 1
ATOM 6002 O O . PRO B 1 102 ? 14.875 -15.953 3.736 1 91.62 102 PRO B O 1
ATOM 6005 N N . ASP B 1 103 ? 16.984 -15.984 4.449 1 93.94 103 ASP B N 1
ATOM 6006 C CA . ASP B 1 103 ? 16.672 -15.18 5.633 1 93.94 103 ASP B CA 1
ATOM 6007 C C . ASP B 1 103 ? 16.766 -13.688 5.324 1 93.94 103 ASP B C 1
ATOM 6009 O O . ASP B 1 103 ? 16.141 -12.875 6 1 93.94 103 ASP B O 1
ATOM 6013 N N . ALA B 1 104 ? 17.531 -13.398 4.312 1 93.38 104 ALA B N 1
ATOM 6014 C CA . ALA B 1 104 ? 17.922 -12.023 4.027 1 93.38 104 ALA B CA 1
ATOM 6015 C C . ALA B 1 104 ? 16.781 -11.258 3.354 1 93.38 104 ALA B C 1
ATOM 6017 O O . ALA B 1 104 ? 16.828 -10.031 3.258 1 93.38 104 ALA B O 1
ATOM 6018 N N . ILE B 1 105 ? 15.758 -11.992 2.922 1 94.5 105 ILE B N 1
ATOM 6019 C CA . ILE B 1 105 ? 14.688 -11.273 2.24 1 94.5 105 ILE B CA 1
ATOM 6020 C C . ILE B 1 105 ? 13.359 -12.008 2.443 1 94.5 105 ILE B C 1
ATOM 6022 O O . ILE B 1 105 ? 13.266 -13.211 2.182 1 94.5 105 ILE B O 1
ATOM 6026 N N . THR B 1 106 ? 12.414 -11.383 2.961 1 92.88 106 THR B N 1
ATOM 6027 C CA . THR B 1 106 ? 11.055 -11.914 3.084 1 92.88 106 THR B CA 1
ATOM 6028 C C . THR B 1 106 ? 10.086 -11.102 2.232 1 92.88 106 THR B C 1
ATOM 6030 O O . THR B 1 106 ? 9.078 -11.633 1.756 1 92.88 106 THR B O 1
ATOM 6033 N N . ALA B 1 107 ? 10.359 -9.883 2.1 1 93.5 107 ALA B N 1
ATOM 6034 C CA . ALA B 1 107 ? 9.531 -8.961 1.315 1 93.5 107 ALA B CA 1
ATOM 6035 C C . ALA B 1 107 ? 10.398 -8.023 0.482 1 93.5 107 ALA B C 1
ATOM 6037 O O . ALA B 1 107 ? 11.484 -7.621 0.914 1 93.5 107 ALA B O 1
ATOM 6038 N N . TYR B 1 108 ? 9.945 -7.789 -0.719 1 93.56 108 TYR B N 1
ATOM 6039 C CA . TYR B 1 108 ? 10.664 -6.824 -1.542 1 93.56 108 TYR B CA 1
ATOM 6040 C C . TYR B 1 108 ? 10.102 -5.418 -1.341 1 93.56 108 TYR B C 1
ATOM 6042 O O . TYR B 1 108 ? 10.852 -4.438 -1.347 1 93.56 108 TYR B O 1
ATOM 6050 N N . SER B 1 109 ? 8.82 -5.355 -1.185 1 92 109 SER B N 1
ATOM 6051 C CA . SER B 1 109 ? 8.156 -4.07 -0.978 1 92 109 SER B CA 1
ATOM 6052 C C . SER B 1 109 ? 7.207 -4.125 0.214 1 92 109 SER B C 1
ATOM 6054 O O . SER B 1 109 ? 6.902 -5.203 0.727 1 92 109 SER B O 1
ATOM 6056 N N . ILE B 1 110 ? 6.738 -2.984 0.658 1 91.25 110 ILE B N 1
ATOM 6057 C CA . ILE B 1 110 ? 5.859 -2.877 1.817 1 91.25 110 ILE B CA 1
ATOM 6058 C C . ILE B 1 110 ? 4.504 -3.502 1.497 1 91.25 110 ILE B C 1
ATOM 6060 O O . ILE B 1 110 ? 3.836 -4.039 2.385 1 91.25 110 ILE B O 1
ATOM 6064 N N . GLU B 1 111 ? 4.137 -3.494 0.234 1 90.88 111 GLU B N 1
ATOM 6065 C CA . GLU B 1 111 ? 2.871 -4.082 -0.194 1 90.88 111 GLU B CA 1
ATOM 6066 C C . GLU B 1 111 ? 2.848 -5.586 0.055 1 90.88 111 GLU B C 1
ATOM 6068 O O . GLU B 1 111 ? 1.789 -6.16 0.312 1 90.88 111 GLU B O 1
ATOM 6073 N N . ASP B 1 112 ? 3.994 -6.168 0.051 1 91.94 112 ASP B N 1
ATOM 6074 C CA . ASP B 1 112 ? 4.074 -7.594 0.337 1 91.94 112 ASP B CA 1
ATOM 6075 C C . ASP B 1 112 ? 3.719 -7.887 1.793 1 91.94 112 ASP B C 1
ATOM 6077 O O . ASP B 1 112 ? 3.08 -8.898 2.092 1 91.94 112 ASP B O 1
ATOM 6081 N N . ASN B 1 113 ? 4.199 -7.004 2.609 1 91.38 113 ASN B N 1
ATOM 6082 C CA . ASN B 1 113 ? 3.887 -7.164 4.027 1 91.38 113 ASN B CA 1
ATOM 6083 C C . ASN B 1 113 ? 2.395 -6.988 4.293 1 91.38 113 ASN B C 1
ATOM 6085 O O . ASN B 1 113 ? 1.809 -7.742 5.074 1 91.38 113 ASN B O 1
ATOM 6089 N N . ARG B 1 114 ? 1.835 -6.066 3.609 1 88.81 114 ARG B N 1
ATOM 6090 C CA . ARG B 1 114 ? 0.414 -5.793 3.797 1 88.81 114 ARG B CA 1
ATOM 6091 C C . ARG B 1 114 ? -0.437 -6.949 3.275 1 88.81 114 ARG B C 1
ATOM 6093 O O . ARG B 1 114 ? -1.536 -7.191 3.777 1 88.81 114 ARG B O 1
ATOM 6100 N N . LEU B 1 115 ? 0.101 -7.668 2.35 1 89.25 115 LEU B N 1
ATOM 6101 C CA . LEU B 1 115 ? -0.61 -8.805 1.771 1 89.25 115 LEU B CA 1
ATOM 6102 C C . LEU B 1 115 ? -0.138 -10.117 2.391 1 89.25 115 LEU B C 1
ATOM 6104 O O . LEU B 1 115 ? -0.255 -11.172 1.772 1 89.25 115 LEU B O 1
ATOM 6108 N N . GLY B 1 116 ? 0.332 -10.031 3.564 1 87.25 116 GLY B N 1
ATOM 6109 C CA . GLY B 1 116 ? 0.88 -11.195 4.242 1 87.25 116 GLY B CA 1
ATOM 6110 C C . GLY B 1 116 ? -0.122 -12.32 4.395 1 87.25 116 GLY B C 1
ATOM 6111 O O . GLY B 1 116 ? 0.231 -13.492 4.266 1 87.25 116 GLY B O 1
ATOM 6112 N N . LEU B 1 117 ? -1.355 -12.055 4.508 1 85.69 117 LEU B N 1
ATOM 6113 C CA . LEU B 1 117 ? -2.389 -13.07 4.668 1 85.69 117 LEU B CA 1
ATOM 6114 C C . LEU B 1 117 ? -2.57 -13.875 3.385 1 85.69 117 LEU B C 1
ATOM 6116 O O . LEU B 1 117 ? -2.893 -15.062 3.43 1 85.69 117 LEU B O 1
ATOM 6120 N N . ARG B 1 118 ? -2.371 -13.195 2.344 1 89 118 ARG B N 1
ATOM 6121 C CA . ARG B 1 118 ? -2.498 -13.883 1.063 1 89 118 ARG B CA 1
ATOM 6122 C C . ARG B 1 118 ? -1.395 -14.922 0.886 1 89 118 ARG B C 1
ATOM 6124 O O . ARG B 1 118 ? -1.613 -15.977 0.278 1 89 118 ARG B O 1
ATOM 6131 N N . GLN B 1 119 ? -0.278 -14.594 1.435 1 86.69 119 GLN B N 1
ATOM 6132 C CA . GLN B 1 119 ? 0.839 -15.531 1.333 1 86.69 119 GLN B CA 1
ATOM 6133 C C . GLN B 1 119 ? 0.592 -16.781 2.178 1 86.69 119 GLN B C 1
ATOM 6135 O O . GLN B 1 119 ? 1.087 -17.859 1.854 1 86.69 119 GLN B O 1
ATOM 6140 N N . LEU B 1 120 ? -0.171 -16.609 3.189 1 87.06 120 LEU B N 1
ATOM 6141 C CA . LEU B 1 120 ? -0.534 -17.766 4.008 1 87.06 120 LEU B CA 1
ATOM 6142 C C . LEU B 1 120 ? -1.411 -18.734 3.223 1 87.06 120 LEU B C 1
ATOM 6144 O O . LEU B 1 120 ? -1.208 -19.938 3.281 1 87.06 120 LEU B O 1
ATOM 6148 N N . LEU B 1 121 ? -2.283 -18.188 2.49 1 87.62 121 LEU B N 1
ATOM 6149 C CA . LEU B 1 121 ? -3.15 -19.047 1.688 1 87.62 121 LEU B CA 1
ATOM 6150 C C . LEU B 1 121 ? -2.357 -19.75 0.593 1 87.62 121 LEU B C 1
ATOM 6152 O O . LEU B 1 121 ? -2.578 -20.938 0.328 1 87.62 121 LEU B O 1
ATOM 6156 N N . THR B 1 122 ? -1.497 -19.016 0.034 1 85.62 122 THR B N 1
ATOM 6157 C CA . THR B 1 122 ? -0.657 -19.609 -1.001 1 85.62 122 THR B CA 1
ATOM 6158 C C . THR B 1 122 ? 0.225 -20.719 -0.416 1 85.62 122 THR B C 1
ATOM 6160 O O . THR B 1 122 ? 0.436 -21.75 -1.05 1 85.62 122 THR B O 1
ATOM 6163 N N . LEU B 1 123 ? 0.656 -20.516 0.776 1 86.94 123 LEU B N 1
ATOM 6164 C CA . LEU B 1 123 ? 1.463 -21.516 1.454 1 86.94 123 LEU B CA 1
ATOM 6165 C C . LEU B 1 123 ? 0.637 -22.766 1.747 1 86.94 123 LEU B C 1
ATOM 6167 O O . LEU B 1 123 ? 1.092 -23.891 1.507 1 86.94 123 LEU B O 1
ATOM 6171 N N . VAL B 1 124 ? -0.514 -22.547 2.146 1 90.06 124 VAL B N 1
ATOM 6172 C CA . VAL B 1 124 ? -1.378 -23.672 2.486 1 90.06 124 VAL B CA 1
ATOM 6173 C C . VAL B 1 124 ? -1.663 -24.5 1.235 1 90.06 124 VAL B C 1
ATOM 6175 O O . VAL B 1 124 ? -1.619 -25.719 1.276 1 90.06 124 VAL B O 1
ATOM 6178 N N . LEU B 1 125 ? -1.827 -23.844 0.179 1 89.44 125 LEU B N 1
ATOM 6179 C CA . LEU B 1 125 ? -2.098 -24.547 -1.072 1 89.44 125 LEU B CA 1
ATOM 6180 C C . LEU B 1 125 ? -0.863 -25.297 -1.55 1 89.44 125 LEU B C 1
ATOM 6182 O O . LEU B 1 125 ? -0.961 -26.453 -1.963 1 89.44 125 LEU B O 1
ATOM 6186 N N . GLN B 1 126 ? 0.208 -24.703 -1.452 1 90.56 126 GLN B N 1
ATOM 6187 C CA . GLN B 1 126 ? 1.443 -25.344 -1.887 1 90.56 126 GLN B CA 1
ATOM 6188 C C . GLN B 1 126 ? 1.768 -26.562 -1.018 1 90.56 126 GLN B C 1
ATOM 6190 O O . GLN B 1 126 ? 2.17 -27.609 -1.529 1 90.56 126 GLN B O 1
ATOM 6195 N N . VAL B 1 127 ? 1.566 -26.422 0.248 1 92.38 127 VAL B N 1
ATOM 6196 C CA . VAL B 1 127 ? 1.827 -27.516 1.173 1 92.38 127 VAL B CA 1
ATOM 6197 C C . VAL B 1 127 ? 0.843 -28.656 0.914 1 92.38 127 VAL B C 1
ATOM 6199 O O . VAL B 1 127 ? 1.222 -29.828 0.933 1 92.38 127 VAL B O 1
ATOM 6202 N N . ALA B 1 128 ? -0.352 -28.266 0.618 1 92.5 128 ALA B N 1
ATOM 6203 C CA . ALA B 1 128 ? -1.36 -29.297 0.338 1 92.5 128 ALA B CA 1
ATOM 6204 C C . ALA B 1 128 ? -0.996 -30.094 -0.905 1 92.5 128 ALA B C 1
ATOM 6206 O O . ALA B 1 128 ? -1.123 -31.328 -0.917 1 92.5 128 ALA B O 1
ATOM 6207 N N . VAL B 1 129 ? -0.514 -29.453 -1.897 1 90.94 129 VAL B N 1
ATOM 6208 C CA . VAL B 1 129 ? -0.136 -30.125 -3.131 1 90.94 129 VAL B CA 1
ATOM 6209 C C . VAL B 1 129 ? 1.088 -31.016 -2.883 1 90.94 129 VAL B C 1
ATOM 6211 O O . VAL B 1 129 ? 1.161 -32.125 -3.377 1 90.94 129 VAL B O 1
ATOM 6214 N N . VAL B 1 130 ? 1.991 -30.531 -2.084 1 93.12 130 VAL B N 1
ATOM 6215 C CA . VAL B 1 130 ? 3.197 -31.297 -1.791 1 93.12 130 VAL B CA 1
ATOM 6216 C C . VAL B 1 130 ? 2.838 -32.531 -0.98 1 93.12 130 VAL B C 1
ATOM 6218 O O . VAL B 1 130 ? 3.35 -33.625 -1.242 1 93.12 130 VAL B O 1
ATOM 6221 N N . ILE B 1 131 ? 1.937 -32.375 -0.058 1 92.62 131 ILE B N 1
ATOM 6222 C CA . ILE B 1 131 ? 1.487 -33.531 0.731 1 92.62 131 ILE B CA 1
ATOM 6223 C C . ILE B 1 131 ? 0.789 -34.531 -0.175 1 92.62 131 ILE B C 1
ATOM 6225 O O . ILE B 1 131 ? 0.974 -35.75 -0.024 1 92.62 131 ILE B O 1
ATOM 6229 N N . TRP B 1 132 ? 0.12 -34 -1.125 1 88.88 132 TRP B N 1
ATOM 6230 C CA . TRP B 1 132 ? -0.561 -34.875 -2.078 1 88.88 132 TRP B CA 1
ATOM 6231 C C . TRP B 1 132 ? 0.445 -35.656 -2.908 1 88.88 132 TRP B C 1
ATOM 6233 O O . TRP B 1 132 ? 0.267 -36.875 -3.135 1 88.88 132 TRP B O 1
ATOM 6243 N N . ILE B 1 133 ? 1.46 -35.062 -3.316 1 89.75 133 ILE B N 1
ATOM 6244 C CA . ILE B 1 133 ? 2.502 -35.75 -4.098 1 89.75 133 ILE B CA 1
ATOM 6245 C C . ILE B 1 133 ? 3.188 -36.812 -3.244 1 89.75 133 ILE B C 1
ATOM 6247 O O . ILE B 1 133 ? 3.459 -37.906 -3.721 1 89.75 133 ILE B O 1
ATOM 6251 N N . ILE B 1 134 ? 3.404 -36.531 -1.951 1 90.38 134 ILE B N 1
ATOM 6252 C CA . ILE B 1 134 ? 4.07 -37.469 -1.047 1 90.38 134 ILE B CA 1
ATOM 6253 C C . ILE B 1 134 ? 3.18 -38.688 -0.805 1 90.38 134 ILE B C 1
ATOM 6255 O O . ILE B 1 134 ? 3.652 -39.812 -0.817 1 90.38 134 ILE B O 1
ATOM 6259 N N . ILE B 1 135 ? 1.913 -38.438 -0.672 1 86.44 135 ILE B N 1
ATOM 6260 C CA . ILE B 1 135 ? 0.978 -39.531 -0.416 1 86.44 135 ILE B CA 1
ATOM 6261 C C . ILE B 1 135 ? 0.882 -40.406 -1.648 1 86.44 135 ILE B C 1
ATOM 6263 O O . ILE B 1 135 ? 0.857 -41.656 -1.53 1 86.44 135 ILE B O 1
ATOM 6267 N N . LYS B 1 136 ? 0.952 -39.844 -2.789 1 83.5 136 LYS B N 1
ATOM 6268 C CA . LYS B 1 136 ? 0.855 -40.594 -4.039 1 83.5 136 LYS B CA 1
ATOM 6269 C C . LYS B 1 136 ? 2.117 -41.438 -4.289 1 83.5 136 LYS B C 1
ATOM 6271 O O . LYS B 1 136 ? 2.057 -42.5 -4.883 1 83.5 136 LYS B O 1
ATOM 6276 N N . SER B 1 137 ? 3.24 -40.906 -3.818 1 86.12 137 SER B N 1
ATOM 6277 C CA . SER B 1 137 ? 4.516 -41.562 -4.105 1 86.12 137 SER B CA 1
ATOM 6278 C C . SER B 1 137 ? 4.988 -42.406 -2.922 1 86.12 137 SER B C 1
ATOM 6280 O O . SER B 1 137 ? 6.09 -42.938 -2.949 1 86.12 137 SER B O 1
ATOM 6282 N N . TRP B 1 138 ? 4.176 -42.531 -1.942 1 85.19 138 TRP B N 1
ATOM 6283 C CA . TRP B 1 138 ? 4.59 -43.25 -0.736 1 85.19 138 TRP B CA 1
ATOM 6284 C C . TRP B 1 138 ? 4.617 -44.75 -0.973 1 85.19 138 TRP B C 1
ATOM 6286 O O . TRP B 1 138 ? 3.619 -45.344 -1.393 1 85.19 138 TRP B O 1
ATOM 6296 N N . THR B 1 139 ? 5.805 -45.5 -0.915 1 83.75 139 THR B N 1
ATOM 6297 C CA . THR B 1 139 ? 5.953 -46.938 -1.139 1 83.75 139 THR B CA 1
ATOM 6298 C C . THR B 1 139 ? 6.426 -47.625 0.132 1 83.75 139 THR B C 1
ATOM 6300 O O . THR B 1 139 ? 6.773 -48.812 0.103 1 83.75 139 THR B O 1
ATOM 6303 N N . HIS B 1 140 ? 6.492 -47.062 1.378 1 81.75 140 HIS B N 1
ATOM 6304 C CA . HIS B 1 140 ? 6.957 -47.594 2.65 1 81.75 140 HIS B CA 1
ATOM 6305 C C . HIS B 1 140 ? 8.422 -48 2.568 1 81.75 140 HIS B C 1
ATOM 6307 O O . HIS B 1 140 ? 8.875 -48.844 3.348 1 81.75 140 HIS B O 1
ATOM 6313 N N . SER B 1 141 ? 9.086 -47.531 1.575 1 86.06 141 SER B N 1
ATOM 6314 C CA . SER B 1 141 ? 10.523 -47.75 1.478 1 86.06 141 SER B CA 1
ATOM 6315 C C . SER B 1 141 ? 11.305 -46.812 2.385 1 86.06 141 SER B C 1
ATOM 6317 O O . SER B 1 141 ? 10.734 -45.875 2.955 1 86.06 141 SER B O 1
ATOM 6319 N N . GLN B 1 142 ? 12.531 -47.125 2.623 1 86.94 142 GLN B N 1
ATOM 6320 C CA . GLN B 1 142 ? 13.391 -46.25 3.436 1 86.94 142 GLN B CA 1
ATOM 6321 C C . GLN B 1 142 ? 13.5 -44.875 2.838 1 86.94 142 GLN B C 1
ATOM 6323 O O . GLN B 1 142 ? 13.625 -43.875 3.568 1 86.94 142 GLN B O 1
ATOM 6328 N N . LEU B 1 143 ? 13.43 -44.75 1.556 1 87.38 143 LEU B N 1
ATOM 6329 C CA . LEU B 1 143 ? 13.5 -43.469 0.881 1 87.38 143 LEU B CA 1
ATOM 6330 C C . LEU B 1 143 ? 12.25 -42.656 1.157 1 87.38 143 LEU B C 1
ATOM 6332 O O . LEU B 1 143 ? 12.336 -41.406 1.289 1 87.38 143 LEU B O 1
ATOM 6336 N N . SER B 1 144 ? 11.133 -43.281 1.302 1 88.56 144 SER B N 1
ATOM 6337 C CA . SER B 1 144 ? 9.875 -42.594 1.565 1 88.56 144 SER B CA 1
ATOM 6338 C C . SER B 1 144 ? 9.875 -41.969 2.957 1 88.56 144 SER B C 1
ATOM 6340 O O . SER B 1 144 ? 9.258 -40.906 3.172 1 88.56 144 SER B O 1
ATOM 6342 N N . PHE B 1 145 ? 10.617 -42.531 3.814 1 90.94 145 PHE B N 1
ATOM 6343 C CA . PHE B 1 145 ? 10.656 -42 5.168 1 90.94 145 PHE B CA 1
ATOM 6344 C C . PHE B 1 145 ? 11.492 -40.719 5.227 1 90.94 145 PHE B C 1
ATOM 6346 O O . PHE B 1 145 ? 11.344 -39.906 6.145 1 90.94 145 PHE B O 1
ATOM 6353 N N . LEU B 1 146 ? 12.312 -40.531 4.246 1 93.44 146 LEU B N 1
ATOM 6354 C CA . LEU B 1 146 ? 13.148 -39.344 4.207 1 93.44 146 LEU B CA 1
ATOM 6355 C C . LEU B 1 146 ? 12.336 -38.125 3.758 1 93.44 146 LEU B C 1
ATOM 6357 O O . LEU B 1 146 ? 12.773 -37 3.934 1 93.44 146 LEU B O 1
ATOM 6361 N N . TYR B 1 147 ? 11.117 -38.344 3.199 1 94.44 147 TYR B N 1
ATOM 6362 C CA . TYR B 1 147 ? 10.258 -37.219 2.818 1 94.44 147 TYR B CA 1
ATOM 6363 C C . TYR B 1 147 ? 9.805 -36.438 4.043 1 94.44 147 TYR B C 1
ATOM 6365 O O . TYR B 1 147 ? 9.609 -35.219 3.975 1 94.44 147 TYR B O 1
ATOM 6373 N N . LEU B 1 148 ? 9.68 -37.062 5.129 1 94.75 148 LEU B N 1
ATOM 6374 C CA . LEU B 1 148 ? 9.031 -36.5 6.301 1 94.75 148 LEU B CA 1
ATOM 6375 C C . LEU B 1 148 ? 9.922 -35.438 6.945 1 94.75 148 LEU B C 1
ATOM 6377 O O . LEU B 1 148 ? 9.484 -34.312 7.172 1 94.75 148 LEU B O 1
ATOM 6381 N N . PRO B 1 149 ? 11.18 -35.719 7.18 1 95.88 149 PRO B N 1
ATOM 6382 C CA . PRO B 1 149 ? 12.016 -34.656 7.727 1 95.88 149 PR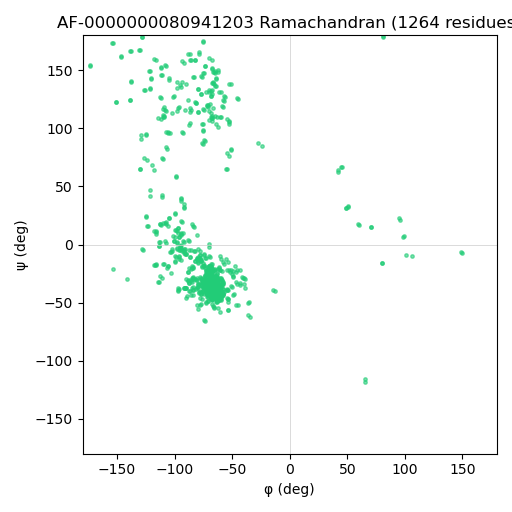O B CA 1
ATOM 6383 C C . PRO B 1 149 ? 12.156 -33.469 6.77 1 95.88 149 PRO B C 1
ATOM 6385 O O . PRO B 1 149 ? 12.227 -32.312 7.215 1 95.88 149 PRO B O 1
ATOM 6388 N N . LEU B 1 150 ? 12.188 -33.75 5.547 1 95.75 150 LEU B N 1
ATOM 6389 C CA . LEU B 1 150 ? 12.281 -32.688 4.57 1 95.75 150 LEU B CA 1
ATOM 6390 C C . LEU B 1 150 ? 11 -31.844 4.566 1 95.75 150 LEU B C 1
ATOM 6392 O O . LEU B 1 150 ? 11.055 -30.625 4.449 1 95.75 150 LEU B O 1
ATOM 6396 N N . LEU B 1 151 ? 9.891 -32.531 4.664 1 95.88 151 LEU B N 1
ATOM 6397 C CA . LEU B 1 151 ? 8.609 -31.828 4.719 1 95.88 151 LEU B CA 1
ATOM 6398 C C . LEU B 1 151 ? 8.523 -30.938 5.957 1 95.88 151 LEU B C 1
ATOM 6400 O O . LEU B 1 151 ? 8.062 -29.797 5.883 1 95.88 151 LEU B O 1
ATOM 6404 N N . VAL B 1 152 ? 9.031 -31.406 7.016 1 95.94 152 VAL B N 1
ATOM 6405 C CA . VAL B 1 152 ? 9 -30.641 8.258 1 95.94 152 VAL B CA 1
ATOM 6406 C C . VAL B 1 152 ? 9.898 -29.406 8.141 1 95.94 152 VAL B C 1
ATOM 6408 O O . VAL B 1 152 ? 9.516 -28.312 8.531 1 95.94 152 VAL B O 1
ATOM 6411 N N . SER B 1 153 ? 11.055 -29.609 7.582 1 95.88 153 SER B N 1
ATOM 6412 C CA . SER B 1 153 ? 11.945 -28.484 7.363 1 95.88 153 SER B CA 1
ATOM 6413 C C . SER B 1 153 ? 11.32 -27.453 6.422 1 95.88 153 SER B C 1
ATOM 6415 O O . SER B 1 153 ? 11.43 -26.25 6.652 1 95.88 153 SER B O 1
ATOM 6417 N N . GLY B 1 154 ? 10.672 -27.969 5.406 1 94.44 154 GLY B N 1
ATOM 6418 C CA . GLY B 1 154 ? 9.992 -27.078 4.477 1 94.44 154 GLY B CA 1
ATOM 6419 C C . GLY B 1 154 ? 8.859 -26.297 5.121 1 94.44 154 GLY B C 1
ATOM 6420 O O . GLY B 1 154 ? 8.688 -25.109 4.859 1 94.44 154 GLY B O 1
ATOM 6421 N N . LEU B 1 155 ? 8.164 -26.938 5.98 1 94.56 155 LEU B N 1
ATOM 6422 C CA . LEU B 1 155 ? 7.059 -26.297 6.684 1 94.56 155 LEU B CA 1
ATOM 6423 C C . LEU B 1 155 ? 7.574 -25.234 7.641 1 94.56 155 LEU B C 1
ATOM 6425 O O . LEU B 1 155 ? 6.98 -24.156 7.754 1 94.56 155 LEU B O 1
ATOM 6429 N N . ILE B 1 156 ? 8.625 -25.438 8.211 1 94.94 156 ILE B N 1
ATOM 6430 C CA . ILE B 1 156 ? 9.203 -24.5 9.156 1 94.94 156 ILE B CA 1
ATOM 6431 C C . ILE B 1 156 ? 9.719 -23.266 8.414 1 94.94 156 ILE B C 1
ATOM 6433 O O . ILE B 1 156 ? 9.414 -22.141 8.781 1 94.94 156 ILE B O 1
ATOM 6437 N N . LYS B 1 157 ? 10.445 -23.516 7.395 1 93.81 157 LYS B N 1
ATOM 6438 C CA . LYS B 1 157 ? 11.047 -22.406 6.664 1 93.81 157 LYS B CA 1
ATOM 6439 C C . LYS B 1 157 ? 9.977 -21.547 5.996 1 93.81 157 LYS B C 1
ATOM 6441 O O . LYS B 1 157 ? 10.062 -20.312 6.016 1 93.81 157 LYS B O 1
ATOM 6446 N N . HIS B 1 158 ? 9.07 -22.141 5.445 1 91.44 158 HIS B N 1
ATOM 6447 C CA . HIS B 1 158 ? 7.984 -21.391 4.832 1 91.44 158 HIS B CA 1
ATOM 6448 C C . HIS B 1 158 ? 7.105 -20.734 5.887 1 91.44 158 HIS B C 1
ATOM 6450 O O . HIS B 1 158 ? 6.59 -19.625 5.676 1 91.44 158 HIS B O 1
ATOM 6456 N N . GLY B 1 159 ? 6.914 -21.422 6.953 1 90.88 159 GLY B N 1
ATOM 6457 C CA . GLY B 1 159 ? 6.16 -20.859 8.062 1 90.88 159 GLY B CA 1
ATOM 6458 C C . GLY B 1 159 ? 6.816 -19.625 8.656 1 90.88 159 GLY B C 1
ATOM 6459 O O . GLY B 1 159 ? 6.129 -18.672 9.039 1 90.88 159 GLY B O 1
ATOM 6460 N N . GLU B 1 160 ? 8.125 -19.594 8.672 1 93.69 160 GLU B N 1
ATOM 6461 C CA . GLU B 1 160 ? 8.859 -18.422 9.164 1 93.69 160 GLU B CA 1
ATOM 6462 C C . GLU B 1 160 ? 8.633 -17.203 8.273 1 93.69 160 GLU B C 1
ATOM 6464 O O . GLU B 1 160 ? 8.539 -16.078 8.766 1 93.69 160 GLU B O 1
ATOM 6469 N N . VAL B 1 161 ? 8.562 -17.422 7 1 92.81 161 VAL B N 1
ATOM 6470 C CA . VAL B 1 161 ? 8.344 -16.328 6.062 1 92.81 161 VAL B CA 1
ATOM 6471 C C . VAL B 1 161 ? 6.973 -15.703 6.309 1 92.81 161 VAL B C 1
ATOM 6473 O O . VAL B 1 161 ? 6.844 -14.477 6.398 1 92.81 161 VAL B O 1
ATOM 6476 N N . VAL B 1 162 ? 6.016 -16.516 6.488 1 91.38 162 VAL B N 1
ATOM 6477 C CA . VAL B 1 162 ? 4.652 -16.047 6.699 1 91.38 162 VAL B CA 1
ATOM 6478 C C . VAL B 1 162 ? 4.555 -15.336 8.047 1 91.38 162 VAL B C 1
ATOM 6480 O O . VAL B 1 162 ? 3.895 -14.305 8.164 1 91.38 162 VAL B O 1
ATOM 6483 N N . TRP B 1 163 ? 5.258 -15.891 8.922 1 91.31 163 TRP B N 1
ATOM 6484 C CA . TRP B 1 163 ? 5.27 -15.289 10.258 1 91.31 163 TRP B CA 1
ATOM 6485 C C . TRP B 1 163 ? 5.926 -13.914 10.219 1 91.31 163 TRP B C 1
ATOM 6487 O O . TRP B 1 163 ? 5.43 -12.969 10.844 1 91.31 163 TRP B O 1
ATOM 6497 N N . ALA B 1 164 ? 6.973 -13.797 9.539 1 92.25 164 ALA B N 1
ATOM 6498 C CA . ALA B 1 164 ? 7.672 -12.516 9.422 1 92.25 164 ALA B CA 1
ATOM 6499 C C . ALA B 1 164 ? 6.805 -11.484 8.711 1 92.25 164 ALA B C 1
ATOM 6501 O O . ALA B 1 164 ? 6.738 -10.328 9.125 1 92.25 164 ALA B O 1
ATOM 6502 N N . LEU B 1 165 ? 6.121 -11.875 7.668 1 91.31 165 LEU B N 1
ATOM 6503 C CA . LEU B 1 165 ? 5.273 -10.961 6.91 1 91.31 165 LEU B CA 1
ATOM 6504 C C . LEU B 1 165 ? 4.098 -10.484 7.75 1 91.31 165 LEU B C 1
ATOM 6506 O O . LEU B 1 165 ? 3.744 -9.305 7.719 1 91.31 165 LEU B O 1
ATOM 6510 N N . LYS B 1 166 ? 3.574 -11.328 8.562 1 86.38 166 LYS B N 1
ATOM 6511 C CA . LYS B 1 166 ? 2.416 -10.984 9.383 1 86.38 166 LYS B CA 1
ATOM 6512 C C . LYS B 1 166 ? 2.812 -10.086 10.547 1 86.38 166 LYS B C 1
ATOM 6514 O O . LYS B 1 166 ? 2.043 -9.211 10.953 1 86.38 166 LYS B O 1
ATOM 6519 N N . SER B 1 167 ? 3.951 -10.25 10.977 1 84.44 167 SER B N 1
ATOM 6520 C CA . SER B 1 167 ? 4.379 -9.508 12.156 1 84.44 167 SER B CA 1
ATOM 6521 C C . SER B 1 167 ? 4.867 -8.109 11.789 1 84.44 167 SER B C 1
ATOM 6523 O O . SER B 1 167 ? 4.93 -7.223 12.641 1 84.44 167 SER B O 1
ATOM 6525 N N . ALA B 1 168 ? 5.223 -7.902 10.586 1 86.38 168 ALA B N 1
ATOM 6526 C CA . ALA B 1 168 ? 5.797 -6.617 10.188 1 86.38 168 ALA B CA 1
ATOM 6527 C C . ALA B 1 168 ? 4.723 -5.535 10.133 1 86.38 168 ALA B C 1
ATOM 6529 O O . ALA B 1 168 ? 4.863 -4.48 10.758 1 86.38 168 ALA B O 1
ATOM 6530 N N . LEU B 1 169 ? 3.764 -5.652 9.211 1 78.94 169 LEU B N 1
ATOM 6531 C CA . LEU B 1 169 ? 2.725 -4.645 9.039 1 78.94 169 LEU B CA 1
ATOM 6532 C C . LEU B 1 169 ? 1.34 -5.285 9.031 1 78.94 169 LEU B C 1
ATOM 6534 O O . LEU B 1 169 ? 1.055 -6.141 8.188 1 78.94 169 LEU B O 1
ATOM 6538 N N . THR B 1 170 ? 0.711 -5.332 10.125 1 62.44 170 THR B N 1
ATOM 6539 C CA . THR B 1 170 ? -0.688 -5.742 10.055 1 62.44 170 THR B CA 1
ATOM 6540 C C . THR B 1 170 ? -1.608 -4.527 10.062 1 62.44 170 THR B C 1
ATOM 6542 O O . THR B 1 170 ? -1.196 -3.432 10.453 1 62.44 170 THR B O 1
ATOM 6545 N N . LYS B 1 171 ? -2.631 -4.566 9.281 1 55.19 171 LYS B N 1
ATOM 6546 C CA . LYS B 1 171 ? -3.588 -3.469 9.211 1 55.19 171 LYS B CA 1
ATOM 6547 C C . LYS B 1 171 ? -3.887 -2.914 10.602 1 55.19 171 LYS B C 1
ATOM 6549 O O . LYS B 1 171 ? -4.082 -1.709 10.766 1 55.19 171 LYS B O 1
ATOM 6554 N N . GLY B 1 172 ? -3.758 -3.789 11.617 1 56.59 172 GLY B N 1
ATOM 6555 C CA . GLY B 1 172 ? -3.955 -3.355 12.992 1 56.59 172 GLY B CA 1
ATOM 6556 C C . GLY B 1 172 ? -2.688 -2.832 13.641 1 56.59 172 GLY B C 1
ATOM 6557 O O . GLY B 1 172 ? -2.688 -2.484 14.82 1 56.59 172 GLY B O 1
ATOM 6558 N N . SER B 1 173 ? -1.674 -2.805 12.805 1 54.53 173 SER B N 1
ATOM 6559 C CA . SER B 1 173 ? -0.363 -2.5 13.367 1 54.53 173 SER B CA 1
ATOM 6560 C C . SER B 1 173 ? -0.287 -1.051 13.836 1 54.53 173 SER B C 1
ATOM 6562 O O . SER B 1 173 ? 0.501 -0.721 14.727 1 54.53 173 SER B O 1
ATOM 6564 N N . GLY B 1 174 ? -1.158 -0.258 13.344 1 58.38 174 GLY B N 1
ATOM 6565 C CA . GLY B 1 174 ? -1.095 1.118 13.812 1 58.38 174 GLY B CA 1
ATOM 6566 C C . GLY B 1 174 ? -1.728 1.316 15.172 1 58.38 174 GLY B C 1
ATOM 6567 O O . GLY B 1 174 ? -1.611 2.391 15.766 1 58.38 174 GLY B O 1
ATOM 6568 N N . ILE B 1 175 ? -2.336 0.209 15.711 1 60.12 175 ILE B N 1
ATOM 6569 C CA . ILE B 1 175 ? -3.061 0.367 16.969 1 60.12 175 ILE B CA 1
ATOM 6570 C C . ILE B 1 175 ? -2.297 -0.326 18.094 1 60.12 175 ILE B C 1
ATOM 6572 O O . ILE B 1 175 ? -1.962 -1.508 17.984 1 60.12 175 ILE B O 1
ATOM 6576 N N . ILE B 1 176 ? -1.9 0.458 19.031 1 66.75 176 ILE B N 1
ATOM 6577 C CA . ILE B 1 176 ? -1.087 -0.009 20.156 1 66.75 176 ILE B CA 1
ATOM 6578 C C . ILE B 1 176 ? -1.942 -0.846 21.109 1 66.75 176 ILE B C 1
ATOM 6580 O O . ILE B 1 176 ? -3.104 -0.516 21.359 1 66.75 176 ILE B O 1
ATOM 6584 N N . THR B 1 177 ? -1.439 -1.956 21.438 1 69 177 THR B N 1
ATOM 6585 C CA . THR B 1 177 ? -2.125 -2.807 22.406 1 69 177 THR B CA 1
ATOM 6586 C C . THR B 1 177 ? -1.605 -2.551 23.828 1 69 177 THR B C 1
ATOM 6588 O O . THR B 1 177 ? -0.513 -2.008 24 1 69 177 THR B O 1
ATOM 6591 N N . ILE B 1 178 ? -2.34 -2.867 24.75 1 64.94 178 ILE B N 1
ATOM 6592 C CA . ILE B 1 178 ? -1.988 -2.678 26.156 1 64.94 178 ILE B CA 1
ATOM 6593 C C . ILE B 1 178 ? -0.729 -3.479 26.484 1 64.94 178 ILE B C 1
ATOM 6595 O O . ILE B 1 178 ? 0.137 -3.006 27.234 1 64.94 178 ILE B O 1
ATOM 6599 N N . GLN B 1 179 ? -0.665 -4.57 25.906 1 66.19 179 GLN B N 1
ATOM 6600 C CA . GLN B 1 179 ? 0.486 -5.43 26.156 1 66.19 179 GLN B CA 1
ATOM 6601 C C . GLN B 1 179 ? 1.778 -4.777 25.672 1 66.19 179 GLN B C 1
ATOM 6603 O O . GLN B 1 179 ? 2.818 -4.891 26.328 1 66.19 179 GLN B O 1
ATOM 6608 N N . GLU B 1 180 ? 1.693 -4.09 24.688 1 70.25 180 GLU B N 1
ATOM 6609 C CA . GLU B 1 180 ? 2.877 -3.43 24.141 1 70.25 180 GLU B CA 1
ATOM 6610 C C . GLU B 1 180 ? 3.314 -2.264 25.016 1 70.25 180 GLU B C 1
ATOM 6612 O O . GLU B 1 180 ? 4.512 -2.02 25.188 1 70.25 180 GLU B O 1
ATOM 6617 N N . ILE B 1 181 ? 2.379 -1.658 25.562 1 67.38 181 ILE B N 1
ATOM 6618 C CA . ILE B 1 181 ? 2.689 -0.532 26.438 1 67.38 181 ILE B CA 1
ATOM 6619 C C . ILE B 1 181 ? 3.408 -1.033 27.688 1 67.38 181 ILE B C 1
ATOM 6621 O O . ILE B 1 181 ? 4.387 -0.428 28.141 1 67.38 181 ILE B O 1
ATOM 6625 N N . ASP B 1 182 ? 2.982 -2.162 28.188 1 64.62 182 ASP B N 1
ATOM 6626 C CA . ASP B 1 182 ? 3.586 -2.725 29.406 1 64.62 182 ASP B CA 1
ATOM 6627 C C . ASP B 1 182 ? 5.012 -3.203 29.125 1 64.62 182 ASP B C 1
ATOM 6629 O O . ASP B 1 182 ? 5.895 -3.045 29.969 1 64.62 182 ASP B O 1
ATOM 6633 N N . GLN B 1 183 ? 5.148 -3.721 28.031 1 66 183 GLN B N 1
ATOM 6634 C CA . GLN B 1 183 ? 6.477 -4.207 27.656 1 66 183 GLN B CA 1
ATOM 6635 C C . GLN B 1 183 ? 7.461 -3.051 27.516 1 66 183 GLN B C 1
ATOM 6637 O O . GLN B 1 183 ? 8.625 -3.17 27.891 1 66 183 GLN B O 1
ATOM 6642 N N . GLU B 1 184 ? 6.961 -2.006 27.062 1 64.31 184 GLU B N 1
ATOM 6643 C CA . GLU B 1 184 ? 7.82 -0.847 26.828 1 64.31 184 GLU B CA 1
ATOM 6644 C C . GLU B 1 184 ? 8.211 -0.187 28.156 1 64.31 184 GLU B C 1
ATOM 6646 O O . GLU B 1 184 ? 9.312 0.352 28.281 1 64.31 184 GLU B O 1
ATOM 6651 N N . ALA B 1 185 ? 7.398 -0.341 29.062 1 61.94 185 ALA B N 1
ATOM 6652 C CA . ALA B 1 185 ? 7.68 0.242 30.375 1 61.94 185 ALA B CA 1
ATOM 6653 C C . ALA B 1 185 ? 8.836 -0.479 31.047 1 61.94 185 ALA B C 1
ATOM 6655 O O . ALA B 1 185 ? 9.539 0.107 31.875 1 61.94 185 ALA B O 1
ATOM 6656 N N . ASN B 1 186 ? 9.164 -1.69 30.609 1 60.78 186 ASN B N 1
ATOM 6657 C CA . ASN B 1 186 ? 10.203 -2.488 31.25 1 60.78 186 ASN B CA 1
ATOM 6658 C C . ASN B 1 186 ? 11.555 -2.32 30.547 1 60.78 186 ASN B C 1
ATOM 6660 O O . ASN B 1 186 ? 12.57 -2.828 31.031 1 60.78 186 ASN B O 1
ATOM 6664 N N . MET B 1 187 ? 11.727 -1.593 29.531 1 63.19 187 MET B N 1
ATOM 6665 C CA . MET B 1 187 ? 12.914 -1.537 28.688 1 63.19 187 MET B CA 1
ATOM 6666 C C . MET B 1 187 ? 14.031 -0.767 29.375 1 63.19 187 MET B C 1
ATOM 6668 O O . MET B 1 187 ? 15.203 -1.14 29.281 1 63.19 187 MET B O 1
ATOM 6672 N N . PRO B 1 188 ? 13.758 0.238 30.172 1 63.09 188 PRO B N 1
ATOM 6673 C CA . PRO B 1 188 ? 14.875 0.949 30.797 1 63.09 188 PRO B CA 1
ATOM 6674 C C . PRO B 1 188 ? 15.727 0.043 31.672 1 63.09 188 PRO B C 1
ATOM 6676 O O . PRO B 1 188 ? 16.891 0.357 31.953 1 63.09 188 PRO B O 1
ATOM 6679 N N . ALA B 1 189 ? 15.211 -1.101 31.922 1 66.56 189 ALA B N 1
ATOM 6680 C CA . ALA B 1 189 ? 15.977 -2.016 32.75 1 66.56 189 ALA B CA 1
ATOM 6681 C C . ALA B 1 189 ? 17.188 -2.555 32 1 66.56 189 ALA B C 1
ATOM 6683 O O . ALA B 1 189 ? 18.203 -2.895 32.625 1 66.56 189 ALA B O 1
ATOM 6684 N N . LEU B 1 190 ? 17.188 -2.486 30.75 1 66.31 190 LEU B N 1
ATOM 6685 C CA . LEU B 1 190 ? 18.297 -3.014 29.953 1 66.31 190 LEU B CA 1
ATOM 6686 C C . LEU B 1 190 ? 19.5 -2.08 30.016 1 66.31 190 LEU B C 1
ATOM 6688 O O . LEU B 1 190 ? 20.641 -2.527 29.875 1 66.31 190 LEU B O 1
ATOM 6692 N N . PHE B 1 191 ? 19.266 -0.784 30.141 1 68.94 191 PHE B N 1
ATOM 6693 C CA . PHE B 1 191 ? 20.359 0.183 30.188 1 68.94 191 PHE B CA 1
ATOM 6694 C C . PHE B 1 191 ? 21.172 0.014 31.469 1 68.94 191 PHE B C 1
ATOM 6696 O O . PHE B 1 191 ? 22.344 0.35 31.5 1 68.94 191 PHE B O 1
ATOM 6703 N N . ARG B 1 192 ? 20.531 -0.545 32.438 1 65.44 192 ARG B N 1
ATOM 6704 C CA . ARG B 1 192 ? 21.203 -0.757 33.719 1 65.44 192 ARG B CA 1
ATOM 6705 C C . ARG B 1 192 ? 22.219 -1.885 33.594 1 65.44 192 ARG B C 1
ATOM 6707 O O . ARG B 1 192 ? 23.203 -1.917 34.344 1 65.44 192 ARG B O 1
ATOM 6714 N N . PHE B 1 193 ? 21.984 -2.721 32.594 1 63.38 193 PHE B N 1
ATOM 6715 C CA . PHE B 1 193 ? 22.828 -3.91 32.5 1 63.38 193 PHE B CA 1
ATOM 6716 C C . PHE B 1 193 ? 23.938 -3.713 31.469 1 63.38 193 PHE B C 1
ATOM 6718 O O . PHE B 1 193 ? 24.594 -4.672 31.078 1 63.38 193 PHE B O 1
ATOM 6725 N N . LEU B 1 194 ? 24.109 -2.494 31.062 1 70.31 194 LEU B N 1
ATOM 6726 C CA . LEU B 1 194 ? 25.109 -2.25 30.031 1 70.31 194 LEU B CA 1
ATOM 6727 C C . LEU B 1 194 ? 26.516 -2.418 30.578 1 70.31 194 LEU B C 1
ATOM 6729 O O . LEU B 1 194 ? 26.859 -1.836 31.609 1 70.31 194 LEU B O 1
ATOM 6733 N N . PRO B 1 195 ? 27.234 -3.381 30 1 68.31 195 PRO B N 1
ATOM 6734 C CA . PRO B 1 195 ? 28.641 -3.422 30.406 1 68.31 195 PRO B CA 1
ATOM 6735 C C . PRO B 1 195 ? 29.375 -2.129 30.094 1 68.31 195 PRO B C 1
ATOM 6737 O O . PRO B 1 195 ? 29.297 -1.619 28.969 1 68.31 195 PRO B O 1
ATOM 6740 N N . GLU B 1 196 ? 29.781 -1.283 30.969 1 66.06 196 GLU B N 1
ATOM 6741 C CA . GLU B 1 196 ? 30.391 0.038 30.859 1 66.06 196 GLU B CA 1
ATOM 6742 C C . GLU B 1 196 ? 31.656 -0.006 30 1 66.06 196 GLU B C 1
ATOM 6744 O O . GLU B 1 196 ? 32.031 0.995 29.375 1 66.06 196 GLU B O 1
ATOM 6749 N N . ASP B 1 197 ? 32.219 -1.199 29.672 1 72.94 197 ASP B N 1
ATOM 6750 C CA . ASP B 1 197 ? 33.562 -1.193 29.109 1 72.94 197 ASP B CA 1
ATOM 6751 C C . ASP B 1 197 ? 33.531 -1.519 27.609 1 72.94 197 ASP B C 1
ATOM 6753 O O . ASP B 1 197 ? 34.562 -1.6 26.969 1 72.94 197 ASP B O 1
ATOM 6757 N N . ILE B 1 198 ? 32.531 -1.716 27.047 1 81.69 198 ILE B N 1
ATOM 6758 C CA . ILE B 1 198 ? 32.562 -2.107 25.641 1 81.69 198 ILE B CA 1
ATOM 6759 C C . ILE B 1 198 ? 32.094 -0.954 24.766 1 81.69 198 ILE B C 1
ATOM 6761 O O . ILE B 1 198 ? 30.922 -0.549 24.859 1 81.69 198 ILE B O 1
ATOM 6765 N N . PRO B 1 199 ? 33.031 -0.471 23.953 1 83.38 199 PRO B N 1
ATOM 6766 C CA . PRO B 1 199 ? 32.656 0.685 23.125 1 83.38 199 PRO B CA 1
ATOM 6767 C C . PRO B 1 199 ? 31.562 0.362 22.109 1 83.38 199 PRO B C 1
ATOM 6769 O O . PRO B 1 199 ? 31.453 -0.779 21.656 1 83.38 199 PRO B O 1
ATOM 6772 N N . ASN B 1 200 ? 30.734 1.177 21.719 1 86.69 200 ASN B N 1
ATOM 6773 C CA . ASN B 1 200 ? 29.766 1.154 20.641 1 86.69 200 ASN B CA 1
ATOM 6774 C C . ASN B 1 200 ? 28.516 0.365 21.016 1 86.69 200 ASN B C 1
ATOM 6776 O O . ASN B 1 200 ? 27.469 0.479 20.359 1 86.69 200 ASN B O 1
ATOM 6780 N N . ILE B 1 201 ? 28.594 -0.423 22.047 1 87.94 201 ILE B N 1
ATOM 6781 C CA . ILE B 1 201 ? 27.438 -1.229 22.438 1 87.94 201 ILE B CA 1
ATOM 6782 C C . ILE B 1 201 ? 26.328 -0.321 22.953 1 87.94 201 ILE B C 1
ATOM 6784 O O . ILE B 1 201 ? 25.156 -0.578 22.719 1 87.94 201 ILE B O 1
ATOM 6788 N N . GLU B 1 202 ? 26.734 0.711 23.531 1 87.25 202 GLU B N 1
ATOM 6789 C CA . GLU B 1 202 ? 25.766 1.671 24.047 1 87.25 202 GLU B CA 1
ATOM 6790 C C . GLU B 1 202 ? 24.984 2.316 22.906 1 87.25 202 GLU B C 1
ATOM 6792 O O . GLU B 1 202 ? 23.766 2.539 23.031 1 87.25 202 GLU B O 1
ATOM 6797 N N . LEU B 1 203 ? 25.719 2.564 21.797 1 90.38 203 LEU B N 1
ATOM 6798 C CA . LEU B 1 203 ? 25.078 3.209 20.672 1 90.38 203 LEU B CA 1
ATOM 6799 C C . LEU B 1 203 ? 24.016 2.299 20.047 1 90.38 203 LEU B C 1
ATOM 6801 O O . LEU B 1 203 ? 22.922 2.754 19.719 1 90.38 203 LEU B O 1
ATOM 6805 N N . ILE B 1 204 ? 24.328 1.062 19.969 1 92 204 ILE B N 1
ATOM 6806 C CA . ILE B 1 204 ? 23.406 0.1 19.375 1 92 204 ILE B CA 1
ATOM 6807 C C . ILE B 1 204 ? 22.219 -0.11 20.312 1 92 204 ILE B C 1
ATOM 6809 O O . ILE B 1 204 ? 21.078 -0.243 19.859 1 92 204 ILE B O 1
ATOM 6813 N N . LEU B 1 205 ? 22.469 -0.134 21.562 1 88.94 205 LEU B N 1
ATOM 6814 C CA . LEU B 1 205 ? 21.391 -0.29 22.531 1 88.94 205 LEU B CA 1
ATOM 6815 C C . LEU B 1 205 ? 20.453 0.916 22.516 1 88.94 205 LEU B C 1
ATOM 6817 O O . LEU B 1 205 ? 19.234 0.762 22.578 1 88.94 205 LEU B O 1
ATOM 6821 N N . LYS B 1 206 ? 21.062 2.07 22.422 1 87.94 206 LYS B N 1
ATOM 6822 C CA . LYS B 1 206 ? 20.266 3.283 22.328 1 87.94 206 LYS B CA 1
ATOM 6823 C C . LYS B 1 206 ? 19.406 3.26 21.062 1 87.94 206 LYS B C 1
ATOM 6825 O O . LYS B 1 206 ? 18.234 3.664 21.094 1 87.94 206 LYS B O 1
ATOM 6830 N N . ALA B 1 207 ? 20 2.803 20 1 92.19 207 ALA B N 1
ATOM 6831 C CA . ALA B 1 207 ? 19.25 2.688 18.75 1 92.19 207 ALA B CA 1
ATOM 6832 C C . ALA B 1 207 ? 18.078 1.719 18.891 1 92.19 207 ALA B C 1
ATOM 6834 O O . ALA B 1 207 ? 16.984 1.986 18.406 1 92.19 207 ALA B O 1
ATOM 6835 N N . TYR B 1 208 ? 18.312 0.641 19.547 1 89.69 208 TYR B N 1
ATOM 6836 C CA . TYR B 1 208 ? 17.266 -0.358 19.75 1 89.69 208 TYR B CA 1
ATOM 6837 C C . TYR B 1 208 ? 16.141 0.195 20.609 1 89.69 208 TYR B C 1
ATOM 6839 O O . TYR B 1 208 ? 14.961 -0.013 20.312 1 89.69 208 TYR B O 1
ATOM 6847 N N . TYR B 1 209 ? 16.516 0.851 21.594 1 84.06 209 TYR B N 1
ATOM 6848 C CA . TYR B 1 209 ? 15.516 1.445 22.469 1 84.06 209 TYR B CA 1
ATOM 6849 C C . TYR B 1 209 ? 14.672 2.471 21.719 1 84.06 209 TYR B C 1
ATOM 6851 O O . TYR B 1 209 ? 13.445 2.496 21.859 1 84.06 209 TYR B O 1
ATOM 6859 N N . ARG B 1 210 ? 15.297 3.26 20.969 1 85.25 210 ARG B N 1
ATOM 6860 C CA . ARG B 1 210 ? 14.594 4.254 20.172 1 85.25 210 ARG B CA 1
ATOM 6861 C C . ARG B 1 210 ? 13.656 3.59 19.172 1 85.25 210 ARG B C 1
ATOM 6863 O O . ARG B 1 210 ? 12.539 4.059 18.953 1 85.25 210 ARG B O 1
ATOM 6870 N N . PHE B 1 211 ? 14.078 2.508 18.641 1 88.56 211 PHE B N 1
ATOM 6871 C CA . PHE B 1 211 ? 13.281 1.781 17.656 1 88.56 211 PHE B CA 1
ATOM 6872 C C . PHE B 1 211 ? 12.039 1.177 18.312 1 88.56 211 PHE B C 1
ATOM 6874 O O . PHE B 1 211 ? 10.945 1.264 17.75 1 88.56 211 PHE B O 1
ATOM 6881 N N . ILE B 1 212 ? 12.195 0.56 19.422 1 81.38 212 ILE B N 1
ATOM 6882 C CA . ILE B 1 212 ? 11.102 -0.136 20.078 1 81.38 212 ILE B CA 1
ATOM 6883 C C . ILE B 1 212 ? 10.117 0.88 20.656 1 81.38 212 ILE B C 1
ATOM 6885 O O . ILE B 1 212 ? 8.914 0.619 20.734 1 81.38 212 ILE B O 1
ATOM 6889 N N . SER B 1 213 ? 10.648 1.987 20.891 1 78.19 213 SER B N 1
ATOM 6890 C CA . SER B 1 213 ? 9.789 3.014 21.469 1 78.19 213 SER B CA 1
ATOM 6891 C C . SER B 1 213 ? 8.945 3.701 20.406 1 78.19 213 SER B C 1
ATOM 6893 O O . SER B 1 213 ? 7.766 3.99 20.625 1 78.19 213 SER B O 1
ATOM 6895 N N . LEU B 1 214 ? 9.5 3.922 19.234 1 78.06 214 LEU B N 1
ATOM 6896 C CA . LEU B 1 214 ? 8.805 4.656 18.172 1 78.06 214 LEU B CA 1
ATOM 6897 C C . LEU B 1 214 ? 8.148 3.697 17.188 1 78.06 214 LEU B C 1
ATOM 6899 O O . LEU B 1 214 ? 7.047 3.959 16.703 1 78.06 214 LEU B O 1
ATOM 6903 N N . LYS B 1 215 ? 8.836 2.607 16.891 1 81.62 215 LYS B N 1
ATOM 6904 C CA . LYS B 1 215 ? 8.383 1.68 15.859 1 81.62 215 LYS B CA 1
ATOM 6905 C C . LYS B 1 215 ? 7.934 2.428 14.609 1 81.62 215 LYS B C 1
ATOM 6907 O O . LYS B 1 215 ? 6.758 2.383 14.242 1 81.62 215 LYS B O 1
ATOM 6912 N N . PRO B 1 216 ? 8.797 3.037 13.977 1 79.19 216 PRO B N 1
ATOM 6913 C CA . PRO B 1 216 ? 8.508 3.971 12.891 1 79.19 216 PRO B CA 1
ATOM 6914 C C . PRO B 1 216 ? 7.789 3.301 11.719 1 79.19 216 PRO B C 1
ATOM 6916 O O . PRO B 1 216 ? 7.168 3.982 10.898 1 79.19 216 PRO B O 1
ATOM 6919 N N . HIS B 1 217 ? 7.906 2.041 11.68 1 80.31 217 HIS B N 1
ATOM 6920 C CA . HIS B 1 217 ? 7.273 1.349 10.562 1 80.31 217 HIS B CA 1
ATOM 6921 C C . HIS B 1 217 ? 5.758 1.298 10.727 1 80.31 217 HIS B C 1
ATOM 6923 O O . HIS B 1 217 ? 5.035 0.987 9.781 1 80.31 217 HIS B O 1
ATOM 6929 N N . ARG B 1 218 ? 5.395 1.719 11.914 1 76.25 218 ARG B N 1
ATOM 6930 C CA . ARG B 1 218 ? 3.957 1.73 12.164 1 76.25 218 ARG B CA 1
ATOM 6931 C C . ARG B 1 218 ? 3.389 3.139 12.031 1 76.25 218 ARG B C 1
ATOM 6933 O O . ARG B 1 218 ? 4.059 4.117 12.359 1 76.25 218 ARG B O 1
ATOM 6940 N N . GLU B 1 219 ? 2.383 3.352 11.25 1 62.91 219 GLU B N 1
ATOM 6941 C CA . GLU B 1 219 ? 1.831 4.668 10.938 1 62.91 219 GLU B CA 1
ATOM 6942 C C . GLU B 1 219 ? 1.493 5.434 12.219 1 62.91 219 GLU B C 1
ATOM 6944 O O . GLU B 1 219 ? 1.744 6.637 12.312 1 62.91 219 GLU B O 1
ATOM 6949 N N . HIS B 1 220 ? 0.797 4.797 13.242 1 58.16 220 HIS B N 1
ATOM 6950 C CA . HIS B 1 220 ? 0.271 5.59 14.352 1 58.16 220 HIS B CA 1
ATOM 6951 C C . HIS B 1 220 ? 0.871 5.145 15.68 1 58.16 220 HIS B C 1
ATOM 6953 O O . HIS B 1 220 ? 0.18 4.555 16.516 1 58.16 220 HIS B O 1
ATOM 6959 N N . TRP B 1 221 ? 2.158 5.398 15.836 1 59.47 221 TRP B N 1
ATOM 6960 C CA . TRP B 1 221 ? 2.695 4.973 17.125 1 59.47 221 TRP B CA 1
ATOM 6961 C C . TRP B 1 221 ? 2.764 6.145 18.109 1 59.47 221 TRP B C 1
ATOM 6963 O O . TRP B 1 221 ? 2.875 7.301 17.688 1 59.47 221 TRP B O 1
ATOM 6973 N N . LEU B 1 222 ? 2.279 5.879 19.438 1 56.84 222 LEU B N 1
ATOM 6974 C CA . LEU B 1 222 ? 2.238 6.844 20.531 1 56.84 222 LEU B CA 1
ATOM 6975 C C . LEU B 1 222 ? 3.629 7.059 21.109 1 56.84 222 LEU B C 1
ATOM 6977 O O . LEU B 1 222 ? 4.27 6.105 21.562 1 56.84 222 LEU B O 1
ATOM 6981 N N . TYR B 1 223 ? 4.375 8.062 20.75 1 53.03 223 TYR B N 1
ATOM 6982 C CA . TYR B 1 223 ? 5.719 8.281 21.266 1 53.03 223 TYR B CA 1
ATOM 6983 C C . TYR B 1 223 ? 5.668 8.945 22.641 1 53.03 223 TYR B C 1
ATOM 6985 O O . TYR B 1 223 ? 6.438 8.594 23.531 1 53.03 223 TYR B O 1
ATOM 6993 N N . GLN B 1 224 ? 4.969 10.07 22.891 1 51.94 224 GLN B N 1
ATOM 6994 C CA . GLN B 1 224 ? 5.297 11.078 23.891 1 51.94 224 GLN B CA 1
ATOM 6995 C C . GLN B 1 224 ? 5.25 10.492 25.297 1 51.94 224 GLN B C 1
ATOM 6997 O O . GLN B 1 224 ? 6.148 10.734 26.109 1 51.94 224 GLN B O 1
ATOM 7002 N N . PRO B 1 225 ? 4.098 9.906 25.594 1 52.03 225 PRO B N 1
ATOM 7003 C CA . PRO B 1 225 ? 4.062 9.711 27.047 1 52.03 225 PRO B CA 1
ATOM 7004 C C . PRO B 1 225 ? 5.195 8.828 27.562 1 52.03 225 PRO B C 1
ATOM 7006 O O . PRO B 1 225 ? 5.648 8.984 28.703 1 52.03 225 PRO B O 1
ATOM 7009 N N . LEU B 1 226 ? 5.656 8.109 26.688 1 51.47 226 LEU B N 1
ATOM 7010 C CA . LEU B 1 226 ? 6.703 7.191 27.141 1 51.47 226 LEU B CA 1
ATOM 7011 C C . LEU B 1 226 ? 8.047 7.902 27.203 1 51.47 226 LEU B C 1
ATOM 7013 O O . LEU B 1 226 ? 8.859 7.613 28.094 1 51.47 226 LEU B O 1
ATOM 7017 N N . TYR B 1 227 ? 8.227 8.914 26.328 1 52.22 227 TYR B N 1
ATOM 7018 C CA . TYR B 1 227 ? 9.523 9.578 26.234 1 52.22 227 TYR B CA 1
ATOM 7019 C C . TYR B 1 227 ? 9.719 10.531 27.406 1 52.22 227 TYR B C 1
ATOM 7021 O O . TYR B 1 227 ? 10.836 10.672 27.922 1 52.22 227 TYR B O 1
ATOM 7029 N N . GLU B 1 228 ? 8.672 11.328 27.656 1 53.44 228 GLU B N 1
ATOM 7030 C CA . GLU B 1 228 ? 8.922 12.258 28.75 1 53.44 228 GLU B CA 1
ATOM 7031 C C . GLU B 1 228 ? 9.438 11.516 29.984 1 53.44 228 GLU B C 1
ATOM 7033 O O . GLU B 1 228 ? 10.172 12.086 30.797 1 53.44 228 GLU B O 1
ATOM 7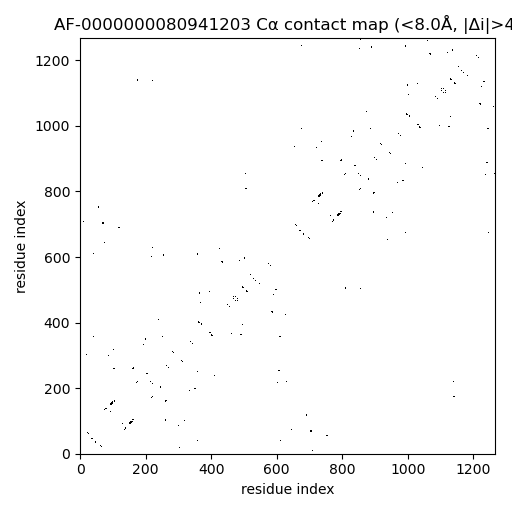038 N N . SER B 1 229 ? 9.109 10.281 29.938 1 50.44 229 SER B N 1
ATOM 7039 C CA . SER B 1 229 ? 9.484 9.578 31.156 1 50.44 229 SER B CA 1
ATOM 7040 C C . SER B 1 229 ? 10.875 8.969 31.047 1 50.44 229 SER B C 1
ATOM 7042 O O . SER B 1 229 ? 11.43 8.492 32.031 1 50.44 229 SER B O 1
ATOM 7044 N N . LEU B 1 230 ? 11.391 9.195 29.719 1 55.66 230 LEU B N 1
ATOM 7045 C CA . LEU B 1 230 ? 12.641 8.461 29.641 1 55.66 230 LEU B CA 1
ATOM 7046 C C . LEU B 1 230 ? 13.781 9.375 29.188 1 55.66 230 LEU B C 1
ATOM 7048 O O . LEU B 1 230 ? 14.188 9.344 28.031 1 55.66 230 LEU B O 1
ATOM 7052 N N . PRO B 1 231 ? 14.289 10.289 30.094 1 57.38 231 PRO B N 1
ATOM 7053 C CA . PRO B 1 231 ? 15.383 11.203 29.75 1 57.38 231 PRO B CA 1
ATOM 7054 C C . PRO B 1 231 ? 16.562 10.492 29.094 1 57.38 231 PRO B C 1
ATOM 7056 O O . PRO B 1 231 ? 17.328 11.109 28.359 1 57.38 231 PRO B O 1
ATOM 7059 N N . HIS B 1 232 ? 16.797 9.203 29.375 1 59.09 232 HIS B N 1
ATOM 7060 C CA . HIS B 1 232 ? 17.953 8.469 28.875 1 59.09 232 HIS B CA 1
ATOM 7061 C C . HIS B 1 232 ? 17.844 8.219 27.375 1 59.09 232 HIS B C 1
ATOM 7063 O O . HIS B 1 232 ? 18.812 7.828 26.734 1 59.09 232 HIS B O 1
ATOM 7069 N N . MET B 1 233 ? 16.828 8.68 26.891 1 67.25 233 MET B N 1
ATOM 7070 C CA . MET B 1 233 ? 16.625 8.414 25.469 1 67.25 233 MET B CA 1
ATOM 7071 C C . MET B 1 233 ? 17.125 9.57 24.609 1 67.25 233 MET B C 1
ATOM 7073 O O . MET B 1 233 ? 17.312 9.422 23.406 1 67.25 233 MET B O 1
ATOM 7077 N N . SER B 1 234 ? 17.594 10.594 25.281 1 76.69 234 SER B N 1
ATOM 7078 C CA . SER B 1 234 ? 18 11.75 24.516 1 76.69 234 SER B CA 1
ATOM 7079 C C . SER B 1 234 ? 19.391 11.547 23.906 1 76.69 234 SER B C 1
ATOM 7081 O O . SER B 1 234 ? 20.281 10.977 24.562 1 76.69 234 SER B O 1
ATOM 7083 N N . ILE B 1 235 ? 19.609 11.844 22.641 1 82.25 235 ILE B N 1
ATOM 7084 C CA . ILE B 1 235 ? 20.875 11.688 21.938 1 82.25 235 ILE B CA 1
ATOM 7085 C C . ILE B 1 235 ? 21.516 13.055 21.719 1 82.25 235 ILE B C 1
ATOM 7087 O O . ILE B 1 235 ? 22.516 13.172 20.984 1 82.25 235 ILE B O 1
ATOM 7091 N N . ASP B 1 236 ? 21.062 14.039 22.422 1 82.62 236 ASP B N 1
ATOM 7092 C CA . ASP B 1 236 ? 21.5 15.406 22.156 1 82.62 236 ASP B CA 1
ATOM 7093 C C . ASP B 1 236 ? 22.922 15.633 22.656 1 82.62 236 ASP B C 1
ATOM 7095 O O . ASP B 1 236 ? 23.625 16.516 22.156 1 82.62 236 ASP B O 1
ATOM 7099 N N . GLU B 1 237 ? 23.359 14.758 23.531 1 85.25 237 GLU B N 1
ATOM 7100 C CA . GLU B 1 237 ? 24.672 14.961 24.141 1 85.25 237 GLU B CA 1
ATOM 7101 C C . GLU B 1 237 ? 25.766 14.258 23.344 1 85.25 237 GLU B C 1
ATOM 7103 O O . GLU B 1 237 ? 26.953 14.5 23.562 1 85.25 237 GLU B O 1
ATOM 7108 N N . TYR B 1 238 ? 25.406 13.539 22.375 1 91.12 238 TYR B N 1
ATOM 7109 C CA . TYR B 1 238 ? 26.391 12.789 21.594 1 91.12 238 TYR B CA 1
ATOM 7110 C C . TYR B 1 238 ? 26.969 13.641 20.484 1 91.12 238 TYR B C 1
ATOM 7112 O O . TYR B 1 238 ? 26.375 14.648 20.078 1 91.12 238 TYR B O 1
ATOM 7120 N N . ALA B 1 239 ? 28.094 13.195 20.078 1 93.75 239 ALA B N 1
ATOM 7121 C CA . ALA B 1 239 ? 28.688 13.844 18.906 1 93.75 239 ALA B CA 1
ATOM 7122 C C . ALA B 1 239 ? 27.875 13.57 17.641 1 93.75 239 ALA B C 1
ATOM 7124 O O . ALA B 1 239 ? 27.188 12.547 17.547 1 93.75 239 ALA B O 1
ATOM 7125 N N . PRO B 1 240 ? 27.938 14.484 16.703 1 94.56 240 PRO B N 1
ATOM 7126 C CA . PRO B 1 240 ? 27.141 14.344 15.484 1 94.56 240 PRO B CA 1
ATOM 7127 C C . PRO B 1 240 ? 27.375 13.016 14.773 1 94.56 240 PRO B C 1
ATOM 7129 O O . PRO B 1 240 ? 26.438 12.391 14.281 1 94.56 240 PRO B O 1
ATOM 7132 N N . GLU B 1 241 ? 28.547 12.562 14.727 1 93.19 241 GLU B N 1
ATOM 7133 C CA . GLU B 1 241 ? 28.844 11.289 14.078 1 93.19 241 GLU B CA 1
ATOM 7134 C C . GLU B 1 241 ? 28.156 10.133 14.789 1 93.19 241 GLU B C 1
ATOM 7136 O O . GLU B 1 241 ? 27.641 9.219 14.148 1 93.19 241 GLU B O 1
ATOM 7141 N N . ASP B 1 242 ? 28.109 10.203 16.062 1 93.56 242 ASP B N 1
ATOM 7142 C CA . ASP B 1 242 ? 27.469 9.156 16.844 1 93.56 242 ASP B CA 1
ATOM 7143 C C . ASP B 1 242 ? 25.953 9.227 16.719 1 93.56 242 ASP B C 1
ATOM 7145 O O . ASP B 1 242 ? 25.281 8.195 16.719 1 93.56 242 ASP B O 1
ATOM 7149 N N . ILE B 1 243 ? 25.453 10.398 16.578 1 94.62 243 ILE B N 1
ATOM 7150 C CA . ILE B 1 243 ? 24.016 10.562 16.359 1 94.62 243 ILE B CA 1
ATOM 7151 C C . ILE B 1 243 ? 23.594 9.867 15.07 1 94.62 243 ILE B C 1
ATOM 7153 O O . ILE B 1 243 ? 22.594 9.156 15.039 1 94.62 243 ILE B O 1
ATOM 7157 N N . PHE B 1 244 ? 24.375 10.008 14.055 1 94.38 244 PHE B N 1
ATOM 7158 C CA . PHE B 1 244 ? 24.062 9.383 12.773 1 94.38 244 PHE B CA 1
ATOM 7159 C C . PHE B 1 244 ? 24.281 7.875 12.828 1 94.38 244 PHE B C 1
ATOM 7161 O O . PHE B 1 244 ? 23.562 7.113 12.188 1 94.38 244 PHE B O 1
ATOM 7168 N N . HIS B 1 245 ? 25.234 7.465 13.664 1 94 245 HIS B N 1
ATOM 7169 C CA . HIS B 1 245 ? 25.438 6.031 13.836 1 94 245 HIS B CA 1
ATOM 7170 C C . HIS B 1 245 ? 24.25 5.383 14.547 1 94 245 HIS B C 1
ATOM 7172 O O . HIS B 1 245 ? 23.844 4.277 14.195 1 94 245 HIS B O 1
ATOM 7178 N N . ILE B 1 246 ? 23.781 6.062 15.516 1 94.06 246 ILE B N 1
ATOM 7179 C CA . ILE B 1 246 ? 22.594 5.574 16.234 1 94.06 246 ILE B CA 1
ATOM 7180 C C . ILE B 1 246 ? 21.406 5.516 15.281 1 94.06 246 ILE B C 1
ATOM 7182 O O . ILE B 1 246 ? 20.672 4.523 15.25 1 94.06 246 ILE B O 1
ATOM 7186 N N . THR B 1 247 ? 21.266 6.551 14.477 1 94.38 247 THR B N 1
ATOM 7187 C CA . THR B 1 247 ? 20.141 6.629 13.539 1 94.38 247 THR B CA 1
ATOM 7188 C C . THR B 1 247 ? 20.266 5.555 12.461 1 94.38 247 THR B C 1
ATOM 7190 O O . THR B 1 247 ? 19.266 4.957 12.062 1 94.38 247 THR B O 1
ATOM 7193 N N . ASP B 1 248 ? 21.5 5.281 12.07 1 95.12 248 ASP B N 1
ATOM 7194 C CA . ASP B 1 248 ? 21.734 4.219 11.094 1 95.12 248 ASP B CA 1
ATOM 7195 C C . ASP B 1 248 ? 21.281 2.869 11.641 1 95.12 248 ASP B C 1
ATOM 7197 O O . ASP B 1 248 ? 20.625 2.102 10.93 1 95.12 248 ASP B O 1
ATOM 7201 N N . ALA B 1 249 ? 21.625 2.664 12.828 1 95.12 249 ALA B N 1
ATOM 7202 C CA . ALA B 1 249 ? 21.266 1.392 13.445 1 95.12 249 ALA B CA 1
ATOM 7203 C C . ALA B 1 249 ? 19.75 1.287 13.641 1 95.12 249 ALA B C 1
ATOM 7205 O O . ALA B 1 249 ? 19.172 0.214 13.461 1 95.12 249 ALA B O 1
ATOM 7206 N N . GLU B 1 250 ? 19.156 2.361 13.961 1 94.44 250 GLU B N 1
ATOM 7207 C CA . GLU B 1 250 ? 17.703 2.383 14.125 1 94.44 250 GLU B CA 1
ATOM 7208 C C . GLU B 1 250 ? 17 2.059 12.812 1 94.44 250 GLU B C 1
ATOM 7210 O O . GLU B 1 250 ? 16.062 1.255 12.789 1 94.44 250 GLU B O 1
ATOM 7215 N N . LEU B 1 251 ? 17.484 2.66 11.797 1 95 251 LEU B N 1
ATOM 7216 C CA . LEU B 1 251 ? 16.906 2.414 10.477 1 95 251 LEU B CA 1
ATOM 7217 C C . LEU B 1 251 ? 17.203 0.993 10.016 1 95 251 LEU B C 1
ATOM 7219 O O . LEU B 1 251 ? 16.406 0.399 9.281 1 95 251 LEU B O 1
ATOM 7223 N N . SER B 1 252 ? 18.297 0.508 10.461 1 94.94 252 SER B N 1
ATOM 7224 C CA . SER B 1 252 ? 18.609 -0.879 10.141 1 94.94 252 SER B CA 1
ATOM 7225 C C . SER B 1 252 ? 17.641 -1.84 10.812 1 94.94 252 SER B C 1
ATOM 7227 O O . SER B 1 252 ? 17.25 -2.848 10.227 1 94.94 252 SER B O 1
ATOM 7229 N N . PHE B 1 253 ? 17.281 -1.558 11.977 1 94.69 253 PHE B N 1
ATOM 7230 C CA . PHE B 1 253 ? 16.266 -2.363 12.664 1 94.69 253 PHE B CA 1
ATOM 7231 C C . PHE B 1 253 ? 14.93 -2.289 11.938 1 94.69 253 PHE B C 1
ATOM 7233 O O . PHE B 1 253 ? 14.234 -3.299 11.797 1 94.69 253 PHE B O 1
ATOM 7240 N N . MET B 1 254 ? 14.609 -1.099 11.539 1 93.5 254 MET B N 1
ATOM 7241 C CA . MET B 1 254 ? 13.367 -0.926 10.789 1 93.5 254 MET B CA 1
ATOM 7242 C C . MET B 1 254 ? 13.398 -1.735 9.492 1 93.5 254 MET B C 1
ATOM 7244 O O . MET B 1 254 ? 12.414 -2.381 9.141 1 93.5 254 MET B O 1
ATOM 7248 N N . TYR B 1 255 ? 14.555 -1.716 8.812 1 94.88 255 TYR B N 1
ATOM 7249 C CA . TYR B 1 255 ? 14.719 -2.498 7.59 1 94.88 255 TYR B CA 1
ATOM 7250 C C . TYR B 1 255 ? 14.508 -3.984 7.863 1 94.88 255 TYR B C 1
ATOM 7252 O O . TYR B 1 255 ? 13.812 -4.668 7.113 1 94.88 255 TYR B O 1
ATOM 7260 N N . ASP B 1 256 ? 15.047 -4.445 8.898 1 94.94 256 ASP B N 1
ATOM 7261 C CA . ASP B 1 256 ? 15.008 -5.875 9.195 1 94.94 256 ASP B CA 1
ATOM 7262 C C . ASP B 1 256 ? 13.594 -6.324 9.555 1 94.94 256 ASP B C 1
ATOM 7264 O O . ASP B 1 256 ? 13.172 -7.418 9.18 1 94.94 256 ASP B O 1
ATOM 7268 N N . VAL B 1 257 ? 12.945 -5.531 10.203 1 93.56 257 VAL B N 1
ATOM 7269 C CA . VAL B 1 257 ? 11.586 -5.895 10.578 1 93.56 257 VAL B CA 1
ATOM 7270 C C . VAL B 1 257 ? 10.695 -5.941 9.336 1 93.56 257 VAL B C 1
ATOM 7272 O O . VAL B 1 257 ? 9.805 -6.785 9.242 1 93.56 257 VAL B O 1
ATOM 7275 N N . LEU B 1 258 ? 10.961 -5.117 8.391 1 93.69 258 LEU B N 1
ATOM 7276 C CA . LEU B 1 258 ? 10.094 -4.996 7.223 1 93.69 258 LEU B CA 1
ATOM 7277 C C . LEU B 1 258 ? 10.484 -6.008 6.148 1 93.69 258 LEU B C 1
ATOM 7279 O O . LEU B 1 258 ? 9.617 -6.547 5.457 1 93.69 258 LEU B O 1
ATOM 7283 N N . TYR B 1 259 ? 11.797 -6.324 6.043 1 95 259 TYR B N 1
ATOM 7284 C CA . TYR B 1 259 ? 12.188 -6.984 4.801 1 95 259 TYR B CA 1
ATOM 7285 C C . TYR B 1 259 ? 12.961 -8.266 5.082 1 95 259 TYR B C 1
ATOM 7287 O O . TYR B 1 259 ? 13.328 -9 4.156 1 95 259 TYR B O 1
ATOM 7295 N N . THR B 1 260 ? 13.227 -8.562 6.316 1 95.19 260 THR B N 1
ATOM 7296 C CA . THR B 1 260 ? 13.977 -9.773 6.625 1 95.19 260 THR B CA 1
ATOM 7297 C C . THR B 1 260 ? 13.25 -10.609 7.68 1 95.19 260 THR B C 1
ATOM 7299 O O . THR B 1 260 ? 12.195 -10.211 8.172 1 95.19 260 THR B O 1
ATOM 7302 N N . LYS B 1 261 ? 13.852 -11.789 8.023 1 94.38 261 LYS B N 1
ATOM 7303 C CA . LYS B 1 261 ? 13.297 -12.695 9.023 1 94.38 261 LYS B CA 1
ATOM 7304 C C . LYS B 1 261 ? 13.914 -12.438 10.398 1 94.38 261 LYS B C 1
ATOM 7306 O O . LYS B 1 261 ? 13.641 -13.164 11.352 1 94.38 261 LYS B O 1
ATOM 7311 N N . SER B 1 262 ? 14.641 -11.445 10.594 1 92.38 262 SER B N 1
ATOM 7312 C CA . SER B 1 262 ? 15.484 -11.242 11.773 1 92.38 262 SER B CA 1
ATOM 7313 C C . SER B 1 262 ? 14.648 -11.164 13.047 1 92.38 262 SER B C 1
ATOM 7315 O O . SER B 1 262 ? 15.008 -11.766 14.062 1 92.38 262 SER B O 1
ATOM 7317 N N . PRO B 1 263 ? 13.562 -10.547 13.031 1 89.31 263 PRO B N 1
ATOM 7318 C CA . PRO B 1 263 ? 12.828 -10.461 14.297 1 89.31 263 PRO B CA 1
ATOM 7319 C C . PRO B 1 263 ? 12.328 -11.82 14.781 1 89.31 263 PRO B C 1
ATOM 7321 O O . PRO B 1 263 ? 12.086 -12 15.984 1 89.31 263 PRO B O 1
ATOM 7324 N N . ILE B 1 264 ? 12.195 -12.75 13.906 1 91.62 264 ILE B N 1
ATOM 7325 C CA . ILE B 1 264 ? 11.672 -14.062 14.266 1 91.62 264 ILE B CA 1
ATOM 7326 C C . ILE B 1 264 ? 12.828 -14.992 14.625 1 91.62 264 ILE B C 1
ATOM 7328 O O . ILE B 1 264 ? 12.734 -15.758 15.594 1 91.62 264 ILE B O 1
ATOM 7332 N N . ILE B 1 265 ? 13.867 -14.883 13.953 1 93.62 265 ILE B N 1
ATOM 7333 C CA . ILE B 1 265 ? 14.992 -15.797 14.109 1 93.62 265 ILE B CA 1
ATOM 7334 C C . ILE B 1 265 ? 15.625 -15.609 15.492 1 93.62 265 ILE B C 1
ATOM 7336 O O . ILE B 1 265 ? 16.094 -16.578 16.094 1 93.62 265 ILE B O 1
ATOM 7340 N N . TYR B 1 266 ? 15.562 -14.422 16.047 1 92.56 266 TYR B N 1
ATOM 7341 C CA . TYR B 1 266 ? 16.266 -14.148 17.297 1 92.56 266 TYR B CA 1
ATOM 7342 C C . TYR B 1 266 ? 15.352 -14.352 18.484 1 92.56 266 TYR B C 1
ATOM 7344 O O . TYR B 1 266 ? 15.75 -14.109 19.641 1 92.56 266 TYR B O 1
ATOM 7352 N N . THR B 1 267 ? 14.258 -14.852 18.281 1 91 267 THR B N 1
ATOM 7353 C CA . THR B 1 267 ? 13.383 -15.266 19.375 1 91 267 THR B CA 1
ATOM 7354 C C . THR B 1 267 ? 13.711 -16.688 19.812 1 91 267 THR B C 1
ATOM 7356 O O . THR B 1 267 ? 14.398 -17.422 19.109 1 91 267 THR B O 1
ATOM 7359 N N . LYS B 1 268 ? 13.258 -17.078 20.953 1 91.38 268 LYS B N 1
ATOM 7360 C CA . LYS B 1 268 ? 13.492 -18.438 21.438 1 91.38 268 LYS B CA 1
ATOM 7361 C C . LYS B 1 268 ? 12.852 -19.469 20.516 1 91.38 268 LYS B C 1
ATOM 7363 O O . LYS B 1 268 ? 13.477 -20.469 20.188 1 91.38 268 LYS B O 1
ATOM 7368 N N . ALA B 1 269 ? 11.68 -19.172 20.109 1 92.94 269 ALA B N 1
ATOM 7369 C CA . ALA B 1 269 ? 10.984 -20.094 19.188 1 92.94 269 ALA B CA 1
ATOM 7370 C C . ALA B 1 269 ? 11.719 -20.188 17.859 1 92.94 269 ALA B C 1
ATOM 7372 O O . ALA B 1 269 ? 11.844 -21.266 17.297 1 92.94 269 ALA B O 1
ATOM 7373 N N . GLY B 1 270 ? 12.195 -19.078 17.453 1 93.06 270 GLY B N 1
ATOM 7374 C CA . GLY B 1 270 ? 12.914 -19.062 16.188 1 93.06 270 GLY B CA 1
ATOM 7375 C C . GLY B 1 270 ? 14.211 -19.844 16.234 1 93.06 270 GLY B C 1
ATOM 7376 O O . GLY B 1 270 ? 14.555 -20.547 15.281 1 93.06 270 GLY B O 1
ATOM 7377 N N . CYS B 1 271 ? 14.828 -19.875 17.312 1 92.69 271 CYS B N 1
ATOM 7378 C CA . CYS B 1 271 ? 16.078 -20.609 17.484 1 92.69 271 CYS B CA 1
ATOM 7379 C C . CYS B 1 271 ? 15.82 -22.109 17.516 1 92.69 271 CYS B C 1
ATOM 7381 O O . CYS B 1 271 ? 16.547 -22.875 16.891 1 92.69 271 CYS B O 1
ATOM 7383 N N . ILE B 1 272 ? 14.789 -22.484 18.172 1 95.19 272 ILE B N 1
ATOM 7384 C CA . ILE B 1 272 ? 14.445 -23.891 18.25 1 95.19 272 ILE B CA 1
ATOM 7385 C C . ILE B 1 272 ? 14.078 -24.422 16.859 1 95.19 272 ILE B C 1
ATOM 7387 O O . ILE B 1 272 ? 14.523 -25.5 16.453 1 95.19 272 ILE B O 1
ATOM 7391 N N . LEU B 1 273 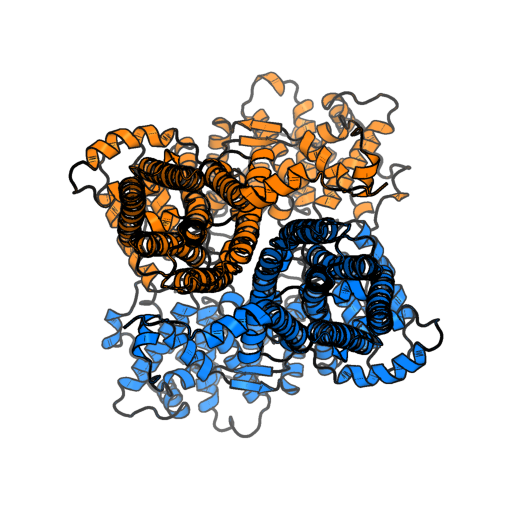? 13.32 -23.641 16.219 1 95.94 273 LEU B N 1
ATOM 7392 C CA . LEU B 1 273 ? 12.891 -24.047 14.883 1 95.94 273 LEU B CA 1
ATOM 7393 C C . LEU B 1 273 ? 14.078 -24.141 13.938 1 95.94 273 LEU B C 1
ATOM 7395 O O . LEU B 1 273 ? 14.117 -25.031 13.07 1 95.94 273 LEU B O 1
ATOM 7399 N N . ARG B 1 274 ? 14.992 -23.297 14.148 1 94.69 274 ARG B N 1
ATOM 7400 C CA . ARG B 1 274 ? 16.172 -23.328 13.305 1 94.69 274 ARG B CA 1
ATOM 7401 C C . ARG B 1 274 ? 17.016 -24.578 13.57 1 94.69 274 ARG B C 1
ATOM 7403 O O . ARG B 1 274 ? 17.547 -25.188 12.641 1 94.69 274 ARG B O 1
ATOM 7410 N N . VAL B 1 275 ? 17.109 -24.984 14.781 1 95.44 275 VAL B N 1
ATOM 7411 C CA . VAL B 1 275 ? 17.875 -26.172 15.133 1 95.44 275 VAL B CA 1
ATOM 7412 C C . VAL B 1 275 ? 17.172 -27.422 14.594 1 95.44 275 VAL B C 1
ATOM 7414 O O . VAL B 1 275 ? 17.812 -28.312 14.023 1 95.44 275 VAL B O 1
ATOM 7417 N N . VAL B 1 276 ? 15.898 -27.375 14.719 1 96.5 276 VAL B N 1
ATOM 7418 C CA . VAL B 1 276 ? 15.125 -28.531 14.242 1 96.5 276 VAL B CA 1
ATOM 7419 C C . VAL B 1 276 ? 15.227 -28.625 12.719 1 96.5 276 VAL B C 1
ATOM 7421 O O . VAL B 1 276 ? 15.414 -29.703 12.172 1 96.5 276 VAL B O 1
ATOM 7424 N N . SER B 1 277 ? 15.117 -27.484 12.062 1 95.94 277 SER B N 1
ATOM 7425 C CA . SER B 1 277 ? 15.188 -27.484 10.602 1 95.94 277 SER B CA 1
ATOM 7426 C C . SER B 1 277 ? 16.562 -27.906 10.117 1 95.94 277 SER B C 1
ATOM 7428 O O . SER B 1 277 ? 16.688 -28.703 9.18 1 95.94 277 SER B O 1
ATOM 7430 N N . PHE B 1 278 ? 17.625 -27.453 10.766 1 96.19 278 PHE B N 1
ATOM 7431 C CA . PHE B 1 278 ? 18.984 -27.812 10.367 1 96.19 278 PHE B CA 1
ATOM 7432 C C . PHE B 1 278 ? 19.25 -29.297 10.617 1 96.19 278 PHE B C 1
ATOM 7434 O O . PHE B 1 278 ? 19.828 -29.969 9.766 1 96.19 278 PHE B O 1
ATOM 7441 N N . PHE B 1 279 ? 18.75 -29.75 11.727 1 97.06 279 PHE B N 1
ATOM 7442 C CA . PHE B 1 279 ? 18.938 -31.156 12.078 1 97.06 279 PHE B CA 1
ATOM 7443 C C . PHE B 1 279 ? 18.234 -32.062 11.078 1 97.06 279 PHE B C 1
ATOM 7445 O O . PHE B 1 279 ? 18.781 -33.062 10.648 1 97.06 279 PHE B O 1
ATOM 7452 N N . ASN B 1 280 ? 17.078 -31.719 10.695 1 97.25 280 ASN B N 1
ATOM 7453 C CA . ASN B 1 280 ? 16.312 -32.5 9.742 1 97.25 280 ASN B CA 1
ATOM 7454 C C . ASN B 1 280 ? 16.984 -32.531 8.367 1 97.25 280 ASN B C 1
ATOM 7456 O O . ASN B 1 280 ? 16.953 -33.531 7.664 1 97.25 280 ASN B O 1
ATOM 7460 N N . LEU B 1 281 ? 17.531 -31.422 8 1 96.56 281 LEU B N 1
ATOM 7461 C CA . LEU B 1 281 ? 18.219 -31.359 6.715 1 96.56 281 LEU B CA 1
ATOM 7462 C C . LEU B 1 281 ? 19.469 -32.219 6.723 1 96.56 281 LEU B C 1
ATOM 7464 O O . LEU B 1 281 ? 19.734 -32.969 5.758 1 96.56 281 LEU B O 1
ATOM 7468 N N . VAL B 1 282 ? 20.188 -32.219 7.816 1 96.75 282 VAL B N 1
ATOM 7469 C CA . VAL B 1 282 ? 21.391 -33.031 7.941 1 96.75 282 VAL B CA 1
ATOM 7470 C C . VAL B 1 282 ? 21.016 -34.5 8.008 1 96.75 282 VAL B C 1
ATOM 7472 O O . VAL B 1 282 ? 21.672 -35.344 7.387 1 96.75 282 VAL B O 1
ATOM 7475 N N . LEU B 1 283 ? 19.953 -34.75 8.742 1 96.56 283 LEU B N 1
ATOM 7476 C CA . LEU B 1 283 ? 19.453 -36.094 8.844 1 96.56 283 LEU B CA 1
ATOM 7477 C C . LEU B 1 283 ? 19.062 -36.656 7.473 1 96.56 283 LEU B C 1
ATOM 7479 O O . LEU B 1 283 ? 19.359 -37.812 7.152 1 96.56 283 LEU B O 1
ATOM 7483 N N . THR B 1 284 ? 18.406 -35.844 6.688 1 96.19 284 THR B N 1
ATOM 7484 C CA . THR B 1 284 ? 17.984 -36.25 5.352 1 96.19 284 THR B CA 1
ATOM 7485 C C . THR B 1 284 ? 19.203 -36.469 4.449 1 96.19 284 THR B C 1
ATOM 7487 O O . THR B 1 284 ? 19.25 -37.438 3.684 1 96.19 284 THR B O 1
ATOM 7490 N N . LEU B 1 285 ? 20.203 -35.625 4.555 1 95.94 285 LEU B N 1
ATOM 7491 C CA . LEU B 1 285 ? 21.422 -35.75 3.748 1 95.94 285 LEU B CA 1
ATOM 7492 C C . LEU B 1 285 ? 22.172 -37.031 4.129 1 95.94 285 LEU B C 1
ATOM 7494 O O . LEU B 1 285 ? 22.594 -37.781 3.26 1 95.94 285 LEU B O 1
ATOM 7498 N N . CYS B 1 286 ? 22.328 -37.312 5.406 1 95.25 286 CYS B N 1
ATOM 7499 C CA . CYS B 1 286 ? 23.031 -38.5 5.883 1 95.25 286 CYS B CA 1
ATOM 7500 C C . CYS B 1 286 ? 22.25 -39.75 5.535 1 95.25 286 CYS B C 1
ATOM 7502 O O . CYS B 1 286 ? 22.828 -40.75 5.066 1 95.25 286 CYS B O 1
ATOM 7504 N N . GLY B 1 287 ? 20.938 -39.688 5.816 1 94.25 287 GLY B N 1
ATOM 7505 C CA . GLY B 1 287 ? 20.125 -40.844 5.461 1 94.25 287 GLY B CA 1
ATOM 7506 C C . GLY B 1 287 ? 20.172 -41.188 3.98 1 94.25 287 GLY B C 1
ATOM 7507 O O . GLY B 1 287 ? 20.266 -42.344 3.604 1 94.25 287 GLY B O 1
ATOM 7508 N N . PHE B 1 288 ? 20.109 -40.188 3.166 1 93.25 288 PHE B N 1
ATOM 7509 C CA . PHE B 1 288 ? 20.141 -40.375 1.72 1 93.25 288 PHE B CA 1
ATOM 7510 C C . PHE B 1 288 ? 21.516 -40.875 1.281 1 93.25 288 PHE B C 1
ATOM 7512 O O . PHE B 1 288 ? 21.594 -41.781 0.438 1 93.25 288 PHE B O 1
ATOM 7519 N N . SER B 1 289 ? 22.578 -40.406 1.912 1 91.69 289 SER B N 1
ATOM 7520 C CA . SER B 1 289 ? 23.938 -40.844 1.56 1 91.69 289 SER B CA 1
ATOM 7521 C C . SER B 1 289 ? 24.188 -42.281 1.981 1 91.69 289 SER B C 1
ATOM 7523 O O . SER B 1 289 ? 24.875 -43.031 1.277 1 91.69 289 SER B O 1
ATOM 7525 N N . VAL B 1 290 ? 23.594 -42.688 3.045 1 91.38 290 VAL B N 1
ATOM 7526 C CA . VAL B 1 290 ? 23.781 -44.031 3.52 1 91.38 290 VAL B CA 1
ATOM 7527 C C . VAL B 1 290 ? 22.984 -45 2.641 1 91.38 290 VAL B C 1
ATOM 7529 O O . VAL B 1 290 ? 23.469 -46.094 2.309 1 91.38 290 VAL B O 1
ATOM 7532 N N . LEU B 1 291 ? 21.828 -44.625 2.242 1 89.19 291 LEU B N 1
ATOM 7533 C CA . LEU B 1 291 ? 20.969 -45.469 1.437 1 89.19 291 LEU B CA 1
ATOM 7534 C C . LEU B 1 291 ? 21.578 -45.719 0.056 1 89.19 291 LEU B C 1
ATOM 7536 O O . LEU B 1 291 ? 21.469 -46.812 -0.498 1 89.19 291 LEU B O 1
ATOM 7540 N N . PHE B 1 292 ? 22.219 -44.719 -0.527 1 87.06 292 PHE B N 1
ATOM 7541 C CA . PHE B 1 292 ? 22.719 -44.844 -1.893 1 87.06 292 PHE B CA 1
ATOM 7542 C C . PHE B 1 292 ? 24.234 -44.969 -1.903 1 87.06 292 PHE B C 1
ATOM 7544 O O . PHE B 1 292 ? 24.875 -44.844 -2.949 1 87.06 292 PHE B O 1
ATOM 7551 N N . ARG B 1 293 ? 24.859 -45.312 -0.873 1 82.88 293 ARG B N 1
ATOM 7552 C CA . ARG B 1 293 ? 26.312 -45.438 -0.764 1 82.88 293 ARG B CA 1
ATOM 7553 C C . ARG B 1 293 ? 26.875 -46.344 -1.843 1 82.88 293 ARG B C 1
ATOM 7555 O O . ARG B 1 293 ? 27.891 -46.031 -2.477 1 82.88 293 ARG B O 1
ATOM 7562 N N . GLN B 1 294 ? 26.172 -47.438 -2.162 1 77.94 294 GLN B N 1
ATOM 7563 C CA . GLN B 1 294 ? 26.719 -48.406 -3.1 1 77.94 294 GLN B CA 1
ATOM 7564 C C . GLN B 1 294 ? 26.141 -48.188 -4.496 1 77.94 294 GLN B C 1
ATOM 7566 O O . GLN B 1 294 ? 26.641 -48.781 -5.469 1 77.94 294 GLN B O 1
ATOM 7571 N N . GLU B 1 295 ? 25.141 -47.375 -4.668 1 76.62 295 GLU B N 1
ATOM 7572 C CA . GLU B 1 295 ? 24.406 -47.312 -5.93 1 76.62 295 GLU B CA 1
ATOM 7573 C C . GLU B 1 295 ? 24.516 -45.938 -6.562 1 76.62 295 GLU B C 1
ATOM 7575 O O . GLU B 1 295 ? 23.875 -45.656 -7.574 1 76.62 295 GLU B O 1
ATOM 7580 N N . PHE B 1 296 ? 25.406 -45.125 -6.055 1 71.94 296 PHE B N 1
ATOM 7581 C CA . PHE B 1 296 ? 25.5 -43.781 -6.594 1 71.94 296 PHE B CA 1
ATOM 7582 C C . PHE B 1 296 ? 25.969 -43.812 -8.039 1 71.94 296 PHE B C 1
ATOM 7584 O O . PHE B 1 296 ? 25.547 -42.969 -8.852 1 71.94 296 PHE B O 1
ATOM 7591 N N . SER B 1 297 ? 26.797 -44.75 -8.281 1 66.06 297 SER B N 1
ATOM 7592 C CA . SER B 1 297 ? 27.406 -44.812 -9.609 1 66.06 297 SER B CA 1
ATOM 7593 C C . SER B 1 297 ? 26.375 -45.219 -10.664 1 66.06 297 SER B C 1
ATOM 7595 O O . SER B 1 297 ? 26.531 -44.906 -11.844 1 66.06 297 SER B O 1
ATOM 7597 N N . ARG B 1 298 ? 25.25 -45.625 -10.352 1 74.62 298 ARG B N 1
ATOM 7598 C CA . ARG B 1 298 ? 24.297 -46.156 -11.32 1 74.62 298 ARG B CA 1
ATOM 7599 C C . ARG B 1 298 ? 23.125 -45.188 -11.508 1 74.62 298 ARG B C 1
ATOM 7601 O O . ARG B 1 298 ? 22.469 -45.188 -12.555 1 74.62 298 ARG B O 1
ATOM 7608 N N . HIS B 1 299 ? 23.094 -44.344 -10.531 1 83.38 299 HIS B N 1
ATOM 7609 C CA . HIS B 1 299 ? 21.938 -43.438 -10.609 1 83.38 299 HIS B CA 1
ATOM 7610 C C . HIS B 1 299 ? 22.375 -41.969 -10.594 1 83.38 299 HIS B C 1
ATOM 7612 O O . HIS B 1 299 ? 22.609 -41.406 -9.531 1 83.38 299 HIS B O 1
ATOM 7618 N N . TRP B 1 300 ? 22.547 -41.312 -11.695 1 82.75 300 TRP B N 1
ATOM 7619 C CA . TRP B 1 300 ? 22.938 -39.906 -11.836 1 82.75 300 TRP B CA 1
ATOM 7620 C C . TRP B 1 300 ? 21.953 -38.969 -11.117 1 82.75 300 TRP B C 1
ATOM 7622 O O . TRP B 1 300 ? 22.344 -37.938 -10.57 1 82.75 300 TRP B O 1
ATOM 7632 N N . LYS B 1 301 ? 20.719 -39.281 -11.062 1 86.19 301 LYS B N 1
ATOM 7633 C CA . LYS B 1 301 ? 19.703 -38.469 -10.383 1 86.19 301 LYS B CA 1
ATOM 7634 C C . LYS B 1 301 ? 19.953 -38.469 -8.875 1 86.19 301 LYS B C 1
ATOM 7636 O O . LYS B 1 301 ? 19.734 -37.438 -8.227 1 86.19 301 LYS B O 1
ATOM 7641 N N . ALA B 1 302 ? 20.438 -39.562 -8.336 1 88.94 302 ALA B N 1
ATOM 7642 C CA . ALA B 1 302 ? 20.766 -39.625 -6.91 1 88.94 302 ALA B CA 1
ATOM 7643 C C . ALA B 1 302 ? 21.953 -38.719 -6.586 1 88.94 302 ALA B C 1
ATOM 7645 O O . ALA B 1 302 ? 21.953 -38.031 -5.551 1 88.94 302 ALA B O 1
ATOM 7646 N N . CYS B 1 303 ? 22.875 -38.625 -7.527 1 89.19 303 CYS B N 1
ATOM 7647 C CA . CYS B 1 303 ? 24.016 -37.75 -7.332 1 89.19 303 CYS B CA 1
ATOM 7648 C C . CYS B 1 303 ? 23.562 -36.281 -7.355 1 89.19 303 CYS B C 1
ATOM 7650 O O . CYS B 1 303 ? 24.062 -35.469 -6.574 1 89.19 303 CYS B O 1
ATOM 7652 N N . PHE B 1 304 ? 22.703 -35.969 -8.211 1 91.38 304 PHE B N 1
ATOM 7653 C CA . PHE B 1 304 ? 22.172 -34.625 -8.305 1 91.38 304 PHE B CA 1
ATOM 7654 C C . PHE B 1 304 ? 21.453 -34.219 -7.023 1 91.38 304 PHE B C 1
ATOM 7656 O O . PHE B 1 304 ? 21.656 -33.125 -6.5 1 91.38 304 PHE B O 1
ATOM 7663 N N . ILE B 1 305 ? 20.641 -35.094 -6.496 1 91.94 305 ILE B N 1
ATOM 7664 C CA . ILE B 1 305 ? 19.859 -34.812 -5.297 1 91.94 305 ILE B CA 1
ATOM 7665 C C . ILE B 1 305 ? 20.797 -34.625 -4.105 1 91.94 305 ILE B C 1
ATOM 7667 O O . ILE B 1 305 ? 20.594 -33.75 -3.27 1 91.94 305 ILE B O 1
ATOM 7671 N N . VAL B 1 306 ? 21.875 -35.469 -4.047 1 92.69 306 VAL B N 1
ATOM 7672 C CA . VAL B 1 306 ? 22.844 -35.312 -2.969 1 92.69 306 VAL B CA 1
ATOM 7673 C C . VAL B 1 306 ? 23.547 -33.938 -3.096 1 92.69 306 VAL B C 1
ATOM 7675 O O . VAL B 1 306 ? 23.828 -33.281 -2.092 1 92.69 306 VAL B O 1
ATOM 7678 N N . GLY B 1 307 ? 23.766 -33.562 -4.32 1 92.88 307 GLY B N 1
ATOM 7679 C CA . GLY B 1 307 ? 24.375 -32.25 -4.543 1 92.88 307 GLY B CA 1
ATOM 7680 C C . GLY B 1 307 ? 23.484 -31.109 -4.105 1 92.88 307 GLY B C 1
ATOM 7681 O O . GLY B 1 307 ? 23.938 -30.172 -3.453 1 92.88 307 GLY B O 1
ATOM 7682 N N . VAL B 1 308 ? 22.234 -31.188 -4.438 1 94.25 308 VAL B N 1
ATOM 7683 C CA . VAL B 1 308 ? 21.297 -30.125 -4.078 1 94.25 308 VAL B CA 1
ATOM 7684 C C . VAL B 1 308 ? 21.078 -30.125 -2.568 1 94.25 308 VAL B C 1
ATOM 7686 O O . VAL B 1 308 ? 21 -29.062 -1.95 1 94.25 308 VAL B O 1
ATOM 7689 N N . LEU B 1 309 ? 20.953 -31.328 -2.01 1 95.25 309 LEU B N 1
ATOM 7690 C CA . LEU B 1 309 ? 20.797 -31.422 -0.561 1 95.25 309 LEU B CA 1
ATOM 7691 C C . LEU B 1 309 ? 22.047 -30.891 0.151 1 95.25 309 LEU B C 1
ATOM 7693 O O . LEU B 1 309 ? 21.938 -30.188 1.155 1 95.25 309 LEU B O 1
ATOM 7697 N N . GLY B 1 310 ? 23.203 -31.281 -0.36 1 95 310 GLY B N 1
ATOM 7698 C CA . GLY B 1 310 ? 24.438 -30.734 0.182 1 95 310 GLY B CA 1
ATOM 7699 C C . GLY B 1 310 ? 24.516 -29.219 0.087 1 95 310 GLY B C 1
ATOM 7700 O O . GLY B 1 310 ? 24.969 -28.547 1.024 1 95 310 GLY B O 1
ATOM 7701 N N . GLY B 1 311 ? 24.062 -28.688 -1.039 1 94.81 311 GLY B N 1
ATOM 7702 C CA . GLY B 1 311 ? 24 -27.25 -1.192 1 94.81 311 GLY B CA 1
ATOM 7703 C C . GLY B 1 311 ? 23.047 -26.594 -0.21 1 94.81 311 GLY B C 1
ATOM 7704 O O . GLY B 1 311 ? 23.344 -25.516 0.321 1 94.81 311 GLY B O 1
ATOM 7705 N N . ALA B 1 312 ? 21.922 -27.203 0.008 1 94.75 312 ALA B N 1
ATOM 7706 C CA . ALA B 1 312 ? 20.953 -26.656 0.952 1 94.75 312 ALA B CA 1
ATOM 7707 C C . ALA B 1 312 ? 21.516 -26.625 2.367 1 94.75 312 ALA B C 1
ATOM 7709 O O . ALA B 1 312 ? 21.312 -25.641 3.098 1 94.75 312 ALA B O 1
ATOM 7710 N N . VAL B 1 313 ? 22.219 -27.625 2.781 1 96 313 VAL B N 1
ATOM 7711 C CA . VAL B 1 313 ? 22.828 -27.672 4.102 1 96 313 VAL B CA 1
ATOM 7712 C C . VAL B 1 313 ? 23.906 -26.594 4.219 1 96 313 VAL B C 1
ATOM 7714 O O . VAL B 1 313 ? 24 -25.922 5.242 1 96 313 VAL B O 1
ATOM 7717 N N . LEU B 1 314 ? 24.625 -26.438 3.162 1 96 314 LEU B N 1
ATOM 7718 C CA . LEU B 1 314 ? 25.672 -25.422 3.164 1 96 314 LEU B CA 1
ATOM 7719 C C . LEU B 1 314 ? 25.062 -24.016 3.264 1 96 314 LEU B C 1
ATOM 7721 O O . LEU B 1 314 ? 25.609 -23.156 3.959 1 96 314 LEU B O 1
ATOM 7725 N N . MET B 1 315 ? 24.047 -23.859 2.574 1 95 315 MET B N 1
ATOM 7726 C CA . MET B 1 315 ? 23.359 -22.562 2.631 1 95 315 MET B CA 1
ATOM 7727 C C . MET B 1 315 ? 22.828 -22.297 4.031 1 95 315 MET B C 1
ATOM 7729 O O . MET B 1 315 ? 22.938 -21.172 4.539 1 95 315 MET B O 1
ATOM 7733 N N . GLU B 1 316 ? 22.25 -23.281 4.609 1 95 316 GLU B N 1
ATOM 7734 C CA . GLU B 1 316 ? 21.75 -23.125 5.973 1 95 316 GLU B CA 1
ATOM 7735 C C . GLU B 1 316 ? 22.891 -22.875 6.957 1 95 316 GLU B C 1
ATOM 7737 O O . GLU B 1 316 ? 22.766 -22.062 7.867 1 95 316 GLU B O 1
ATOM 7742 N N . ALA B 1 317 ? 23.953 -23.547 6.75 1 95.62 317 ALA B N 1
ATOM 7743 C CA . ALA B 1 317 ? 25.125 -23.328 7.602 1 95.62 317 ALA B CA 1
ATOM 7744 C C . ALA B 1 317 ? 25.688 -21.922 7.434 1 95.62 317 ALA B C 1
ATOM 7746 O O . ALA B 1 317 ? 26.078 -21.281 8.414 1 95.62 317 ALA B O 1
ATOM 7747 N N . TYR B 1 318 ? 25.625 -21.5 6.266 1 95.12 318 TYR B N 1
ATOM 7748 C CA . TYR B 1 318 ? 26.078 -20.141 5.984 1 95.12 318 TYR B CA 1
ATOM 7749 C C . TYR B 1 318 ? 25.234 -19.109 6.719 1 95.12 318 TYR B C 1
ATOM 7751 O O . TYR B 1 318 ? 25.75 -18.172 7.328 1 95.12 318 TYR B O 1
ATOM 7759 N N . GLN B 1 319 ? 24 -19.281 6.691 1 95.12 319 GLN B N 1
ATOM 7760 C CA . GLN B 1 319 ? 23.078 -18.359 7.34 1 95.12 319 GLN B CA 1
ATOM 7761 C C . GLN B 1 319 ? 23.203 -18.422 8.859 1 95.12 319 GLN B C 1
ATOM 7763 O O . GLN B 1 319 ? 23.094 -17.406 9.547 1 95.12 319 GLN B O 1
ATOM 7768 N N . ILE B 1 320 ? 23.516 -19.609 9.359 1 94.06 320 ILE B N 1
ATOM 7769 C CA . ILE B 1 320 ? 23.688 -19.781 10.797 1 94.06 320 ILE B CA 1
ATOM 7770 C C . ILE B 1 320 ? 24.969 -19.094 11.25 1 94.06 320 ILE B C 1
ATOM 7772 O O . ILE B 1 320 ? 25 -18.438 12.297 1 94.06 320 ILE B O 1
ATOM 7776 N N . VAL B 1 321 ? 25.938 -19.109 10.43 1 93.19 321 VAL B N 1
ATOM 7777 C CA . VAL B 1 321 ? 27.234 -18.516 10.758 1 93.19 321 VAL B CA 1
ATOM 7778 C C . VAL B 1 321 ? 27.094 -16.984 10.742 1 93.19 321 VAL B C 1
ATOM 7780 O O . VAL B 1 321 ? 27.781 -16.297 11.5 1 93.19 321 VAL B O 1
ATOM 7783 N N . GLN B 1 322 ? 26.156 -16.469 10.039 1 91.69 322 GLN B N 1
ATOM 7784 C CA . GLN B 1 322 ? 25.984 -15.031 9.922 1 91.69 322 GLN B CA 1
ATOM 7785 C C . GLN B 1 322 ? 25.125 -14.492 11.062 1 91.69 322 GLN B C 1
ATOM 7787 O O . GLN B 1 322 ? 25.094 -13.281 11.312 1 91.69 322 GLN B O 1
ATOM 7792 N N . LEU B 1 323 ? 24.5 -15.289 11.836 1 91.5 323 LEU B N 1
ATOM 7793 C CA . LEU B 1 323 ? 23.531 -14.883 12.844 1 91.5 323 LEU B CA 1
ATOM 7794 C C . LEU B 1 323 ? 24.188 -14.031 13.93 1 91.5 323 LEU B C 1
ATOM 7796 O O . LEU B 1 323 ? 23.656 -13 14.328 1 91.5 323 LEU B O 1
ATOM 7800 N N . PRO B 1 324 ? 25.453 -14.383 14.281 1 90.69 324 PRO B N 1
ATOM 7801 C CA . PRO B 1 324 ? 26.047 -13.586 15.352 1 90.69 324 PRO B CA 1
ATOM 7802 C C . PRO B 1 324 ? 26.531 -12.211 14.875 1 90.69 324 PRO B C 1
ATOM 7804 O O . PRO B 1 324 ? 26.75 -11.312 15.695 1 90.69 324 PRO B O 1
ATOM 7807 N N . PHE B 1 325 ? 26.594 -12.055 13.625 1 90.81 325 PHE B N 1
ATOM 7808 C CA . PHE B 1 325 ? 27.125 -10.805 13.086 1 90.81 325 PHE B CA 1
ATOM 7809 C C . PHE B 1 325 ? 25.984 -9.875 12.68 1 90.81 325 PHE B C 1
ATOM 7811 O O . PHE B 1 325 ? 25.875 -9.5 11.508 1 90.81 325 PHE B O 1
ATOM 7818 N N . SER B 1 326 ? 25.156 -9.523 13.547 1 91.5 326 SER B N 1
ATOM 7819 C CA . SER B 1 326 ? 24.031 -8.609 13.305 1 91.5 326 SER B CA 1
ATOM 7820 C C . SER B 1 326 ? 23.734 -7.766 14.539 1 91.5 326 SER B C 1
ATOM 7822 O O . SER B 1 326 ? 24.156 -8.102 15.641 1 91.5 326 SER B O 1
ATOM 7824 N N . ASP B 1 327 ? 23.047 -6.703 14.305 1 92.62 327 ASP B N 1
ATOM 7825 C CA . ASP B 1 327 ? 22.656 -5.832 15.406 1 92.62 327 ASP B CA 1
ATOM 7826 C C . ASP B 1 327 ? 21.688 -6.539 16.359 1 92.62 327 ASP B C 1
ATOM 7828 O O . ASP B 1 327 ? 21.734 -6.332 17.562 1 92.62 327 ASP B O 1
ATOM 7832 N N . TRP B 1 328 ? 20.906 -7.41 15.891 1 93.19 328 TRP B N 1
ATOM 7833 C CA . TRP B 1 328 ? 19.938 -8.164 16.688 1 93.19 328 TRP B CA 1
ATOM 7834 C C . TRP B 1 328 ? 20.656 -9.133 17.625 1 93.19 328 TRP B C 1
ATOM 7836 O O . TRP B 1 328 ? 20.219 -9.344 18.766 1 93.19 328 TRP B O 1
ATOM 7846 N N . ALA B 1 329 ? 21.703 -9.664 17.141 1 93.12 329 ALA B N 1
ATOM 7847 C CA . ALA B 1 329 ? 22.484 -10.586 17.953 1 93.12 329 ALA B CA 1
ATOM 7848 C C . ALA B 1 329 ? 23.125 -9.859 19.141 1 93.12 329 ALA B C 1
ATOM 7850 O O . ALA B 1 329 ? 23.172 -10.383 20.25 1 93.12 329 ALA B O 1
ATOM 7851 N N . ILE B 1 330 ? 23.578 -8.68 18.875 1 91.31 330 ILE B N 1
ATOM 7852 C CA . ILE B 1 330 ? 24.203 -7.887 19.922 1 91.31 330 ILE B CA 1
ATOM 7853 C C . ILE B 1 330 ? 23.188 -7.586 21.016 1 91.31 330 ILE B C 1
ATOM 7855 O O . ILE B 1 330 ? 23.5 -7.668 22.203 1 91.31 330 ILE B O 1
ATOM 7859 N N . ILE B 1 331 ? 22 -7.277 20.641 1 90.19 331 ILE B N 1
ATOM 7860 C CA . ILE B 1 331 ? 20.953 -6.973 21.594 1 90.19 331 ILE B CA 1
ATOM 7861 C C . ILE B 1 331 ? 20.609 -8.219 22.422 1 90.19 331 ILE B C 1
ATOM 7863 O O . ILE B 1 331 ? 20.453 -8.141 23.641 1 90.19 331 ILE B O 1
ATOM 7867 N N . GLN B 1 332 ? 20.578 -9.367 21.797 1 89.62 332 GLN B N 1
ATOM 7868 C CA . GLN B 1 332 ? 20.281 -10.609 22.5 1 89.62 332 GLN B CA 1
ATOM 7869 C C . GLN B 1 332 ? 21.422 -10.992 23.438 1 89.62 332 GLN B C 1
ATOM 7871 O O . GLN B 1 332 ? 21.172 -11.516 24.531 1 89.62 332 GLN B O 1
ATOM 7876 N N . MET B 1 333 ? 22.625 -10.695 23.062 1 89.44 333 MET B N 1
ATOM 7877 C CA . MET B 1 333 ? 23.781 -10.984 23.922 1 89.44 333 MET B CA 1
ATOM 7878 C C . MET B 1 333 ? 23.781 -10.094 25.156 1 89.44 333 MET B C 1
ATOM 7880 O O . MET B 1 333 ? 24.188 -10.523 26.234 1 89.44 333 MET B O 1
ATOM 7884 N N . ILE B 1 334 ? 23.312 -8.883 24.938 1 86.31 334 ILE B N 1
ATOM 7885 C CA . ILE B 1 334 ? 23.234 -7.949 26.047 1 86.31 334 ILE B CA 1
ATOM 7886 C C . ILE B 1 334 ? 22.141 -8.398 27.016 1 86.31 334 ILE B C 1
ATOM 7888 O O . ILE B 1 334 ? 22.328 -8.352 28.234 1 86.31 334 ILE B O 1
ATOM 7892 N N . LYS B 1 335 ? 21.047 -8.852 26.516 1 83.12 335 LYS B N 1
ATOM 7893 C CA . LYS B 1 335 ? 19.938 -9.312 27.344 1 83.12 335 LYS B CA 1
ATOM 7894 C C . LYS B 1 335 ? 20.328 -10.539 28.172 1 83.12 335 LYS B C 1
ATOM 7896 O O . LYS B 1 335 ? 19.859 -10.703 29.297 1 83.12 335 LYS B O 1
ATOM 7901 N N . HIS B 1 336 ? 21.188 -11.344 27.562 1 85.56 336 HIS B N 1
ATOM 7902 C CA . HIS B 1 336 ? 21.625 -12.562 28.25 1 85.56 336 HIS B CA 1
ATOM 7903 C C . HIS B 1 336 ? 23.094 -12.469 28.656 1 85.56 336 HIS B C 1
ATOM 7905 O O . HIS B 1 336 ? 23.859 -13.414 28.469 1 85.56 336 HIS B O 1
ATOM 7911 N N . LYS B 1 337 ? 23.438 -11.422 29.109 1 83 337 LYS B N 1
ATOM 7912 C CA . LYS B 1 337 ? 24.828 -11.148 29.453 1 83 337 LYS B CA 1
ATOM 7913 C C . LYS B 1 337 ? 25.312 -12.094 30.547 1 83 337 LYS B C 1
ATOM 7915 O O . LYS B 1 337 ? 26.516 -12.344 30.672 1 83 337 LYS B O 1
ATOM 7920 N N . ASP B 1 338 ? 24.328 -12.672 31.312 1 82.81 338 ASP B N 1
ATOM 7921 C CA . ASP B 1 338 ? 24.688 -13.516 32.438 1 82.81 338 ASP B CA 1
ATOM 7922 C C . ASP B 1 338 ? 25.172 -14.883 31.969 1 82.81 338 ASP B C 1
ATOM 7924 O O . ASP B 1 338 ? 25.812 -15.617 32.75 1 82.81 338 ASP B O 1
ATOM 7928 N N . LEU B 1 339 ? 24.891 -15.148 30.781 1 85.88 339 LEU B N 1
ATOM 7929 C CA . LEU B 1 339 ? 25.375 -16.406 30.25 1 85.88 339 LEU B CA 1
ATOM 7930 C C . LEU B 1 339 ? 26.875 -16.328 29.953 1 85.88 339 LEU B C 1
ATOM 7932 O O . LEU B 1 339 ? 27.391 -15.281 29.578 1 85.88 339 LEU B O 1
ATOM 7936 N N . PRO B 1 340 ? 27.438 -17.516 30.141 1 84.69 340 PRO B N 1
ATOM 7937 C CA . PRO B 1 340 ? 28.891 -17.5 29.922 1 84.69 340 PRO B CA 1
ATOM 7938 C C . PRO B 1 340 ? 29.25 -17.25 28.453 1 84.69 340 PRO B C 1
ATOM 7940 O O . PRO B 1 340 ? 28.484 -17.578 27.562 1 84.69 340 PRO B O 1
ATOM 7943 N N . PHE B 1 341 ? 30.109 -16.438 28.062 1 88.25 341 PHE B N 1
ATOM 7944 C CA . PHE B 1 341 ? 30.719 -16.219 26.75 1 88.25 341 PHE B CA 1
ATOM 7945 C C . PHE B 1 341 ? 30.094 -15.023 26.062 1 88.25 341 PHE B C 1
ATOM 7947 O O . PHE B 1 341 ? 30.547 -14.609 24.984 1 88.25 341 PHE B O 1
ATOM 7954 N N . MET B 1 342 ? 29.078 -14.617 26.703 1 88.25 342 MET B N 1
ATOM 7955 C CA . MET B 1 342 ? 28.422 -13.492 26.047 1 88.25 342 MET B CA 1
ATOM 7956 C C . MET B 1 342 ? 29.281 -12.234 26.109 1 88.25 342 MET B C 1
ATOM 7958 O O . MET B 1 342 ? 29.406 -11.516 25.125 1 88.25 342 MET B O 1
ATOM 7962 N N . ILE B 1 343 ? 29.953 -12.023 27.172 1 88.12 343 ILE B N 1
ATOM 7963 C CA . ILE B 1 343 ? 30.734 -10.805 27.359 1 88.12 343 ILE B CA 1
ATOM 7964 C C . ILE B 1 343 ? 31.969 -10.828 26.453 1 88.12 343 ILE B C 1
ATOM 7966 O O . ILE B 1 343 ? 32.25 -9.844 25.766 1 88.12 343 ILE B O 1
ATOM 7970 N N . PRO B 1 344 ? 32.625 -11.984 26.375 1 89.12 344 PRO B N 1
ATOM 7971 C CA . PRO B 1 344 ? 33.75 -12.031 25.438 1 89.12 344 PRO B CA 1
ATOM 7972 C C . PRO B 1 344 ? 33.312 -11.82 23.984 1 89.12 344 PRO B C 1
ATOM 7974 O O . PRO B 1 344 ? 34.031 -11.188 23.203 1 89.12 344 PRO B O 1
ATOM 7977 N N . CYS B 1 345 ? 32.25 -12.32 23.656 1 90.69 345 CYS B N 1
ATOM 7978 C CA . CYS B 1 345 ? 31.734 -12.148 22.312 1 90.69 345 CYS B CA 1
ATOM 7979 C C . CYS B 1 345 ? 31.406 -10.68 22.047 1 90.69 345 CYS B C 1
ATOM 7981 O O . CYS B 1 345 ? 31.688 -10.164 20.953 1 90.69 345 CYS B O 1
ATOM 7983 N N . LEU B 1 346 ? 30.906 -10.07 23 1 90.94 346 LEU B N 1
ATOM 7984 C CA . LEU B 1 346 ? 30.547 -8.664 22.859 1 90.94 346 LEU B CA 1
ATOM 7985 C C . LEU B 1 346 ? 31.797 -7.801 22.734 1 90.94 346 LEU B C 1
ATOM 7987 O O . LEU B 1 346 ? 31.797 -6.793 22.031 1 90.94 346 LEU B O 1
ATOM 7991 N N . ARG B 1 347 ? 32.844 -8.203 23.344 1 90.06 347 ARG B N 1
ATOM 7992 C CA . ARG B 1 347 ? 34.125 -7.461 23.281 1 90.06 347 ARG B CA 1
ATOM 7993 C C . ARG B 1 347 ? 34.719 -7.547 21.891 1 90.06 347 ARG B C 1
ATOM 7995 O O . ARG B 1 347 ? 35.406 -6.609 21.438 1 90.06 347 ARG B O 1
ATOM 8002 N N . ILE B 1 348 ? 34.406 -8.594 21.25 1 90.19 348 ILE B N 1
ATOM 8003 C CA . ILE B 1 348 ? 34.938 -8.781 19.891 1 90.19 348 ILE B CA 1
ATOM 8004 C C . ILE B 1 348 ? 34 -8.094 18.891 1 90.19 348 ILE B C 1
ATOM 8006 O O . ILE B 1 348 ? 34.469 -7.414 17.969 1 90.19 348 ILE B O 1
ATOM 8010 N N . LEU B 1 349 ? 32.781 -8.188 19.078 1 91.19 349 LEU B N 1
ATOM 8011 C CA . LEU B 1 349 ? 31.812 -7.727 18.094 1 91.19 349 LEU B CA 1
ATOM 8012 C C . LEU B 1 349 ? 31.547 -6.234 18.25 1 91.19 349 LEU B C 1
ATOM 8014 O O . LEU B 1 349 ? 31.203 -5.555 17.281 1 91.19 349 LEU B O 1
ATOM 8018 N N . GLY B 1 350 ? 31.656 -5.719 19.406 1 87.31 350 GLY B N 1
ATOM 8019 C CA . GLY B 1 350 ? 31.359 -4.32 19.688 1 87.31 350 GLY B CA 1
ATOM 8020 C C . GLY B 1 350 ? 32.125 -3.365 18.766 1 87.31 350 GLY B C 1
ATOM 8021 O O . GLY B 1 350 ? 31.5 -2.652 17.969 1 87.31 350 GLY B O 1
ATOM 8022 N N . PRO B 1 351 ? 33.406 -3.494 18.766 1 88.38 351 PRO B N 1
ATOM 8023 C CA . PRO B 1 351 ? 34.188 -2.59 17.906 1 88.38 351 PRO B CA 1
ATOM 8024 C C . PRO B 1 351 ? 34 -2.885 16.422 1 88.38 351 PRO B C 1
ATOM 8026 O O . PRO B 1 351 ? 34.062 -1.974 15.594 1 88.38 351 PRO B O 1
ATOM 8029 N N . ARG B 1 352 ? 33.656 -4.027 16.109 1 90.12 352 ARG B N 1
ATOM 8030 C CA . ARG B 1 352 ? 33.469 -4.398 14.719 1 90.12 352 ARG B CA 1
ATOM 8031 C C . ARG B 1 352 ? 32.125 -3.885 14.188 1 90.12 352 ARG B C 1
ATOM 8033 O O . ARG B 1 352 ? 32 -3.621 12.992 1 90.12 352 ARG B O 1
ATOM 8040 N N . ALA B 1 353 ? 31.25 -3.76 15.016 1 90.81 353 ALA B N 1
ATOM 8041 C CA . ALA B 1 353 ? 29.906 -3.336 14.633 1 90.81 353 ALA B CA 1
ATOM 8042 C C . ALA B 1 353 ? 29.906 -1.913 14.086 1 90.81 353 ALA B C 1
ATOM 8044 O O . ALA B 1 353 ? 29.031 -1.535 13.305 1 90.81 353 ALA B O 1
ATOM 8045 N N . ARG B 1 354 ? 30.891 -1.177 14.406 1 87.12 354 ARG B N 1
ATOM 8046 C CA . ARG B 1 354 ? 30.984 0.202 13.93 1 87.12 354 ARG B CA 1
ATOM 8047 C C . ARG B 1 354 ? 31.266 0.25 12.438 1 87.12 354 ARG B C 1
ATOM 8049 O O . ARG B 1 354 ? 30.859 1.19 11.75 1 87.12 354 ARG B O 1
ATOM 8056 N N . SER B 1 355 ? 31.797 -0.781 11.945 1 86.88 355 SER B N 1
ATOM 8057 C CA . SER B 1 355 ? 32.219 -0.779 10.547 1 86.88 355 SER B CA 1
ATOM 8058 C C . SER B 1 355 ? 31.156 -1.452 9.664 1 86.88 355 SER B C 1
ATOM 8060 O O . SER B 1 355 ? 31.281 -1.453 8.438 1 86.88 355 SER B O 1
ATOM 8062 N N . TRP B 1 356 ? 30.156 -1.95 10.297 1 88.19 356 TRP B N 1
ATOM 8063 C CA . TRP B 1 356 ? 29.109 -2.594 9.508 1 88.19 356 TRP B CA 1
ATOM 8064 C C . TRP B 1 356 ? 28.344 -1.566 8.688 1 88.19 356 TRP B C 1
ATOM 8066 O O . TRP B 1 356 ? 27.969 -0.506 9.195 1 88.19 356 TRP B O 1
ATOM 8076 N N . LYS B 1 357 ? 28.172 -1.875 7.453 1 86.75 357 LYS B N 1
ATOM 8077 C CA . LYS B 1 357 ? 27.438 -0.968 6.582 1 86.75 357 LYS B CA 1
ATOM 8078 C C . LYS B 1 357 ? 25.922 -1.117 6.781 1 86.75 357 LYS B C 1
ATOM 8080 O O . LYS B 1 357 ? 25.359 -2.188 6.535 1 86.75 357 LYS B O 1
ATOM 8085 N N . ARG B 1 358 ? 25.312 -0.077 7.285 1 90.81 358 ARG B N 1
ATOM 8086 C CA . ARG B 1 358 ? 23.891 -0.095 7.586 1 90.81 358 ARG B CA 1
ATOM 8087 C C . ARG B 1 358 ? 23.109 0.712 6.559 1 90.81 358 ARG B C 1
ATOM 8089 O O . ARG B 1 358 ? 21.891 0.572 6.453 1 90.81 358 ARG B O 1
ATOM 8096 N N . TRP B 1 359 ? 23.688 1.504 5.879 1 88.69 359 TRP B N 1
ATOM 8097 C CA . TRP B 1 359 ? 23.109 2.229 4.754 1 88.69 359 TRP B CA 1
ATOM 8098 C C . TRP B 1 359 ? 24.188 2.639 3.758 1 88.69 359 TRP B C 1
ATOM 8100 O O . TRP B 1 359 ? 25.375 2.408 3.988 1 88.69 359 TRP B O 1
ATOM 8110 N N . SER B 1 360 ? 24 3.158 2.672 1 88.19 360 SER B N 1
ATOM 8111 C CA . SER B 1 360 ? 24.953 3.455 1.613 1 88.19 360 SER B CA 1
ATOM 8112 C C . SER B 1 360 ? 25.906 4.582 2.021 1 88.19 360 SER B C 1
ATOM 8114 O O . SER B 1 360 ? 27.016 4.684 1.5 1 88.19 360 SER B O 1
ATOM 8116 N N . ASN B 1 361 ? 25.562 5.402 2.967 1 91.5 361 ASN B N 1
ATOM 8117 C CA . ASN B 1 361 ? 26.328 6.574 3.357 1 91.5 361 ASN B CA 1
ATOM 8118 C C . ASN B 1 361 ? 26.688 7.438 2.152 1 91.5 361 ASN B C 1
ATOM 8120 O O . ASN B 1 361 ? 27.812 7.957 2.064 1 91.5 361 ASN B O 1
ATOM 8124 N N . SER B 1 362 ? 25.766 7.418 1.209 1 92.5 362 SER B N 1
ATOM 8125 C CA . SER B 1 362 ? 25.953 8.211 0.003 1 92.5 362 SER B CA 1
ATOM 8126 C C . SER B 1 362 ? 24.828 9.219 -0.183 1 92.5 362 SER B C 1
ATOM 8128 O O . SER B 1 362 ? 23.688 8.953 0.213 1 92.5 362 SER B O 1
ATOM 8130 N N . LEU B 1 363 ? 25.219 10.367 -0.667 1 95.31 363 LEU B N 1
ATOM 8131 C CA . LEU B 1 363 ? 24.281 11.438 -0.951 1 95.31 363 LEU B CA 1
ATOM 8132 C C . LEU B 1 363 ? 24.125 11.648 -2.455 1 95.31 363 LEU B C 1
ATOM 8134 O O . LEU B 1 363 ? 25.078 12.102 -3.113 1 95.31 363 LEU B O 1
ATOM 8138 N N . PRO B 1 364 ? 22.984 11.289 -2.971 1 95.5 364 PRO B N 1
ATOM 8139 C CA . PRO B 1 364 ? 22.797 11.57 -4.395 1 95.5 364 PRO B CA 1
ATOM 8140 C C . PRO B 1 364 ? 22.734 13.062 -4.703 1 95.5 364 PRO B C 1
ATOM 8142 O O . PRO B 1 364 ? 22.172 13.836 -3.918 1 95.5 364 PRO B O 1
ATOM 8145 N N . GLN B 1 365 ? 23.375 13.398 -5.766 1 96.25 365 GLN B N 1
ATOM 8146 C CA . GLN B 1 365 ? 23.453 14.797 -6.176 1 96.25 365 GLN B CA 1
ATOM 8147 C C . GLN B 1 365 ? 22.875 14.992 -7.574 1 96.25 365 GLN B C 1
ATOM 8149 O O . GLN B 1 365 ? 23.062 14.148 -8.453 1 96.25 365 GLN B O 1
ATOM 8154 N N . PHE B 1 366 ? 22.062 16.016 -7.695 1 96.25 366 PHE B N 1
ATOM 8155 C CA . PHE B 1 366 ? 21.516 16.406 -8.984 1 96.25 366 PHE B CA 1
ATOM 8156 C C . PHE B 1 366 ? 21.516 17.922 -9.141 1 96.25 366 PHE B C 1
ATOM 8158 O O . PHE B 1 366 ? 21.016 18.641 -8.281 1 96.25 366 PHE B O 1
ATOM 8165 N N . ASN B 1 367 ? 22.141 18.344 -10.18 1 95.69 367 ASN B N 1
ATOM 8166 C CA . ASN B 1 367 ? 22.172 19.766 -10.477 1 95.69 367 ASN B CA 1
ATOM 8167 C C . ASN B 1 367 ? 21.375 20.094 -11.742 1 95.69 367 ASN B C 1
ATOM 8169 O O . ASN B 1 367 ? 21.656 19.531 -12.812 1 95.69 367 ASN B O 1
ATOM 8173 N N . LEU B 1 368 ? 20.453 21 -11.625 1 94.69 368 LEU B N 1
ATOM 8174 C CA . LEU B 1 368 ? 19.531 21.359 -12.703 1 94.69 368 LEU B CA 1
ATOM 8175 C C . LEU B 1 368 ? 20.281 22.016 -13.852 1 94.69 368 LEU B C 1
ATOM 8177 O O . LEU B 1 368 ? 20.047 21.719 -15.023 1 94.69 368 LEU B O 1
ATOM 8181 N N . LEU B 1 369 ? 21.203 22.875 -13.562 1 91.88 369 LEU B N 1
ATOM 8182 C CA . LEU B 1 369 ? 21.953 23.594 -14.586 1 91.88 369 LEU B CA 1
ATOM 8183 C C . LEU B 1 369 ? 22.828 22.641 -15.391 1 91.88 369 LEU B C 1
ATOM 8185 O O . LEU B 1 369 ? 22.875 22.719 -16.625 1 91.88 369 LEU B O 1
ATOM 8189 N N . SER B 1 370 ? 23.469 21.781 -14.68 1 90.69 370 SER B N 1
ATOM 8190 C CA . SER B 1 370 ? 24.312 20.812 -15.359 1 90.69 370 SER B CA 1
ATOM 8191 C C . SER B 1 370 ? 23.484 19.891 -16.266 1 90.69 370 SER B C 1
ATOM 8193 O O . SER B 1 370 ? 23.938 19.516 -17.344 1 90.69 370 SER B O 1
ATOM 8195 N N . PHE B 1 371 ? 22.344 19.531 -15.844 1 91.31 371 PHE B N 1
ATOM 8196 C CA . PHE B 1 371 ? 21.438 18.688 -16.625 1 91.31 371 PHE B CA 1
ATOM 8197 C C . PHE B 1 371 ? 21.016 19.391 -17.906 1 91.31 371 PHE B C 1
ATOM 8199 O O . PHE B 1 371 ? 20.922 18.75 -18.953 1 91.31 371 PHE B O 1
ATOM 8206 N N . CYS B 1 372 ? 20.75 20.656 -17.812 1 88.06 372 CYS B N 1
ATOM 8207 C CA . CYS B 1 372 ? 20.25 21.406 -18.953 1 88.06 372 CYS B CA 1
ATOM 8208 C C . CYS B 1 372 ? 21.359 21.719 -19.938 1 88.06 372 CYS B C 1
ATOM 8210 O O . CYS B 1 372 ? 21.141 21.797 -21.141 1 88.06 372 CYS B O 1
ATOM 8212 N N . ILE B 1 373 ? 22.516 21.906 -19.484 1 85.44 373 ILE B N 1
ATOM 8213 C CA . ILE B 1 373 ? 23.625 22.328 -20.328 1 85.44 373 ILE B CA 1
ATOM 8214 C C . ILE B 1 373 ? 24.25 21.109 -21 1 85.44 373 ILE B C 1
ATOM 8216 O O . ILE B 1 373 ? 24.562 21.141 -22.203 1 85.44 373 ILE B O 1
ATOM 8220 N N . HIS B 1 374 ? 24.422 20.047 -20.188 1 79.06 374 HIS B N 1
ATOM 8221 C CA . HIS B 1 374 ? 25.125 18.875 -20.734 1 79.06 374 HIS B CA 1
ATOM 8222 C C . HIS B 1 374 ? 24.125 17.859 -21.281 1 79.06 374 HIS B C 1
ATOM 8224 O O . HIS B 1 374 ? 24.375 16.656 -21.234 1 79.06 374 HIS B O 1
ATOM 8230 N N . ASP B 1 375 ? 23.109 18.266 -21.906 1 71.44 375 ASP B N 1
ATOM 8231 C CA . ASP B 1 375 ? 22.062 17.375 -22.422 1 71.44 375 ASP B CA 1
ATOM 8232 C C . ASP B 1 375 ? 22.547 16.641 -23.688 1 71.44 375 ASP B C 1
ATOM 8234 O O . ASP B 1 375 ? 22.594 17.234 -24.766 1 71.44 375 ASP B O 1
ATOM 8238 N N . LYS B 1 376 ? 23.234 15.484 -23.5 1 65.62 376 LYS B N 1
ATOM 8239 C CA . LYS B 1 376 ? 23.641 14.672 -24.641 1 65.62 376 LYS B CA 1
ATOM 8240 C C . LYS B 1 376 ? 22.484 13.789 -25.125 1 65.62 376 LYS B C 1
ATOM 8242 O O . LYS B 1 376 ? 21.797 13.164 -24.312 1 65.62 376 LYS B O 1
ATOM 8247 N N . PRO B 1 377 ? 22.203 14.008 -26.344 1 65.69 377 PRO B N 1
ATOM 8248 C CA . PRO B 1 377 ? 21.109 13.18 -26.859 1 65.69 377 PRO B CA 1
ATOM 8249 C C . PRO B 1 377 ? 21.375 11.688 -26.703 1 65.69 377 PRO B C 1
ATOM 8251 O O . PRO B 1 377 ? 22.516 11.242 -26.812 1 65.69 377 PRO B O 1
ATOM 8254 N N . ILE B 1 378 ? 20.484 10.945 -26.125 1 64.75 378 ILE B N 1
ATOM 8255 C CA . ILE B 1 378 ? 20.609 9.5 -25.969 1 64.75 378 ILE B CA 1
ATOM 8256 C C . ILE B 1 378 ? 20.422 8.828 -27.328 1 64.75 378 ILE B C 1
ATOM 8258 O O . ILE B 1 378 ? 19.547 9.211 -28.109 1 64.75 378 ILE B O 1
ATOM 8262 N N . ARG B 1 379 ? 21.438 8.008 -27.953 1 58.47 379 ARG B N 1
ATOM 8263 C CA . ARG B 1 379 ? 21.453 7.309 -29.234 1 58.47 379 ARG B CA 1
ATOM 8264 C C . ARG B 1 379 ? 20.078 6.758 -29.578 1 58.47 379 ARG B C 1
ATOM 8266 O O . ARG B 1 379 ? 19.656 6.824 -30.734 1 58.47 379 ARG B O 1
ATOM 8273 N N . CYS B 1 380 ? 19.297 5.961 -28.609 1 59.97 380 CYS B N 1
ATOM 8274 C CA . CYS B 1 380 ? 18 5.363 -28.906 1 59.97 380 CYS B CA 1
ATOM 8275 C C . CYS B 1 380 ? 16.859 6.281 -28.453 1 59.97 380 CYS B C 1
ATOM 8277 O O . CYS B 1 380 ? 15.836 5.812 -27.969 1 59.97 380 CYS B O 1
ATOM 8279 N N . GLY B 1 381 ? 17.047 7.469 -28.609 1 59.09 381 GLY B N 1
ATOM 8280 C CA . GLY B 1 381 ? 16.281 8.562 -28.016 1 59.09 381 GLY B CA 1
ATOM 8281 C C . GLY B 1 381 ? 14.859 8.648 -28.547 1 59.09 381 GLY B C 1
ATOM 8282 O O . GLY B 1 381 ? 13.93 8.93 -27.781 1 59.09 381 GLY B O 1
ATOM 8283 N N . LYS B 1 382 ? 14.742 8.156 -29.734 1 62.12 382 LYS B N 1
ATOM 8284 C CA . LYS B 1 382 ? 13.414 8.352 -30.312 1 62.12 382 LYS B CA 1
ATOM 8285 C C . LYS B 1 382 ? 12.414 7.355 -29.719 1 62.12 382 LYS B C 1
ATOM 8287 O O . LYS B 1 382 ? 11.281 7.719 -29.422 1 62.12 382 LYS B O 1
ATOM 8292 N N . ILE B 1 383 ? 12.828 6.109 -29.578 1 60.94 383 ILE B N 1
ATOM 8293 C CA . ILE B 1 383 ? 11.938 5.09 -29.031 1 60.94 383 ILE B CA 1
ATOM 8294 C C . ILE B 1 383 ? 11.68 5.371 -27.562 1 60.94 383 ILE B C 1
ATOM 8296 O O . ILE B 1 383 ? 10.547 5.223 -27.094 1 60.94 383 ILE B O 1
ATOM 8300 N N . LEU B 1 384 ? 12.695 5.828 -27.047 1 64.31 384 LEU B N 1
ATOM 8301 C CA . LEU B 1 384 ? 12.562 6.086 -25.609 1 64.31 384 LEU B CA 1
ATOM 8302 C C . LEU B 1 384 ? 11.719 7.332 -25.359 1 64.31 384 LEU B C 1
ATOM 8304 O O . LEU B 1 384 ? 10.977 7.398 -24.375 1 64.31 384 LEU B O 1
ATOM 8308 N N . LYS B 1 385 ? 11.914 8.18 -26.312 1 62.03 385 LYS B N 1
ATOM 8309 C CA . LYS B 1 385 ? 11.109 9.398 -26.234 1 62.03 385 LYS B CA 1
ATOM 8310 C C . LYS B 1 385 ? 9.633 9.086 -26.406 1 62.03 385 LYS B C 1
ATOM 8312 O O . LYS B 1 385 ? 8.781 9.688 -25.75 1 62.03 385 LYS B O 1
ATOM 8317 N N . PHE B 1 386 ? 9.5 8.102 -27.219 1 55.69 386 PHE B N 1
ATOM 8318 C CA . PHE B 1 386 ? 8.117 7.703 -27.484 1 55.69 386 PHE B CA 1
ATOM 8319 C C . PHE B 1 386 ? 7.469 7.16 -26.219 1 55.69 386 PHE B C 1
ATOM 8321 O O . PHE B 1 386 ? 6.285 7.402 -25.969 1 55.69 386 PHE B O 1
ATOM 8328 N N . ARG B 1 387 ? 8.305 6.625 -25.484 1 57.72 387 ARG B N 1
ATOM 8329 C CA . ARG B 1 387 ? 7.719 5.996 -24.312 1 57.72 387 ARG B CA 1
ATOM 8330 C C . ARG B 1 387 ? 7.816 6.91 -23.094 1 57.72 387 ARG B C 1
ATOM 8332 O O . ARG B 1 387 ? 7.344 6.562 -22 1 57.72 387 ARG B O 1
ATOM 8339 N N . GLY B 1 388 ? 8.344 8.07 -23.281 1 61.72 388 GLY B N 1
ATOM 8340 C CA . GLY B 1 388 ? 8.453 9.039 -22.188 1 61.72 388 GLY B CA 1
ATOM 8341 C C . GLY B 1 388 ? 9.477 8.648 -21.141 1 61.72 388 GLY B C 1
ATOM 8342 O O . GLY B 1 388 ? 9.422 9.125 -20 1 61.72 388 GLY B O 1
ATOM 8343 N N . ILE B 1 389 ? 10.328 7.668 -21.547 1 71.38 389 ILE B N 1
ATOM 8344 C CA . ILE B 1 389 ? 11.305 7.18 -20.578 1 71.38 389 ILE B CA 1
ATOM 8345 C C . ILE B 1 389 ? 12.633 7.898 -20.781 1 71.38 389 ILE B C 1
ATOM 8347 O O . ILE B 1 389 ? 13.531 7.82 -19.938 1 71.38 389 ILE B O 1
ATOM 8351 N N . ASP B 1 390 ? 12.727 8.695 -21.75 1 76.56 390 ASP B N 1
ATOM 8352 C CA . ASP B 1 390 ? 13.977 9.359 -22.094 1 76.56 390 ASP B CA 1
ATOM 8353 C C . ASP B 1 390 ? 14.406 10.32 -20.984 1 76.56 390 ASP B C 1
ATOM 8355 O O . ASP B 1 390 ? 15.562 10.312 -20.562 1 76.56 390 ASP B O 1
ATOM 8359 N N . VAL B 1 391 ? 13.484 11.031 -20.531 1 77.25 391 VAL B N 1
ATOM 8360 C CA . VAL B 1 391 ? 13.812 12.039 -19.516 1 77.25 391 VAL B CA 1
ATOM 8361 C C . VAL B 1 391 ? 14.273 11.352 -18.234 1 77.25 391 VAL B C 1
ATOM 8363 O O . VAL B 1 391 ? 15.227 11.797 -17.594 1 77.25 391 VAL B O 1
ATOM 8366 N N . GLU B 1 392 ? 13.695 10.188 -18.031 1 81.75 392 GLU B N 1
ATOM 8367 C CA . GLU B 1 392 ? 14.062 9.461 -16.812 1 81.75 392 GLU B CA 1
ATOM 8368 C C . GLU B 1 392 ? 15.453 8.859 -16.938 1 81.75 392 GLU B C 1
ATOM 8370 O O . GLU B 1 392 ? 16.219 8.828 -15.961 1 81.75 392 GLU B O 1
ATOM 8375 N N . LEU B 1 393 ? 15.734 8.453 -18.078 1 83.5 393 LEU B N 1
ATOM 8376 C CA . LEU B 1 393 ? 17.062 7.879 -18.297 1 83.5 393 LEU B CA 1
ATOM 8377 C C . LEU B 1 393 ? 18.125 8.961 -18.266 1 83.5 393 LEU B C 1
ATOM 8379 O O . LEU B 1 393 ? 19.234 8.742 -17.75 1 83.5 393 LEU B O 1
ATOM 8383 N N . LYS B 1 394 ? 17.812 10.078 -18.766 1 85.56 394 LYS B N 1
ATOM 8384 C CA . LYS B 1 394 ? 18.75 11.203 -18.734 1 85.56 394 LYS B CA 1
ATOM 8385 C C . LYS B 1 394 ? 18.984 11.672 -17.312 1 85.56 394 LYS B C 1
ATOM 8387 O O . LYS B 1 394 ? 20.125 11.977 -16.938 1 85.56 394 LYS B O 1
ATOM 8392 N N . LYS B 1 395 ? 17.938 11.719 -16.562 1 88.12 395 LYS B N 1
ATOM 8393 C CA . LYS B 1 395 ? 18.078 12.117 -15.164 1 88.12 395 LYS B CA 1
ATOM 8394 C C . LYS B 1 395 ? 18.984 11.164 -14.398 1 88.12 395 LYS B C 1
ATOM 8396 O O . LYS B 1 395 ? 19.828 11.594 -13.609 1 88.12 395 LYS B O 1
ATOM 8401 N N . ASN B 1 396 ? 18.844 9.914 -14.734 1 86.06 396 ASN B N 1
ATOM 8402 C CA . ASN B 1 396 ? 19.641 8.906 -14.031 1 86.06 396 ASN B CA 1
ATOM 8403 C C . ASN B 1 396 ? 21.109 8.977 -14.422 1 86.06 396 ASN B C 1
ATOM 8405 O O . ASN B 1 396 ? 21.984 8.695 -13.602 1 86.06 396 ASN B O 1
ATOM 8409 N N . ARG B 1 397 ? 21.297 9.352 -15.594 1 85.12 397 ARG B N 1
ATOM 8410 C CA . ARG B 1 397 ? 22.672 9.461 -16.062 1 85.12 397 ARG B CA 1
ATOM 8411 C C . ARG B 1 397 ? 23.359 10.68 -15.469 1 85.12 397 ARG B C 1
ATOM 8413 O O . ARG B 1 397 ? 24.578 10.664 -15.227 1 85.12 397 ARG B O 1
ATOM 8420 N N . CYS B 1 398 ? 22.625 11.656 -15.133 1 88.12 398 CYS B N 1
ATOM 8421 C CA . CYS B 1 398 ? 23.172 12.906 -14.625 1 88.12 398 CYS B CA 1
ATOM 8422 C C . CYS B 1 398 ? 23.312 12.867 -13.109 1 88.12 398 CYS B C 1
ATOM 8424 O O . CYS B 1 398 ? 23.953 13.734 -12.508 1 88.12 398 CYS B O 1
ATOM 8426 N N . ARG B 1 399 ? 22.797 11.875 -12.57 1 90.81 399 ARG B N 1
ATOM 8427 C CA . ARG B 1 399 ? 22.875 11.75 -11.117 1 90.81 399 ARG B CA 1
ATOM 8428 C C . ARG B 1 399 ? 24.25 11.289 -10.672 1 90.81 399 ARG B C 1
ATOM 8430 O O . ARG B 1 399 ? 24.828 10.352 -11.25 1 90.81 399 ARG B O 1
ATOM 8437 N N . THR B 1 400 ? 24.812 12.008 -9.734 1 92.19 400 THR B N 1
ATOM 8438 C CA . THR B 1 400 ? 26.078 11.609 -9.133 1 92.19 400 THR B CA 1
ATOM 8439 C C . THR B 1 400 ? 25.906 11.312 -7.648 1 92.19 400 THR B C 1
ATOM 8441 O O . THR B 1 400 ? 24.891 11.695 -7.047 1 92.19 400 THR B O 1
ATOM 8444 N N . ARG B 1 401 ? 26.859 10.539 -7.117 1 92.88 401 ARG B N 1
ATOM 8445 C CA . ARG B 1 401 ? 26.812 10.195 -5.699 1 92.88 401 ARG B CA 1
ATOM 8446 C C . ARG B 1 401 ? 28.109 10.562 -5.008 1 92.88 401 ARG B C 1
ATOM 8448 O O . ARG B 1 401 ? 29.203 10.352 -5.559 1 92.88 401 ARG B O 1
ATOM 8455 N N . ILE B 1 402 ? 27.922 11.188 -3.912 1 94.5 402 ILE B N 1
ATOM 8456 C CA . ILE B 1 402 ? 29.078 11.555 -3.1 1 94.5 402 ILE B CA 1
ATOM 8457 C C . ILE B 1 402 ? 28.953 10.938 -1.707 1 94.5 402 ILE B C 1
ATOM 8459 O O . ILE B 1 402 ? 27.844 10.68 -1.242 1 94.5 402 ILE B O 1
ATOM 8463 N N . GLU B 1 403 ? 30.047 10.656 -1.147 1 93.94 403 GLU B N 1
ATOM 8464 C CA . GLU B 1 403 ? 30.031 10.164 0.227 1 93.94 403 GLU B CA 1
ATOM 8465 C C . GLU B 1 403 ? 29.562 11.25 1.194 1 93.94 403 GLU B C 1
ATOM 8467 O O . GLU B 1 403 ? 29.922 12.422 1.049 1 93.94 403 GLU B O 1
ATOM 8472 N N . PHE B 1 404 ? 28.797 10.914 2.139 1 94.75 404 PHE B N 1
ATOM 8473 C CA . PHE B 1 404 ? 28.234 11.852 3.109 1 94.75 404 PHE B CA 1
ATOM 8474 C C . PHE B 1 404 ? 29.328 12.406 4.016 1 94.75 404 PHE B C 1
ATOM 8476 O O . PHE B 1 404 ? 29.844 11.703 4.887 1 94.75 404 PHE B O 1
ATOM 8483 N N . PRO B 1 405 ? 29.656 13.688 3.85 1 94.62 405 PRO B N 1
ATOM 8484 C CA . PRO B 1 405 ? 30.766 14.258 4.602 1 94.62 405 PRO B CA 1
ATOM 8485 C C . PRO B 1 405 ? 30.438 14.492 6.074 1 94.62 405 PRO B C 1
ATOM 8487 O O . PRO B 1 405 ? 29.281 14.773 6.414 1 94.62 405 PRO B O 1
ATOM 8490 N N . GLN B 1 406 ? 31.438 14.469 6.879 1 93.94 406 GLN B N 1
ATOM 8491 C CA . GLN B 1 406 ? 31.297 14.648 8.32 1 93.94 406 GLN B CA 1
ATOM 8492 C C . GLN B 1 406 ? 30.891 16.078 8.656 1 93.94 406 GLN B C 1
ATOM 8494 O O . GLN B 1 406 ? 30.125 16.312 9.594 1 93.94 406 GLN B O 1
ATOM 8499 N N . GLU B 1 407 ? 31.344 16.953 7.859 1 94.38 407 GLU B N 1
ATOM 8500 C CA . GLU B 1 407 ? 31.031 18.359 8.094 1 94.38 407 GLU B CA 1
ATOM 8501 C C . GLU B 1 407 ? 29.547 18.625 7.883 1 94.38 407 GLU B C 1
ATOM 8503 O O . GLU B 1 407 ? 28.953 19.438 8.594 1 94.38 407 GLU B O 1
ATOM 8508 N N . LEU B 1 408 ? 29.016 17.969 6.941 1 96.06 408 LEU B N 1
ATOM 8509 C CA . LEU B 1 408 ? 27.594 18.141 6.668 1 96.06 408 LEU B CA 1
ATOM 8510 C C . LEU B 1 408 ? 26.75 17.531 7.785 1 96.06 408 LEU B C 1
ATOM 8512 O O . LEU B 1 408 ? 25.703 18.078 8.141 1 96.06 408 LEU B O 1
ATOM 8516 N N . LYS B 1 409 ? 27.203 16.422 8.359 1 95.19 409 LYS B N 1
ATOM 8517 C CA . LYS B 1 409 ? 26.516 15.828 9.5 1 95.19 409 LYS B CA 1
ATOM 8518 C C . LYS B 1 409 ? 26.453 16.797 10.68 1 95.19 409 LYS B C 1
ATOM 8520 O O . LYS B 1 409 ? 25.406 16.969 11.297 1 95.19 409 LYS B O 1
ATOM 8525 N N . ALA B 1 410 ? 27.594 17.391 10.891 1 95.25 410 ALA B N 1
ATOM 8526 C CA . ALA B 1 410 ? 27.688 18.328 12.008 1 95.25 410 ALA B CA 1
ATOM 8527 C C . ALA B 1 410 ? 26.781 19.531 11.766 1 95.25 410 ALA B C 1
ATOM 8529 O O . ALA B 1 410 ? 26.078 19.984 12.68 1 95.25 410 ALA B O 1
ATOM 8530 N N . LEU B 1 411 ? 26.797 19.984 10.586 1 95.88 411 LEU B N 1
ATOM 8531 C CA . LEU B 1 411 ? 25.953 21.125 10.234 1 95.88 411 LEU B CA 1
ATOM 8532 C C . LEU B 1 411 ? 24.484 20.781 10.406 1 95.88 411 LEU B C 1
ATOM 8534 O O . LEU B 1 411 ? 23.719 21.578 10.953 1 95.88 411 LEU B O 1
ATOM 8538 N N . MET B 1 412 ? 24.109 19.641 9.961 1 95.94 412 MET B N 1
ATOM 8539 C CA . MET B 1 412 ? 22.719 19.203 10.031 1 95.94 412 MET B CA 1
ATOM 8540 C C . MET B 1 412 ? 22.25 19.109 11.484 1 95.94 412 MET B C 1
ATOM 8542 O O . MET B 1 412 ? 21.188 19.625 11.82 1 95.94 412 MET B O 1
ATOM 8546 N N . VAL B 1 413 ? 23.078 18.516 12.312 1 95.31 413 VAL B N 1
ATOM 8547 C CA . VAL B 1 413 ? 22.703 18.312 13.711 1 95.31 413 VAL B CA 1
ATOM 8548 C C . VAL B 1 413 ? 22.578 19.672 14.398 1 95.31 413 VAL B C 1
ATOM 8550 O O . VAL B 1 413 ? 21.625 19.922 15.141 1 95.31 413 VAL B O 1
ATOM 8553 N N . GLN B 1 414 ? 23.469 20.547 14.094 1 94.06 414 GLN B N 1
ATOM 8554 C CA . GLN B 1 414 ? 23.438 21.875 14.719 1 94.06 414 GLN B CA 1
ATOM 8555 C C . GLN B 1 414 ? 22.219 22.656 14.266 1 94.06 414 GLN B C 1
ATOM 8557 O O . GLN B 1 414 ? 21.516 23.25 15.094 1 94.06 414 GLN B O 1
ATOM 8562 N N . GLU B 1 415 ? 21.984 22.656 13.008 1 94.56 415 GLU B N 1
ATOM 8563 C CA . GLU B 1 415 ? 20.844 23.391 12.477 1 94.56 415 GLU B CA 1
ATOM 8564 C C . GLU B 1 415 ? 19.516 22.812 12.977 1 94.56 415 GLU B C 1
ATOM 8566 O O . GLU B 1 415 ? 18.578 23.562 13.273 1 94.56 415 GLU B O 1
ATOM 8571 N N . MET B 1 416 ? 19.422 21.547 13.047 1 93.38 416 MET B N 1
ATOM 8572 C CA . MET B 1 416 ? 18.203 20.906 13.531 1 93.38 416 MET B CA 1
ATOM 8573 C C . MET B 1 416 ? 17.953 21.25 15 1 93.38 416 MET B C 1
ATOM 8575 O O . MET B 1 416 ? 16.797 21.438 15.406 1 93.38 416 MET B O 1
ATOM 8579 N N . LYS B 1 417 ? 19.031 21.312 15.727 1 90.56 417 LYS B N 1
ATOM 8580 C CA . LYS B 1 417 ? 18.906 21.703 17.125 1 90.56 417 LYS B CA 1
ATOM 8581 C C . LYS B 1 417 ? 18.391 23.125 17.25 1 90.56 417 LYS B C 1
ATOM 8583 O O . LYS B 1 417 ? 17.531 23.406 18.094 1 90.56 417 LYS B O 1
ATOM 8588 N N . ASP B 1 418 ? 18.859 23.938 16.406 1 91.69 418 ASP B N 1
ATOM 8589 C CA . ASP B 1 418 ? 18.438 25.344 16.438 1 91.69 418 ASP B CA 1
ATOM 8590 C C . ASP B 1 418 ? 16.969 25.469 16.031 1 91.69 418 ASP B C 1
ATOM 8592 O O . ASP B 1 418 ? 16.234 26.25 16.625 1 91.69 418 ASP B O 1
ATOM 8596 N N . ILE B 1 419 ? 16.609 24.781 15.078 1 90.25 419 ILE B N 1
ATOM 8597 C CA . ILE B 1 419 ? 15.227 24.812 14.617 1 90.25 419 ILE B CA 1
ATOM 8598 C C . ILE B 1 419 ? 14.305 24.266 15.703 1 90.25 419 ILE B C 1
ATOM 8600 O O . ILE B 1 419 ? 13.227 24.812 15.938 1 90.25 419 ILE B O 1
ATOM 8604 N N . ASP B 1 420 ? 14.734 23.219 16.344 1 85.75 420 ASP B N 1
ATOM 8605 C CA . ASP B 1 420 ? 13.953 22.609 17.422 1 85.75 420 ASP B CA 1
ATOM 8606 C C . ASP B 1 420 ? 13.781 23.594 18.594 1 85.75 420 ASP B C 1
ATOM 8608 O O . ASP B 1 420 ? 12.75 23.578 19.266 1 85.75 420 ASP B O 1
ATOM 8612 N N . GLY B 1 421 ? 14.805 24.328 18.766 1 84.25 421 GLY B N 1
ATOM 8613 C CA . GLY B 1 421 ? 14.711 25.312 19.828 1 84.25 421 GLY B CA 1
ATOM 8614 C C . GLY B 1 421 ? 13.625 26.344 19.594 1 84.25 421 GLY B C 1
ATOM 8615 O O . GLY B 1 421 ? 12.945 26.766 20.531 1 84.25 421 GLY B O 1
ATOM 8616 N N . VAL B 1 422 ? 13.352 26.609 18.391 1 86.12 422 VAL B N 1
ATOM 8617 C CA . VAL B 1 422 ? 12.359 27.625 18.031 1 86.12 422 VAL B CA 1
ATOM 8618 C C . VAL B 1 422 ? 10.984 26.969 17.906 1 86.12 422 VAL B C 1
ATOM 8620 O O . VAL B 1 422 ? 9.984 27.516 18.375 1 86.12 422 VAL B O 1
ATOM 8623 N N . ARG B 1 423 ? 10.93 25.891 17.25 1 83.44 423 ARG B N 1
ATOM 8624 C CA . ARG B 1 423 ? 9.68 25.172 16.953 1 83.44 423 ARG B CA 1
ATOM 8625 C C . ARG B 1 423 ? 9.109 24.547 18.234 1 83.44 423 ARG B C 1
ATOM 8627 O O . ARG B 1 423 ? 7.887 24.484 18.391 1 83.44 423 ARG B O 1
ATOM 8634 N N . ARG B 1 424 ? 9.93 24.016 19.047 1 77.69 424 ARG B N 1
ATOM 8635 C CA . ARG B 1 424 ? 9.531 23.25 20.234 1 77.69 424 ARG B CA 1
ATOM 8636 C C . ARG B 1 424 ? 8.797 21.969 19.844 1 77.69 424 ARG B C 1
ATOM 8638 O O . ARG B 1 424 ? 9.328 21.156 19.078 1 77.69 424 ARG B O 1
ATOM 8645 N N . LEU B 1 425 ? 7.512 21.781 20.234 1 73.31 425 LEU B N 1
ATOM 8646 C CA . LEU B 1 425 ? 6.828 20.5 20 1 73.31 425 LEU B CA 1
ATOM 8647 C C . LEU B 1 425 ? 5.742 20.656 18.938 1 73.31 425 LEU B C 1
ATOM 8649 O O . LEU B 1 425 ? 4.984 19.719 18.688 1 73.31 425 LEU B O 1
ATOM 8653 N N . LYS B 1 426 ? 5.91 21.719 18.234 1 73.31 426 LYS B N 1
ATOM 8654 C CA . LYS B 1 426 ? 4.871 21.984 17.25 1 73.31 426 LYS B CA 1
ATOM 8655 C C . LYS B 1 426 ? 5.113 21.172 15.969 1 73.31 426 LYS B C 1
ATOM 8657 O O . LYS B 1 426 ? 6.23 20.719 15.719 1 73.31 426 LYS B O 1
ATOM 8662 N N . HIS B 1 427 ? 4.078 21 15.234 1 77.81 427 HIS B N 1
ATOM 8663 C CA . HIS B 1 427 ? 4.172 20.328 13.953 1 77.81 427 HIS B CA 1
ATOM 8664 C C . HIS B 1 427 ? 5.031 21.109 12.969 1 77.81 427 HIS B C 1
ATOM 8666 O O . HIS B 1 427 ? 5.062 22.344 13.008 1 77.81 427 HIS B O 1
ATOM 8672 N N . PHE B 1 428 ? 5.766 20.391 12.203 1 85.06 428 PHE B N 1
ATOM 8673 C CA . PHE B 1 428 ? 6.652 21.016 11.227 1 85.06 428 PHE B CA 1
ATOM 8674 C C . PHE B 1 428 ? 5.859 21.562 10.047 1 85.06 428 PHE B C 1
ATOM 8676 O O . PHE B 1 428 ? 5.625 20.844 9.07 1 85.06 428 PHE B O 1
ATOM 8683 N N . ASN B 1 429 ? 5.426 22.797 10.125 1 83.62 429 ASN B N 1
ATOM 8684 C CA . ASN B 1 429 ? 4.562 23.391 9.102 1 83.62 429 ASN B CA 1
ATOM 8685 C C . ASN B 1 429 ? 5.273 24.516 8.352 1 83.62 429 ASN B C 1
ATOM 8687 O O . ASN B 1 429 ? 4.719 25.078 7.41 1 83.62 429 ASN B O 1
ATOM 8691 N N . GLN B 1 430 ? 6.504 24.766 8.758 1 88.81 430 GLN B N 1
ATOM 8692 C CA . GLN B 1 430 ? 7.227 25.844 8.102 1 88.81 430 GLN B CA 1
ATOM 8693 C C . GLN B 1 430 ? 8.336 25.297 7.207 1 88.81 430 GLN B C 1
ATOM 8695 O O . GLN B 1 430 ? 8.859 24.219 7.453 1 88.81 430 GLN B O 1
ATOM 8700 N N . ARG B 1 431 ? 8.688 26.094 6.199 1 91.75 431 ARG B N 1
ATOM 8701 C CA . ARG B 1 431 ? 9.609 25.625 5.18 1 91.75 431 ARG B CA 1
ATOM 8702 C C . ARG B 1 431 ? 10.797 26.562 5.039 1 91.75 431 ARG B C 1
ATOM 8704 O O . ARG B 1 431 ? 11.352 26.719 3.945 1 91.75 431 ARG B O 1
ATOM 8711 N N . GLY B 1 432 ? 11.125 27.281 5.98 1 93.06 432 GLY B N 1
ATOM 8712 C CA . GLY B 1 432 ? 12.25 28.203 5.922 1 93.06 432 GLY B CA 1
ATOM 8713 C C . GLY B 1 432 ? 12.055 29.438 6.773 1 93.06 432 GLY B C 1
ATOM 8714 O O . GLY B 1 432 ? 13 30.188 7.02 1 93.06 432 GLY B O 1
ATOM 8715 N N . GLU B 1 433 ? 10.906 29.594 7.336 1 92.56 433 GLU B N 1
ATOM 8716 C CA . GLU B 1 433 ? 10.57 30.797 8.086 1 92.56 433 GLU B CA 1
ATOM 8717 C C . GLU B 1 433 ? 11.281 30.828 9.43 1 92.56 433 GLU B C 1
ATOM 8719 O O . GLU B 1 433 ? 11.656 31.906 9.922 1 92.56 433 GLU B O 1
ATOM 8724 N N . TRP B 1 434 ? 11.477 29.75 9.984 1 92.5 434 TRP B N 1
ATOM 8725 C CA . TRP B 1 434 ? 12.188 29.703 11.258 1 92.5 434 TRP B CA 1
ATOM 8726 C C . TRP B 1 434 ? 13.656 30.078 11.086 1 92.5 434 TRP B C 1
ATOM 8728 O O . TRP B 1 434 ? 14.211 30.812 11.898 1 92.5 434 TRP B O 1
ATOM 8738 N N . SER B 1 435 ? 14.219 29.578 10.039 1 93.31 435 SER B N 1
ATOM 8739 C CA . SER B 1 435 ? 15.617 29.891 9.75 1 93.31 435 SER B CA 1
ATOM 8740 C C . SER B 1 435 ? 15.797 31.359 9.422 1 93.31 435 SER B C 1
ATOM 8742 O O . SER B 1 435 ? 16.719 32 9.922 1 93.31 435 SER B O 1
ATOM 8744 N N . LEU B 1 436 ? 14.914 31.844 8.594 1 94.12 436 LEU B N 1
ATOM 8745 C CA . LEU B 1 436 ? 15 33.25 8.227 1 94.12 436 LEU B CA 1
ATOM 8746 C C . LEU B 1 436 ? 14.734 34.156 9.43 1 94.12 436 LEU B C 1
ATOM 8748 O O . LEU B 1 436 ? 15.297 35.25 9.539 1 94.12 436 LEU B O 1
ATOM 8752 N N . GLY B 1 437 ? 13.852 33.719 10.312 1 91.06 437 GLY B N 1
ATOM 8753 C CA . GLY B 1 437 ? 13.562 34.438 11.531 1 91.06 437 GLY B CA 1
ATOM 8754 C C . GLY B 1 437 ? 14.766 34.594 12.438 1 91.06 437 GLY B C 1
ATOM 8755 O O . GLY B 1 437 ? 14.93 35.625 13.094 1 91.06 437 GLY B O 1
ATOM 8756 N N . ARG B 1 438 ? 15.617 33.719 12.492 1 89.69 438 ARG B N 1
ATOM 8757 C CA . ARG B 1 438 ? 16.828 33.75 13.312 1 89.69 438 ARG B CA 1
ATOM 8758 C C . ARG B 1 438 ? 17.797 34.812 12.812 1 89.69 438 ARG B C 1
ATOM 8760 O O . ARG B 1 438 ? 18.594 35.344 13.586 1 89.69 438 ARG B O 1
ATOM 8767 N N . TYR B 1 439 ? 17.703 35.031 11.547 1 88.56 439 TYR B N 1
ATOM 8768 C CA . TYR B 1 439 ? 18.641 36 10.961 1 88.56 439 TYR B CA 1
ATOM 8769 C C . TYR B 1 439 ? 17.938 37.312 10.664 1 88.56 439 TYR B C 1
ATOM 8771 O O . TYR B 1 439 ? 18.328 38.062 9.75 1 88.56 439 TYR B O 1
ATOM 8779 N N . GLY B 1 440 ? 16.766 37.656 11.344 1 82 440 GLY B N 1
ATOM 8780 C CA . GLY B 1 440 ? 16.094 38.938 11.32 1 82 440 GLY B CA 1
ATOM 8781 C C . GLY B 1 440 ? 14.961 39.031 10.312 1 82 440 GLY B C 1
ATOM 8782 O O . GLY B 1 440 ? 14.469 40.094 10 1 82 440 GLY B O 1
ATOM 8783 N N . SER B 1 441 ? 14.391 38.031 9.867 1 71.44 441 SER B N 1
ATOM 8784 C CA . SER B 1 441 ? 13.219 37.875 9.008 1 71.44 441 SER B CA 1
ATOM 8785 C C . SER B 1 441 ? 13.242 38.906 7.867 1 71.44 441 SER B C 1
ATOM 8787 O O . SER B 1 441 ? 12.352 39.75 7.758 1 71.44 441 SER B O 1
ATOM 8789 N N . PRO B 1 442 ? 14.164 38.812 7.07 1 74.94 442 PRO B N 1
ATOM 8790 C CA . PRO B 1 442 ? 14.219 39.781 5.984 1 74.94 442 PRO B CA 1
ATOM 8791 C C . PRO B 1 442 ? 13.07 39.625 4.988 1 74.94 442 PRO B C 1
ATOM 8793 O O . PRO B 1 442 ? 12.922 38.594 4.371 1 74.94 442 PRO B O 1
ATOM 8796 N N . ASN B 1 443 ? 12.156 40.5 4.91 1 82 443 ASN B N 1
ATOM 8797 C CA . ASN B 1 443 ? 10.969 40.5 4.062 1 82 443 ASN B CA 1
ATOM 8798 C C . ASN B 1 443 ? 11.336 40.312 2.592 1 82 443 ASN B C 1
ATOM 8800 O O . ASN B 1 443 ? 10.539 39.781 1.815 1 82 443 ASN B O 1
ATOM 8804 N N . ASP B 1 444 ? 12.531 40.625 2.299 1 89.44 444 ASP B N 1
ATOM 8805 C CA . ASP B 1 444 ? 12.953 40.594 0.899 1 89.44 444 ASP B CA 1
ATOM 8806 C C . ASP B 1 444 ? 13.242 39.156 0.452 1 89.44 444 ASP B C 1
ATOM 8808 O O . ASP B 1 444 ? 13.328 38.875 -0.747 1 89.44 444 ASP B O 1
ATOM 8812 N N . ILE B 1 445 ? 13.344 38.25 1.391 1 93.5 445 ILE B N 1
ATOM 8813 C CA . ILE B 1 445 ? 13.633 36.875 1.04 1 93.5 445 ILE B CA 1
ATOM 8814 C C . ILE B 1 445 ? 12.469 35.969 1.464 1 93.5 445 ILE B C 1
ATOM 8816 O O . ILE B 1 445 ? 12.281 34.906 0.913 1 93.5 445 ILE B O 1
ATOM 8820 N N . LYS B 1 446 ? 11.625 36.438 2.34 1 92.5 446 LYS B N 1
ATOM 8821 C CA . LYS B 1 446 ? 10.555 35.656 2.957 1 92.5 446 LYS B CA 1
ATOM 8822 C C . LYS B 1 446 ? 9.547 35.188 1.914 1 92.5 446 LYS B C 1
ATOM 8824 O O . LYS B 1 446 ? 8.992 34.094 2.035 1 92.5 446 LYS B O 1
ATOM 8829 N N . TRP B 1 447 ? 9.352 35.906 0.87 1 91.19 447 TRP B N 1
ATOM 8830 C CA . TRP B 1 447 ? 8.406 35.562 -0.185 1 91.19 447 TRP B CA 1
ATOM 8831 C C . TRP B 1 447 ? 8.812 34.25 -0.872 1 91.19 447 TRP B C 1
ATOM 8833 O O . TRP B 1 447 ? 7.961 33.531 -1.358 1 91.19 447 TRP B O 1
ATOM 8843 N N . SER B 1 448 ? 10.047 33.969 -0.958 1 92.5 448 SER B N 1
ATOM 8844 C CA . SER B 1 448 ? 10.586 32.844 -1.703 1 92.5 448 SER B CA 1
ATOM 8845 C C . SER B 1 448 ? 10.266 31.516 -1.009 1 92.5 448 SER B C 1
ATOM 8847 O O . SER B 1 448 ? 10.203 30.469 -1.655 1 92.5 448 SER B O 1
ATOM 8849 N N . VAL B 1 449 ? 10.031 31.547 0.289 1 92.56 449 VAL B N 1
ATOM 8850 C CA . VAL B 1 449 ? 9.766 30.312 1.038 1 92.56 449 VAL B CA 1
ATOM 8851 C C . VAL B 1 449 ? 8.258 30.109 1.176 1 92.56 449 VAL B C 1
ATOM 8853 O O . VAL B 1 449 ? 7.805 29.016 1.494 1 92.56 449 VAL B O 1
ATOM 8856 N N . LYS B 1 450 ? 7.477 31.125 0.81 1 86.94 450 LYS B N 1
ATOM 8857 C CA . LYS B 1 450 ? 6.023 31.047 0.97 1 86.94 450 LYS B CA 1
ATOM 8858 C C . LYS B 1 450 ? 5.352 30.562 -0.308 1 86.94 450 LYS B C 1
ATOM 8860 O O . LYS B 1 450 ? 4.164 30.234 -0.305 1 86.94 450 LYS B O 1
ATOM 8865 N N . ARG B 1 451 ? 6.152 30.391 -1.314 1 86.38 451 ARG B N 1
ATOM 8866 C CA . ARG B 1 451 ? 5.621 29.812 -2.549 1 86.38 451 ARG B CA 1
ATOM 8867 C C . ARG B 1 451 ? 5.402 28.312 -2.41 1 86.38 451 ARG B C 1
ATOM 8869 O O . ARG B 1 451 ? 5.625 27.75 -1.34 1 86.38 451 ARG B O 1
ATOM 8876 N N . ASP B 1 452 ? 4.812 27.75 -3.516 1 85 452 ASP B N 1
ATOM 8877 C CA . ASP B 1 452 ? 4.684 26.297 -3.5 1 85 452 ASP B CA 1
ATOM 8878 C C . ASP B 1 452 ? 6.023 25.625 -3.207 1 85 452 ASP B C 1
ATOM 8880 O O . ASP B 1 452 ? 7.07 26.094 -3.67 1 85 452 ASP B O 1
ATOM 8884 N N . PHE B 1 453 ? 5.98 24.703 -2.465 1 90.56 453 PHE B N 1
ATOM 8885 C CA . PHE B 1 453 ? 7.184 24.078 -1.937 1 90.56 453 PHE B CA 1
ATOM 8886 C C . PHE B 1 453 ? 8.117 23.656 -3.066 1 90.56 453 PHE B C 1
ATOM 8888 O O . PHE B 1 453 ? 9.328 23.906 -3 1 90.56 453 PHE B O 1
ATOM 8895 N N . ASP B 1 454 ? 7.574 23.047 -4.062 1 90.44 454 ASP B N 1
ATOM 8896 C CA . ASP B 1 454 ? 8.383 22.609 -5.191 1 90.44 454 ASP B CA 1
ATOM 8897 C C . ASP B 1 454 ? 8.984 23.797 -5.938 1 90.44 454 ASP B C 1
ATOM 8899 O O . ASP B 1 454 ? 10.133 23.766 -6.363 1 90.44 454 ASP B O 1
ATOM 8903 N N . LYS B 1 455 ? 8.281 24.859 -6.07 1 91.38 455 LYS B N 1
ATOM 8904 C CA . LYS B 1 455 ? 8.789 26.078 -6.703 1 91.38 455 LYS B CA 1
ATOM 8905 C C . LYS B 1 455 ? 9.906 26.688 -5.875 1 91.38 455 LYS B C 1
ATOM 8907 O O . LYS B 1 455 ? 10.922 27.141 -6.426 1 91.38 455 LYS B O 1
ATOM 8912 N N . SER B 1 456 ? 9.641 26.688 -4.621 1 94.88 456 SER B N 1
ATOM 8913 C CA . SER B 1 456 ? 10.648 27.25 -3.723 1 94.88 456 SER B CA 1
ATOM 8914 C C . SER B 1 456 ? 11.969 26.5 -3.842 1 94.88 456 SER B C 1
ATOM 8916 O O . SER B 1 456 ? 13.039 27.109 -3.844 1 94.88 456 SER B O 1
ATOM 8918 N N . ILE B 1 457 ? 11.914 25.203 -3.967 1 97 457 ILE B N 1
ATOM 8919 C CA . ILE B 1 457 ? 13.125 24.391 -4.086 1 97 457 ILE B CA 1
ATOM 8920 C C . ILE B 1 457 ? 13.859 24.766 -5.375 1 97 457 ILE B C 1
ATOM 8922 O O . ILE B 1 457 ? 15.078 24.969 -5.363 1 97 457 ILE B O 1
ATOM 8926 N N . ALA B 1 458 ? 13.125 24.891 -6.422 1 95.94 458 ALA B N 1
ATOM 8927 C CA . ALA B 1 458 ? 13.742 25.203 -7.711 1 95.94 458 ALA B CA 1
ATOM 8928 C C . ALA B 1 458 ? 14.352 26.594 -7.707 1 95.94 458 ALA B C 1
ATOM 8930 O O . ALA B 1 458 ? 15.477 26.797 -8.172 1 95.94 458 ALA B O 1
ATOM 8931 N N . ILE B 1 459 ? 13.656 27.547 -7.172 1 96.19 459 ILE B N 1
ATOM 8932 C CA . ILE B 1 459 ? 14.109 28.938 -7.109 1 96.19 459 ILE B CA 1
ATOM 8933 C C . ILE B 1 459 ? 15.375 29.016 -6.258 1 96.19 459 ILE B C 1
ATOM 8935 O O . ILE B 1 459 ? 16.359 29.625 -6.672 1 96.19 459 ILE B O 1
ATOM 8939 N N . TRP B 1 460 ? 15.32 28.422 -5.117 1 97.88 460 TRP B N 1
ATOM 8940 C CA . TRP B 1 460 ? 16.453 28.469 -4.203 1 97.88 460 TRP B CA 1
ATOM 8941 C C . TRP B 1 460 ? 17.656 27.734 -4.793 1 97.88 460 TRP B C 1
ATOM 8943 O O . TRP B 1 460 ? 18.812 28.109 -4.566 1 97.88 460 TRP B O 1
ATOM 8953 N N . HIS B 1 461 ? 17.438 26.656 -5.527 1 98.06 461 HIS B N 1
ATOM 8954 C CA . HIS B 1 461 ? 18.516 25.891 -6.152 1 98.06 461 HIS B CA 1
ATOM 8955 C C . HIS B 1 461 ? 19.25 26.734 -7.188 1 98.06 461 HIS B C 1
ATOM 8957 O O . HIS B 1 461 ? 20.484 26.812 -7.176 1 98.06 461 HIS B O 1
ATOM 8963 N N . ILE B 1 462 ? 18.5 27.344 -8.031 1 96 462 ILE B N 1
ATOM 8964 C CA . ILE B 1 462 ? 19.094 28.203 -9.055 1 96 462 ILE B CA 1
ATOM 8965 C C . ILE B 1 462 ? 19.797 29.391 -8.406 1 96 462 ILE B C 1
ATOM 8967 O O . ILE B 1 462 ? 20.906 29.75 -8.797 1 96 462 ILE B O 1
ATOM 8971 N N . ALA B 1 463 ? 19.172 29.984 -7.43 1 96.88 463 ALA B N 1
ATOM 8972 C CA . ALA B 1 463 ? 19.766 31.109 -6.723 1 96.88 463 ALA B CA 1
ATOM 8973 C C . ALA B 1 463 ? 21.078 30.719 -6.043 1 96.88 463 ALA B C 1
ATOM 8975 O O . ALA B 1 463 ? 22.047 31.484 -6.043 1 96.88 463 ALA B O 1
ATOM 8976 N N . THR B 1 464 ? 21.094 29.516 -5.426 1 97 464 THR B N 1
ATOM 8977 C CA . THR B 1 464 ? 22.297 29.031 -4.77 1 97 464 THR B CA 1
ATOM 8978 C C . THR B 1 464 ? 23.422 28.844 -5.781 1 97 464 THR B C 1
ATOM 8980 O O . THR B 1 464 ? 24.578 29.188 -5.504 1 97 464 THR B O 1
ATOM 8983 N N . ASP B 1 465 ? 23.125 28.375 -6.93 1 95.06 465 ASP B N 1
ATOM 8984 C CA . ASP B 1 465 ? 24.125 28.203 -7.973 1 95.06 465 ASP B CA 1
ATOM 8985 C C . ASP B 1 465 ? 24.656 29.547 -8.461 1 95.06 465 ASP B C 1
ATOM 8987 O O . ASP B 1 465 ? 25.859 29.688 -8.695 1 95.06 465 ASP B O 1
ATOM 8991 N N . ILE B 1 466 ? 23.781 30.484 -8.617 1 93.88 466 ILE B N 1
ATOM 8992 C CA . ILE B 1 466 ? 24.203 31.828 -9.031 1 93.88 466 ILE B CA 1
ATOM 8993 C C . ILE B 1 466 ? 25.172 32.406 -8 1 93.88 466 ILE B C 1
ATOM 8995 O O . ILE B 1 466 ? 26.234 32.938 -8.359 1 93.88 466 ILE B O 1
ATOM 8999 N N . CYS B 1 467 ? 24.797 32.281 -6.742 1 93.94 467 CYS B N 1
ATOM 9000 C CA . CYS B 1 467 ? 25.641 32.781 -5.672 1 93.94 467 CYS B CA 1
ATOM 9001 C C . CYS B 1 467 ? 26.969 32.031 -5.637 1 93.94 467 CYS B C 1
ATOM 9003 O O . CYS B 1 467 ? 28.031 32.625 -5.422 1 93.94 467 CYS B O 1
ATOM 9005 N N . TYR B 1 468 ? 26.922 30.719 -5.848 1 93 468 TYR B N 1
ATOM 9006 C CA . TYR B 1 468 ? 28.109 29.875 -5.781 1 93 468 TYR B CA 1
ATOM 9007 C C . TYR B 1 468 ? 29.125 30.25 -6.855 1 93 468 TYR B C 1
ATOM 9009 O O . TYR B 1 468 ? 30.312 30.438 -6.562 1 93 468 TYR B O 1
ATOM 9017 N N . TYR B 1 469 ? 28.719 30.469 -8.023 1 90.25 469 TYR B N 1
ATOM 9018 C CA . TYR B 1 469 ? 29.625 30.734 -9.133 1 90.25 469 TYR B CA 1
ATOM 9019 C C . TYR B 1 469 ? 30 32.219 -9.18 1 90.25 469 TYR B C 1
ATOM 9021 O O . TYR B 1 469 ? 31 32.594 -9.812 1 90.25 469 TYR B O 1
ATOM 9029 N N . SER B 1 470 ? 29.219 33 -8.57 1 86.81 470 SER B N 1
ATOM 9030 C CA . SER B 1 470 ? 29.531 34.406 -8.516 1 86.81 470 SER B CA 1
ATOM 9031 C C . SER B 1 470 ? 30.562 34.719 -7.43 1 86.81 470 SER B C 1
ATOM 9033 O O . SER B 1 470 ? 31.266 35.719 -7.488 1 86.81 470 SER B O 1
ATOM 9035 N N . ASP B 1 471 ? 30.516 33.938 -6.41 1 78.44 471 ASP B N 1
ATOM 9036 C CA . ASP B 1 471 ? 31.422 34.156 -5.285 1 78.44 471 ASP B CA 1
ATOM 9037 C C . ASP B 1 471 ? 32.844 33.688 -5.621 1 78.44 471 ASP B C 1
ATOM 9039 O O . ASP B 1 471 ? 33.062 32.531 -6.004 1 78.44 471 ASP B O 1
ATOM 9043 N N . ALA B 1 472 ? 33.781 34.625 -5.914 1 59.69 472 ALA B N 1
ATOM 9044 C CA . ALA B 1 472 ? 35.188 34.469 -6.277 1 59.69 472 ALA B CA 1
ATOM 9045 C C . ALA B 1 472 ? 35.875 33.469 -5.359 1 59.69 472 ALA B C 1
ATOM 9047 O O . ALA B 1 472 ? 36.781 32.75 -5.781 1 59.69 472 ALA B O 1
ATOM 9048 N N . HIS B 1 473 ? 35.562 33.344 -4.141 1 56.97 473 HIS B N 1
ATOM 9049 C CA . HIS B 1 473 ? 36.188 32.531 -3.09 1 56.97 473 HIS B CA 1
ATOM 9050 C C . HIS B 1 473 ? 35.5 31.203 -2.912 1 56.97 473 HIS B C 1
ATOM 9052 O O . HIS B 1 473 ? 35.781 30.453 -1.981 1 56.97 473 HIS B O 1
ATOM 9058 N N . ALA B 1 474 ? 34.562 30.922 -3.777 1 56.78 474 ALA B N 1
ATOM 9059 C CA . ALA B 1 474 ? 33.656 29.812 -3.631 1 56.78 474 ALA B CA 1
ATOM 9060 C C . ALA B 1 474 ? 34.375 28.469 -3.713 1 56.78 474 ALA B C 1
ATOM 9062 O O . ALA B 1 474 ? 34 27.5 -3.053 1 56.78 474 ALA B O 1
ATOM 9063 N N . LYS B 1 475 ? 35.344 28.359 -4.66 1 54.59 475 LYS B N 1
ATOM 9064 C CA . LYS B 1 475 ? 36.062 27.094 -4.863 1 54.59 475 LYS B CA 1
ATOM 9065 C C . LYS B 1 475 ? 36.906 26.734 -3.654 1 54.59 475 LYS B C 1
ATOM 9067 O O . LYS B 1 475 ? 37.094 25.562 -3.338 1 54.59 475 LYS B O 1
ATOM 9072 N N . ASP B 1 476 ? 37.781 27.625 -3.217 1 51.12 476 ASP B N 1
ATOM 9073 C CA . ASP B 1 476 ? 38.938 27.234 -2.424 1 51.12 476 ASP B CA 1
ATOM 9074 C C . ASP B 1 476 ? 38.562 27 -0.963 1 51.12 476 ASP B C 1
ATOM 9076 O O . ASP B 1 476 ? 39.25 26.297 -0.235 1 51.12 476 ASP B O 1
ATOM 9080 N N . SER B 1 477 ? 37.562 27.656 -0.082 1 57.34 477 SER B N 1
ATOM 9081 C CA . SER B 1 477 ? 38 27.531 1.298 1 57.34 477 SER B CA 1
ATOM 9082 C C . SER B 1 477 ? 36.844 27.266 2.248 1 57.34 477 SER B C 1
ATOM 9084 O O . SER B 1 477 ? 37.062 26.766 3.357 1 57.34 477 SER B O 1
ATOM 9086 N N . SER B 1 478 ? 35.5 27.703 2.08 1 76.12 478 SER B N 1
ATOM 9087 C CA . SER B 1 478 ? 34.688 27.672 3.293 1 76.12 478 SER B CA 1
ATOM 9088 C C . SER B 1 478 ? 33.75 26.469 3.299 1 76.12 478 SER B C 1
ATOM 9090 O O . SER B 1 478 ? 33.094 26.188 2.307 1 76.12 478 SER B O 1
ATOM 9092 N N . PRO B 1 479 ? 33.969 25.547 4.207 1 85.94 479 PRO B N 1
ATOM 9093 C CA . PRO B 1 479 ? 33.156 24.328 4.371 1 85.94 479 PRO B CA 1
ATOM 9094 C C . PRO B 1 479 ? 31.672 24.609 4.273 1 85.94 479 PRO B C 1
ATOM 9096 O O . PRO B 1 479 ? 30.922 23.781 3.738 1 85.94 479 PRO B O 1
ATOM 9099 N N . LYS B 1 480 ? 31.281 25.797 4.504 1 88.75 480 LYS B N 1
ATOM 9100 C CA . LYS B 1 480 ? 29.859 26.109 4.496 1 88.75 480 LYS B CA 1
ATOM 9101 C C . LYS B 1 480 ? 29.328 26.25 3.072 1 88.75 480 LYS B C 1
ATOM 9103 O O . LYS B 1 480 ? 28.188 25.891 2.785 1 88.75 480 LYS B O 1
ATOM 9108 N N . ILE B 1 481 ? 30.188 26.766 2.213 1 93.31 481 ILE B N 1
ATOM 9109 C CA . ILE B 1 481 ? 29.797 26.953 0.816 1 93.31 481 ILE B CA 1
ATOM 9110 C C . ILE B 1 481 ? 29.562 25.594 0.157 1 93.31 481 ILE B C 1
ATOM 9112 O O . ILE B 1 481 ? 28.562 25.391 -0.529 1 93.31 481 ILE B O 1
ATOM 9116 N N . GLN B 1 482 ? 30.453 24.734 0.47 1 92.25 482 GLN B N 1
ATOM 9117 C CA . GLN B 1 482 ? 30.328 23.391 -0.111 1 92.25 482 GLN B CA 1
ATOM 9118 C C . GLN B 1 482 ? 29.094 22.672 0.436 1 92.25 482 GLN B C 1
ATOM 9120 O O . GLN B 1 482 ? 28.422 21.953 -0.3 1 92.25 482 GLN B O 1
ATOM 9125 N N . MET B 1 483 ? 28.859 22.875 1.654 1 95.12 483 MET B N 1
ATOM 9126 C CA . MET B 1 483 ? 27.719 22.219 2.27 1 95.12 483 MET B CA 1
ATOM 9127 C C . MET B 1 483 ? 26.406 22.75 1.691 1 95.12 483 MET B C 1
ATOM 9129 O O . MET B 1 483 ? 25.469 21.984 1.458 1 95.12 483 MET B O 1
ATOM 9133 N N . ALA B 1 484 ? 26.344 24.016 1.475 1 96.06 484 ALA B N 1
ATOM 9134 C CA . ALA B 1 484 ? 25.156 24.609 0.879 1 96.06 484 ALA B CA 1
ATOM 9135 C C . ALA B 1 484 ? 24.891 24.047 -0.515 1 96.06 484 ALA B C 1
ATOM 9137 O O . ALA B 1 484 ? 23.75 23.766 -0.869 1 96.06 484 ALA B O 1
ATOM 9138 N N . ARG B 1 485 ? 25.922 23.922 -1.228 1 94.94 485 ARG B N 1
ATOM 9139 C CA . ARG B 1 485 ? 25.797 23.375 -2.576 1 94.94 485 ARG B CA 1
ATOM 9140 C C . ARG B 1 485 ? 25.328 21.922 -2.539 1 94.94 485 ARG B C 1
ATOM 9142 O O . ARG B 1 485 ? 24.469 21.516 -3.326 1 94.94 485 ARG B O 1
ATOM 9149 N N . LEU B 1 486 ? 25.891 21.156 -1.62 1 97 486 LEU B N 1
ATOM 9150 C CA . LEU B 1 486 ? 25.516 19.75 -1.488 1 97 486 LEU B CA 1
ATOM 9151 C C . LEU B 1 486 ? 24.047 19.609 -1.105 1 97 486 LEU B C 1
ATOM 9153 O O . LEU B 1 486 ? 23.328 18.766 -1.649 1 97 486 LEU B O 1
ATOM 9157 N N . LEU B 1 487 ? 23.609 20.453 -0.231 1 98.06 487 LEU B N 1
ATOM 9158 C CA . LEU B 1 487 ? 22.219 20.406 0.2 1 98.06 487 LEU B CA 1
ATOM 9159 C C . LEU B 1 487 ? 21.297 20.844 -0.925 1 98.06 487 LEU B C 1
ATOM 9161 O O . LEU B 1 487 ? 20.219 20.266 -1.116 1 98.06 487 LEU B O 1
ATOM 9165 N N . SER B 1 488 ? 21.703 21.844 -1.605 1 98.06 488 SER B N 1
ATOM 9166 C CA . SER B 1 488 ? 20.922 22.328 -2.74 1 98.06 488 SER B CA 1
ATOM 9167 C C . SER B 1 488 ? 20.781 21.234 -3.801 1 98.06 488 SER B C 1
ATOM 9169 O O . SER B 1 488 ? 19.672 20.969 -4.27 1 98.06 488 SER B O 1
ATOM 9171 N N . ASN B 1 489 ? 21.859 20.578 -4.121 1 97.81 489 ASN B N 1
ATOM 9172 C CA . ASN B 1 489 ? 21.828 19.516 -5.113 1 97.81 489 ASN B CA 1
ATOM 9173 C C . ASN B 1 489 ? 20.984 18.328 -4.629 1 97.81 489 ASN B C 1
ATOM 9175 O O . ASN B 1 489 ? 20.312 17.672 -5.426 1 97.81 489 ASN B O 1
ATOM 9179 N N . TYR B 1 490 ? 21.078 18.062 -3.381 1 97.69 490 TYR B N 1
ATOM 9180 C CA . TYR B 1 490 ? 20.297 16.953 -2.834 1 97.69 490 TYR B CA 1
ATOM 9181 C C . TYR B 1 490 ? 18.812 17.25 -2.914 1 97.69 490 TYR B C 1
ATOM 9183 O O . TYR B 1 490 ? 18.016 16.375 -3.281 1 97.69 490 TYR B O 1
ATOM 9191 N N . MET B 1 491 ? 18.469 18.422 -2.576 1 97.81 491 MET B N 1
ATOM 9192 C CA . MET B 1 491 ? 17.062 18.797 -2.648 1 97.81 491 MET B CA 1
ATOM 9193 C C . MET B 1 491 ? 16.562 18.797 -4.094 1 97.81 491 MET B C 1
ATOM 9195 O O . MET B 1 491 ? 15.422 18.406 -4.363 1 97.81 491 MET B O 1
ATOM 9199 N N . MET B 1 492 ? 17.375 19.203 -4.953 1 97.19 492 MET B N 1
ATOM 9200 C CA . MET B 1 492 ? 17.016 19.156 -6.367 1 97.19 492 MET B CA 1
ATOM 9201 C C . MET B 1 492 ? 16.891 17.703 -6.844 1 97.19 492 MET B C 1
ATOM 9203 O O . MET B 1 492 ? 16.047 17.406 -7.695 1 97.19 492 MET B O 1
ATOM 9207 N N . TYR B 1 493 ? 17.734 16.875 -6.289 1 96.12 493 TYR B N 1
ATOM 9208 C CA . TYR B 1 493 ? 17.625 15.453 -6.578 1 96.12 493 TYR B CA 1
ATOM 9209 C C . TYR B 1 493 ? 16.25 14.922 -6.164 1 96.12 493 TYR B C 1
ATOM 9211 O O . TYR B 1 493 ? 15.625 14.164 -6.906 1 96.12 493 TYR B O 1
ATOM 9219 N N . LEU B 1 494 ? 15.797 15.312 -5 1 95.94 494 LEU B N 1
ATOM 9220 C CA . LEU B 1 494 ? 14.492 14.859 -4.527 1 95.94 494 LEU B CA 1
ATOM 9221 C C . LEU B 1 494 ? 13.375 15.359 -5.445 1 95.94 494 LEU B C 1
ATOM 9223 O O . LEU B 1 494 ? 12.445 14.609 -5.762 1 95.94 494 LEU B O 1
ATOM 9227 N N . LEU B 1 495 ? 13.516 16.531 -5.902 1 95.19 495 LEU B N 1
ATOM 9228 C CA . LEU B 1 495 ? 12.492 17.125 -6.762 1 95.19 495 LEU B CA 1
ATOM 9229 C C . LEU B 1 495 ? 12.477 16.438 -8.133 1 95.19 495 LEU B C 1
ATOM 9231 O O . LEU B 1 495 ? 11.414 16.172 -8.68 1 95.19 495 LEU B O 1
ATOM 9235 N N . ALA B 1 496 ? 13.586 16.141 -8.609 1 92.94 496 ALA B N 1
ATOM 9236 C CA . ALA B 1 496 ? 13.703 15.617 -9.969 1 92.94 496 ALA B CA 1
ATOM 9237 C C . ALA B 1 496 ? 13.461 14.109 -10.008 1 92.94 496 ALA B C 1
ATOM 9239 O O . ALA B 1 496 ? 12.789 13.609 -10.914 1 92.94 496 ALA B O 1
ATOM 9240 N N . MET B 1 497 ? 13.977 13.422 -9 1 91.75 497 MET B N 1
ATOM 9241 C CA . MET B 1 497 ? 14.008 11.969 -9.125 1 91.75 497 MET B CA 1
ATOM 9242 C C . MET B 1 497 ? 13.039 11.32 -8.141 1 91.75 497 MET B C 1
ATOM 9244 O O . MET B 1 497 ? 12.547 10.219 -8.383 1 91.75 497 MET B O 1
ATOM 9248 N N . ARG B 1 498 ? 12.789 11.969 -7.023 1 91.44 498 ARG B N 1
ATOM 9249 C CA . ARG B 1 498 ? 11.891 11.406 -6.023 1 91.44 498 ARG B CA 1
ATOM 9250 C C . ARG B 1 498 ? 10.836 12.422 -5.598 1 91.44 498 ARG B C 1
ATOM 9252 O O . ARG B 1 498 ? 10.703 12.727 -4.41 1 91.44 498 ARG B O 1
ATOM 9259 N N . PRO B 1 499 ? 10.047 12.75 -6.516 1 89.12 499 PRO B N 1
ATOM 9260 C CA . PRO B 1 499 ? 9.078 13.797 -6.191 1 89.12 499 PRO B CA 1
ATOM 9261 C C . PRO B 1 499 ? 8.008 13.328 -5.203 1 89.12 499 PRO B C 1
ATOM 9263 O O . PRO B 1 499 ? 7.418 14.148 -4.492 1 89.12 499 PRO B O 1
ATOM 9266 N N . HIS B 1 500 ? 7.84 12.078 -5.059 1 84.88 500 HIS B N 1
ATOM 9267 C CA . HIS B 1 500 ? 6.828 11.547 -4.156 1 84.88 500 HIS B CA 1
ATOM 9268 C C . HIS B 1 500 ? 7.199 11.797 -2.699 1 84.88 500 HIS B C 1
ATOM 9270 O O . HIS B 1 500 ? 6.332 11.797 -1.823 1 84.88 500 HIS B O 1
ATOM 9276 N N . MET B 1 501 ? 8.461 12.023 -2.477 1 90.44 501 MET B N 1
ATOM 9277 C CA . MET B 1 501 ? 8.906 12.242 -1.105 1 90.44 501 MET B CA 1
ATOM 9278 C C . MET B 1 501 ? 8.672 13.688 -0.683 1 90.44 501 MET B C 1
ATOM 9280 O O . MET B 1 501 ? 8.758 14.016 0.502 1 90.44 501 MET B O 1
ATOM 9284 N N . LEU B 1 502 ? 8.391 14.57 -1.662 1 89.56 502 LEU B N 1
ATOM 9285 C CA . LEU B 1 502 ? 8.125 15.969 -1.348 1 89.56 502 LEU B CA 1
ATOM 9286 C C . LEU B 1 502 ? 6.633 16.203 -1.153 1 89.56 502 LEU B C 1
ATOM 9288 O O . LEU B 1 502 ? 6.223 17.297 -0.736 1 89.56 502 LEU B O 1
ATOM 9292 N N . SER B 1 503 ? 5.805 15.242 -1.219 1 77.81 503 SER B N 1
ATOM 9293 C CA . SER B 1 503 ? 4.355 15.312 -1.04 1 77.81 503 SER B CA 1
ATOM 9294 C C . SER B 1 503 ? 3.752 16.438 -1.878 1 77.81 503 SER B C 1
ATOM 9296 O O . SER B 1 503 ? 2.877 17.172 -1.408 1 77.81 503 SER B O 1
ATOM 9298 N N . THR B 1 504 ? 4.387 16.719 -3.07 1 78.06 504 THR B N 1
ATOM 9299 C CA . THR B 1 504 ? 3.871 17.734 -3.98 1 78.06 504 THR B CA 1
ATOM 9300 C C . THR B 1 504 ? 3.346 17.094 -5.262 1 78.06 504 THR B C 1
ATOM 9302 O O . THR B 1 504 ? 3.764 15.992 -5.629 1 78.06 504 THR B O 1
ATOM 9305 N N . THR B 1 505 ? 2.416 17.734 -5.859 1 73.94 505 THR B N 1
ATOM 9306 C CA . THR B 1 505 ? 1.778 17.172 -7.043 1 73.94 505 THR B CA 1
ATOM 9307 C C . THR B 1 505 ? 2.352 17.797 -8.312 1 73.94 505 THR B C 1
ATOM 9309 O O . THR B 1 505 ? 2.205 17.234 -9.406 1 73.94 505 THR B O 1
ATOM 9312 N N . THR B 1 506 ? 3.08 18.891 -8.234 1 79.38 506 THR B N 1
ATOM 9313 C CA . THR B 1 506 ? 3.488 19.609 -9.438 1 79.38 506 THR B CA 1
ATOM 9314 C C . THR B 1 506 ? 4.996 19.516 -9.641 1 79.38 506 THR B C 1
ATOM 9316 O O . THR B 1 506 ? 5.578 20.297 -10.398 1 79.38 506 THR B O 1
ATOM 9319 N N . ALA B 1 507 ? 5.574 18.609 -9 1 84.19 507 ALA B N 1
ATOM 9320 C CA . ALA B 1 507 ? 7.031 18.531 -9.031 1 84.19 507 ALA B CA 1
ATOM 9321 C C . ALA B 1 507 ? 7.539 18.312 -10.453 1 84.19 507 ALA B C 1
ATOM 9323 O O . ALA B 1 507 ? 8.5 18.938 -10.891 1 84.19 507 ALA B O 1
ATOM 9324 N N . ASN B 1 508 ? 6.875 17.516 -11.211 1 81.38 508 ASN B N 1
ATOM 9325 C CA . ASN B 1 508 ? 7.316 17.219 -12.57 1 81.38 508 ASN B CA 1
ATOM 9326 C C . ASN B 1 508 ? 7.098 18.406 -13.508 1 81.38 508 ASN B C 1
ATOM 9328 O O . ASN B 1 508 ? 7.918 18.656 -14.391 1 81.38 508 ASN B O 1
ATOM 9332 N N . ILE B 1 509 ? 6.109 19.062 -13.266 1 82.31 509 ILE B N 1
ATOM 9333 C CA . ILE B 1 509 ? 5.797 20.219 -14.102 1 82.31 509 ILE B CA 1
ATOM 9334 C C . ILE B 1 509 ? 6.789 21.344 -13.82 1 82.31 509 ILE B C 1
ATOM 9336 O O . ILE B 1 509 ? 7.258 22.016 -14.742 1 82.31 509 ILE B O 1
ATOM 9340 N N . ILE B 1 510 ? 7.023 21.469 -12.609 1 87.31 510 ILE B N 1
ATOM 9341 C CA . ILE B 1 510 ? 7.961 22.516 -12.219 1 87.31 510 ILE B CA 1
ATOM 9342 C C . ILE B 1 510 ? 9.352 22.203 -12.766 1 87.31 510 ILE B C 1
ATOM 9344 O O . ILE B 1 510 ? 10.055 23.094 -13.25 1 87.31 510 ILE B O 1
ATOM 9348 N N . PHE B 1 511 ? 9.703 20.984 -12.672 1 89.69 511 PHE B N 1
ATOM 9349 C CA . PHE B 1 511 ? 11.008 20.578 -13.188 1 89.69 511 PHE B CA 1
ATOM 9350 C C . PHE B 1 511 ? 11.094 20.828 -14.695 1 89.69 511 PHE B C 1
ATOM 9352 O O . PHE B 1 511 ? 12.078 21.375 -15.18 1 89.69 511 PHE B O 1
ATOM 9359 N N . GLN B 1 512 ? 10.117 20.453 -15.383 1 85.38 512 GLN B N 1
ATOM 9360 C CA . GLN B 1 512 ? 10.102 20.641 -16.828 1 85.38 512 GLN B CA 1
ATOM 9361 C C . GLN B 1 512 ? 10.07 22.125 -17.203 1 85.38 512 GLN B C 1
ATOM 9363 O O . GLN B 1 512 ? 10.75 22.547 -18.141 1 85.38 512 GLN B O 1
ATOM 9368 N N . HIS B 1 513 ? 9.312 22.812 -16.484 1 85.75 513 HIS B N 1
ATOM 9369 C CA . HIS B 1 513 ? 9.234 24.25 -16.734 1 85.75 513 HIS B CA 1
ATOM 9370 C C . HIS B 1 513 ? 10.586 24.938 -16.5 1 85.75 513 HIS B C 1
ATOM 9372 O O . HIS B 1 513 ? 11.008 25.766 -17.312 1 85.75 513 HIS B O 1
ATOM 9378 N N . ALA B 1 514 ? 11.156 24.609 -15.398 1 89.56 514 ALA B N 1
ATOM 9379 C CA . ALA B 1 514 ? 12.469 25.172 -15.094 1 89.56 514 ALA B CA 1
ATOM 9380 C C . ALA B 1 514 ? 13.5 24.781 -16.156 1 89.56 514 ALA B C 1
ATOM 9382 O O . ALA B 1 514 ? 14.312 25.609 -16.578 1 89.56 514 ALA B O 1
ATOM 9383 N N . CYS B 1 515 ? 13.461 23.578 -16.594 1 88.25 515 CYS B N 1
ATOM 9384 C CA . CYS B 1 515 ? 14.391 23.109 -17.609 1 88.25 515 CYS B CA 1
ATOM 9385 C C . CYS B 1 515 ? 14.164 23.828 -18.938 1 88.25 515 CYS B C 1
ATOM 9387 O O . CYS B 1 515 ? 15.125 24.234 -19.594 1 88.25 515 CYS B O 1
ATOM 9389 N N . ASP B 1 516 ? 12.961 23.984 -19.297 1 84.19 516 ASP B N 1
ATOM 9390 C CA . ASP B 1 516 ? 12.633 24.641 -20.562 1 84.19 516 ASP B CA 1
ATOM 9391 C C . ASP B 1 516 ? 13.062 26.109 -20.547 1 84.19 516 ASP B C 1
ATOM 9393 O O . ASP B 1 516 ? 13.594 26.609 -21.531 1 84.19 516 ASP B O 1
ATOM 9397 N N . LYS B 1 517 ? 12.82 26.719 -19.469 1 86 517 LYS B N 1
ATOM 9398 C CA . LYS B 1 517 ? 13.195 28.125 -19.359 1 86 517 LYS B CA 1
ATOM 9399 C C . LYS B 1 517 ? 14.719 28.281 -19.375 1 86 517 LYS B C 1
ATOM 9401 O O . LYS B 1 517 ? 15.234 29.234 -19.969 1 86 517 LYS B O 1
ATOM 9406 N N . LEU B 1 518 ? 15.359 27.438 -18.766 1 86.75 518 LEU B N 1
ATOM 9407 C CA . LEU B 1 518 ? 16.812 27.5 -18.719 1 86.75 518 LEU B CA 1
ATOM 9408 C C . LEU B 1 518 ? 17.422 27.188 -20.094 1 86.75 518 LEU B C 1
ATOM 9410 O O . LEU B 1 518 ? 18.391 27.812 -20.5 1 86.75 518 LEU B O 1
ATOM 9414 N N . LYS B 1 519 ? 16.844 26.234 -20.719 1 82.12 519 LYS B N 1
ATOM 9415 C CA . LYS B 1 519 ? 17.312 25.891 -22.047 1 82.12 519 LYS B CA 1
ATOM 9416 C C . LYS B 1 519 ? 17.047 27.031 -23.031 1 82.12 519 LYS B C 1
ATOM 9418 O O . LYS B 1 519 ? 17.844 27.281 -23.938 1 82.12 519 LYS B O 1
ATOM 9423 N N . GLY B 1 520 ? 15.93 27.594 -22.906 1 79 520 GLY B N 1
ATOM 9424 C CA . GLY B 1 520 ? 15.617 28.734 -23.75 1 79 520 GLY B CA 1
ATOM 9425 C C . GLY B 1 520 ? 16.594 29.891 -23.578 1 79 520 GLY B C 1
ATOM 9426 O O . GLY B 1 520 ? 16.922 30.562 -24.547 1 79 520 GLY B O 1
ATOM 9427 N N . LEU B 1 521 ? 17.016 30.047 -22.453 1 76.69 521 LEU B N 1
ATOM 9428 C CA . LEU B 1 521 ? 17.984 31.094 -22.172 1 76.69 521 LEU B CA 1
ATOM 9429 C C . LEU B 1 521 ? 19.344 30.75 -22.781 1 76.69 521 LEU B C 1
ATOM 9431 O O . LEU B 1 521 ? 20.062 31.641 -23.234 1 76.69 521 LEU B O 1
ATOM 9435 N N . THR B 1 522 ? 19.625 29.516 -22.859 1 72.81 522 THR B N 1
ATOM 9436 C CA . THR B 1 522 ? 20.938 29.094 -23.328 1 72.81 522 THR B CA 1
ATOM 9437 C C . THR B 1 522 ? 20.969 29.016 -24.859 1 72.81 522 THR B C 1
ATOM 9439 O O . THR B 1 522 ? 22.031 29.188 -25.469 1 72.81 522 THR B O 1
ATOM 9442 N N . VAL B 1 523 ? 19.812 28.688 -25.484 1 63.53 523 VAL B N 1
ATOM 9443 C CA . VAL B 1 523 ? 19.766 28.547 -26.938 1 63.53 523 VAL B CA 1
ATOM 9444 C C . VAL B 1 523 ? 19.734 29.938 -27.578 1 63.53 523 VAL B C 1
ATOM 9446 O O . VAL B 1 523 ? 20.312 30.141 -28.656 1 63.53 523 VAL B O 1
ATOM 9449 N N . ASP B 1 524 ? 18.828 30.859 -27.172 1 57.72 524 ASP B N 1
ATOM 9450 C CA . ASP B 1 524 ? 18.672 32.188 -27.797 1 57.72 524 ASP B CA 1
ATOM 9451 C C . ASP B 1 524 ? 20.016 32.906 -27.922 1 57.72 524 ASP B C 1
ATOM 9453 O O . ASP B 1 524 ? 20.188 33.75 -28.781 1 57.72 524 ASP B O 1
ATOM 9457 N N . LYS B 1 525 ? 20.875 32.75 -26.953 1 52.59 525 LYS B N 1
ATOM 9458 C CA . LYS B 1 525 ? 22.109 33.5 -27.109 1 52.59 525 LYS B CA 1
ATOM 9459 C C . LYS B 1 525 ? 23.141 32.688 -27.922 1 52.59 525 LYS B C 1
ATOM 9461 O O . LYS B 1 525 ? 23.234 31.469 -27.781 1 52.59 525 LYS B O 1
ATOM 9466 N N . GLU B 1 526 ? 23.25 33.094 -29.172 1 49.41 526 GLU B N 1
ATOM 9467 C CA . GLU B 1 526 ? 24.203 32.688 -30.188 1 49.41 526 GLU B CA 1
ATOM 9468 C C . GLU B 1 526 ? 25.359 31.891 -29.578 1 49.41 526 GLU B C 1
ATOM 9470 O O . GLU B 1 526 ? 26.078 31.172 -30.281 1 49.41 526 GLU B O 1
ATOM 9475 N N . GLN B 1 527 ? 25.891 32.281 -28.359 1 50.91 527 GLN B N 1
ATOM 9476 C CA . GLN B 1 527 ? 27.125 31.75 -27.812 1 50.91 527 GLN B CA 1
ATOM 9477 C C . GLN B 1 527 ? 26.859 30.547 -26.906 1 50.91 527 GLN B C 1
ATOM 9479 O O . GLN B 1 527 ? 26.047 30.609 -25.984 1 50.91 527 GLN B O 1
ATOM 9484 N N . CYS B 1 528 ? 26.953 29.312 -27.359 1 57.16 528 CYS B N 1
ATOM 9485 C CA . CYS B 1 528 ? 26.938 27.984 -26.781 1 57.16 528 CYS B CA 1
ATOM 9486 C C . CYS B 1 528 ? 27.359 28 -25.312 1 57.16 528 CYS B C 1
ATOM 9488 O O . CYS B 1 528 ? 28.516 28.297 -25.016 1 57.16 528 CYS B O 1
ATOM 9490 N N . VAL B 1 529 ? 26.469 28.266 -24.281 1 71.5 529 VAL B N 1
ATOM 9491 C CA . VAL B 1 529 ? 26.828 28.156 -22.875 1 71.5 529 VAL B CA 1
ATOM 9492 C C . VAL B 1 529 ? 27.438 26.781 -22.609 1 71.5 529 VAL B C 1
ATOM 9494 O O . VAL B 1 529 ? 26.781 25.75 -22.781 1 71.5 529 VAL B O 1
ATOM 9497 N N . LYS B 1 530 ? 28.766 26.797 -22.484 1 71.06 530 LYS B N 1
ATOM 9498 C CA . LYS B 1 530 ? 29.531 25.562 -22.375 1 71.06 530 LYS B CA 1
ATOM 9499 C C . LYS B 1 530 ? 29.562 25.062 -20.938 1 71.06 530 LYS B C 1
ATOM 9501 O O . LYS B 1 530 ? 29.719 23.859 -20.703 1 71.06 530 LYS B O 1
ATOM 9506 N N . ASP B 1 531 ? 29.453 26.078 -20.062 1 83.19 531 ASP B N 1
ATOM 9507 C CA . ASP B 1 531 ? 29.641 25.641 -18.688 1 83.19 531 ASP B CA 1
ATOM 9508 C C . ASP B 1 531 ? 28.641 26.312 -17.75 1 83.19 531 ASP B C 1
ATOM 9510 O O . ASP B 1 531 ? 27.953 27.25 -18.141 1 83.19 531 ASP B O 1
ATOM 9514 N N . GLU B 1 532 ? 28.5 25.828 -16.531 1 87.12 532 GLU B N 1
ATOM 9515 C CA . GLU B 1 532 ? 27.578 26.312 -15.508 1 87.12 532 GLU B CA 1
ATOM 9516 C C . GLU B 1 532 ? 27.922 27.734 -15.086 1 87.12 532 GLU B C 1
ATOM 9518 O O . GLU B 1 532 ? 27.031 28.531 -14.805 1 87.12 532 GLU B O 1
ATOM 9523 N N . LYS B 1 533 ? 29.203 27.984 -15.141 1 86.81 533 LYS B N 1
ATOM 9524 C CA . LYS B 1 533 ? 29.672 29.312 -14.742 1 86.81 533 LYS B CA 1
ATOM 9525 C C . LYS B 1 533 ? 29.141 30.375 -15.695 1 86.81 533 LYS B C 1
ATOM 9527 O O . LYS B 1 533 ? 28.688 31.438 -15.258 1 86.81 533 LYS B O 1
ATOM 9532 N N . GLU B 1 534 ? 29.203 30.078 -16.906 1 86.31 534 GLU B N 1
ATOM 9533 C CA . GLU B 1 534 ? 28.719 31.016 -17.906 1 86.31 534 GLU B CA 1
ATOM 9534 C C . GLU B 1 534 ? 27.203 31.188 -17.828 1 86.31 534 GLU B C 1
ATOM 9536 O O . GLU B 1 534 ? 26.688 32.312 -18 1 86.31 534 GLU B O 1
ATOM 9541 N N . ALA B 1 535 ? 26.594 30.109 -17.641 1 86.75 535 ALA B N 1
ATOM 9542 C CA . ALA B 1 535 ? 25.141 30.172 -17.5 1 86.75 535 ALA B CA 1
ATOM 9543 C C . ALA B 1 535 ? 24.734 31.047 -16.328 1 86.75 535 ALA B C 1
ATOM 9545 O O . ALA B 1 535 ? 23.781 31.828 -16.438 1 86.75 535 ALA B O 1
ATOM 9546 N N . CYS B 1 536 ? 25.406 30.922 -15.219 1 89.44 536 CYS B N 1
ATOM 9547 C CA . CYS B 1 536 ? 25.078 31.688 -14.016 1 89.44 536 CYS B CA 1
ATOM 9548 C C . CYS B 1 536 ? 25.422 33.156 -14.195 1 89.44 536 CYS B C 1
ATOM 9550 O O . CYS B 1 536 ? 24.75 34.031 -13.641 1 89.44 536 CYS B O 1
ATOM 9552 N N . ARG B 1 537 ? 26.469 33.406 -14.984 1 86.75 537 ARG B N 1
ATOM 9553 C CA . ARG B 1 537 ? 26.812 34.781 -15.297 1 86.75 537 ARG B CA 1
ATOM 9554 C C . ARG B 1 537 ? 25.703 35.438 -16.094 1 86.75 537 ARG B C 1
ATOM 9556 O O . ARG B 1 537 ? 25.344 36.594 -15.82 1 86.75 537 ARG B O 1
ATOM 9563 N N . ILE B 1 538 ? 25.219 34.719 -16.984 1 84.56 538 ILE B N 1
ATOM 9564 C CA . ILE B 1 538 ? 24.125 35.219 -17.812 1 84.56 538 ILE B CA 1
ATOM 9565 C C . ILE B 1 538 ? 22.891 35.469 -16.953 1 84.56 538 ILE B C 1
ATOM 9567 O O . ILE B 1 538 ? 22.219 36.5 -17.094 1 84.56 538 ILE B O 1
ATOM 9571 N N . LEU B 1 539 ? 22.641 34.625 -16.078 1 87.44 539 LEU B N 1
ATOM 9572 C CA . LEU B 1 539 ? 21.469 34.719 -15.219 1 87.44 539 LEU B CA 1
ATOM 9573 C C . LEU B 1 539 ? 21.609 35.875 -14.242 1 87.44 539 LEU B C 1
ATOM 9575 O O . LEU B 1 539 ? 20.609 36.469 -13.828 1 87.44 539 LEU B O 1
ATOM 9579 N N . ARG B 1 540 ? 22.75 36.156 -13.922 1 85.31 540 ARG B N 1
ATOM 9580 C CA . ARG B 1 540 ? 23 37.25 -12.984 1 85.31 540 ARG B CA 1
ATOM 9581 C C . ARG B 1 540 ? 22.859 38.594 -13.664 1 85.31 540 ARG B C 1
ATOM 9583 O O . ARG B 1 540 ? 22.375 39.562 -13.07 1 85.31 540 ARG B O 1
ATOM 9590 N N . THR B 1 541 ? 23.344 38.688 -14.852 1 79.19 541 THR B N 1
ATOM 9591 C CA . THR B 1 541 ? 23.516 40 -15.484 1 79.19 541 THR B CA 1
ATOM 9592 C C . THR B 1 541 ? 22.328 40.312 -16.391 1 79.19 541 THR B C 1
ATOM 9594 O O . THR B 1 541 ? 21.953 41.5 -16.531 1 79.19 541 THR B O 1
ATOM 9597 N N . GLU B 1 542 ? 21.875 39.312 -17.094 1 72.94 542 GLU B N 1
ATOM 9598 C CA . GLU B 1 542 ? 20.922 39.594 -18.172 1 72.94 542 GLU B CA 1
ATOM 9599 C C . GLU B 1 542 ? 19.484 39.531 -17.656 1 72.94 542 GLU B C 1
ATOM 9601 O O . GLU B 1 542 ? 19.188 38.75 -16.75 1 72.94 542 GLU B O 1
ATOM 9606 N N . ARG B 1 543 ? 18.734 40.531 -18.156 1 67.12 543 ARG B N 1
ATOM 9607 C CA . ARG B 1 543 ? 17.297 40.531 -17.844 1 67.12 543 ARG B CA 1
ATOM 9608 C C . ARG B 1 543 ? 16.594 39.375 -18.547 1 67.12 543 ARG B C 1
ATOM 9610 O O . ARG B 1 543 ? 16.75 39.188 -19.766 1 67.12 543 ARG B O 1
ATOM 9617 N N . VAL B 1 544 ? 16.094 38.406 -17.828 1 63.62 544 VAL B N 1
ATOM 9618 C CA . VAL B 1 544 ? 15.359 37.25 -18.375 1 63.62 544 VAL B CA 1
ATOM 9619 C C . VAL B 1 544 ? 14.078 37.75 -19.047 1 63.62 544 VAL B C 1
ATOM 9621 O O . VAL B 1 544 ? 13.281 38.438 -18.422 1 63.62 544 VAL B O 1
ATOM 9624 N N . PRO B 1 545 ? 13.977 37.688 -20.406 1 57.66 545 PRO B N 1
ATOM 9625 C CA . PRO B 1 545 ? 12.742 38.156 -21.047 1 57.66 545 PRO B CA 1
ATOM 9626 C C . PRO B 1 545 ? 11.508 37.406 -20.531 1 57.66 545 PRO B C 1
ATOM 9628 O O . PRO B 1 545 ? 11.586 36.219 -20.188 1 57.66 545 PRO B O 1
ATOM 9631 N N . GLN B 1 546 ? 10.516 38.156 -20.031 1 55.91 546 GLN B N 1
ATOM 9632 C CA . GLN B 1 546 ? 9.25 37.594 -19.562 1 55.91 546 GLN B CA 1
ATOM 9633 C C . GLN B 1 546 ? 8.688 36.594 -20.562 1 55.91 546 GLN B C 1
ATOM 9635 O O . GLN B 1 546 ? 8.109 35.562 -20.172 1 55.91 546 GLN B O 1
ATOM 9640 N N . HIS B 1 547 ? 8.555 36.969 -21.891 1 51.38 547 HIS B N 1
ATOM 9641 C CA . HIS B 1 547 ? 7.957 36.156 -22.938 1 51.38 547 HIS B CA 1
ATOM 9642 C C . HIS B 1 547 ? 9.023 35.594 -23.875 1 51.38 547 HIS B C 1
ATOM 9644 O O . HIS B 1 547 ? 9.797 36.375 -24.453 1 51.38 547 HIS B O 1
ATOM 9650 N N . LEU B 1 548 ? 9.625 34.625 -23.578 1 48.66 548 LEU B N 1
ATOM 9651 C CA . LEU B 1 548 ? 10.477 34.094 -24.641 1 48.66 548 LEU B CA 1
ATOM 9652 C C . LEU B 1 548 ? 9.625 33.562 -25.797 1 48.66 548 LEU B C 1
ATOM 9654 O O . LEU B 1 548 ? 8.594 32.938 -25.578 1 48.66 548 LEU B O 1
ATOM 9658 N N . ASN B 1 549 ? 9.711 34.125 -27.062 1 43.59 549 ASN B N 1
ATOM 9659 C CA . ASN B 1 549 ? 8.992 33.875 -28.312 1 43.59 549 ASN B CA 1
ATOM 9660 C C . ASN B 1 549 ? 8.641 32.406 -28.484 1 43.59 549 ASN B C 1
ATOM 9662 O O . ASN B 1 549 ? 7.602 32.094 -29.062 1 43.59 549 ASN B O 1
ATOM 9666 N N . SER B 1 550 ? 9.531 31.594 -28.562 1 42.38 550 SER B N 1
ATOM 9667 C CA . SER B 1 550 ? 9.352 30.188 -28.906 1 42.38 550 SER B CA 1
ATOM 9668 C C . SER B 1 550 ? 8.383 29.5 -27.953 1 42.38 550 SER B C 1
ATOM 9670 O O . SER B 1 550 ? 7.902 28.406 -28.234 1 42.38 550 SER B O 1
ATOM 9672 N N . GLU B 1 551 ? 8.023 29.984 -26.781 1 47.19 551 GLU B N 1
ATOM 9673 C CA . GLU B 1 551 ? 7.594 29.344 -25.531 1 47.19 551 GLU B CA 1
ATOM 9674 C C . GLU B 1 551 ? 6.098 29.516 -25.312 1 47.19 551 GLU B C 1
ATOM 9676 O O . GLU B 1 551 ? 5.543 28.984 -24.344 1 47.19 551 GLU B O 1
ATOM 9681 N N . ARG B 1 552 ? 5.531 30.516 -26 1 45.28 552 ARG B N 1
ATOM 9682 C CA . ARG B 1 552 ? 4.09 30.688 -25.844 1 45.28 552 ARG B CA 1
ATOM 9683 C C . ARG B 1 552 ? 3.367 29.359 -26.031 1 45.28 552 ARG B C 1
ATOM 9685 O O . ARG B 1 552 ? 2.326 29.109 -25.422 1 45.28 552 ARG B O 1
ATOM 9692 N N . LYS B 1 553 ? 3.891 28.734 -27.078 1 48.47 553 LYS B N 1
ATOM 9693 C CA . LYS B 1 553 ? 3.158 27.562 -27.562 1 48.47 553 LYS B CA 1
ATOM 9694 C C . LYS B 1 553 ? 3.146 26.453 -26.531 1 48.47 553 LYS B C 1
ATOM 9696 O O . LYS B 1 553 ? 2.242 25.609 -26.516 1 48.47 553 LYS B O 1
ATOM 9701 N N . SER B 1 554 ? 4.223 26.406 -25.594 1 51.56 554 SER B N 1
ATOM 9702 C CA . SER B 1 554 ? 4.285 25.219 -24.75 1 51.56 554 SER B CA 1
ATOM 9703 C C . SER B 1 554 ? 3.756 25.5 -23.359 1 51.56 554 SER B C 1
ATOM 9705 O O . SER B 1 554 ? 3.672 24.594 -22.516 1 51.56 554 SER B O 1
ATOM 9707 N N . GLU B 1 555 ? 3.438 26.75 -23.109 1 58.31 555 GLU B N 1
ATOM 9708 C CA . GLU B 1 555 ? 3.057 27.078 -21.734 1 58.31 555 GLU B CA 1
ATOM 9709 C C . GLU B 1 555 ? 1.569 26.828 -21.5 1 58.31 555 GLU B C 1
ATOM 9711 O O . GLU B 1 555 ? 0.736 27.172 -22.344 1 58.31 555 GLU B O 1
ATOM 9716 N N . THR B 1 556 ? 1.429 25.938 -20.672 1 62.12 556 THR B N 1
ATOM 9717 C CA . THR B 1 556 ? 0.059 25.641 -20.266 1 62.12 556 THR B CA 1
ATOM 9718 C C . THR B 1 556 ? -0.539 26.812 -19.484 1 62.12 556 THR B C 1
ATOM 9720 O O . THR B 1 556 ? 0.183 27.719 -19.047 1 62.12 556 THR B O 1
ATOM 9723 N N . VAL B 1 557 ? -1.759 26.859 -19.438 1 62.16 557 VAL B N 1
ATOM 9724 C CA . VAL B 1 557 ? -2.508 27.875 -18.719 1 62.16 557 VAL B CA 1
ATOM 9725 C C . VAL B 1 557 ? -1.983 28 -17.297 1 62.16 557 VAL B C 1
ATOM 9727 O O . VAL B 1 557 ? -1.918 29.094 -16.734 1 62.16 557 VAL B O 1
ATOM 9730 N N . VAL B 1 558 ? -1.402 26.953 -16.797 1 66.19 558 VAL B N 1
ATOM 9731 C CA . VAL B 1 558 ? -0.958 26.953 -15.398 1 66.19 558 VAL B CA 1
ATOM 9732 C C . VAL B 1 558 ? 0.46 27.5 -15.312 1 66.19 558 VAL B C 1
ATOM 9734 O O . VAL B 1 558 ? 0.782 28.25 -14.383 1 66.19 558 VAL B O 1
ATOM 9737 N N . THR B 1 559 ? 1.23 27.297 -16.328 1 72.69 559 THR B N 1
ATOM 9738 C CA . THR B 1 559 ? 2.648 27.641 -16.234 1 72.69 559 THR B CA 1
ATOM 9739 C C . THR B 1 559 ? 2.912 29.031 -16.781 1 72.69 559 THR B C 1
ATOM 9741 O O . THR B 1 559 ? 3.982 29.609 -16.562 1 72.69 559 THR B O 1
ATOM 9744 N N . SER B 1 560 ? 1.951 29.547 -17.453 1 70 560 SER B N 1
ATOM 9745 C CA . SER B 1 560 ? 2.166 30.844 -18.109 1 70 560 SER B CA 1
ATOM 9746 C C . SER B 1 560 ? 2.428 31.938 -17.094 1 70 560 SER B C 1
ATOM 9748 O O . SER B 1 560 ? 3.129 32.906 -17.391 1 70 560 SER B O 1
ATOM 9750 N N . LYS B 1 561 ? 1.94 31.703 -15.93 1 69.62 561 LYS B N 1
ATOM 9751 C CA . LYS B 1 561 ? 2.072 32.75 -14.938 1 69.62 561 LYS B CA 1
ATOM 9752 C C . LYS B 1 561 ? 3.264 32.531 -14.023 1 69.62 561 LYS B C 1
ATOM 9754 O O . LYS B 1 561 ? 3.508 33.281 -13.094 1 69.62 561 LYS B O 1
ATOM 9759 N N . TRP B 1 562 ? 4.047 31.562 -14.445 1 80.19 562 TRP B N 1
ATOM 9760 C CA . TRP B 1 562 ? 5.168 31.234 -13.57 1 80.19 562 TRP B CA 1
ATOM 9761 C C . TRP B 1 562 ? 6.438 31.938 -14.023 1 80.19 562 TRP B C 1
ATOM 9763 O O . TRP B 1 562 ? 6.828 31.844 -15.188 1 80.19 562 TRP B O 1
ATOM 9773 N N . ASN B 1 563 ? 6.973 32.781 -13.164 1 83.88 563 ASN B N 1
ATOM 9774 C CA . ASN B 1 563 ? 8.242 33.438 -13.422 1 83.88 563 ASN B CA 1
ATOM 9775 C C . ASN B 1 563 ? 9.344 32.938 -12.5 1 83.88 563 ASN B C 1
ATOM 9777 O O . ASN B 1 563 ? 9.93 33.688 -11.727 1 83.88 563 ASN B O 1
ATOM 9781 N N . MET B 1 564 ? 9.789 31.828 -12.758 1 88.12 564 MET B N 1
ATOM 9782 C CA . MET B 1 564 ? 10.688 31.141 -11.836 1 88.12 564 MET B CA 1
ATOM 9783 C C . MET B 1 564 ? 12.109 31.688 -11.953 1 88.12 564 MET B C 1
ATOM 9785 O O . MET B 1 564 ? 12.781 31.906 -10.945 1 88.12 564 MET B O 1
ATOM 9789 N N . LEU B 1 565 ? 12.578 31.938 -13.172 1 90.25 565 LEU B N 1
ATOM 9790 C CA . LEU B 1 565 ? 13.945 32.406 -13.367 1 90.25 565 LEU B CA 1
ATOM 9791 C C . LEU B 1 565 ? 14.117 33.844 -12.844 1 90.25 565 LEU B C 1
ATOM 9793 O O . LEU B 1 565 ? 15.141 34.156 -12.234 1 90.25 565 LEU B O 1
ATOM 9797 N N . ARG B 1 566 ? 13.125 34.594 -13.078 1 90.75 566 ARG B N 1
ATOM 9798 C CA . ARG B 1 566 ? 13.164 35.969 -12.562 1 90.75 566 ARG B CA 1
ATOM 9799 C C . ARG B 1 566 ? 13.172 36 -11.039 1 90.75 566 ARG B C 1
ATOM 9801 O O . ARG B 1 566 ? 13.867 36.781 -10.422 1 90.75 566 ARG B O 1
ATOM 9808 N N . ASP B 1 567 ? 12.406 35.156 -10.508 1 92.25 567 ASP B N 1
ATOM 9809 C CA . ASP B 1 567 ? 12.344 35.031 -9.055 1 92.25 567 ASP B CA 1
ATOM 9810 C C . ASP B 1 567 ? 13.672 34.531 -8.484 1 92.25 567 ASP B C 1
ATOM 9812 O O . ASP B 1 567 ? 14.117 35 -7.43 1 92.25 567 ASP B O 1
ATOM 9816 N N . ALA B 1 568 ? 14.312 33.656 -9.18 1 94.88 568 ALA B N 1
ATOM 9817 C CA . ALA B 1 568 ? 15.609 33.156 -8.734 1 94.88 568 ALA B CA 1
ATOM 9818 C C . ALA B 1 568 ? 16.672 34.219 -8.797 1 94.88 568 ALA B C 1
ATOM 9820 O O . ALA B 1 568 ? 17.516 34.344 -7.902 1 94.88 568 ALA B O 1
ATOM 9821 N N . GLN B 1 569 ? 16.578 35 -9.797 1 94 569 GLN B N 1
ATOM 9822 C CA . GLN B 1 569 ? 17.5 36.125 -9.938 1 94 569 GLN B CA 1
ATOM 9823 C C . GLN B 1 569 ? 17.328 37.125 -8.797 1 94 569 GLN B C 1
ATOM 9825 O O . GLN B 1 569 ? 18.312 37.594 -8.219 1 94 569 GLN B O 1
ATOM 9830 N N . ARG B 1 570 ? 16.094 37.406 -8.609 1 93.44 570 ARG B N 1
ATOM 9831 C CA . ARG B 1 570 ? 15.766 38.344 -7.539 1 93.44 570 ARG B CA 1
ATOM 9832 C C . ARG B 1 570 ? 16.266 37.844 -6.191 1 93.44 570 ARG B C 1
ATOM 9834 O O . ARG B 1 570 ? 16.844 38.594 -5.41 1 93.44 570 ARG B O 1
ATOM 9841 N N . LEU B 1 571 ? 16.078 36.625 -5.918 1 96 571 LEU B N 1
ATOM 9842 C CA . LEU B 1 571 ? 16.531 36.031 -4.664 1 96 571 LEU B CA 1
ATOM 9843 C C . LEU B 1 571 ? 18.047 36.062 -4.566 1 96 571 LEU B C 1
ATOM 9845 O O . LEU B 1 571 ? 18.609 36.375 -3.518 1 96 571 LEU B O 1
ATOM 9849 N N . ALA B 1 572 ? 18.719 35.656 -5.637 1 95.38 572 ALA B N 1
ATOM 9850 C CA . ALA B 1 572 ? 20.172 35.656 -5.652 1 95.38 572 ALA B CA 1
ATOM 9851 C C . ALA B 1 572 ? 20.75 37.031 -5.367 1 95.38 572 ALA B C 1
ATOM 9853 O O . ALA B 1 572 ? 21.703 37.156 -4.605 1 95.38 572 ALA B O 1
ATOM 9854 N N . ARG B 1 573 ? 20.141 38.031 -5.926 1 93.06 573 ARG B N 1
ATOM 9855 C CA . ARG B 1 573 ? 20.578 39.375 -5.707 1 93.06 573 ARG B CA 1
ATOM 9856 C C . ARG B 1 573 ? 20.438 39.781 -4.238 1 93.06 573 ARG B C 1
ATOM 9858 O O . ARG B 1 573 ? 21.344 40.406 -3.664 1 93.06 573 ARG B O 1
ATOM 9865 N N . ASN B 1 574 ? 19.328 39.438 -3.684 1 93.88 574 ASN B N 1
ATOM 9866 C CA . ASN B 1 574 ? 19.062 39.781 -2.287 1 93.88 574 ASN B CA 1
ATOM 9867 C C . ASN B 1 574 ? 20 39.031 -1.345 1 93.88 574 ASN B C 1
ATOM 9869 O O . ASN B 1 574 ? 20.391 39.562 -0.303 1 93.88 574 ASN B O 1
ATOM 9873 N N . LEU B 1 575 ? 20.359 37.812 -1.71 1 94.25 575 LEU B N 1
ATOM 9874 C CA . LEU B 1 575 ? 21.266 37.031 -0.892 1 94.25 575 LEU B CA 1
ATOM 9875 C C . LEU B 1 575 ? 22.688 37.562 -0.977 1 94.25 575 LEU B C 1
ATOM 9877 O O . LEU B 1 575 ? 23.406 37.594 0.028 1 94.25 575 LEU B O 1
ATOM 9881 N N . MET B 1 576 ? 23.062 38 -2.104 1 91.5 576 MET B N 1
ATOM 9882 C CA . MET B 1 576 ? 24.422 38.469 -2.338 1 91.5 576 MET B CA 1
ATOM 9883 C C . MET B 1 576 ? 24.688 39.75 -1.569 1 91.5 576 MET B C 1
ATOM 9885 O O . MET B 1 576 ? 25.844 40.062 -1.273 1 91.5 576 MET B O 1
ATOM 9889 N N . LEU B 1 577 ? 23.672 40.375 -1.135 1 90.19 577 LEU B N 1
ATOM 9890 C CA . LEU B 1 577 ? 23.812 41.625 -0.396 1 90.19 577 LEU B CA 1
ATOM 9891 C C . LEU B 1 577 ? 24.125 41.344 1.073 1 90.19 577 LEU B C 1
ATOM 9893 O O . LEU B 1 577 ? 24.531 42.25 1.799 1 90.19 577 LEU B O 1
ATOM 9897 N N . ARG B 1 578 ? 24.109 40.156 1.421 1 90.5 578 ARG B N 1
ATOM 9898 C CA . ARG B 1 578 ? 24.281 39.812 2.828 1 90.5 578 ARG B CA 1
ATOM 9899 C C . ARG B 1 578 ? 25.625 39.094 3.051 1 90.5 578 ARG B C 1
ATOM 9901 O O . ARG B 1 578 ? 26.047 38.281 2.229 1 90.5 578 ARG B O 1
ATOM 9908 N N . GLU B 1 579 ? 26.219 39.344 4.207 1 87.19 579 GLU B N 1
ATOM 9909 C CA . GLU B 1 579 ? 27.516 38.75 4.523 1 87.19 579 GLU B CA 1
ATOM 9910 C C . GLU B 1 579 ? 27.359 37.312 5.012 1 87.19 579 GLU B C 1
ATOM 9912 O O . GLU B 1 579 ? 28.219 36.469 4.773 1 87.19 579 GLU B O 1
ATOM 9917 N N . ASN B 1 580 ? 26.328 37.125 5.719 1 90.75 580 ASN B N 1
ATOM 9918 C CA . ASN B 1 580 ? 26.078 35.781 6.254 1 90.75 580 ASN B CA 1
ATOM 9919 C C . ASN B 1 580 ? 25.219 34.969 5.32 1 90.75 580 ASN B C 1
ATOM 9921 O O . ASN B 1 580 ? 24.406 34.156 5.777 1 90.75 580 ASN B O 1
ATOM 9925 N N . ARG B 1 581 ? 25.344 35.219 4.051 1 92.5 581 ARG B N 1
ATOM 9926 C CA . ARG B 1 581 ? 24.453 34.594 3.061 1 92.5 581 ARG B CA 1
ATOM 9927 C C . ARG B 1 581 ? 24.531 33.094 3.109 1 92.5 581 ARG B C 1
ATOM 9929 O O . ARG B 1 581 ? 23.516 32.406 3.039 1 92.5 581 ARG B O 1
ATOM 9936 N N . TRP B 1 582 ? 25.703 32.531 3.234 1 93.19 582 TRP B N 1
ATOM 9937 C CA . TRP B 1 582 ? 25.859 31.078 3.158 1 93.19 582 TRP B CA 1
ATOM 9938 C C . TRP B 1 582 ? 25.312 30.406 4.414 1 93.19 582 TRP B C 1
ATOM 9940 O O . TRP B 1 582 ? 24.828 29.266 4.359 1 93.19 582 TRP B O 1
ATOM 9950 N N . GLN B 1 583 ? 25.359 31.062 5.562 1 92.69 583 GLN B N 1
ATOM 9951 C CA . GLN B 1 583 ? 24.734 30.562 6.77 1 92.69 583 GLN B CA 1
ATOM 9952 C C . GLN B 1 583 ? 23.203 30.531 6.617 1 92.69 583 GLN B C 1
ATOM 9954 O O . GLN B 1 583 ? 22.562 29.562 7.027 1 92.69 583 GLN B O 1
ATOM 9959 N N . ILE B 1 584 ? 22.734 31.547 5.996 1 94.5 584 ILE B N 1
ATOM 9960 C CA . ILE B 1 584 ? 21.297 31.641 5.75 1 94.5 584 ILE B CA 1
ATOM 9961 C C . ILE B 1 584 ? 20.859 30.531 4.785 1 94.5 584 ILE B C 1
ATOM 9963 O O . ILE B 1 584 ? 19.891 29.828 5.039 1 94.5 584 ILE B O 1
ATOM 9967 N N . ILE B 1 585 ? 21.641 30.375 3.707 1 96 585 ILE B N 1
ATOM 9968 C CA . ILE B 1 585 ? 21.312 29.391 2.678 1 96 585 ILE B CA 1
ATOM 9969 C C . ILE B 1 585 ? 21.328 27.984 3.279 1 96 585 ILE B C 1
ATOM 9971 O O . ILE B 1 585 ? 20.391 27.203 3.061 1 96 585 ILE B O 1
ATOM 9975 N N . CYS B 1 586 ? 22.297 27.703 4.07 1 96.38 586 CYS B N 1
ATOM 9976 C CA . CYS B 1 586 ? 22.375 26.391 4.703 1 96.38 586 CYS B CA 1
ATOM 9977 C C . CYS B 1 586 ? 21.203 26.156 5.637 1 96.38 586 CYS B C 1
ATOM 9979 O O . CYS B 1 586 ? 20.578 25.078 5.605 1 96.38 586 CYS B O 1
ATOM 9981 N N . SER B 1 587 ? 20.922 27.109 6.379 1 96 587 SER B N 1
ATOM 9982 C CA . SER B 1 587 ? 19.844 26.984 7.355 1 96 587 SER B CA 1
ATOM 9983 C C . SER B 1 587 ? 18.5 26.781 6.672 1 96 587 SER B C 1
ATOM 9985 O O . SER B 1 587 ? 17.688 25.953 7.113 1 96 587 SER B O 1
ATOM 9987 N N . VAL B 1 588 ? 18.25 27.469 5.633 1 96.94 588 VAL B N 1
ATOM 9988 C CA . VAL B 1 588 ? 16.984 27.344 4.914 1 96.94 588 VAL B CA 1
ATOM 9989 C C . VAL B 1 588 ? 16.891 25.969 4.258 1 96.94 588 VAL B C 1
ATOM 9991 O O . VAL B 1 588 ? 15.836 25.328 4.301 1 96.94 588 VAL B O 1
ATOM 9994 N N . TRP B 1 589 ? 17.953 25.531 3.646 1 98 589 TRP B N 1
ATOM 9995 C CA . TRP B 1 589 ? 17.953 24.219 3.01 1 98 589 TRP B CA 1
ATOM 9996 C C . TRP B 1 589 ? 17.688 23.109 4.035 1 98 589 TRP B C 1
ATOM 9998 O O . TRP B 1 589 ? 16.953 22.172 3.766 1 98 589 TRP B O 1
ATOM 10008 N N . VAL B 1 590 ? 18.297 23.203 5.188 1 97.5 590 VAL B N 1
ATOM 10009 C CA . VAL B 1 590 ? 18.078 22.203 6.227 1 97.5 590 VAL B CA 1
ATOM 10010 C C . VAL B 1 590 ? 16.625 22.234 6.664 1 97.5 590 VAL B C 1
ATOM 10012 O O . VAL B 1 590 ? 16 21.172 6.836 1 97.5 590 VAL B O 1
ATOM 10015 N N . GLU B 1 591 ? 16.078 23.391 6.797 1 97 591 GLU B N 1
ATOM 10016 C CA . GLU B 1 591 ? 14.68 23.5 7.184 1 97 591 GLU B CA 1
ATOM 10017 C C . GLU B 1 591 ? 13.773 22.906 6.105 1 97 591 GLU B C 1
ATOM 10019 O O . GLU B 1 591 ? 12.789 22.219 6.418 1 97 591 GLU B O 1
ATOM 10024 N N . MET B 1 592 ? 14.086 23.219 4.883 1 97.19 592 MET B N 1
ATOM 10025 C CA . MET B 1 592 ? 13.305 22.641 3.787 1 97.19 592 MET B CA 1
ATOM 10026 C C . MET B 1 592 ? 13.375 21.125 3.801 1 97.19 592 MET B C 1
ATOM 10028 O O . MET B 1 592 ? 12.375 20.453 3.557 1 97.19 592 MET B O 1
ATOM 10032 N N . LEU B 1 593 ? 14.539 20.656 4.043 1 97.5 593 LEU B N 1
ATOM 10033 C CA . LEU B 1 593 ? 14.719 19.203 4.125 1 97.5 593 LEU B CA 1
ATOM 10034 C C . LEU B 1 593 ? 13.914 18.625 5.285 1 97.5 593 LEU B C 1
ATOM 10036 O O . LEU B 1 593 ? 13.273 17.578 5.137 1 97.5 593 LEU B O 1
ATOM 10040 N N . CYS B 1 594 ? 13.953 19.281 6.363 1 95.81 594 CYS B N 1
ATOM 10041 C CA . CYS B 1 594 ? 13.188 18.828 7.527 1 95.81 594 CYS B CA 1
ATOM 10042 C C . CYS B 1 594 ? 11.695 18.859 7.238 1 95.81 594 CYS B C 1
ATOM 10044 O O . CYS B 1 594 ? 10.969 17.938 7.629 1 95.81 594 CYS B O 1
ATOM 10046 N N . TYR B 1 595 ? 11.289 19.891 6.57 1 94.75 595 TYR B N 1
ATOM 10047 C CA . TYR B 1 595 ? 9.883 19.984 6.191 1 94.75 595 TYR B CA 1
ATOM 10048 C C . TYR B 1 595 ? 9.477 18.828 5.289 1 94.75 595 TYR B C 1
ATOM 10050 O O . TYR B 1 595 ? 8.438 18.188 5.504 1 94.75 595 TYR B O 1
ATOM 10058 N N . ALA B 1 596 ? 10.258 18.562 4.312 1 95 596 ALA B N 1
ATOM 10059 C CA . ALA B 1 596 ? 9.984 17.453 3.391 1 95 596 ALA B CA 1
ATOM 10060 C C . ALA B 1 596 ? 9.953 16.125 4.133 1 95 596 ALA B C 1
ATOM 10062 O O . ALA B 1 596 ? 9.055 15.305 3.902 1 95 596 ALA B O 1
ATOM 10063 N N . ALA B 1 597 ? 10.852 15.914 4.973 1 94.88 597 ALA B N 1
ATOM 10064 C CA . ALA B 1 597 ? 10.961 14.656 5.715 1 94.88 597 ALA B CA 1
ATOM 10065 C C . ALA B 1 597 ? 9.766 14.469 6.645 1 94.88 597 ALA B C 1
ATOM 10067 O O . ALA B 1 597 ? 9.195 13.375 6.719 1 94.88 597 ALA B O 1
ATOM 10068 N N . ALA B 1 598 ? 9.352 15.516 7.266 1 90.75 598 ALA B N 1
ATOM 10069 C CA . ALA B 1 598 ? 8.297 15.438 8.273 1 90.75 598 ALA B CA 1
ATOM 10070 C C . ALA B 1 598 ? 6.93 15.25 7.617 1 90.75 598 ALA B C 1
ATOM 10072 O O . ALA B 1 598 ? 6.035 14.625 8.195 1 90.75 598 ALA B O 1
ATOM 10073 N N . ASN B 1 599 ? 6.789 15.758 6.484 1 87.44 599 ASN B N 1
ATOM 10074 C CA . ASN B 1 599 ? 5.477 15.742 5.848 1 87.44 599 ASN B CA 1
ATOM 10075 C C . ASN B 1 599 ? 5.371 14.625 4.812 1 87.44 599 ASN B C 1
ATOM 10077 O O . ASN B 1 599 ? 4.344 14.484 4.148 1 87.44 599 ASN B O 1
ATOM 10081 N N . CYS B 1 600 ? 6.395 13.867 4.711 1 89 600 CYS B N 1
ATOM 10082 C CA . CYS B 1 600 ? 6.383 12.711 3.824 1 89 600 CYS B CA 1
ATOM 10083 C C . CYS B 1 600 ? 5.75 11.508 4.508 1 89 600 CYS B C 1
ATOM 10085 O O . CYS B 1 600 ? 5.91 11.312 5.715 1 89 600 CYS B O 1
ATOM 10087 N N . SER B 1 601 ? 5.023 10.719 3.705 1 83.88 601 SER B N 1
ATOM 10088 C CA . SER B 1 601 ? 4.371 9.531 4.254 1 83.88 601 SER B CA 1
ATOM 10089 C C . SER B 1 601 ? 5.395 8.5 4.715 1 83.88 601 SER B C 1
ATOM 10091 O O . SER B 1 601 ? 6.461 8.367 4.113 1 83.88 601 SER B O 1
ATOM 10093 N N . THR B 1 602 ? 5.074 7.727 5.738 1 86.88 602 THR B N 1
ATOM 10094 C CA . THR B 1 602 ? 5.941 6.695 6.293 1 86.88 602 THR B CA 1
ATOM 10095 C C . THR B 1 602 ? 6.215 5.605 5.262 1 86.88 602 THR B C 1
ATOM 10097 O O . THR B 1 602 ? 7.305 5.031 5.23 1 86.88 602 THR B O 1
ATOM 10100 N N . ASP B 1 603 ? 5.301 5.418 4.371 1 86.56 603 ASP B N 1
ATOM 10101 C CA . ASP B 1 603 ? 5.457 4.383 3.357 1 86.56 603 ASP B CA 1
ATOM 10102 C C . ASP B 1 603 ? 6.609 4.711 2.41 1 86.56 603 ASP B C 1
ATOM 10104 O O . ASP B 1 603 ? 7.367 3.824 2.014 1 86.56 603 ASP B O 1
ATOM 10108 N N . TYR B 1 604 ? 6.727 5.957 2.15 1 90 604 TYR B N 1
ATOM 10109 C CA . TYR B 1 604 ? 7.789 6.348 1.228 1 90 604 TYR B CA 1
ATOM 10110 C C . TYR B 1 604 ? 9.148 6.281 1.902 1 90 604 TYR B C 1
ATOM 10112 O O . TYR B 1 604 ? 10.156 5.969 1.257 1 90 604 TYR B O 1
ATOM 10120 N N . HIS B 1 605 ? 9.156 6.551 3.135 1 93 605 HIS B N 1
ATOM 10121 C CA . HIS B 1 605 ? 10.406 6.383 3.865 1 93 605 HIS B CA 1
ATOM 10122 C C . HIS B 1 605 ? 10.805 4.914 3.945 1 93 605 HIS B C 1
ATOM 10124 O O . HIS B 1 605 ? 11.984 4.578 3.816 1 93 605 HIS B O 1
ATOM 10130 N N . SER B 1 606 ? 9.828 4.09 4.168 1 92.12 606 SER B N 1
ATOM 10131 C CA . SER B 1 606 ? 10.102 2.656 4.199 1 92.12 606 SER B CA 1
ATOM 10132 C C . SER B 1 606 ? 10.617 2.16 2.852 1 92.12 606 SER B C 1
ATOM 10134 O O . SER B 1 606 ? 11.469 1.274 2.795 1 92.12 606 SER B O 1
ATOM 10136 N N . GLU B 1 607 ? 10.094 2.76 1.858 1 91.62 607 GLU B N 1
ATOM 10137 C CA . GLU B 1 607 ? 10.562 2.398 0.525 1 91.62 607 GLU B CA 1
ATOM 10138 C C . GLU B 1 607 ? 11.992 2.893 0.293 1 91.62 607 GLU B C 1
ATOM 10140 O O . GLU B 1 607 ? 12.789 2.219 -0.361 1 91.62 607 GLU B O 1
ATOM 10145 N N . GLN B 1 608 ? 12.289 4.016 0.803 1 92.88 608 GLN B N 1
ATOM 10146 C CA . GLN B 1 608 ? 13.617 4.594 0.615 1 92.88 608 GLN B CA 1
ATOM 10147 C C . GLN B 1 608 ? 14.68 3.781 1.349 1 92.88 608 GLN B C 1
ATOM 10149 O O . GLN B 1 608 ? 15.812 3.68 0.886 1 92.88 608 GLN B O 1
ATOM 10154 N N . ILE B 1 609 ? 14.312 3.143 2.406 1 93.44 609 ILE B N 1
ATOM 10155 C CA . ILE B 1 609 ? 15.266 2.371 3.191 1 93.44 609 ILE B CA 1
ATOM 10156 C C . ILE B 1 609 ? 15.742 1.165 2.385 1 93.44 609 ILE B C 1
ATOM 10158 O O . ILE B 1 609 ? 16.906 0.78 2.465 1 93.44 609 ILE B O 1
ATOM 10162 N N . ARG B 1 610 ? 14.914 0.654 1.575 1 91.38 610 ARG B N 1
ATOM 10163 C CA . ARG B 1 610 ? 15.305 -0.52 0.803 1 91.38 610 ARG B CA 1
ATOM 10164 C C . ARG B 1 610 ? 16.156 -0.126 -0.397 1 91.38 610 ARG B C 1
ATOM 10166 O O . ARG B 1 610 ? 16.797 -0.981 -1.026 1 91.38 610 ARG B O 1
ATOM 10173 N N . ARG B 1 611 ? 16.141 1.143 -0.709 1 90.5 611 ARG B N 1
ATOM 10174 C CA . ARG B 1 611 ? 16.938 1.631 -1.834 1 90.5 611 ARG B CA 1
ATOM 10175 C C . ARG B 1 611 ? 18.297 2.143 -1.367 1 90.5 611 ARG B C 1
ATOM 10177 O O . ARG B 1 611 ? 18.922 2.965 -2.041 1 90.5 611 ARG B O 1
ATOM 10184 N N . GLY B 1 612 ? 18.688 1.737 -0.27 1 89.5 612 GLY B N 1
ATOM 10185 C CA . GLY B 1 612 ? 19.984 2.119 0.236 1 89.5 612 GLY B CA 1
ATOM 10186 C C . GLY B 1 612 ? 19.938 3.27 1.223 1 89.5 612 GLY B C 1
ATOM 10187 O O . GLY B 1 612 ? 20.969 3.838 1.58 1 89.5 612 GLY B O 1
ATOM 10188 N N . GLY B 1 613 ? 18.719 3.65 1.561 1 88.44 613 GLY B N 1
ATOM 10189 C CA . GLY B 1 613 ? 18.578 4.742 2.51 1 88.44 613 GLY B CA 1
ATOM 10190 C C . GLY B 1 613 ? 18.734 6.109 1.873 1 88.44 613 GLY B C 1
ATOM 10191 O O . GLY B 1 613 ? 18.828 6.223 0.648 1 88.44 613 GLY B O 1
ATOM 10192 N N . GLY B 1 614 ? 18.609 7.145 2.672 1 92 614 GLY B N 1
ATOM 10193 C CA . GLY B 1 614 ? 18.734 8.531 2.242 1 92 614 GLY B CA 1
ATOM 10194 C C . GLY B 1 614 ? 18.703 9.516 3.395 1 92 614 GLY B C 1
ATOM 10195 O O . GLY B 1 614 ? 18.188 9.203 4.469 1 92 614 GLY B O 1
ATOM 10196 N N . LEU B 1 615 ? 19.297 10.602 3.131 1 96.19 615 LEU B N 1
ATOM 10197 C CA . LEU B 1 615 ? 19.375 11.641 4.152 1 96.19 615 LEU B CA 1
ATOM 10198 C C . LEU B 1 615 ? 17.984 12.062 4.621 1 96.19 615 LEU B C 1
ATOM 10200 O O . LEU B 1 615 ? 17.766 12.281 5.812 1 96.19 615 LEU B O 1
ATOM 10204 N N . VAL B 1 616 ? 17.062 12.133 3.727 1 96.44 616 VAL B N 1
ATOM 10205 C CA . VAL B 1 616 ? 15.703 12.57 4.051 1 96.44 616 VAL B CA 1
ATOM 10206 C C . VAL B 1 616 ? 15.086 11.617 5.07 1 96.44 616 VAL B C 1
ATOM 10208 O O . VAL B 1 616 ? 14.359 12.047 5.973 1 96.44 616 VAL B O 1
ATOM 10211 N N . THR B 1 617 ? 15.328 10.383 5.016 1 95.81 617 THR B N 1
ATOM 10212 C CA . THR B 1 617 ? 14.789 9.391 5.941 1 95.81 617 THR B CA 1
ATOM 10213 C C . THR B 1 617 ? 15.492 9.469 7.293 1 95.81 617 THR B C 1
ATOM 10215 O O . THR B 1 617 ? 14.875 9.258 8.336 1 95.81 617 THR B O 1
ATOM 10218 N N . HIS B 1 618 ? 16.781 9.766 7.273 1 95.81 618 HIS B N 1
ATOM 10219 C CA . HIS B 1 618 ? 17.5 9.977 8.523 1 95.81 618 HIS B CA 1
ATOM 10220 C C . HIS B 1 618 ? 16.953 11.172 9.289 1 95.81 618 HIS B C 1
ATOM 10222 O O . HIS B 1 618 ? 16.719 11.086 10.5 1 95.81 618 HIS B O 1
ATOM 10228 N N . VAL B 1 619 ? 16.719 12.188 8.523 1 95.38 619 VAL B N 1
ATOM 10229 C CA . VAL B 1 619 ? 16.172 13.398 9.133 1 95.38 619 VAL B CA 1
ATOM 10230 C C . VAL B 1 619 ? 14.766 13.125 9.656 1 95.38 619 VAL B C 1
ATOM 10232 O O . VAL B 1 619 ? 14.391 13.609 10.727 1 95.38 619 VAL B O 1
ATOM 10235 N N . TRP B 1 620 ? 14.023 12.328 8.961 1 93.75 620 TRP B N 1
ATOM 10236 C CA . TRP B 1 620 ? 12.664 11.977 9.352 1 93.75 620 TRP B CA 1
ATOM 10237 C C . TRP B 1 620 ? 12.648 11.297 10.719 1 93.75 620 TRP B C 1
ATOM 10239 O O . TRP B 1 620 ? 11.875 11.672 11.602 1 93.75 620 TRP B O 1
ATOM 10249 N N . ILE B 1 621 ? 13.562 10.383 10.93 1 91.81 621 ILE B N 1
ATOM 10250 C CA . ILE B 1 621 ? 13.578 9.625 12.18 1 91.81 621 ILE B CA 1
ATOM 10251 C C . ILE B 1 621 ? 14.055 10.523 13.32 1 91.81 621 ILE B C 1
ATOM 10253 O O . ILE B 1 621 ? 13.57 10.414 14.445 1 91.81 621 ILE B O 1
ATOM 10257 N N . LEU B 1 622 ? 14.977 11.344 13.016 1 91.19 622 LEU B N 1
ATOM 10258 C CA . LEU B 1 622 ? 15.477 12.266 14.039 1 91.19 622 LEU B CA 1
ATOM 10259 C C . LEU B 1 622 ? 14.375 13.227 14.484 1 91.19 622 LEU B C 1
ATOM 10261 O O . LEU B 1 622 ? 14.258 13.523 15.672 1 91.19 622 LEU B O 1
ATOM 10265 N N . LEU B 1 623 ? 13.578 13.609 13.562 1 89.19 623 LEU B N 1
ATOM 10266 C CA . LEU B 1 623 ? 12.492 14.539 13.883 1 89.19 623 LEU B CA 1
ATOM 10267 C C . LEU B 1 623 ? 11.344 13.812 14.57 1 89.19 623 LEU B C 1
ATOM 10269 O O . LEU B 1 623 ? 10.664 14.391 15.414 1 89.19 623 LEU B O 1
ATOM 10273 N N . ALA B 1 624 ? 11.102 12.594 14.18 1 84.5 624 ALA B N 1
ATOM 10274 C CA . ALA B 1 624 ? 9.984 11.82 14.711 1 84.5 624 ALA B CA 1
ATOM 10275 C C . ALA B 1 624 ? 10.125 11.641 16.219 1 84.5 624 ALA B C 1
ATOM 10277 O O . ALA B 1 624 ? 9.117 11.562 16.938 1 84.5 624 ALA B O 1
ATOM 10278 N N . HIS B 1 625 ? 11.281 11.625 16.672 1 82.38 625 HIS B N 1
ATOM 10279 C CA . HIS B 1 625 ? 11.508 11.445 18.094 1 82.38 625 HIS B CA 1
ATOM 10280 C C . HIS B 1 625 ? 11.297 12.75 18.859 1 82.38 625 HIS B C 1
ATOM 10282 O O . HIS B 1 625 ? 11.203 12.75 20.094 1 82.38 625 HIS B O 1
ATOM 10288 N N . LYS B 1 626 ? 11.172 13.852 18.172 1 77.06 626 LYS B N 1
ATOM 10289 C CA . LYS B 1 626 ? 11.055 15.148 18.844 1 77.06 626 LYS B CA 1
ATOM 10290 C C . LYS B 1 626 ? 9.672 15.758 18.609 1 77.06 626 LYS B C 1
ATOM 10292 O O . LYS B 1 626 ? 9.445 16.922 18.922 1 77.06 626 LYS B O 1
ATOM 10297 N N . THR B 1 627 ? 8.75 15.133 17.938 1 66.25 627 THR B N 1
ATOM 10298 C CA . THR B 1 627 ? 7.434 15.695 17.641 1 66.25 627 THR B CA 1
ATOM 10299 C C . THR B 1 627 ? 6.367 15.055 18.531 1 66.25 627 THR B C 1
ATOM 10301 O O . THR B 1 627 ? 6.539 13.93 19.016 1 66.25 627 THR B O 1
ATOM 10304 N N . ASP B 1 628 ? 5.402 15.969 18.906 1 57.81 628 ASP B N 1
ATOM 10305 C CA . ASP B 1 628 ? 4.297 15.578 19.766 1 57.81 628 ASP B CA 1
ATOM 10306 C C . ASP B 1 628 ? 3.201 14.867 18.969 1 57.81 628 ASP B C 1
ATOM 10308 O O . ASP B 1 628 ? 2.059 14.773 19.422 1 57.81 628 ASP B O 1
ATOM 10312 N N . LYS B 1 629 ? 3.406 14.594 17.875 1 53.91 629 LYS B N 1
ATOM 10313 C CA . LYS B 1 629 ? 2.318 14.016 17.078 1 53.91 629 LYS B CA 1
ATOM 10314 C C . LYS B 1 629 ? 1.62 12.898 17.844 1 53.91 629 LYS B C 1
ATOM 10316 O O . LYS B 1 629 ? 0.418 12.68 17.672 1 53.91 629 LYS B O 1
ATOM 10321 N N . TYR B 1 630 ? 2.258 12.328 18.891 1 54.94 630 TYR B N 1
ATOM 10322 C CA . TYR B 1 630 ? 1.64 11.172 19.516 1 54.94 630 TYR B CA 1
ATOM 10323 C C . TYR B 1 630 ? 1.371 11.43 21 1 54.94 630 TYR B C 1
ATOM 10325 O O . TYR B 1 630 ? 1.582 10.555 21.828 1 54.94 630 TYR B O 1
ATOM 10333 N N . HIS B 1 631 ? 0.866 12.727 21.203 1 53.88 631 HIS B N 1
ATOM 10334 C CA . HIS B 1 631 ? 0.526 13.109 22.562 1 53.88 631 HIS B CA 1
ATOM 10335 C C . HIS B 1 631 ? -0.912 12.727 22.906 1 53.88 631 HIS B C 1
ATOM 10337 O O . HIS B 1 631 ? -1.801 12.836 22.062 1 53.88 631 HIS B O 1
ATOM 10343 N N . ILE B 1 632 ? -1.005 11.938 24.031 1 55.84 632 ILE B N 1
ATOM 10344 C CA . ILE B 1 632 ? -2.324 11.602 24.562 1 55.84 632 ILE B CA 1
ATOM 10345 C C . ILE B 1 632 ? -2.756 12.641 25.594 1 55.84 632 ILE B C 1
ATOM 10347 O O . ILE B 1 632 ? -1.98 13.008 26.469 1 55.84 632 ILE B O 1
ATOM 10351 N N . SER B 1 633 ? -3.811 13.359 25.297 1 51.25 633 SER B N 1
ATOM 10352 C CA . SER B 1 633 ? -4.359 14.312 26.25 1 51.25 633 SER B CA 1
ATOM 10353 C C . SER B 1 633 ? -4.898 13.602 27.484 1 51.25 633 SER B C 1
ATOM 10355 O O . SER B 1 633 ? -5.277 12.43 27.422 1 51.25 633 SER B O 1
ATOM 10357 N N . ASP B 1 634 ? -4.547 14.258 28.766 1 50.62 634 ASP B N 1
ATOM 10358 C CA . ASP B 1 634 ? -5.102 13.758 30.016 1 50.62 634 ASP B CA 1
ATOM 10359 C C . ASP B 1 634 ? -6.629 13.688 29.953 1 50.62 634 ASP B C 1
ATOM 10361 O O . ASP B 1 634 ? -7.27 14.547 29.328 1 50.62 634 ASP B O 1
#

Secondary structure (DSSP, 8-state):
----SS-HHHHHHHHHHHHHHHHHHHHHHHHHHHHHTGGGGT---HHHHHHHHHHHHHHHHHHHHHHHHHTTPPP--TTS--HHHHHHHTHHHHHHHHHT--SS-S-SSHHHHHTHHHHHHHHHHHHHHHHHHHHHH--SSHHHHTHHHHHHHHHHHHHHHHHHHHHH--GGGGS--HHHHHHHHTTHHHHHT--TTSTTHHHHHHHHHHHHHH-TTSTT---HHHHHT-GGG--TTS-HHHHHHHHHHHHHHHHHHHHSSHHHHTSHHHHHHHHHHHHHHHHHHHHHHHHTTTTTTT-HHHHHHHHHHHHHHHHHHHHHHHTTSSHHHHHHHHHTTTSTTHHHHHHHHHHHHTTS--S--EEEE--HHHHHHS-PPPTTHHHHHHHT-HHHHHHHHH-EEEE--HHHHHHHHHHHHHHHHHHTTS----SSHHHHHHTT--HHHHHHHHS-HHHHHHHHHHHHHHHHHH-TTTTTS-HHHHHHHHHHHHHHHHHHH-GGGGT-S-HHHHHHHHHHHHHHHHHHSSS---SHHHHHHHHHHS---SS-GGGTTT--TTTTT--HHHHHHHHHHHHHT-TTHHHHHHHHHHHHHHHHHHHS-HHHHHHHHHTT--HHHHHHHHHHTT--TT----/----SS-HHHHHHHHHHHHHHHHHHHHHHHHHHHHHTGGGGT---HHHHHHHHHHHHHHHHHHHHHHHHHTTPPP--TTS--HHHHHHHHHHHHHHHHHT--SS-S-SSHHHHHTHHHHHHHHHHHHHHHHHHHHHH--SSHHHHTHHHHHHHHHHHHHHHHHHHHHH--GGGGS--HHHHHHHHTTHHHHHT--TTSTTHHHHHHHHHHHHHH-TTSTT---HHHHHT-GGG--TTS-HHHHHHHHHHHHHHHHHHHHSSHHHHTSHHHHHHHHHHHHHHHHHHHHHHHHTTTTTTT-HHHHHHHHHHHHHHHHHHHHHHHTTSSHHHHHHHHHTTTSTTHHHHHHHHHHHHTTS--S--EEEE--HHHHHHS-PPPTTHHHHHHHT-HHHHHHHHH-EEEE--HHHHHHHHHHHHHHHHHHTTS----SSHHHHHHTT--HHHHHHHHS-HHHHHHHHHHHHHHHHHH-TTTTTT-HHHHHHHHHHHHHHHHHHH-GGGGT-S-HHHHHHHHHHHHHHHHHHSSS---SHHHHHHHHHHS---SS-GGGTTT--TTGGG--HHHHHHHHHHHHHT-TTHHHHHHHHHHHHHHHHHHHS-HHHHHHHHHTT--HHHHHHHHHHTT--TT----